Protein AF-F0YG23-F1 (afdb_monomer_lite)

Radius of gyration: 37.04 Å; chains: 1; bounding box: 134×80×111 Å

Sequence (1088 aa):
MPVAKVMASRFGGGGEPEEDMDGVLHLDASDPRVAVYQNLKERDVAGRGDLFILEGENSVHNLVQHGRMPLESVCVSERRVAPMKSLIAAVRARGVPVYALTHEDYSGLVGFNFHRGVLACGRKLPSVAPGELLGALPATGPSTVVLCERTNNLDNVGAVFRNGAAFGAGAVVFDGRSADPYYRKSIRVSGGHALAIPFTRRGSIADVVQAAKASGHVVCALVTPPTSARSTAVDDAVGAPVPINEWRADDRPERVAVLMGAEGPGLTDEAQRLADVRLTIPMANAVDSVNVATACSIALHELASTPRRRDAQARRRAARVASLAAAFGAGALLALAAARRRPSIVAAAVFVVAALSWTALRLNASTPEYLTAPHGCGPAPASGGRTVTVFETAMKSGAGGGRTTSRTLGPRESCDARPRKGRAGGFLSSLLTGDVQPPRGRVSVDTSKTYQSIDGFGGAFTEASARTWARMPADARAEVVEKYWGEDGIGYSLGRVHMNSCDFCVASYDFAPVDGDFSLDHFDHSVTHDRAEMIPLMAAARAATERRGGDFKLFASPWSPPAWLKAPRKKFEPDPDHPSIEFPGNRSMLSSAQPDGLAHDEQAHAAWALYFSKFASAYEAQGLPLWGFTVQNEPEFSAPWEACRYTANSTGAFVRDFLGPRLKSDHPHLKLFVFDHNRDHMVDWARAVYGDAETAKFVDGVAFHWYAGGLDRTLDGAVGHANVARARDALPKGARLLPSEGCNCPGIGDSDLLRSERYAHDILSDLALGACGWVDWNLLLDHRGGPNHLGNVCDAPMHATDEKFSGVKIQSYYDVIGHFSKHLHPGSERVEIAVDGVFFDDRAATRAATRAAVGFELTLHKCQGSPDRPSPRQAWALDDVHDYLEMTDGSFVDKWGDLCAADANTPGVGSLALVNCEYGKEHGDVAVGKFRRDPDSHAIAELKGGLCLGPSRDRPGAEGAQLELQPCDGANRHQRFTHLPSGALVSDADGRCVTAGWPFVQAVAFARPTGDVAVVALNEASHAADFDLDIDGDVVRASLGPHTIQTYVVSPRPAAAAPAPGDDDGAVKLTDDIADDIKQLKAKLGPV

Foldseek 3Di:
DDDDDDDDDDDDDDDQFDQDPLRAGEDFLPDPVLLLLAPPDLPPPPPNPQKFKEFADLQLVLCLVQVQWAWAEKEFEPVCCVVCSVSSNSCVVVVHHYYYYHLVRNCNRNVHNRPRGMMTMTGHDPADFLLVLLVPPPLDFAAEEEEEEQAADLLLLLLLLLLCVVLVHQAYEAELNYDDCSRRSSCVSVSNSSSNHHYHHYDHLLSNLVSLVVSPAQEEEEAFFDDPVDDDPLCVVPHGAAELLPCDPVNDDSHHYYYWYYPPPIDDSVNVVSGPHYYYHDDPPPDRDDDRSVSSNVNSCSVRVDPPPPVVVVVVVVVVVVVVVVVDPPVVLVVVCVVDPDPVSVVVNVVVVVVVVVVVVVVPPDDPDPDDDDDDDDDDDDDWWWKKKKWWDFLAQDADDIDIDIDTFDFDPPPPPDDDPDDPPPVVVVVPPPPPDADAWEKAFDFVFFAFFAQAAAAELAQQQQVLLVLADPVQNVVLLCQPPAPPHLHGAEYEYEQFHDLQHQAGDHQQQDAPPLVSPSGNLQPVVCVPGRLVSLVSNCVRNVVNVAHHAYEYAYAFDRQNQWDAADDDDDDPLFDFPADPRRTTQFFAHPPWTGDPDPSSLQSVLVRVLSVQSSCVVSVRHHQAYEPHAQQRDRHRIGHTHDDLQRSLCSQLPHNQVSCCVRPVRYAYEYDNEALPCLQVSLCSQCVDVSRVVRHQAYEYEQQPAPPDRLQGLQANLVSLLNSVVSHDPRRAYEPAEYFADDWDDRQRLVVQVSLLLNQLSNVLRGHNYHYYYRQEHEPTQHDGNVNRRTDHQWYQPHPSSHHIDGGNNSVSSSLPRVARGGRWIWTDMDIGGADDQDLVVLVQQLDDARRQDQHKDAFPDDPVDGQLQFDWDADPVPGDIARDGPPPQDPRHGIGGDFDDDPQAQAKFWAACVRQLRCLDNPDYQWDQDPPLQFTHHPRHQWTWFFDPVDHQDHRTGIGTDRDDSVDQRRHWDQDPSSWIARRVHRTTIDSGQNQWGWIWIQHPQRKIKIKIFGQGQAKRWYWYHYVSGTDIDIAGHSMIMIMIIGHTPDDPDPDPDDDDDDPPPDPVVVVVVVVVVVPPPDD

pLDDT: mean 72.71, std 24.14, range [23.28, 98.88]

InterPro domains:
  IPR001139 Glycoside hydrolase family 30 [PR00843] (444-464)
  IPR001139 Glycoside hydrolase family 30 [PR00843] (479-505)
  IPR001139 Glycoside hydrolase family 30 [PTHR11069] (441-1050)
  IPR001537 tRNA/rRNA methyltransferase, SpoU type [PF00588] (145-301)
  IPR013780 Glycosyl hydrolase, all-beta [G3DSA:2.60.40.1180] (991-1052)
  IPR017853 Glycoside hydrolase superfamily [SSF51445] (454-828)
  IPR029026 tRNA (guanine-N1-)-methyltransferase, N-terminal [G3DSA:3.40.1280.10] (139-314)
  IPR029028 Alpha/beta knot methyltransferases [SSF75217] (136-305)
  IPR029064 Ribosomal protein eL30-like superfamily [SSF55315] (29-124)
  IPR033452 Glycosyl hydrolase family 30, beta sandwich domain [PF17189] (1001-1048)
  IPR033453 Glycosyl hydrolase family 30, TIM-barrel domain [PF02055] (454-823)
  IPR035992 Ricin B-like lectins [SSF50370] (930-996)

Organism: Aureococcus anophagefferens (NCBI:txid44056)

Structure (mmCIF, N/CA/C/O backbone):
data_AF-F0YG23-F1
#
_entry.id   AF-F0YG23-F1
#
loop_
_atom_site.group_PDB
_atom_site.id
_atom_site.type_symbol
_atom_site.label_atom_id
_atom_site.label_alt_id
_atom_site.label_comp_id
_atom_site.label_asym_id
_atom_site.label_entity_id
_atom_site.label_seq_id
_atom_site.pdbx_PDB_ins_code
_atom_site.Cartn_x
_atom_site.Cartn_y
_atom_site.Cartn_z
_atom_site.occupancy
_atom_site.B_iso_or_equiv
_atom_site.auth_seq_id
_atom_site.auth_comp_id
_atom_site.auth_asym_id
_atom_site.auth_atom_id
_atom_site.pdbx_PDB_model_num
ATOM 1 N N . MET A 1 1 ? 42.293 48.099 9.354 1.00 26.75 1 MET A N 1
ATOM 2 C CA . MET A 1 1 ? 43.433 48.166 8.407 1.00 26.75 1 MET A CA 1
ATOM 3 C C . MET A 1 1 ? 44.718 47.908 9.183 1.00 26.75 1 MET A C 1
ATOM 5 O O . MET A 1 1 ? 44.780 48.436 10.287 1.00 26.75 1 MET A O 1
ATOM 9 N N . PRO A 1 2 ? 45.772 47.290 8.618 1.00 44.50 2 PRO A N 1
ATOM 10 C CA . PRO A 1 2 ? 45.839 46.349 7.480 1.00 44.50 2 PRO A CA 1
ATOM 11 C C . PRO A 1 2 ? 46.819 45.145 7.741 1.00 44.50 2 PRO A C 1
ATOM 13 O O . PRO A 1 2 ? 47.637 45.197 8.645 1.00 44.50 2 PRO A O 1
ATOM 16 N N . VAL A 1 3 ? 46.601 43.960 7.145 1.00 26.66 3 VAL A N 1
ATOM 17 C CA . VAL A 1 3 ? 47.337 43.325 6.006 1.00 26.66 3 VAL A CA 1
ATOM 18 C C . VAL A 1 3 ? 48.784 42.804 6.264 1.00 26.66 3 VAL A C 1
ATOM 20 O O . VAL A 1 3 ? 49.736 43.567 6.223 1.00 26.66 3 VAL A O 1
ATOM 23 N N . ALA A 1 4 ? 48.889 41.465 6.364 1.00 28.44 4 ALA A N 1
ATOM 24 C CA . ALA A 1 4 ? 49.813 40.497 5.715 1.00 28.44 4 ALA A CA 1
ATOM 25 C C . ALA A 1 4 ? 51.359 40.416 5.932 1.00 28.44 4 ALA A C 1
ATOM 27 O O . ALA A 1 4 ? 52.084 41.399 5.838 1.00 28.44 4 ALA A O 1
ATOM 28 N N . LYS A 1 5 ? 51.803 39.131 5.934 1.00 28.28 5 LYS A N 1
ATOM 29 C CA . LYS A 1 5 ? 53.124 38.470 5.676 1.00 28.28 5 LYS A CA 1
ATOM 30 C C . LYS A 1 5 ? 54.050 38.199 6.886 1.00 28.28 5 LYS A C 1
ATOM 32 O O . LYS A 1 5 ? 54.417 39.135 7.572 1.00 28.28 5 LYS A O 1
ATOM 37 N N . VAL A 1 6 ? 54.390 36.955 7.287 1.00 28.77 6 VAL A N 1
ATOM 38 C CA . VAL A 1 6 ? 54.986 35.742 6.635 1.00 28.77 6 VAL A CA 1
ATOM 39 C C . VAL A 1 6 ? 56.528 35.674 6.768 1.00 28.77 6 VAL A C 1
ATOM 41 O O . VAL A 1 6 ? 57.212 36.461 6.125 1.00 28.77 6 VAL A O 1
ATOM 44 N N . MET A 1 7 ? 57.020 34.671 7.536 1.00 23.59 7 MET A N 1
ATOM 45 C CA . MET A 1 7 ? 58.237 33.814 7.373 1.00 23.59 7 MET A CA 1
ATOM 46 C C . MET A 1 7 ? 59.142 33.589 8.618 1.00 23.59 7 MET A C 1
ATOM 48 O O . MET A 1 7 ? 59.982 34.413 8.951 1.00 23.59 7 MET A O 1
ATOM 52 N N . ALA A 1 8 ? 59.026 32.367 9.167 1.00 25.53 8 ALA A N 1
ATOM 53 C CA . ALA A 1 8 ? 60.078 31.367 9.460 1.00 25.53 8 ALA A CA 1
ATOM 54 C C . ALA A 1 8 ? 61.170 31.573 10.547 1.00 25.53 8 ALA A C 1
ATOM 56 O O . ALA A 1 8 ? 62.108 32.343 10.375 1.00 25.53 8 ALA A O 1
ATOM 57 N N . SER A 1 9 ? 61.179 30.691 11.565 1.00 24.34 9 SER A N 1
ATOM 58 C CA . SER A 1 9 ? 62.178 29.599 11.783 1.00 24.34 9 SER A CA 1
ATOM 59 C C . SER A 1 9 ? 62.023 28.994 13.200 1.00 24.34 9 SER A C 1
ATOM 61 O O . SER A 1 9 ? 62.031 29.708 14.190 1.00 24.34 9 SER A O 1
ATOM 63 N N . ARG A 1 10 ? 61.606 27.724 13.340 1.00 28.69 10 ARG A N 1
ATOM 64 C CA . ARG A 1 10 ? 62.431 26.493 13.451 1.00 28.69 10 ARG A CA 1
ATOM 65 C C . ARG A 1 10 ? 63.421 26.472 14.635 1.00 28.69 10 ARG A C 1
ATOM 67 O O . ARG A 1 10 ? 64.584 26.801 14.452 1.00 28.69 10 ARG A O 1
ATOM 74 N N . PHE A 1 11 ? 62.971 26.009 15.807 1.00 28.89 11 PHE A N 1
ATOM 75 C CA . PHE A 1 11 ? 63.273 24.691 16.416 1.00 28.89 11 PHE A CA 1
ATOM 76 C C . PHE A 1 11 ? 62.988 24.716 17.933 1.00 28.89 11 PHE A C 1
ATOM 78 O O . PHE A 1 11 ? 63.637 25.449 18.667 1.00 28.89 11 PHE A O 1
ATOM 85 N N . GLY A 1 12 ? 62.082 23.838 18.384 1.00 29.64 12 GLY A N 1
ATOM 86 C CA . GLY A 1 12 ? 62.000 23.349 19.767 1.00 29.64 12 GLY A CA 1
ATOM 87 C C . GLY A 1 12 ? 61.216 24.208 20.765 1.00 29.64 12 GLY A C 1
ATOM 88 O O . GLY A 1 12 ? 61.740 25.172 21.306 1.00 29.64 12 GLY A O 1
ATOM 89 N N . GLY A 1 13 ? 59.996 23.779 21.089 1.00 25.75 13 GLY A N 1
ATOM 90 C CA . GLY A 1 13 ? 59.234 24.279 22.237 1.00 25.75 13 GLY A CA 1
ATOM 91 C C . GLY A 1 13 ? 57.741 24.229 21.958 1.00 25.75 13 GLY A C 1
ATOM 92 O O . GLY A 1 13 ? 57.291 24.858 21.007 1.00 25.75 13 GLY A O 1
ATOM 93 N N . GLY A 1 14 ? 56.999 23.447 22.745 1.00 35.22 14 GLY A N 1
ATOM 94 C CA . GLY A 1 14 ? 55.549 23.333 22.625 1.00 35.22 14 GLY A CA 1
ATOM 95 C C . GLY A 1 14 ? 54.898 24.712 22.645 1.00 35.22 14 GLY A C 1
ATOM 96 O O . GLY A 1 14 ? 54.991 25.426 23.641 1.00 35.22 14 GLY A O 1
ATOM 97 N N . GLY A 1 15 ? 54.273 25.085 21.530 1.00 37.84 15 GLY A N 1
ATOM 98 C CA . GLY A 1 15 ? 53.268 26.134 21.556 1.00 37.84 15 GLY A CA 1
ATOM 99 C C . GLY A 1 15 ? 52.098 25.602 22.368 1.00 37.84 15 GLY A C 1
ATOM 100 O O . GLY A 1 15 ? 51.683 24.459 22.160 1.00 37.84 15 GLY A O 1
ATOM 101 N N . GLU A 1 16 ? 51.609 26.384 23.328 1.00 50.06 16 GLU A N 1
ATOM 102 C CA . GLU A 1 16 ? 50.317 26.073 23.929 1.00 50.06 16 GLU A CA 1
ATOM 103 C C . GLU A 1 16 ? 49.288 25.940 22.798 1.00 50.06 16 GLU A C 1
ATOM 105 O O . GLU A 1 16 ? 49.325 26.734 21.853 1.00 50.06 16 GLU A O 1
ATOM 110 N N . PRO A 1 17 ? 48.433 24.907 22.829 1.00 58.88 17 PRO A N 1
ATOM 111 C CA . PRO A 1 17 ? 47.422 24.739 21.797 1.00 58.88 17 PRO A CA 1
ATOM 112 C C . PRO A 1 17 ? 46.528 25.973 21.735 1.00 58.88 17 PRO A C 1
ATOM 114 O O . PRO A 1 17 ? 46.185 26.551 22.767 1.00 58.88 17 PRO A O 1
ATOM 117 N N . GLU A 1 18 ? 46.159 26.361 20.521 1.00 63.00 18 GLU A N 1
ATOM 118 C CA . GLU A 1 18 ? 45.286 27.503 20.288 1.00 63.00 18 GLU A CA 1
ATOM 119 C C . GLU A 1 18 ? 43.902 27.189 20.885 1.00 63.00 18 GLU A C 1
ATOM 121 O O . GLU A 1 18 ? 43.237 26.231 20.477 1.00 63.00 18 GLU A O 1
ATOM 126 N N . GLU A 1 19 ? 43.515 27.938 21.925 1.00 72.38 19 GLU A N 1
ATOM 127 C CA . GLU A 1 19 ? 42.170 27.903 22.503 1.00 72.38 19 GLU A CA 1
ATOM 128 C C . GLU A 1 19 ? 41.279 28.844 21.689 1.00 72.38 19 GLU A C 1
ATOM 130 O O . GLU A 1 19 ? 41.578 30.036 21.564 1.00 72.38 19 GLU A O 1
ATOM 135 N N . ASP A 1 20 ? 40.206 28.316 21.103 1.00 76.56 20 ASP A N 1
ATOM 136 C CA . ASP A 1 20 ? 39.276 29.126 20.320 1.00 76.56 20 ASP A CA 1
ATOM 137 C C . ASP A 1 20 ? 38.376 30.013 21.210 1.00 76.56 20 ASP A C 1
ATOM 139 O O . ASP A 1 20 ? 38.372 29.935 22.442 1.00 76.56 20 ASP A O 1
ATOM 143 N N . MET A 1 21 ? 37.570 30.872 20.577 1.00 70.56 21 MET A N 1
ATOM 144 C CA . MET A 1 21 ? 36.627 31.767 21.272 1.00 70.56 21 MET A CA 1
ATOM 145 C C . MET A 1 21 ? 35.565 31.023 22.106 1.00 70.56 21 MET A C 1
ATOM 147 O O . MET A 1 21 ? 34.911 31.648 22.943 1.00 70.56 21 MET A O 1
ATOM 151 N N . ASP A 1 22 ? 35.389 29.719 21.880 1.00 68.31 22 ASP A N 1
ATOM 152 C CA . ASP A 1 22 ? 34.458 28.843 22.590 1.00 68.31 22 ASP A CA 1
ATOM 153 C C . ASP A 1 22 ? 35.163 27.993 23.676 1.00 68.31 22 ASP A C 1
ATOM 155 O O . ASP A 1 22 ? 34.516 27.202 24.373 1.00 68.31 22 ASP A O 1
ATOM 159 N N . GLY A 1 23 ? 36.467 28.201 23.901 1.00 76.88 23 GLY A N 1
ATOM 160 C CA . GLY A 1 23 ? 37.247 27.510 24.927 1.00 76.88 23 GLY A CA 1
ATOM 161 C C . GLY A 1 23 ? 37.663 26.086 24.537 1.00 76.88 23 GLY A C 1
ATOM 162 O O . GLY A 1 23 ? 37.858 25.237 25.415 1.00 76.88 23 GLY A O 1
ATOM 163 N N . VAL A 1 24 ? 37.730 25.777 23.243 1.00 87.00 24 VAL A N 1
ATOM 164 C CA . VAL A 1 24 ? 38.130 24.466 22.718 1.00 87.00 24 VAL A CA 1
ATOM 165 C C . VAL A 1 24 ? 39.610 24.493 22.345 1.00 87.00 24 VAL A C 1
ATOM 167 O O . VAL A 1 24 ? 40.065 25.406 21.666 1.00 87.00 24 VAL A O 1
ATOM 170 N N . LEU A 1 25 ? 40.371 23.487 22.785 1.00 88.19 25 LEU A N 1
ATOM 171 C CA . LEU A 1 25 ? 41.794 23.362 22.458 1.00 88.19 25 LEU A CA 1
ATOM 172 C C . LEU A 1 25 ? 41.963 22.552 21.172 1.00 88.19 25 LEU A C 1
ATOM 174 O O . LEU A 1 25 ? 41.621 21.368 21.147 1.00 88.19 25 LEU A O 1
ATOM 178 N N . HIS A 1 26 ? 42.516 23.158 20.127 1.00 88.12 26 HIS A N 1
ATOM 179 C CA . HIS A 1 26 ? 42.804 22.462 18.872 1.00 88.12 26 HIS A CA 1
ATOM 180 C C . HIS A 1 26 ? 44.131 21.701 18.983 1.00 88.12 26 HIS A C 1
ATOM 182 O O . HIS A 1 26 ? 45.181 22.305 19.206 1.00 88.12 26 HIS A O 1
ATOM 188 N N . LEU A 1 27 ? 44.072 20.370 18.884 1.00 89.69 27 LEU A N 1
ATOM 189 C CA . LEU A 1 27 ? 45.205 19.454 19.065 1.00 89.69 27 LEU A CA 1
ATOM 190 C C . LEU A 1 27 ? 45.448 18.623 17.794 1.00 89.69 27 LEU A C 1
ATOM 192 O O . LEU A 1 27 ? 44.599 18.559 16.907 1.00 89.69 27 LEU A O 1
ATOM 196 N N . ASP A 1 28 ? 46.592 17.943 17.734 1.00 86.06 28 ASP A N 1
ATOM 197 C CA . ASP A 1 28 ? 46.859 16.887 16.753 1.00 86.06 28 ASP A CA 1
ATOM 198 C C . ASP A 1 28 ? 46.737 15.488 17.394 1.00 86.06 28 ASP A C 1
ATOM 200 O O . ASP A 1 28 ? 46.685 15.344 18.621 1.00 86.06 28 ASP A O 1
ATOM 204 N N . ALA A 1 29 ? 46.683 14.431 16.573 1.00 83.25 29 ALA A N 1
ATOM 205 C CA . ALA A 1 29 ? 46.528 13.054 17.061 1.00 83.25 29 ALA A CA 1
ATOM 206 C C . ALA A 1 29 ? 47.721 12.537 17.896 1.00 83.25 29 ALA A C 1
ATOM 208 O O . ALA A 1 29 ? 47.594 11.504 18.566 1.00 83.25 29 ALA A O 1
ATOM 209 N N . SER A 1 30 ? 48.873 13.218 17.851 1.00 83.56 30 SER A N 1
ATOM 210 C CA . SER A 1 30 ? 50.090 12.863 18.588 1.00 83.56 30 SER A CA 1
ATOM 211 C C . SER A 1 30 ? 50.175 13.512 19.975 1.00 83.56 30 SER A C 1
ATOM 213 O O . SER A 1 30 ? 51.019 13.109 20.781 1.00 83.56 30 SER A O 1
ATOM 215 N N . ASP A 1 31 ? 49.286 14.463 20.289 1.00 88.50 31 ASP A N 1
ATOM 216 C CA . ASP A 1 31 ? 49.269 15.148 21.579 1.00 88.50 31 ASP A CA 1
ATOM 217 C C . ASP A 1 31 ? 48.976 14.166 22.737 1.00 88.50 31 ASP A C 1
ATOM 219 O O . ASP A 1 31 ? 47.992 13.411 22.706 1.00 88.50 31 ASP A O 1
ATOM 223 N N . PRO A 1 32 ? 49.786 14.172 23.814 1.00 84.31 32 PRO A N 1
ATOM 224 C CA . PRO A 1 32 ? 49.623 13.239 24.926 1.00 84.31 32 PRO A CA 1
ATOM 225 C C . PRO A 1 32 ? 48.263 13.354 25.637 1.00 84.31 32 PRO A C 1
ATOM 227 O O . PRO A 1 32 ? 47.832 12.393 26.275 1.00 84.31 32 PRO A O 1
ATOM 230 N N . ARG A 1 33 ? 47.552 14.486 25.526 1.00 87.69 33 ARG A N 1
ATOM 231 C CA . ARG A 1 33 ? 46.224 14.689 26.136 1.00 87.69 33 ARG A CA 1
ATOM 232 C C . ARG A 1 33 ? 45.115 13.911 25.432 1.00 87.69 33 ARG A C 1
ATOM 234 O O . ARG A 1 33 ? 44.134 13.550 26.083 1.00 87.69 33 ARG A O 1
ATOM 241 N N . VAL A 1 34 ? 45.273 13.603 24.142 1.00 89.31 34 VAL A N 1
ATOM 242 C CA . VAL A 1 34 ? 44.321 12.770 23.384 1.00 89.31 34 VAL A CA 1
ATOM 243 C C . VAL A 1 34 ? 44.735 11.300 23.315 1.00 89.31 34 VAL A C 1
ATOM 245 O O . VAL A 1 34 ? 43.972 10.477 22.810 1.00 89.31 34 VAL A O 1
ATOM 248 N N . ALA A 1 35 ? 45.876 10.924 23.907 1.00 86.06 35 ALA A N 1
ATOM 249 C CA . ALA A 1 35 ? 46.362 9.541 23.942 1.00 86.06 35 ALA A CA 1
ATOM 250 C C . ALA A 1 35 ? 45.347 8.556 24.554 1.00 86.06 35 ALA A C 1
ATOM 252 O O . ALA A 1 35 ? 45.279 7.391 24.162 1.00 86.06 35 ALA A O 1
ATOM 253 N N . VAL A 1 36 ? 44.488 9.025 25.469 1.00 85.50 36 VAL A N 1
ATOM 254 C CA . VAL A 1 36 ? 43.407 8.215 26.055 1.00 85.50 36 VAL A CA 1
ATOM 255 C C . VAL A 1 36 ? 42.364 7.767 25.020 1.00 85.50 36 VAL A C 1
ATOM 257 O O . VAL A 1 36 ? 41.650 6.800 25.260 1.00 85.50 36 VAL A O 1
ATOM 260 N N . TYR A 1 37 ? 42.285 8.391 23.848 1.00 86.81 37 TYR A N 1
ATOM 261 C CA . TYR A 1 37 ? 41.351 8.030 22.777 1.00 86.81 37 TYR A CA 1
ATOM 262 C C . TYR A 1 37 ? 41.978 7.159 21.680 1.00 86.81 37 TYR A C 1
ATOM 264 O O . TYR A 1 37 ? 41.284 6.790 20.738 1.00 86.81 37 TYR A O 1
ATOM 272 N N . GLN A 1 38 ? 43.256 6.791 21.801 1.00 82.06 38 GLN A N 1
ATOM 273 C CA . GLN A 1 38 ? 43.942 5.947 20.822 1.00 82.06 38 GLN A CA 1
ATOM 274 C C . GLN A 1 38 ? 43.584 4.458 20.982 1.00 82.06 38 GLN A C 1
ATOM 276 O O . GLN A 1 38 ? 43.259 3.988 22.082 1.00 82.06 38 GLN A O 1
ATOM 281 N N . ASN A 1 39 ? 43.698 3.698 19.883 1.00 70.44 39 ASN A N 1
ATOM 282 C CA . ASN A 1 39 ? 43.591 2.230 19.840 1.00 70.44 39 ASN A CA 1
ATOM 283 C C . ASN A 1 39 ? 42.298 1.674 20.472 1.00 70.44 39 ASN A C 1
ATOM 285 O O . ASN A 1 39 ? 42.328 0.726 21.263 1.00 70.44 39 ASN A O 1
ATOM 289 N N . LEU A 1 40 ? 41.143 2.266 20.149 1.00 71.81 40 LEU A N 1
ATOM 290 C CA . LEU A 1 40 ? 39.843 1.889 20.717 1.00 71.81 40 LEU A CA 1
ATOM 291 C C . LEU A 1 40 ? 39.297 0.565 20.140 1.00 71.81 40 LEU A C 1
ATOM 293 O O . LEU A 1 40 ? 38.293 0.543 19.421 1.00 71.81 40 LEU A O 1
ATOM 297 N N . LYS A 1 41 ? 39.930 -0.559 20.494 1.00 63.53 41 LYS A N 1
ATOM 298 C CA . LYS A 1 41 ? 39.411 -1.908 20.222 1.00 63.53 41 LYS A CA 1
ATOM 299 C C . LYS A 1 41 ? 38.137 -2.158 21.022 1.00 63.53 41 LYS A C 1
ATOM 301 O O . LYS A 1 41 ? 38.003 -1.689 22.151 1.00 63.53 41 LYS A O 1
ATOM 306 N N . GLU A 1 42 ? 37.214 -2.949 20.471 1.00 56.50 42 GLU A N 1
ATOM 307 C CA . GLU A 1 42 ? 35.951 -3.258 21.153 1.00 56.50 42 GLU A CA 1
ATOM 308 C C . GLU A 1 42 ? 36.150 -3.889 22.537 1.00 56.50 42 GLU A C 1
ATOM 310 O O . GLU A 1 42 ? 35.299 -3.671 23.384 1.00 56.50 42 GLU A O 1
ATOM 315 N N . ARG A 1 43 ? 37.266 -4.596 22.796 1.00 52.84 43 ARG A N 1
ATOM 316 C CA . ARG A 1 43 ? 37.466 -5.434 23.994 1.00 52.84 43 ARG A CA 1
ATOM 317 C C . ARG A 1 43 ? 38.117 -4.803 25.229 1.00 52.84 43 ARG A C 1
ATOM 319 O O . ARG A 1 43 ? 38.107 -5.431 26.288 1.00 52.84 43 ARG A O 1
ATOM 326 N N . ASP A 1 44 ? 38.610 -3.571 25.156 1.00 53.75 44 ASP A N 1
ATOM 327 C CA . ASP A 1 44 ? 39.571 -3.069 26.151 1.00 53.75 44 ASP A CA 1
ATOM 328 C C . ASP A 1 44 ? 38.985 -2.142 27.227 1.00 53.75 44 ASP A C 1
ATOM 330 O O . ASP A 1 44 ? 39.286 -0.949 27.290 1.00 53.75 44 ASP A O 1
ATOM 334 N N . VAL A 1 45 ? 38.220 -2.722 28.159 1.00 54.53 45 VAL A N 1
ATOM 335 C CA . VAL A 1 45 ? 38.014 -2.115 29.494 1.00 54.53 45 VAL A CA 1
ATOM 336 C C . VAL A 1 45 ? 39.149 -2.498 30.459 1.00 54.53 45 VAL A C 1
ATOM 338 O O . VAL A 1 45 ? 39.495 -1.717 31.344 1.00 54.53 45 VAL A O 1
ATOM 341 N N . ALA A 1 46 ? 39.779 -3.665 30.267 1.00 50.91 46 ALA A N 1
ATOM 342 C CA . ALA A 1 46 ? 40.796 -4.214 31.172 1.00 50.91 46 ALA A CA 1
ATOM 343 C C . ALA A 1 46 ? 42.129 -3.432 31.185 1.00 50.91 46 ALA A C 1
ATOM 345 O O . ALA A 1 46 ? 42.860 -3.499 32.168 1.00 50.91 46 ALA A O 1
ATOM 346 N N . GLY A 1 47 ? 42.433 -2.661 30.133 1.00 58.66 47 GLY A N 1
ATOM 347 C CA . GLY A 1 47 ? 43.680 -1.890 30.014 1.00 58.66 47 GLY A CA 1
ATOM 348 C C . GLY A 1 47 ? 43.613 -0.435 30.496 1.00 58.66 47 GLY A C 1
ATOM 349 O O . GLY A 1 47 ? 44.629 0.250 30.466 1.00 58.66 47 GLY A O 1
ATOM 350 N N . ARG A 1 48 ? 42.438 0.064 30.911 1.00 71.06 48 ARG A N 1
ATOM 351 C CA . ARG A 1 48 ? 42.200 1.501 31.187 1.00 71.06 48 ARG A CA 1
ATOM 352 C C . ARG A 1 48 ? 41.954 1.826 32.667 1.00 71.06 48 ARG A C 1
ATOM 354 O O . ARG A 1 48 ? 41.592 2.953 32.993 1.00 71.06 48 ARG A O 1
ATOM 361 N N . GLY A 1 49 ? 42.155 0.853 33.561 1.00 78.75 49 GLY A N 1
ATOM 362 C CA . GLY A 1 49 ? 41.973 1.010 35.008 1.00 78.75 49 GLY A CA 1
ATOM 363 C C . GLY A 1 49 ? 40.578 1.537 35.368 1.00 78.75 49 GLY A C 1
ATOM 364 O O . GLY A 1 49 ? 39.557 0.940 35.001 1.00 78.75 49 GLY A O 1
ATOM 365 N N . ASP A 1 50 ? 40.552 2.685 36.045 1.00 85.44 50 ASP A N 1
ATOM 366 C CA . ASP A 1 50 ? 39.331 3.358 36.500 1.00 85.44 50 ASP A CA 1
ATOM 367 C C . ASP A 1 50 ? 38.693 4.261 35.431 1.00 85.44 50 ASP A C 1
ATOM 369 O O . ASP A 1 50 ? 37.748 4.981 35.734 1.00 85.44 50 ASP A O 1
ATOM 373 N N . LEU A 1 51 ? 39.177 4.257 34.185 1.00 88.19 51 LEU A N 1
ATOM 374 C CA . LEU A 1 51 ? 38.627 5.072 33.096 1.00 88.19 51 LEU A CA 1
ATOM 375 C C . LEU A 1 51 ? 37.700 4.264 32.178 1.00 88.19 51 LEU A C 1
ATOM 377 O O . LEU A 1 51 ? 37.842 3.047 32.018 1.00 88.19 51 LEU A O 1
ATOM 381 N N . PHE A 1 52 ? 36.756 4.955 31.540 1.00 89.31 52 PHE A N 1
ATOM 382 C CA . PHE A 1 52 ? 35.904 4.425 30.476 1.00 89.31 52 PHE A CA 1
ATOM 383 C C . PHE A 1 52 ? 35.730 5.450 29.348 1.00 89.31 52 PHE A C 1
ATOM 385 O O . PHE A 1 52 ? 35.866 6.654 29.561 1.00 89.31 52 PHE A O 1
ATOM 392 N N . ILE A 1 53 ? 35.426 4.964 28.141 1.00 87.81 53 ILE A N 1
ATOM 393 C CA . ILE A 1 53 ? 35.267 5.796 26.941 1.00 87.81 53 ILE A CA 1
ATOM 394 C C . ILE A 1 53 ? 33.813 5.803 26.480 1.00 87.81 53 ILE A C 1
ATOM 396 O O . ILE A 1 53 ? 33.150 4.765 26.422 1.00 87.81 53 ILE A O 1
ATOM 400 N N . LEU A 1 54 ? 33.359 6.992 26.110 1.00 87.38 54 LEU A N 1
ATOM 401 C CA . LEU A 1 54 ? 32.045 7.307 25.580 1.00 87.38 54 LEU A CA 1
ATOM 402 C C . LEU A 1 54 ? 32.137 7.674 24.112 1.00 87.38 54 LEU A C 1
ATOM 404 O O . LEU A 1 54 ? 33.095 8.310 23.684 1.00 87.38 54 LEU A O 1
ATOM 408 N N . GLU A 1 55 ? 31.093 7.322 23.374 1.00 84.62 55 GLU A N 1
ATOM 409 C CA . GLU A 1 55 ? 30.921 7.659 21.967 1.00 84.62 55 GLU A CA 1
ATOM 410 C C . GLU A 1 55 ? 29.521 8.241 21.747 1.00 84.62 55 GLU A C 1
ATOM 412 O O . GLU A 1 55 ? 28.519 7.697 22.231 1.00 84.62 55 GLU A O 1
ATOM 417 N N . GLY A 1 56 ? 29.465 9.317 20.961 1.00 85.00 56 GLY A N 1
ATOM 418 C CA . GLY A 1 56 ? 28.224 9.937 20.509 1.00 85.00 56 GLY A CA 1
ATOM 419 C C . GLY A 1 56 ? 27.658 10.987 21.465 1.00 85.00 56 GLY A C 1
ATOM 420 O O . GLY A 1 56 ? 27.812 10.921 22.685 1.00 85.00 56 GLY A O 1
ATOM 421 N N . GLU A 1 57 ? 26.969 11.956 20.872 1.00 86.75 57 GLU A N 1
ATOM 422 C CA . GLU A 1 57 ? 26.474 13.163 21.535 1.00 86.75 57 GLU A CA 1
ATOM 423 C C . GLU A 1 57 ? 25.504 12.862 22.682 1.00 86.75 57 GLU A C 1
ATOM 425 O O . GLU A 1 57 ? 25.716 13.339 23.794 1.00 86.75 57 GLU A O 1
ATOM 430 N N . ASN A 1 58 ? 24.523 11.980 22.465 1.00 83.31 58 ASN A N 1
ATOM 431 C CA . ASN A 1 58 ? 23.531 11.609 23.485 1.00 83.31 58 ASN A CA 1
ATOM 432 C C . ASN A 1 58 ? 24.168 11.008 24.749 1.00 83.31 58 ASN A C 1
ATOM 434 O O . ASN A 1 58 ? 23.731 11.294 25.862 1.00 83.31 58 ASN A O 1
ATOM 438 N N . SER A 1 59 ? 25.233 10.211 24.597 1.00 86.44 59 SER A N 1
ATOM 439 C CA . SER A 1 59 ? 25.940 9.597 25.728 1.00 86.44 59 SER A CA 1
ATOM 440 C C . SER A 1 59 ? 26.638 10.650 26.591 1.00 86.44 59 SER A C 1
ATOM 442 O O . SER A 1 59 ? 26.589 10.585 27.820 1.00 86.44 59 SER A O 1
ATOM 444 N N . VAL A 1 60 ? 27.275 11.631 25.941 1.00 87.44 60 VAL A N 1
ATOM 445 C CA . VAL A 1 60 ? 27.946 12.750 26.615 1.00 87.44 60 VAL A CA 1
ATOM 446 C C . VAL A 1 60 ? 26.911 13.674 27.248 1.00 87.44 60 VAL A C 1
ATOM 448 O O . VAL A 1 60 ? 27.056 14.031 28.414 1.00 87.44 60 VAL A O 1
ATOM 451 N N . HIS A 1 61 ? 25.829 13.986 26.531 1.00 87.19 61 HIS A N 1
ATOM 452 C CA . HIS A 1 61 ? 24.725 14.790 27.043 1.00 87.19 61 HIS A CA 1
ATOM 453 C C . HIS A 1 61 ? 24.112 14.170 28.301 1.00 87.19 61 HIS A C 1
ATOM 455 O O . HIS A 1 61 ? 23.998 14.854 29.311 1.00 87.19 61 HIS A O 1
ATOM 461 N N . ASN A 1 62 ? 23.794 12.872 28.294 1.00 83.69 62 ASN A N 1
ATOM 462 C CA . ASN A 1 62 ? 23.226 12.195 29.461 1.00 83.69 62 ASN A CA 1
ATOM 463 C C . ASN A 1 62 ? 24.191 12.166 30.652 1.00 83.69 62 ASN A C 1
ATOM 465 O O . ASN A 1 62 ? 23.777 12.421 31.785 1.00 83.69 62 ASN A O 1
ATOM 469 N N . LEU A 1 63 ? 25.486 11.922 30.422 1.00 86.75 63 LEU A N 1
ATOM 470 C CA . LEU A 1 63 ? 26.471 12.004 31.501 1.00 86.75 63 LEU A CA 1
ATOM 471 C C . LEU A 1 63 ? 26.545 13.420 32.088 1.00 86.75 63 LEU A C 1
ATOM 473 O O . LEU A 1 63 ? 26.578 13.581 33.309 1.00 86.75 63 LEU A O 1
ATOM 477 N N . VAL A 1 64 ? 26.543 14.448 31.236 1.00 87.00 64 VAL A N 1
ATOM 478 C CA . VAL A 1 64 ? 26.518 15.842 31.680 1.00 87.00 64 VAL A CA 1
ATOM 479 C C . VAL A 1 64 ? 25.220 16.094 32.449 1.00 87.00 64 VAL A C 1
ATOM 481 O O . VAL A 1 64 ? 25.269 16.399 33.634 1.00 87.00 64 VAL A O 1
ATOM 484 N N . GLN A 1 65 ? 24.051 15.871 31.868 1.00 85.25 65 GLN A N 1
ATOM 485 C CA . GLN A 1 65 ? 22.759 16.142 32.496 1.00 85.25 65 GLN A CA 1
ATOM 486 C C . GLN A 1 65 ? 22.599 15.498 33.884 1.00 85.25 65 GLN A C 1
ATOM 488 O O . GLN A 1 65 ? 22.159 16.172 34.814 1.00 85.25 65 GLN A O 1
ATOM 493 N N . HIS A 1 66 ? 22.994 14.232 34.050 1.00 82.69 66 HIS A N 1
ATOM 494 C CA . HIS A 1 66 ? 22.851 13.521 35.325 1.00 82.69 66 HIS A CA 1
ATOM 495 C C . HIS A 1 66 ? 24.022 13.734 36.294 1.00 82.69 66 HIS A C 1
ATOM 497 O O . HIS A 1 66 ? 23.832 13.641 37.503 1.00 82.69 66 HIS A O 1
ATOM 503 N N . GLY A 1 67 ? 25.230 14.003 35.787 1.00 81.19 67 GLY A N 1
ATOM 504 C CA . GLY A 1 67 ? 26.405 14.376 36.585 1.00 81.19 67 GLY A CA 1
ATOM 505 C C . GLY A 1 67 ? 26.901 13.320 37.579 1.00 81.19 67 GLY A C 1
ATOM 506 O O . GLY A 1 67 ? 27.641 13.657 38.497 1.00 81.19 67 GLY A O 1
ATOM 507 N N . ARG A 1 68 ? 26.494 12.053 37.433 1.00 84.81 68 ARG A N 1
ATOM 508 C CA . ARG A 1 68 ? 26.784 11.004 38.422 1.00 84.81 68 ARG A CA 1
ATOM 509 C C . ARG A 1 68 ? 28.234 10.513 38.396 1.00 84.81 68 ARG A C 1
ATOM 511 O O . ARG A 1 68 ? 28.751 10.129 39.438 1.00 84.81 68 ARG A O 1
ATOM 518 N N . MET A 1 69 ? 28.872 10.494 37.227 1.00 88.19 69 MET A N 1
ATOM 519 C CA . MET A 1 69 ? 30.266 10.061 37.070 1.00 88.19 69 MET A CA 1
ATOM 520 C C . MET A 1 69 ? 31.142 11.274 36.723 1.00 88.19 69 MET A C 1
ATOM 522 O O . MET A 1 69 ? 30.680 12.147 35.981 1.00 88.19 69 MET A O 1
ATOM 526 N N . PRO A 1 70 ? 32.397 11.339 37.197 1.00 89.69 70 PRO A N 1
ATOM 527 C CA . PRO A 1 70 ? 33.331 12.365 36.754 1.00 89.69 70 PRO A CA 1
ATOM 528 C C . PRO A 1 70 ? 33.618 12.243 35.254 1.00 89.69 70 PRO A C 1
ATOM 530 O O . PRO A 1 70 ? 33.874 11.147 34.745 1.00 89.69 70 PRO A O 1
ATOM 533 N N . LEU A 1 71 ? 33.584 13.379 34.561 1.00 91.81 71 LEU A N 1
ATOM 534 C CA . LEU A 1 71 ? 33.978 13.511 33.163 1.00 91.81 71 LEU A CA 1
ATOM 535 C C . LEU A 1 71 ? 35.370 14.155 33.119 1.00 91.81 71 LEU A C 1
ATOM 537 O O . LEU A 1 71 ? 35.562 15.221 33.691 1.00 91.81 71 LEU A O 1
ATOM 541 N N . GLU A 1 72 ? 36.330 13.493 32.479 1.00 92.56 72 GLU A N 1
ATOM 542 C CA . GLU A 1 72 ? 37.749 13.878 32.480 1.00 92.56 72 GLU A CA 1
ATOM 543 C C . GLU A 1 72 ? 38.107 14.743 31.271 1.00 92.56 72 GLU A C 1
ATOM 545 O O . GLU A 1 72 ? 38.834 15.722 31.398 1.00 92.56 72 GLU A O 1
ATOM 550 N N . SER A 1 73 ? 37.602 14.391 30.088 1.00 93.56 73 SER A N 1
ATOM 551 C CA . SER A 1 73 ? 37.786 15.185 28.871 1.00 93.56 73 SER A CA 1
ATOM 552 C C . SER A 1 73 ? 36.765 14.823 27.796 1.00 93.56 73 SER A C 1
ATOM 554 O O . SER A 1 73 ? 36.134 13.762 27.851 1.00 93.56 73 SER A O 1
ATOM 556 N N . VAL A 1 74 ? 36.611 15.702 26.805 1.00 94.00 74 VAL A N 1
ATOM 557 C CA . VAL A 1 74 ? 35.814 15.467 25.591 1.00 94.00 74 VAL A CA 1
ATOM 558 C C . VAL A 1 74 ? 36.674 15.776 24.369 1.00 94.00 74 VAL A C 1
ATOM 560 O O . VAL A 1 74 ? 37.339 16.802 24.331 1.00 94.00 74 VAL A O 1
ATOM 563 N N . CYS A 1 75 ? 36.664 14.902 23.369 1.00 92.19 75 CYS A N 1
ATOM 564 C CA . CYS A 1 75 ? 37.344 15.083 22.093 1.00 92.19 75 CYS A CA 1
ATOM 565 C C . CYS A 1 75 ? 36.317 15.090 20.952 1.00 92.19 75 CYS A C 1
ATOM 567 O O . CYS A 1 75 ? 35.611 14.103 20.720 1.00 92.19 75 CYS A O 1
ATOM 569 N N . VAL A 1 76 ? 36.229 16.205 20.232 1.00 91.69 76 VAL A N 1
ATOM 570 C CA . VAL A 1 76 ? 35.308 16.431 19.113 1.00 91.69 76 VAL A CA 1
ATOM 571 C C . VAL A 1 76 ? 36.072 16.570 17.801 1.00 91.69 76 VAL A C 1
ATOM 573 O O . VAL A 1 76 ? 37.215 17.018 17.769 1.00 91.69 76 VAL A O 1
ATOM 576 N N . SER A 1 77 ? 35.438 16.195 16.694 1.00 89.06 77 SER A N 1
ATOM 577 C CA . SER A 1 77 ? 35.940 16.587 15.377 1.00 89.06 77 SER A CA 1
ATOM 578 C C . SER A 1 77 ? 35.657 18.073 15.151 1.00 89.06 77 SER A C 1
ATOM 580 O O . SER A 1 77 ? 34.564 18.537 15.472 1.00 89.06 77 SER A O 1
ATOM 582 N N . GLU A 1 78 ? 36.586 18.811 14.542 1.00 86.50 78 GLU A N 1
ATOM 583 C CA . GLU A 1 78 ? 36.427 20.245 14.236 1.00 86.50 78 GLU A CA 1
ATOM 584 C C . GLU A 1 78 ? 35.109 20.575 13.520 1.00 86.50 78 GLU A C 1
ATOM 586 O O . GLU A 1 78 ? 34.432 21.544 13.859 1.00 86.50 78 GLU A O 1
ATOM 591 N N . ARG A 1 79 ? 34.661 19.706 12.601 1.00 84.88 79 ARG A N 1
ATOM 592 C CA . ARG A 1 79 ? 33.385 19.865 11.873 1.00 84.88 79 ARG A CA 1
ATOM 593 C C . ARG A 1 79 ? 32.149 19.865 12.786 1.00 84.88 79 ARG A C 1
ATOM 595 O O . ARG A 1 79 ? 31.077 20.288 12.365 1.00 84.88 79 ARG A O 1
ATOM 602 N N . ARG A 1 80 ? 32.272 19.350 14.012 1.00 86.31 80 ARG A N 1
ATOM 603 C CA . ARG A 1 80 ? 31.189 19.219 14.998 1.00 86.31 80 ARG A CA 1
ATOM 604 C C . ARG A 1 80 ? 31.230 20.279 16.095 1.00 86.31 80 ARG A C 1
ATOM 606 O O . ARG A 1 80 ? 30.265 20.360 16.846 1.00 86.31 80 ARG A O 1
ATOM 613 N N . VAL A 1 81 ? 32.269 21.114 16.166 1.00 86.12 81 VAL A N 1
ATOM 614 C CA . VAL A 1 81 ? 32.388 22.160 17.198 1.00 86.12 81 VAL A CA 1
ATOM 615 C C . VAL A 1 81 ? 31.201 23.128 17.139 1.00 86.12 81 VAL A C 1
ATOM 617 O O . VAL A 1 81 ? 30.506 23.304 18.138 1.00 86.12 81 VAL A O 1
ATOM 620 N N . ALA A 1 82 ? 30.887 23.671 15.956 1.00 83.81 82 ALA A N 1
ATOM 621 C CA . ALA A 1 82 ? 29.768 24.602 15.792 1.00 83.81 82 ALA A CA 1
ATOM 622 C C . ALA A 1 82 ? 28.387 23.966 16.088 1.00 83.81 82 ALA A C 1
ATOM 624 O O . ALA A 1 82 ? 27.644 24.542 16.887 1.00 83.81 82 ALA A O 1
ATOM 625 N N . PRO A 1 83 ? 28.040 22.774 15.550 1.00 81.94 83 PRO A N 1
ATOM 626 C CA . PRO A 1 83 ? 26.803 22.073 15.914 1.00 81.94 83 PRO A CA 1
ATOM 627 C C . PRO A 1 83 ? 26.660 21.751 17.409 1.00 81.94 83 PRO A C 1
ATOM 629 O O . PRO A 1 83 ? 25.545 21.700 17.915 1.00 81.94 83 PRO A O 1
ATOM 632 N N . MET A 1 84 ? 27.769 21.536 18.126 1.00 86.75 84 MET A N 1
ATOM 633 C CA . MET A 1 84 ? 27.763 21.064 19.517 1.00 86.75 84 MET A CA 1
ATOM 634 C C . MET A 1 84 ? 28.024 22.170 20.549 1.00 86.75 84 MET A C 1
ATOM 636 O O . MET A 1 84 ? 28.291 21.877 21.717 1.00 86.75 84 MET A O 1
ATOM 640 N N . LYS A 1 85 ? 27.928 23.443 20.151 1.00 86.62 85 LYS A N 1
ATOM 641 C CA . LYS A 1 85 ? 28.275 24.604 20.985 1.00 86.62 85 LYS A CA 1
ATOM 642 C C . LYS A 1 85 ? 27.598 24.606 22.363 1.00 86.62 85 LYS A C 1
ATOM 644 O O . LYS A 1 85 ? 28.237 24.925 23.363 1.00 86.62 85 LYS A O 1
ATOM 649 N N . SER A 1 86 ? 26.327 24.208 22.445 1.00 86.31 86 SER A N 1
ATOM 650 C CA . SER A 1 86 ? 25.572 24.136 23.708 1.00 86.31 86 SER A CA 1
ATOM 651 C C . SER A 1 86 ? 26.124 23.077 24.668 1.00 86.31 86 SER A C 1
ATOM 653 O O . SER A 1 86 ? 26.316 23.350 25.855 1.00 86.31 86 SER A O 1
ATOM 655 N N . LEU A 1 87 ? 26.428 21.880 24.160 1.00 87.19 87 LEU A N 1
ATOM 656 C CA . LEU A 1 87 ? 27.010 20.798 24.949 1.00 87.19 87 LEU A CA 1
ATOM 657 C C . LEU A 1 87 ? 28.450 21.125 25.360 1.00 87.19 87 LEU A C 1
ATOM 659 O O . LEU A 1 87 ? 28.812 20.907 26.514 1.00 87.19 87 LEU A O 1
ATOM 663 N N . ILE A 1 88 ? 29.249 21.700 24.454 1.00 90.38 88 ILE A N 1
ATOM 664 C CA . ILE A 1 88 ? 30.618 22.157 24.739 1.00 90.38 88 ILE A CA 1
ATOM 665 C C . ILE A 1 88 ? 30.606 23.191 25.869 1.00 90.38 88 ILE A C 1
ATOM 667 O O . ILE A 1 88 ? 31.355 23.044 26.835 1.00 90.38 88 ILE A O 1
ATOM 671 N N . ALA A 1 89 ? 29.695 24.169 25.823 1.00 87.81 89 ALA A N 1
ATOM 672 C CA . ALA A 1 89 ? 29.528 25.145 26.897 1.00 87.81 89 ALA A CA 1
ATOM 673 C C . ALA A 1 89 ? 29.150 24.482 28.237 1.00 87.81 89 ALA A C 1
ATOM 675 O O . ALA A 1 89 ? 29.709 24.832 29.277 1.00 87.81 89 ALA A O 1
ATOM 676 N N . ALA A 1 90 ? 28.252 23.488 28.228 1.00 88.12 90 ALA A N 1
ATOM 677 C CA . ALA A 1 90 ? 27.852 22.757 29.433 1.00 88.12 90 ALA A CA 1
ATOM 678 C C . ALA A 1 90 ? 28.992 21.910 30.036 1.00 88.12 90 ALA A C 1
ATOM 680 O O . ALA A 1 90 ? 29.102 21.800 31.259 1.00 88.12 90 ALA A O 1
ATOM 681 N N . VAL A 1 91 ? 29.851 21.332 29.192 1.00 90.81 91 VAL A N 1
ATOM 682 C CA . VAL A 1 91 ? 31.055 20.588 29.599 1.00 90.81 91 VAL A CA 1
ATOM 683 C C . VAL A 1 91 ? 32.099 21.543 30.186 1.00 90.81 91 VAL A C 1
ATOM 685 O O . VAL A 1 91 ? 32.586 21.325 31.297 1.00 90.81 91 VAL A O 1
ATOM 688 N N . ARG A 1 92 ? 32.375 22.655 29.498 1.00 88.44 92 ARG A N 1
ATOM 689 C CA . ARG A 1 92 ? 33.314 23.698 29.939 1.00 88.44 92 ARG A CA 1
ATOM 690 C C . ARG A 1 92 ? 32.901 24.350 31.253 1.00 88.44 92 ARG A C 1
ATOM 692 O O . ARG A 1 92 ? 33.750 24.575 32.110 1.00 88.44 92 ARG A O 1
ATOM 699 N N . ALA A 1 93 ? 31.605 24.578 31.464 1.00 86.50 93 ALA A N 1
ATOM 700 C CA . ALA A 1 93 ? 31.076 25.108 32.723 1.00 86.50 93 ALA A CA 1
ATOM 701 C C . ALA A 1 93 ? 31.402 24.223 33.946 1.00 86.50 93 ALA A C 1
ATOM 703 O O . ALA A 1 93 ? 31.322 24.689 35.080 1.00 86.50 93 ALA A O 1
ATOM 704 N N . ARG A 1 94 ? 31.792 22.959 33.732 1.00 86.56 94 ARG A N 1
ATOM 705 C CA . ARG A 1 94 ? 32.226 22.017 34.778 1.00 86.56 94 ARG A CA 1
ATOM 706 C C . ARG A 1 94 ? 33.743 21.934 34.941 1.00 86.56 94 ARG A C 1
ATOM 708 O O . ARG A 1 94 ? 34.215 21.083 35.687 1.00 86.56 94 ARG A O 1
ATOM 715 N N . GLY A 1 95 ? 34.499 22.782 34.243 1.00 87.44 95 GLY A N 1
ATOM 716 C CA . GLY A 1 95 ? 35.962 22.757 34.241 1.00 87.44 95 GLY A CA 1
ATOM 717 C C . GLY A 1 95 ? 36.557 21.571 33.479 1.00 87.44 95 GLY A C 1
ATOM 718 O O . GLY A 1 95 ? 37.721 21.242 33.689 1.00 87.44 95 GLY A O 1
ATOM 719 N N . VAL A 1 96 ? 35.773 20.914 32.618 1.00 93.25 96 VAL A N 1
ATOM 720 C CA . VAL A 1 96 ? 36.230 19.765 31.830 1.00 93.25 96 VAL A CA 1
ATOM 721 C C . VAL A 1 96 ? 36.847 20.256 30.513 1.00 93.25 96 VAL A C 1
ATOM 723 O O . VAL A 1 96 ? 36.196 21.021 29.794 1.00 93.25 96 VAL A O 1
ATOM 726 N N . PRO A 1 97 ? 38.070 19.821 30.161 1.00 91.75 97 PRO A N 1
ATOM 727 C CA . PRO A 1 97 ? 38.718 20.207 28.915 1.00 91.75 97 PRO A CA 1
ATOM 728 C C . PRO A 1 97 ? 38.034 19.588 27.687 1.00 91.75 97 PRO A C 1
ATOM 730 O O . PRO A 1 97 ? 37.669 18.407 27.680 1.00 91.75 97 PRO A O 1
ATOM 733 N N . VAL A 1 98 ? 37.908 20.395 26.629 1.00 93.94 98 VAL A N 1
ATOM 734 C CA . VAL A 1 98 ? 37.379 19.992 25.319 1.00 93.94 98 VAL A CA 1
ATOM 735 C C . VAL A 1 98 ? 38.480 20.151 24.275 1.00 93.94 98 VAL A C 1
ATOM 737 O O . VAL A 1 98 ? 39.078 21.220 24.164 1.00 93.94 98 VAL A O 1
ATOM 740 N N . TYR A 1 99 ? 38.744 19.084 23.529 1.00 93.88 99 TYR A N 1
ATOM 741 C CA . TYR A 1 99 ? 39.758 19.021 22.483 1.00 93.88 99 TYR A CA 1
ATOM 742 C C . TYR A 1 99 ? 39.090 18.919 21.112 1.00 93.88 99 TYR A C 1
ATOM 744 O O . TYR A 1 99 ? 38.191 18.094 20.945 1.00 93.88 99 TYR A O 1
ATOM 752 N N . ALA A 1 100 ? 39.546 19.692 20.133 1.00 91.50 100 ALA A N 1
ATOM 753 C CA . ALA A 1 100 ? 39.165 19.540 18.733 1.00 91.50 100 ALA A CA 1
ATOM 754 C C . ALA A 1 100 ? 40.325 18.945 17.929 1.00 91.50 100 ALA A C 1
ATOM 756 O O . ALA A 1 100 ? 41.467 19.363 18.096 1.00 91.50 100 ALA A O 1
ATOM 757 N N . LEU A 1 101 ? 40.026 17.972 17.067 1.00 89.19 101 LEU A N 1
ATOM 758 C CA . LEU A 1 101 ? 40.976 17.425 16.093 1.00 89.19 101 LEU A CA 1
ATOM 759 C C . LEU A 1 101 ? 40.420 17.585 14.677 1.00 89.19 101 LEU A C 1
ATOM 761 O O . LEU A 1 101 ? 39.198 17.500 14.461 1.00 89.19 101 LEU A O 1
ATOM 765 N N . THR A 1 102 ? 41.318 17.721 13.702 1.00 87.56 102 THR A N 1
ATOM 766 C CA . THR A 1 102 ? 40.962 17.655 12.280 1.00 87.56 102 THR A CA 1
ATOM 767 C C . THR A 1 102 ? 40.260 16.326 11.977 1.00 87.56 102 THR A C 1
ATOM 769 O O . THR A 1 102 ? 40.423 15.332 12.686 1.00 87.56 102 THR A O 1
ATOM 772 N N . HIS A 1 103 ? 39.445 16.267 10.922 1.00 81.75 103 HIS A N 1
ATOM 773 C CA . HIS A 1 103 ? 38.740 15.024 10.574 1.00 81.75 103 HIS A CA 1
ATOM 774 C C . HIS A 1 103 ? 39.698 13.848 10.291 1.00 81.75 103 HIS A C 1
ATOM 776 O O . HIS A 1 103 ? 39.369 12.702 10.606 1.00 81.75 103 HIS A O 1
ATOM 782 N N . GLU A 1 104 ? 40.873 14.137 9.729 1.00 81.50 104 GLU A N 1
ATOM 783 C CA . GLU A 1 104 ? 41.914 13.153 9.424 1.00 81.50 104 GLU A CA 1
ATOM 784 C C . GLU A 1 104 ? 42.575 12.629 10.706 1.00 81.50 104 GLU A C 1
ATOM 786 O O . GLU A 1 104 ? 42.571 11.419 10.939 1.00 81.50 104 GLU A O 1
ATOM 791 N N . ASP A 1 105 ? 43.014 13.527 11.595 1.00 84.12 105 ASP A N 1
ATOM 792 C CA . ASP A 1 105 ? 43.592 13.168 12.897 1.00 84.12 105 ASP A CA 1
ATOM 793 C C . ASP A 1 105 ? 42.595 12.413 13.775 1.00 84.12 105 ASP A C 1
ATOM 795 O O . ASP A 1 105 ? 42.933 11.405 14.392 1.00 84.12 105 ASP A O 1
ATOM 799 N N . TYR A 1 106 ? 41.338 12.860 13.796 1.00 83.25 106 TYR A N 1
ATOM 800 C CA . TYR A 1 106 ? 40.269 12.222 14.556 1.00 83.25 106 TYR A CA 1
ATOM 801 C C . TYR A 1 106 ? 40.005 10.790 14.070 1.00 83.25 106 TYR A C 1
ATOM 803 O O . TYR A 1 106 ? 39.847 9.873 14.876 1.00 83.25 106 TYR A O 1
ATOM 811 N N . SER A 1 107 ? 39.981 10.574 12.752 1.00 77.94 107 SER A N 1
ATOM 812 C CA . SER A 1 107 ? 39.773 9.243 12.165 1.00 77.94 107 SER A CA 1
ATOM 813 C C . SER A 1 107 ? 40.987 8.332 12.389 1.00 77.94 107 SER A C 1
ATOM 815 O O . SER A 1 107 ? 40.823 7.156 12.725 1.00 77.94 107 SER A O 1
ATOM 817 N N . GLY A 1 108 ? 42.202 8.883 12.286 1.00 74.44 108 GLY A N 1
ATOM 818 C CA . GLY A 1 108 ? 43.454 8.183 12.584 1.00 74.44 108 GLY A CA 1
ATOM 819 C C . GLY A 1 108 ? 43.593 7.779 14.056 1.00 74.44 108 GLY A C 1
ATOM 820 O O . GLY A 1 108 ? 44.057 6.679 14.348 1.00 74.44 108 GLY A O 1
ATOM 821 N N . LEU A 1 109 ? 43.118 8.618 14.983 1.00 78.38 109 LEU A N 1
ATOM 822 C CA . LEU A 1 109 ? 43.104 8.357 16.427 1.00 78.38 109 LEU A CA 1
ATOM 823 C C . LEU A 1 109 ? 42.236 7.137 16.785 1.00 78.38 109 LEU A C 1
ATOM 825 O O . LEU A 1 109 ? 42.608 6.320 17.632 1.00 78.38 109 LEU A O 1
ATOM 829 N N . VAL A 1 110 ? 41.079 7.009 16.128 1.00 69.50 110 VAL A N 1
ATOM 830 C CA . VAL A 1 110 ? 40.071 5.979 16.423 1.00 69.50 110 VAL A CA 1
ATOM 831 C C . VAL A 1 110 ? 40.326 4.669 15.664 1.00 69.50 110 VAL A C 1
ATOM 833 O O . VAL A 1 110 ? 39.999 3.597 16.182 1.00 69.50 110 VAL A O 1
ATOM 836 N N . GLY A 1 111 ? 40.956 4.731 14.485 1.00 57.62 111 GLY A N 1
ATOM 837 C CA . GLY A 1 111 ? 41.385 3.566 13.699 1.00 57.62 111 GLY A CA 1
ATOM 838 C C . GLY A 1 111 ? 40.356 3.018 12.696 1.00 57.62 111 GLY A C 1
ATOM 839 O O . GLY A 1 111 ? 40.544 1.914 12.190 1.00 57.62 111 GLY A O 1
ATOM 840 N N . PHE A 1 112 ? 39.267 3.748 12.424 1.00 58.00 112 PHE A N 1
ATOM 841 C CA . PHE A 1 112 ? 38.251 3.471 11.390 1.00 58.00 112 PHE A CA 1
ATOM 842 C C . PHE A 1 112 ? 37.439 4.750 11.086 1.00 58.00 112 PHE A C 1
ATOM 844 O O . PHE A 1 112 ? 37.448 5.680 11.892 1.00 58.00 112 PHE A O 1
ATOM 851 N N . ASN A 1 113 ? 36.715 4.809 9.955 1.00 51.62 113 ASN A N 1
ATOM 852 C CA . ASN A 1 113 ? 35.859 5.958 9.608 1.00 51.62 113 ASN A CA 1
ATOM 853 C C . ASN A 1 113 ? 34.751 6.150 10.659 1.00 51.62 113 ASN A C 1
ATOM 855 O O . ASN A 1 113 ? 33.802 5.371 10.744 1.00 51.62 113 ASN A O 1
ATOM 859 N N . PHE A 1 114 ? 34.887 7.186 11.488 1.00 58.91 114 PHE A N 1
ATOM 860 C CA . PHE A 1 114 ? 34.034 7.416 12.651 1.00 58.91 114 PHE A CA 1
ATOM 861 C C . PHE A 1 114 ? 32.981 8.498 12.368 1.00 58.91 114 PHE A C 1
ATOM 863 O O . PHE A 1 114 ? 33.264 9.694 12.392 1.00 58.91 114 PHE A O 1
ATOM 870 N N . HIS A 1 115 ? 31.733 8.087 12.129 1.00 54.78 115 HIS A N 1
ATOM 871 C CA . HIS A 1 115 ? 30.652 8.976 11.673 1.00 54.78 115 HIS A CA 1
ATOM 872 C C . HIS A 1 115 ? 29.963 9.803 12.781 1.00 54.78 115 HIS A C 1
ATOM 874 O O . HIS A 1 115 ? 29.118 10.641 12.478 1.00 54.78 115 HIS A O 1
ATOM 880 N N . ARG A 1 116 ? 30.290 9.585 14.066 1.00 62.38 116 ARG A N 1
ATOM 881 C CA . ARG A 1 116 ? 29.583 10.204 15.213 1.00 62.38 116 ARG A CA 1
ATOM 882 C C . ARG A 1 116 ? 30.260 11.444 15.811 1.00 62.38 116 ARG A C 1
ATOM 884 O O . ARG A 1 116 ? 29.636 12.140 16.604 1.00 62.38 116 ARG A O 1
ATOM 891 N N . GLY A 1 117 ? 31.514 11.721 15.447 1.00 73.50 117 GLY A N 1
ATOM 892 C CA . GLY A 1 117 ? 32.201 13.007 15.650 1.00 73.50 117 GLY A CA 1
ATOM 893 C C . GLY A 1 117 ? 32.450 13.516 17.085 1.00 73.50 117 GLY A C 1
ATOM 894 O O . GLY A 1 117 ? 32.960 14.628 17.218 1.00 73.50 117 GLY A O 1
ATOM 895 N N . VAL A 1 118 ? 32.131 12.746 18.138 1.00 88.56 118 VAL A N 1
ATOM 896 C CA . VAL A 1 118 ? 32.475 13.048 19.544 1.00 88.56 118 VAL A CA 1
ATOM 897 C C . VAL A 1 118 ? 32.831 11.789 20.347 1.00 88.56 118 VAL A C 1
ATOM 899 O O . VAL A 1 118 ? 32.155 10.756 20.270 1.00 88.56 118 VAL A O 1
ATOM 902 N N . LEU A 1 119 ? 33.874 11.919 21.165 1.00 90.19 119 LEU A N 1
ATOM 903 C CA . LEU A 1 119 ? 34.365 10.953 22.137 1.00 90.19 119 LEU A CA 1
ATOM 904 C C . LEU A 1 119 ? 34.533 11.652 23.481 1.00 90.19 119 LEU A C 1
ATOM 906 O O . LEU A 1 119 ? 34.832 12.841 23.537 1.00 90.19 119 LEU A O 1
ATOM 910 N N . ALA A 1 120 ? 34.360 10.921 24.573 1.00 91.31 120 ALA A N 1
ATOM 911 C CA . ALA A 1 120 ? 34.602 11.464 25.901 1.00 91.31 120 ALA A CA 1
ATOM 912 C C . ALA A 1 120 ? 35.198 10.415 26.838 1.00 91.31 120 ALA A C 1
ATOM 914 O O . ALA A 1 120 ? 34.936 9.221 26.696 1.00 91.31 120 ALA A O 1
ATOM 915 N N . CYS A 1 121 ? 36.019 10.860 27.781 1.00 91.38 121 CYS A N 1
ATOM 916 C CA . CYS A 1 121 ? 36.658 10.021 28.783 1.00 91.38 121 CYS A CA 1
ATOM 917 C C . CYS A 1 121 ? 36.028 10.316 30.142 1.00 91.38 121 CYS A C 1
ATOM 919 O O . CYS A 1 121 ? 36.000 11.467 30.576 1.00 91.38 121 CYS A O 1
ATOM 921 N N . GLY A 1 122 ? 35.508 9.288 30.806 1.00 90.94 122 GLY A N 1
ATOM 922 C CA . GLY A 1 122 ? 34.945 9.384 32.151 1.00 90.94 122 GLY A CA 1
ATOM 923 C C . GLY A 1 122 ? 35.666 8.471 33.136 1.00 90.94 122 GLY A C 1
ATOM 924 O O . GLY A 1 122 ? 36.361 7.532 32.739 1.00 90.94 122 GLY A O 1
ATOM 925 N N . ARG A 1 123 ? 35.475 8.724 34.432 1.00 90.31 123 ARG A N 1
ATOM 926 C CA . ARG A 1 123 ? 36.021 7.899 35.517 1.00 90.31 123 ARG A CA 1
ATOM 927 C C . ARG A 1 123 ? 34.930 7.064 36.178 1.00 90.31 123 ARG A C 1
ATOM 929 O O . ARG A 1 123 ? 33.868 7.572 36.535 1.00 90.31 123 ARG A O 1
ATOM 936 N N . LYS A 1 124 ? 35.192 5.770 36.342 1.00 89.19 124 LYS A N 1
ATOM 937 C CA . LYS A 1 124 ? 34.329 4.820 37.047 1.00 89.19 124 LYS A CA 1
ATOM 938 C C . LYS A 1 124 ? 34.217 5.227 38.514 1.00 89.19 124 LYS A C 1
ATOM 940 O O . LYS A 1 124 ? 35.197 5.654 39.124 1.00 89.19 124 LYS A O 1
ATOM 945 N N . LEU A 1 125 ? 33.034 5.052 39.096 1.00 85.50 125 LEU A N 1
ATOM 946 C CA . LEU A 1 125 ? 32.888 5.146 40.545 1.00 85.50 125 LEU A CA 1
ATOM 947 C C . LEU A 1 125 ? 33.344 3.836 41.204 1.00 85.50 125 LEU A C 1
ATOM 949 O O . LEU A 1 125 ? 33.160 2.763 40.617 1.00 85.50 125 LEU A O 1
ATOM 953 N N . PRO A 1 126 ? 33.883 3.891 42.435 1.00 82.62 126 PRO A N 1
ATOM 954 C CA . PRO A 1 126 ? 34.143 2.694 43.223 1.00 82.62 126 PRO A CA 1
ATOM 955 C C . PRO A 1 126 ? 32.882 1.832 43.355 1.00 82.62 126 PRO A C 1
ATOM 957 O O . PRO A 1 126 ? 31.797 2.329 43.660 1.00 82.62 126 PRO A O 1
ATOM 960 N N . SER A 1 127 ? 33.016 0.525 43.127 1.00 82.25 127 SER A N 1
ATOM 961 C CA . SER A 1 127 ? 31.877 -0.390 43.197 1.00 82.25 127 SER A CA 1
ATOM 962 C C . SER A 1 127 ? 31.495 -0.706 44.651 1.00 82.25 127 SER A C 1
ATOM 964 O O . SER A 1 127 ? 32.241 -1.362 45.386 1.00 82.25 127 SER A O 1
ATOM 966 N N . VAL A 1 128 ? 30.303 -0.260 45.046 1.00 90.69 128 VAL A N 1
ATOM 967 C CA . VAL A 1 128 ? 29.703 -0.463 46.378 1.00 90.69 128 VAL A CA 1
ATOM 968 C C . VAL A 1 128 ? 29.024 -1.829 46.516 1.00 90.69 128 VAL A C 1
ATOM 970 O O . VAL A 1 128 ? 28.720 -2.486 45.519 1.00 90.69 128 VAL A O 1
ATOM 973 N N . ALA A 1 129 ? 28.769 -2.287 47.742 1.00 92.12 129 ALA A N 1
ATOM 974 C CA . ALA A 1 129 ? 28.015 -3.527 47.956 1.00 92.12 129 ALA A CA 1
ATOM 975 C C . ALA A 1 129 ? 26.524 -3.358 47.570 1.00 92.12 129 ALA A C 1
ATOM 977 O O . ALA A 1 129 ? 25.986 -2.259 47.721 1.00 92.12 129 ALA A O 1
ATOM 978 N N . PRO A 1 130 ? 25.813 -4.419 47.126 1.00 94.50 130 PRO A N 1
ATOM 979 C CA . PRO A 1 130 ? 24.382 -4.346 46.800 1.00 94.50 130 PRO A CA 1
ATOM 980 C C . PRO A 1 130 ? 23.510 -3.718 47.896 1.00 94.50 130 PRO A C 1
ATOM 982 O O . PRO A 1 130 ? 22.677 -2.867 47.597 1.00 94.50 130 PRO A O 1
ATOM 985 N N . GLY A 1 131 ? 23.741 -4.070 49.165 1.00 91.75 131 GLY A N 1
ATOM 986 C CA . GLY A 1 131 ? 22.981 -3.513 50.291 1.00 91.75 131 GLY A CA 1
ATOM 987 C C . GLY A 1 131 ? 23.219 -2.018 50.521 1.00 91.75 131 GLY A C 1
ATOM 988 O O . GLY A 1 131 ? 22.297 -1.306 50.902 1.00 91.75 131 GLY A O 1
ATOM 989 N N . GLU A 1 132 ? 24.424 -1.523 50.236 1.00 93.00 132 GLU A N 1
ATOM 990 C CA . GLU A 1 132 ? 24.751 -0.096 50.337 1.00 93.00 132 GLU A CA 1
ATOM 991 C C . GLU A 1 132 ? 24.047 0.705 49.233 1.00 93.00 132 GLU A C 1
ATOM 993 O O . GLU A 1 132 ? 23.425 1.729 49.509 1.00 93.00 132 GLU A O 1
ATOM 998 N N . LEU A 1 133 ? 24.065 0.197 47.993 1.00 94.12 133 LEU A N 1
ATOM 999 C CA . LEU A 1 133 ? 23.371 0.821 46.865 1.00 94.12 133 LEU A CA 1
ATOM 1000 C C . LEU A 1 133 ? 21.856 0.884 47.092 1.00 94.12 133 LEU A C 1
ATOM 1002 O O . LEU A 1 133 ? 21.240 1.930 46.899 1.00 94.12 133 LEU A O 1
ATOM 1006 N N . LEU A 1 134 ? 21.255 -0.240 47.485 1.00 93.75 134 LEU A N 1
ATOM 1007 C CA . LEU A 1 134 ? 19.811 -0.334 47.686 1.00 93.75 134 LEU A CA 1
ATOM 1008 C C . LEU A 1 134 ? 19.361 0.412 48.949 1.00 93.75 134 LEU A C 1
ATOM 1010 O O . LEU A 1 134 ? 18.278 0.993 48.951 1.00 93.75 134 LEU A O 1
ATOM 1014 N N . GLY A 1 135 ? 20.207 0.473 49.981 1.00 88.88 135 GLY A N 1
ATOM 1015 C CA . GLY A 1 135 ? 19.982 1.281 51.180 1.00 88.88 135 GLY A CA 1
ATOM 1016 C C . GLY A 1 135 ? 20.038 2.793 50.936 1.00 88.88 135 GLY A C 1
ATOM 1017 O O . GLY A 1 135 ? 19.447 3.549 51.704 1.00 88.88 135 GLY A O 1
ATOM 1018 N N . ALA A 1 136 ? 20.694 3.242 49.859 1.00 88.25 136 ALA A N 1
ATOM 1019 C CA . ALA A 1 136 ? 20.715 4.647 49.447 1.00 88.25 136 ALA A CA 1
ATOM 1020 C C . ALA A 1 136 ? 19.435 5.089 48.707 1.00 88.25 136 ALA A C 1
ATOM 1022 O O . ALA A 1 136 ? 19.217 6.287 48.512 1.00 88.25 136 ALA A O 1
ATOM 1023 N N . LEU A 1 137 ? 18.576 4.148 48.295 1.00 89.31 137 LEU A N 1
ATOM 1024 C CA . LEU A 1 137 ? 17.262 4.472 47.740 1.00 89.31 137 LEU A CA 1
ATOM 1025 C C . LEU A 1 137 ? 16.341 5.026 48.844 1.00 89.31 137 LEU A C 1
ATOM 1027 O O . LEU A 1 137 ? 16.487 4.659 50.010 1.00 89.31 137 LEU A O 1
ATOM 1031 N N . PRO A 1 138 ? 15.348 5.877 48.515 1.00 84.69 138 PRO A N 1
ATOM 1032 C CA . PRO A 1 138 ? 14.433 6.433 49.510 1.00 84.69 138 PRO A CA 1
ATOM 1033 C C . PRO A 1 138 ? 13.815 5.346 50.401 1.00 84.69 138 PRO A C 1
ATOM 1035 O O . PRO A 1 138 ? 13.227 4.391 49.897 1.00 84.69 138 PRO A O 1
ATOM 1038 N N . ALA A 1 139 ? 13.913 5.488 51.727 1.00 75.94 139 ALA A N 1
ATOM 1039 C CA . ALA A 1 139 ? 13.467 4.463 52.682 1.00 75.94 139 ALA A CA 1
ATOM 1040 C C . ALA A 1 139 ? 11.944 4.212 52.666 1.00 75.94 139 ALA A C 1
ATOM 1042 O O . ALA A 1 139 ? 11.482 3.171 53.122 1.00 75.94 139 ALA A O 1
ATOM 1043 N N . THR A 1 140 ? 11.154 5.131 52.098 1.00 75.56 140 THR A N 1
ATOM 1044 C CA . THR A 1 140 ? 9.691 5.017 51.986 1.00 75.56 140 THR A CA 1
ATOM 1045 C C . THR A 1 140 ? 9.212 5.401 50.586 1.00 75.56 140 THR A C 1
ATOM 1047 O O . THR A 1 140 ? 9.808 6.263 49.939 1.00 75.56 140 THR A O 1
ATOM 1050 N N . GLY A 1 141 ? 8.117 4.785 50.133 1.00 74.69 141 GLY A N 1
ATOM 1051 C CA . GLY A 1 141 ? 7.509 5.033 48.824 1.00 74.69 141 GLY A CA 1
ATOM 1052 C C . GLY A 1 141 ? 7.832 3.968 47.767 1.00 74.69 141 GLY A C 1
ATOM 1053 O O . GLY A 1 141 ? 8.643 3.072 48.012 1.00 74.69 141 GLY A O 1
ATOM 1054 N N . PRO A 1 142 ? 7.176 4.050 46.594 1.00 81.88 142 PRO A N 1
ATOM 1055 C CA . PRO A 1 142 ? 7.265 3.016 45.578 1.00 81.88 142 PRO A CA 1
ATOM 1056 C C . PRO A 1 142 ? 8.644 2.973 44.913 1.00 81.88 142 PRO A C 1
ATOM 1058 O O . PRO A 1 142 ? 9.141 4.008 44.463 1.00 81.88 142 PRO A O 1
ATOM 1061 N N . SER A 1 143 ? 9.229 1.779 44.820 1.00 90.19 143 SER A N 1
ATOM 1062 C CA . SER A 1 143 ? 10.598 1.559 44.336 1.00 90.19 143 SER A CA 1
ATOM 1063 C C . SER A 1 143 ? 10.680 0.288 43.494 1.00 90.19 143 SER A C 1
ATOM 1065 O O . SER A 1 143 ? 10.468 -0.804 44.016 1.00 90.19 143 SER A O 1
ATOM 1067 N N . THR A 1 144 ? 11.021 0.425 42.212 1.00 94.31 144 THR A N 1
ATOM 1068 C CA . THR A 1 144 ? 11.274 -0.715 41.317 1.00 94.31 144 THR A CA 1
ATOM 1069 C C . THR A 1 144 ? 12.763 -0.808 41.034 1.00 94.31 144 THR A C 1
ATOM 1071 O O . THR A 1 144 ? 13.367 0.182 40.625 1.00 94.31 144 THR A O 1
ATOM 1074 N N . VAL A 1 145 ? 13.368 -1.974 41.243 1.00 96.69 145 VAL A N 1
ATOM 1075 C CA . VAL A 1 145 ? 14.775 -2.234 40.899 1.00 96.69 145 VAL A CA 1
ATOM 1076 C C . VAL A 1 145 ? 14.893 -3.464 40.007 1.00 96.69 145 VAL A C 1
ATOM 1078 O O . VAL A 1 145 ? 14.029 -4.338 40.028 1.00 96.69 145 VAL A O 1
ATOM 1081 N N . VAL A 1 146 ? 15.962 -3.531 39.220 1.00 97.69 146 VAL A N 1
ATOM 1082 C CA . VAL A 1 146 ? 16.248 -4.668 38.336 1.00 97.69 146 VAL A CA 1
ATOM 1083 C C . VAL A 1 146 ? 17.455 -5.429 38.870 1.00 97.69 146 VAL A C 1
ATOM 1085 O O . VAL A 1 146 ? 18.485 -4.819 39.145 1.00 97.69 146 VAL A O 1
ATOM 1088 N N . LEU A 1 147 ? 17.341 -6.746 39.018 1.00 97.69 147 LEU A N 1
ATOM 1089 C CA . LEU A 1 147 ? 18.416 -7.646 39.429 1.00 97.69 147 LEU A CA 1
ATOM 1090 C C . LEU A 1 147 ? 18.789 -8.551 38.249 1.00 97.69 147 LEU A C 1
ATOM 1092 O O . LEU A 1 147 ? 17.919 -9.169 37.638 1.00 97.69 147 LEU A O 1
ATOM 1096 N N . CYS A 1 148 ? 20.077 -8.653 37.945 1.00 96.00 148 CYS A N 1
ATOM 1097 C CA . CYS A 1 148 ? 20.594 -9.373 36.785 1.00 96.00 148 CYS A CA 1
ATOM 1098 C C . CYS A 1 148 ? 21.571 -10.473 37.223 1.00 96.00 148 CYS A C 1
ATOM 1100 O O . CYS A 1 148 ? 22.633 -10.189 37.787 1.00 96.00 148 CYS A O 1
ATOM 1102 N N . GLU A 1 149 ? 21.228 -11.730 36.940 1.00 94.81 149 GLU A N 1
ATOM 1103 C CA . GLU A 1 149 ? 22.097 -12.889 37.135 1.00 94.81 149 GLU A CA 1
ATOM 1104 C C . GLU A 1 149 ? 22.808 -13.243 35.823 1.00 94.81 149 GLU A C 1
ATOM 1106 O O . GLU A 1 149 ? 22.160 -13.555 34.823 1.00 94.81 149 GLU A O 1
ATOM 1111 N N . ARG A 1 150 ? 24.150 -13.269 35.833 1.00 92.62 150 ARG A N 1
ATOM 1112 C CA . ARG A 1 150 ? 24.980 -13.777 34.723 1.00 92.62 150 ARG A CA 1
ATOM 1113 C C . ARG A 1 150 ? 24.650 -13.166 33.348 1.00 92.62 150 ARG A C 1
ATOM 1115 O O . ARG A 1 150 ? 24.876 -13.804 32.320 1.00 92.62 150 ARG A O 1
ATOM 1122 N N . THR A 1 151 ? 24.176 -11.920 33.298 1.00 91.38 151 THR A N 1
ATOM 1123 C CA . THR A 1 151 ? 23.884 -11.214 32.041 1.00 91.38 151 THR A CA 1
ATOM 1124 C C . THR A 1 151 ? 25.192 -10.876 31.329 1.00 91.38 151 THR A C 1
ATOM 1126 O O . THR A 1 151 ? 25.834 -9.871 31.621 1.00 91.38 151 THR A O 1
ATOM 1129 N N . ASN A 1 152 ? 25.629 -11.752 30.427 1.00 85.94 152 ASN A N 1
ATOM 1130 C CA . ASN A 1 152 ? 26.948 -11.717 29.788 1.00 85.94 152 ASN A CA 1
ATOM 1131 C C . ASN A 1 152 ? 26.972 -10.974 28.437 1.00 85.94 152 ASN A C 1
ATOM 1133 O O . ASN A 1 152 ? 28.047 -10.611 27.961 1.00 85.94 152 ASN A O 1
ATOM 1137 N N . ASN A 1 153 ? 25.808 -10.728 27.834 1.00 89.56 153 ASN A N 1
ATOM 1138 C CA . ASN A 1 153 ? 25.676 -9.987 26.586 1.00 89.56 153 ASN A CA 1
ATOM 1139 C C . ASN A 1 153 ? 25.633 -8.470 26.854 1.00 89.56 153 ASN A C 1
ATOM 1141 O O . ASN A 1 153 ? 24.767 -7.968 27.572 1.00 89.56 153 ASN A O 1
ATOM 1145 N N . LEU A 1 154 ? 26.572 -7.736 26.255 1.00 88.38 154 LEU A N 1
ATOM 1146 C CA . LEU A 1 154 ? 26.739 -6.290 26.424 1.00 88.38 154 LEU A CA 1
ATOM 1147 C C . LEU A 1 154 ? 25.581 -5.468 25.844 1.00 88.38 154 LEU A C 1
ATOM 1149 O O . LEU A 1 154 ? 25.287 -4.395 26.373 1.00 88.38 154 LEU A O 1
ATOM 1153 N N . ASP A 1 155 ? 24.933 -5.962 24.786 1.00 89.00 155 ASP A N 1
ATOM 1154 C CA . ASP A 1 155 ? 23.747 -5.325 24.206 1.00 89.00 155 ASP A CA 1
ATOM 1155 C C . ASP A 1 155 ? 22.587 -5.373 25.206 1.00 89.00 155 ASP A C 1
ATOM 1157 O O . ASP A 1 155 ? 21.949 -4.357 25.484 1.00 89.00 155 ASP A O 1
ATOM 1161 N N . ASN A 1 156 ? 22.409 -6.522 25.859 1.00 92.94 156 ASN A N 1
ATOM 1162 C CA . ASN A 1 156 ? 21.381 -6.715 26.877 1.00 92.94 156 ASN A CA 1
ATOM 1163 C C . ASN A 1 156 ? 21.637 -5.859 28.125 1.00 92.94 156 ASN A C 1
ATOM 1165 O O . ASN A 1 156 ? 20.702 -5.252 28.640 1.00 92.94 156 ASN A O 1
ATOM 1169 N N . VAL A 1 157 ? 22.890 -5.746 28.587 1.00 93.00 157 VAL A N 1
ATOM 1170 C CA . VAL A 1 157 ? 23.239 -4.843 29.702 1.00 93.00 157 VAL A CA 1
ATOM 1171 C C . VAL A 1 157 ? 22.850 -3.401 29.367 1.00 93.00 157 VAL A C 1
ATOM 1173 O O . VAL A 1 157 ? 22.157 -2.757 30.156 1.00 93.00 157 VAL A O 1
ATOM 1176 N N . GLY A 1 158 ? 23.230 -2.906 28.185 1.00 93.69 158 GLY A N 1
ATOM 1177 C CA . GLY A 1 158 ? 22.886 -1.551 27.752 1.00 93.69 158 GLY A CA 1
ATOM 1178 C C . GLY A 1 158 ? 21.377 -1.327 27.622 1.00 93.69 158 GLY A C 1
ATOM 1179 O O . GLY A 1 158 ? 20.850 -0.312 28.083 1.00 93.69 158 GLY A O 1
ATOM 1180 N N . ALA A 1 159 ? 20.663 -2.292 27.047 1.00 95.25 159 ALA A N 1
ATOM 1181 C CA . ALA A 1 159 ? 19.220 -2.214 26.867 1.00 95.25 159 ALA A CA 1
ATOM 1182 C C . ALA A 1 159 ? 18.455 -2.278 28.203 1.00 95.25 159 ALA A C 1
ATOM 1184 O O . ALA A 1 159 ? 17.498 -1.530 28.382 1.00 95.25 159 ALA A O 1
ATOM 1185 N N . VAL A 1 160 ? 18.919 -3.056 29.192 1.00 96.00 160 VAL A N 1
ATOM 1186 C CA . VAL A 1 160 ? 18.349 -3.060 30.554 1.00 96.00 160 VAL A CA 1
ATOM 1187 C C . VAL A 1 160 ? 18.421 -1.674 31.195 1.00 96.00 160 VAL A C 1
ATOM 1189 O O . VAL A 1 160 ? 17.442 -1.235 31.793 1.00 96.00 160 VAL A O 1
ATOM 1192 N N . PHE A 1 161 ? 19.529 -0.944 31.033 1.00 95.88 161 PHE A N 1
ATOM 1193 C CA . PHE A 1 161 ? 19.617 0.439 31.513 1.00 95.88 161 PHE A CA 1
ATOM 1194 C C . PHE A 1 161 ? 18.667 1.384 30.776 1.00 95.88 161 PHE A C 1
ATOM 1196 O O . PHE A 1 161 ? 18.054 2.243 31.407 1.00 95.88 161 PHE A O 1
ATOM 1203 N N . ARG A 1 162 ? 18.507 1.224 29.457 1.00 93.50 162 ARG A N 1
ATOM 1204 C CA . ARG A 1 162 ? 17.554 2.026 28.674 1.00 93.50 162 ARG A CA 1
ATOM 1205 C C . ARG A 1 162 ? 16.111 1.779 29.119 1.00 93.50 162 ARG A C 1
ATOM 1207 O O . ARG A 1 162 ? 15.374 2.733 29.346 1.00 93.50 162 ARG A O 1
ATOM 1214 N N . ASN A 1 163 ? 15.740 0.517 29.310 1.00 95.12 163 ASN A N 1
ATOM 1215 C CA . ASN A 1 163 ? 14.413 0.116 29.780 1.00 95.12 163 ASN A CA 1
ATOM 1216 C C . ASN A 1 163 ? 14.173 0.592 31.215 1.00 95.12 163 ASN A C 1
ATOM 1218 O O . ASN A 1 163 ? 13.128 1.162 31.518 1.00 95.12 163 ASN A O 1
ATOM 1222 N N . GLY A 1 164 ? 15.179 0.445 32.081 1.00 93.12 164 GLY A N 1
ATOM 1223 C CA . GLY A 1 164 ? 15.160 0.986 33.434 1.00 93.12 164 GLY A CA 1
ATOM 1224 C C . GLY A 1 164 ? 14.890 2.490 33.453 1.00 93.12 164 GLY A C 1
ATOM 1225 O O . GLY A 1 164 ? 14.069 2.947 34.242 1.00 93.12 164 GLY A O 1
ATOM 1226 N N . ALA A 1 165 ? 15.509 3.260 32.556 1.00 90.19 165 ALA A N 1
ATOM 1227 C CA . ALA A 1 165 ? 15.282 4.701 32.471 1.00 90.19 165 ALA A CA 1
ATOM 1228 C C . ALA A 1 165 ? 13.869 5.026 31.974 1.00 90.19 165 ALA A C 1
ATOM 1230 O O . ALA A 1 165 ? 13.191 5.860 32.573 1.00 90.19 165 ALA A O 1
ATOM 1231 N N . ALA A 1 166 ? 13.414 4.339 30.922 1.00 87.62 166 ALA A N 1
ATOM 1232 C CA . ALA A 1 166 ? 12.103 4.557 30.312 1.00 87.62 166 ALA A CA 1
ATOM 1233 C C . ALA A 1 166 ? 10.940 4.304 31.288 1.00 87.62 166 ALA A C 1
ATOM 1235 O O . ALA A 1 166 ? 9.954 5.038 31.276 1.00 87.62 166 ALA A O 1
ATOM 1236 N N . PHE A 1 167 ? 11.072 3.301 32.162 1.00 89.81 167 PHE A N 1
ATOM 1237 C CA . PHE A 1 167 ? 10.014 2.884 33.090 1.00 89.81 167 PHE A CA 1
ATOM 1238 C C . PHE A 1 167 ? 10.276 3.263 34.558 1.00 89.81 167 PHE A C 1
ATOM 1240 O O . PHE A 1 167 ? 9.497 2.911 35.443 1.00 89.81 167 PHE A O 1
ATOM 1247 N N . GLY A 1 168 ? 11.347 4.013 34.837 1.00 89.00 168 GLY A N 1
ATOM 1248 C CA . GLY A 1 168 ? 11.615 4.585 36.160 1.00 89.00 168 GLY A CA 1
ATOM 1249 C C . GLY A 1 168 ? 12.172 3.610 37.205 1.00 89.00 168 GLY A C 1
ATOM 1250 O O . GLY A 1 168 ? 11.855 3.744 38.389 1.00 89.00 168 GLY A O 1
ATOM 1251 N N . ALA A 1 169 ? 13.004 2.646 36.801 1.00 93.56 169 ALA A N 1
ATOM 1252 C CA . ALA A 1 169 ? 13.758 1.802 37.725 1.00 93.56 169 ALA A CA 1
ATOM 1253 C C . ALA A 1 169 ? 14.760 2.639 38.545 1.00 93.56 169 ALA A C 1
ATOM 1255 O O . ALA A 1 169 ? 15.539 3.423 38.003 1.00 93.56 169 ALA A O 1
ATOM 1256 N N . GLY A 1 170 ? 14.755 2.458 39.866 1.00 91.31 170 GLY A N 1
ATOM 1257 C CA . GLY A 1 170 ? 15.593 3.211 40.801 1.00 91.31 170 GLY A CA 1
ATOM 1258 C C . GLY A 1 170 ? 17.047 2.740 40.858 1.00 91.31 170 GLY A C 1
ATOM 1259 O O . GLY A 1 170 ? 17.931 3.536 41.167 1.00 91.31 170 GLY A O 1
ATOM 1260 N N . ALA A 1 171 ? 17.304 1.464 40.559 1.00 95.25 171 ALA A N 1
ATOM 1261 C CA . ALA A 1 171 ? 18.645 0.891 40.482 1.00 95.25 171 ALA A CA 1
ATOM 1262 C C . ALA A 1 171 ? 18.670 -0.380 39.617 1.00 95.25 171 ALA A C 1
ATOM 1264 O O . ALA A 1 171 ? 17.655 -1.071 39.488 1.00 95.25 171 ALA A O 1
ATOM 1265 N N . VAL A 1 172 ? 19.850 -0.714 39.086 1.00 96.69 172 VAL A N 1
ATOM 1266 C CA . VAL A 1 172 ? 20.143 -1.996 38.427 1.00 96.69 172 VAL A CA 1
ATOM 1267 C C . VAL A 1 172 ? 21.279 -2.697 39.173 1.00 96.69 172 VAL A C 1
ATOM 1269 O O . VAL A 1 172 ? 22.348 -2.128 39.364 1.00 96.69 172 VAL A O 1
ATOM 1272 N N . VAL A 1 173 ? 21.076 -3.932 39.615 1.00 96.81 173 VAL A N 1
ATOM 1273 C CA . VAL A 1 173 ? 22.050 -4.685 40.415 1.00 96.81 173 VAL A CA 1
ATOM 1274 C C . VAL A 1 173 ? 22.474 -5.932 39.656 1.00 96.81 173 VAL A C 1
ATOM 1276 O O . VAL A 1 173 ? 21.656 -6.801 39.376 1.00 96.81 173 VAL A O 1
ATOM 1279 N N . PHE A 1 174 ? 23.759 -6.034 39.342 1.00 95.06 174 PHE A N 1
ATOM 1280 C CA . PHE A 1 174 ? 24.348 -7.188 38.674 1.00 95.06 174 PHE A CA 1
ATOM 1281 C C . PHE A 1 174 ? 25.108 -8.062 39.674 1.00 95.06 174 PHE A C 1
ATOM 1283 O O . PHE A 1 174 ? 25.784 -7.552 40.574 1.00 95.06 174 PHE A O 1
ATOM 1290 N N . ASP A 1 175 ? 25.066 -9.378 39.480 1.00 93.88 175 ASP A N 1
ATOM 1291 C CA . ASP A 1 175 ? 25.995 -10.281 40.158 1.00 93.88 175 ASP A CA 1
ATOM 1292 C C . ASP A 1 175 ? 27.441 -10.099 39.646 1.00 93.88 175 ASP A C 1
ATOM 1294 O O . ASP A 1 175 ? 27.710 -9.490 38.605 1.00 93.88 175 ASP A O 1
ATOM 1298 N N . GLY A 1 176 ? 28.416 -10.657 40.368 1.00 89.62 176 GLY A N 1
ATOM 1299 C CA . GLY A 1 176 ? 29.833 -10.565 39.995 1.00 89.62 176 GLY A CA 1
ATOM 1300 C C . GLY A 1 176 ? 30.206 -11.256 38.672 1.00 89.62 176 GLY A C 1
ATOM 1301 O O . GLY A 1 176 ? 31.334 -11.084 38.198 1.00 89.62 176 GLY A O 1
ATOM 1302 N N . ARG A 1 177 ? 29.293 -12.035 38.072 1.00 89.12 177 ARG A N 1
ATOM 1303 C CA . ARG A 1 177 ? 29.512 -12.811 36.839 1.00 89.12 177 ARG A CA 1
ATOM 1304 C C . ARG A 1 177 ? 28.925 -12.157 35.584 1.00 89.12 177 ARG A C 1
ATOM 1306 O O . ARG A 1 177 ? 29.295 -12.559 34.486 1.00 89.12 177 ARG A O 1
ATOM 1313 N N . SER A 1 178 ? 28.059 -11.158 35.723 1.00 91.62 178 SER A N 1
ATOM 1314 C CA . SER A 1 178 ? 27.495 -10.391 34.603 1.00 91.62 178 SER A CA 1
ATOM 1315 C C . SER A 1 178 ? 28.557 -9.562 33.867 1.00 91.62 178 SER A C 1
ATOM 1317 O O . SER A 1 178 ? 29.661 -9.369 34.372 1.00 91.62 178 SER A O 1
ATOM 1319 N N . ALA A 1 179 ? 28.268 -9.055 32.672 1.00 89.19 179 ALA A N 1
ATOM 1320 C CA . ALA A 1 179 ? 29.180 -8.181 31.935 1.00 89.19 179 ALA A CA 1
ATOM 1321 C C . ALA A 1 179 ? 29.286 -6.787 32.588 1.00 89.19 179 ALA A C 1
ATOM 1323 O O . ALA A 1 179 ? 28.414 -6.378 33.351 1.00 89.19 179 ALA A O 1
ATOM 1324 N N . ASP A 1 180 ? 30.387 -6.073 32.335 1.00 88.25 180 ASP A N 1
ATOM 1325 C CA . ASP A 1 180 ? 30.645 -4.749 32.919 1.00 88.25 180 ASP A CA 1
ATOM 1326 C C . ASP A 1 180 ? 29.814 -3.655 32.209 1.00 88.25 180 ASP A C 1
ATOM 1328 O O . ASP A 1 180 ? 29.998 -3.447 31.005 1.00 88.25 180 ASP A O 1
ATOM 1332 N N . PRO A 1 181 ? 28.933 -2.916 32.916 1.00 91.06 181 PRO A N 1
ATOM 1333 C CA . PRO A 1 181 ? 28.164 -1.817 32.331 1.00 91.06 181 PRO A CA 1
ATOM 1334 C C . PRO A 1 181 ? 28.997 -0.684 31.728 1.00 91.06 181 PRO A C 1
ATOM 1336 O O . PRO A 1 181 ? 28.506 -0.006 30.824 1.00 91.06 181 PRO A O 1
ATOM 1339 N N . TYR A 1 182 ? 30.243 -0.491 32.185 1.00 89.44 182 TYR A N 1
ATOM 1340 C CA . TYR A 1 182 ? 31.147 0.556 31.690 1.00 89.44 182 TYR A CA 1
ATOM 1341 C C . TYR A 1 182 ? 31.750 0.261 30.315 1.00 89.44 182 TYR A C 1
ATOM 1343 O O . TYR A 1 182 ? 32.531 1.053 29.781 1.00 89.44 182 TYR A O 1
ATOM 1351 N N . TYR A 1 183 ? 31.411 -0.875 29.718 1.00 86.69 183 TYR A N 1
ATOM 1352 C CA . TYR A 1 183 ? 31.843 -1.192 28.373 1.00 86.69 183 TYR A CA 1
ATOM 1353 C C . TYR A 1 183 ? 31.234 -0.226 27.352 1.00 86.69 183 TYR A C 1
ATOM 1355 O O . TYR A 1 183 ? 30.024 0.015 27.358 1.00 86.69 183 TYR A O 1
ATOM 1363 N N . ARG A 1 184 ? 32.050 0.266 26.409 1.00 84.75 184 ARG A N 1
ATOM 1364 C CA . ARG A 1 184 ? 31.634 1.259 25.397 1.00 84.75 184 ARG A CA 1
ATOM 1365 C C . ARG A 1 184 ? 30.340 0.859 24.679 1.00 84.75 184 ARG A C 1
ATOM 1367 O O . ARG A 1 184 ? 29.447 1.682 24.499 1.00 84.75 184 ARG A O 1
ATOM 1374 N N . LYS A 1 185 ? 30.226 -0.421 24.304 1.00 84.62 185 LYS A N 1
ATOM 1375 C CA . LYS A 1 185 ? 29.049 -0.979 23.622 1.00 84.62 185 LYS A CA 1
ATOM 1376 C C . LYS A 1 185 ? 27.781 -0.929 24.493 1.00 84.62 185 LYS A C 1
ATOM 1378 O O . LYS A 1 185 ? 26.760 -0.458 24.009 1.00 84.62 185 LYS A O 1
ATOM 1383 N N . SER A 1 186 ? 27.867 -1.298 25.775 1.00 89.00 186 SER A N 1
ATOM 1384 C CA . SER A 1 186 ? 26.753 -1.201 26.739 1.00 89.00 186 SER A CA 1
ATOM 1385 C C . SER A 1 186 ? 26.269 0.246 26.895 1.00 89.00 186 SER A C 1
ATOM 1387 O O . SER A 1 186 ? 25.077 0.536 26.767 1.00 89.00 186 SER A O 1
ATOM 1389 N N . ILE A 1 187 ? 27.198 1.192 27.072 1.00 89.69 187 ILE A N 1
ATOM 1390 C CA . ILE A 1 187 ? 26.846 2.607 27.230 1.00 89.69 187 ILE A CA 1
ATOM 1391 C C . ILE A 1 187 ? 26.161 3.144 25.966 1.00 89.69 187 ILE A C 1
ATOM 1393 O O . ILE A 1 187 ? 25.119 3.795 26.066 1.00 89.69 187 ILE A O 1
ATOM 1397 N N . ARG A 1 188 ? 26.687 2.804 24.783 1.00 85.88 188 ARG A N 1
ATOM 1398 C CA . ARG A 1 188 ? 26.117 3.193 23.487 1.00 85.88 188 ARG A CA 1
ATOM 1399 C C . ARG A 1 188 ? 24.697 2.662 23.293 1.00 85.88 188 ARG A C 1
ATOM 1401 O O . ARG A 1 188 ? 23.823 3.433 22.911 1.00 85.88 188 ARG A O 1
ATOM 1408 N N . VAL A 1 189 ? 24.458 1.381 23.578 1.00 88.88 189 VAL A N 1
ATOM 1409 C CA . VAL A 1 189 ? 23.124 0.763 23.458 1.00 88.88 189 VAL A CA 1
ATOM 1410 C C . VAL A 1 189 ? 22.135 1.385 24.446 1.00 88.88 189 VAL A C 1
ATOM 1412 O O . VAL A 1 189 ? 20.978 1.618 24.101 1.00 88.88 189 VAL A O 1
ATOM 1415 N N . SER A 1 190 ? 22.600 1.756 25.644 1.00 90.94 190 SER A N 1
ATOM 1416 C CA . SER A 1 190 ? 21.767 2.464 26.623 1.00 90.94 190 SER A CA 1
ATOM 1417 C C . SER A 1 190 ? 21.449 3.921 26.250 1.00 90.94 190 SER A C 1
ATOM 1419 O O . SER A 1 190 ? 20.671 4.576 26.944 1.00 90.94 190 SER A O 1
ATOM 1421 N N . GLY A 1 191 ? 22.088 4.474 25.210 1.00 87.12 191 GLY A N 1
ATOM 1422 C CA . GLY A 1 191 ? 22.062 5.907 24.907 1.00 87.12 191 GLY A CA 1
ATOM 1423 C C . GLY A 1 191 ? 22.687 6.777 26.005 1.00 87.12 191 GLY A C 1
ATOM 1424 O O . GLY A 1 191 ? 22.343 7.946 26.112 1.00 87.12 191 GLY A O 1
ATOM 1425 N N . GLY A 1 192 ? 23.549 6.220 26.861 1.00 87.44 192 GLY A N 1
ATOM 1426 C CA . GLY A 1 192 ? 24.133 6.905 28.022 1.00 87.44 192 GLY A CA 1
ATOM 1427 C C . GLY A 1 192 ? 23.432 6.658 29.365 1.00 87.44 192 GLY A C 1
ATOM 1428 O O . GLY A 1 192 ? 23.993 7.011 30.401 1.00 87.44 192 GLY A O 1
ATOM 1429 N N . HIS A 1 193 ? 22.263 6.006 29.404 1.00 90.81 193 HIS A N 1
ATOM 1430 C CA . HIS A 1 193 ? 21.517 5.772 30.653 1.00 90.81 193 HIS A CA 1
ATOM 1431 C C . HIS A 1 193 ? 22.219 4.829 31.644 1.00 90.81 193 HIS A C 1
ATOM 1433 O O . HIS A 1 193 ? 21.961 4.914 32.846 1.00 90.81 193 HIS A O 1
ATOM 1439 N N . ALA A 1 194 ? 23.173 4.009 31.185 1.00 89.81 194 ALA A N 1
ATOM 1440 C CA . ALA A 1 194 ? 24.067 3.245 32.064 1.00 89.81 194 ALA A CA 1
ATOM 1441 C C . ALA A 1 194 ? 24.868 4.137 33.036 1.00 89.81 194 ALA A C 1
ATOM 1443 O O . ALA A 1 194 ? 25.309 3.686 34.091 1.00 89.81 194 ALA A O 1
ATOM 1444 N N . LEU A 1 195 ? 25.029 5.421 32.708 1.00 89.38 195 LEU A N 1
ATOM 1445 C CA . LEU A 1 195 ? 25.709 6.410 33.544 1.00 89.38 195 LEU A CA 1
ATOM 1446 C C . LEU A 1 195 ? 24.749 7.193 34.445 1.00 89.38 195 LEU A C 1
ATOM 1448 O O . LEU A 1 195 ? 25.192 7.838 35.394 1.00 89.38 195 LEU A O 1
ATOM 1452 N N . ALA A 1 196 ? 23.446 7.119 34.172 1.00 86.56 196 ALA A N 1
ATOM 1453 C CA . ALA A 1 196 ? 22.405 7.813 34.915 1.00 86.56 196 ALA A CA 1
ATOM 1454 C C . ALA A 1 196 ? 21.883 6.965 36.085 1.00 86.56 196 ALA A C 1
ATOM 1456 O O . ALA A 1 196 ? 21.834 7.438 37.220 1.00 86.56 196 ALA A O 1
ATOM 1457 N N . ILE A 1 197 ? 21.545 5.695 35.834 1.00 92.00 197 ILE A N 1
ATOM 1458 C CA . ILE A 1 197 ? 20.852 4.845 36.818 1.00 92.00 197 ILE A CA 1
ATOM 1459 C C . ILE A 1 197 ? 21.837 4.212 37.811 1.00 92.00 197 ILE A C 1
ATOM 1461 O O . ILE A 1 197 ? 22.787 3.553 37.373 1.00 92.00 197 ILE A O 1
ATOM 1465 N N . PRO A 1 198 ? 21.618 4.351 39.137 1.00 92.88 198 PRO A N 1
ATOM 1466 C CA . PRO A 1 198 ? 22.367 3.661 40.188 1.00 92.88 198 PRO A CA 1
ATOM 1467 C C . PRO A 1 198 ? 22.607 2.175 39.901 1.00 92.88 198 PRO A C 1
ATOM 1469 O O . PRO A 1 198 ? 21.662 1.442 39.633 1.00 92.88 198 PRO A O 1
ATOM 1472 N N . PHE A 1 199 ? 23.864 1.718 39.955 1.00 94.62 199 PHE A N 1
ATOM 1473 C CA . PHE A 1 199 ? 24.183 0.306 39.732 1.00 94.62 199 PHE A CA 1
ATOM 1474 C C . PHE A 1 199 ? 25.384 -0.191 40.528 1.00 94.62 199 PHE A C 1
ATOM 1476 O O . PHE A 1 199 ? 26.254 0.590 40.916 1.00 94.62 199 PHE A O 1
ATOM 1483 N N . THR A 1 200 ? 25.426 -1.508 40.736 1.00 94.25 200 THR A N 1
ATOM 1484 C CA . THR A 1 200 ? 26.606 -2.236 41.215 1.00 94.25 200 THR A CA 1
ATOM 1485 C C . THR A 1 200 ? 26.731 -3.590 40.514 1.00 94.25 200 THR A C 1
ATOM 1487 O O . THR A 1 200 ? 25.767 -4.080 39.931 1.00 94.25 200 THR A O 1
ATOM 1490 N N . ARG A 1 201 ? 27.932 -4.173 40.560 1.00 92.44 201 ARG A N 1
ATOM 1491 C CA . ARG A 1 201 ? 28.301 -5.462 39.961 1.00 92.44 201 ARG A CA 1
ATOM 1492 C C . ARG A 1 201 ? 29.178 -6.252 40.937 1.00 92.44 201 ARG A C 1
ATOM 1494 O O . ARG A 1 201 ? 30.380 -6.425 40.716 1.00 92.44 201 ARG A O 1
ATOM 1501 N N . ARG A 1 202 ? 28.608 -6.649 42.078 1.00 89.38 202 ARG A N 1
ATOM 1502 C CA . ARG A 1 202 ? 29.322 -7.319 43.181 1.00 89.38 202 ARG A CA 1
ATOM 1503 C C . ARG A 1 202 ? 28.439 -8.334 43.890 1.00 89.38 202 ARG A C 1
ATOM 1505 O O . ARG A 1 202 ? 27.232 -8.155 43.978 1.00 89.38 202 ARG A O 1
ATOM 1512 N N . GLY A 1 203 ? 29.093 -9.331 44.479 1.00 90.75 203 GLY A N 1
ATOM 1513 C CA . GLY A 1 203 ? 28.435 -10.396 45.229 1.00 90.75 203 GLY A CA 1
ATOM 1514 C C . GLY A 1 203 ? 27.968 -11.545 44.340 1.00 90.75 203 GLY A C 1
ATOM 1515 O O . GLY A 1 203 ? 27.986 -11.468 43.108 1.00 90.75 203 GLY A O 1
ATOM 1516 N N . SER A 1 204 ? 27.601 -12.639 44.991 1.00 93.69 204 SER A N 1
ATOM 1517 C CA . SER A 1 204 ? 26.839 -13.732 44.392 1.00 93.69 204 SER A CA 1
ATOM 1518 C C . SER A 1 204 ? 25.387 -13.307 44.150 1.00 93.69 204 SER A C 1
ATOM 1520 O O . SER A 1 204 ? 24.926 -12.296 44.685 1.00 93.69 204 SER A O 1
ATOM 1522 N N . ILE A 1 205 ? 24.636 -14.091 43.373 1.00 94.25 205 ILE A N 1
ATOM 1523 C CA . ILE A 1 205 ? 23.203 -13.830 43.200 1.00 94.25 205 ILE A CA 1
ATOM 1524 C C . ILE A 1 205 ? 22.441 -13.919 44.530 1.00 94.25 205 ILE A C 1
ATOM 1526 O O . ILE A 1 205 ? 21.522 -13.136 44.762 1.00 94.25 205 ILE A O 1
ATOM 1530 N N . ALA A 1 206 ? 22.885 -14.787 45.446 1.00 94.25 206 ALA A N 1
ATOM 1531 C CA . ALA A 1 206 ? 22.357 -14.858 46.800 1.00 94.25 206 ALA A CA 1
ATOM 1532 C C . ALA A 1 206 ? 22.565 -13.541 47.560 1.00 94.25 206 ALA A C 1
ATOM 1534 O O . ALA A 1 206 ? 21.610 -13.021 48.132 1.00 94.25 206 ALA A O 1
ATOM 1535 N N . ASP A 1 207 ? 23.759 -12.946 47.494 1.00 94.25 207 ASP A N 1
ATOM 1536 C CA . ASP A 1 207 ? 24.034 -11.652 48.137 1.00 94.25 207 ASP A CA 1
ATOM 1537 C C . ASP A 1 207 ? 23.146 -10.534 47.570 1.00 94.25 207 ASP A C 1
ATOM 1539 O O . ASP A 1 207 ? 22.625 -9.706 48.317 1.00 94.25 207 ASP A O 1
ATOM 1543 N N . VAL A 1 208 ? 22.947 -10.522 46.247 1.00 96.19 208 VAL A N 1
ATOM 1544 C CA . VAL A 1 208 ? 22.106 -9.538 45.548 1.00 96.19 208 VAL A CA 1
ATOM 1545 C C . VAL A 1 208 ? 20.637 -9.666 45.962 1.00 96.19 208 VAL A C 1
ATOM 1547 O O . VAL A 1 208 ? 20.008 -8.665 46.310 1.00 96.19 208 VAL A O 1
ATOM 1550 N N . VAL A 1 209 ? 20.094 -10.887 45.970 1.00 96.62 209 VAL A N 1
ATOM 1551 C CA . VAL A 1 209 ? 18.700 -11.145 46.357 1.00 96.62 209 VAL A CA 1
ATOM 1552 C C . VAL A 1 209 ? 18.478 -10.845 47.841 1.00 96.62 209 VAL A C 1
ATOM 1554 O O . VAL A 1 209 ? 17.511 -10.167 48.187 1.00 96.62 209 VAL A O 1
ATOM 1557 N N . GLN A 1 210 ? 19.389 -11.270 48.721 1.00 94.94 210 GLN A N 1
ATOM 1558 C CA . GLN A 1 210 ? 19.292 -10.983 50.156 1.00 94.94 210 GLN A CA 1
ATOM 1559 C C . GLN A 1 210 ? 19.378 -9.483 50.448 1.00 94.94 210 GLN A C 1
ATOM 1561 O O . GLN A 1 210 ? 18.613 -8.975 51.267 1.00 94.94 210 GLN A O 1
ATOM 1566 N N . ALA A 1 211 ? 20.238 -8.745 49.741 1.00 95.44 211 ALA A N 1
ATOM 1567 C CA . ALA A 1 211 ? 20.299 -7.293 49.856 1.00 95.44 211 ALA A CA 1
ATOM 1568 C C . ALA A 1 211 ? 18.985 -6.620 49.429 1.00 95.44 211 ALA A C 1
ATOM 1570 O O . ALA A 1 211 ? 18.499 -5.733 50.130 1.00 95.44 211 ALA A O 1
ATOM 1571 N N . ALA A 1 212 ? 18.372 -7.062 48.325 1.00 96.31 212 ALA A N 1
ATOM 1572 C CA . ALA A 1 212 ? 17.088 -6.527 47.873 1.00 96.31 212 ALA A CA 1
ATOM 1573 C C . ALA A 1 212 ? 15.967 -6.747 48.898 1.00 96.31 212 ALA A C 1
ATOM 1575 O O . ALA A 1 212 ? 15.237 -5.798 49.211 1.00 96.31 212 ALA A O 1
ATOM 1576 N N . LYS A 1 213 ? 15.900 -7.950 49.483 1.00 95.38 213 LYS A N 1
ATOM 1577 C CA . LYS A 1 213 ? 14.950 -8.282 50.555 1.00 95.38 213 LYS A CA 1
ATOM 1578 C C . LYS A 1 213 ? 15.204 -7.474 51.826 1.00 95.38 213 LYS A C 1
ATOM 1580 O O . LYS A 1 213 ? 14.266 -6.923 52.395 1.00 95.38 213 LYS A O 1
ATOM 1585 N N . ALA A 1 214 ? 16.464 -7.329 52.241 1.00 93.12 214 ALA A N 1
ATOM 1586 C CA . ALA A 1 214 ? 16.837 -6.515 53.399 1.00 93.12 214 ALA A CA 1
ATOM 1587 C C . ALA A 1 214 ? 16.476 -5.028 53.216 1.00 93.12 214 ALA A C 1
ATOM 1589 O O . ALA A 1 214 ? 16.146 -4.348 54.184 1.00 93.12 214 ALA A O 1
ATOM 1590 N N . SER A 1 215 ? 16.478 -4.527 51.975 1.00 92.25 215 SER A N 1
ATOM 1591 C CA . SER A 1 215 ? 15.991 -3.185 51.620 1.00 92.25 215 SER A CA 1
ATOM 1592 C C . SER A 1 215 ? 14.469 -3.107 51.405 1.00 92.25 215 SER A C 1
ATOM 1594 O O . SER A 1 215 ? 13.968 -2.094 50.913 1.00 92.25 215 SER A O 1
ATOM 1596 N N . GLY A 1 216 ? 13.725 -4.161 51.753 1.00 91.88 216 GLY A N 1
ATOM 1597 C CA . GLY A 1 216 ? 12.264 -4.199 51.729 1.00 91.88 216 GLY A CA 1
ATOM 1598 C C . GLY A 1 216 ? 11.636 -4.398 50.349 1.00 91.88 216 GLY A C 1
ATOM 1599 O O . GLY A 1 216 ? 10.449 -4.118 50.203 1.00 91.88 216 GLY A O 1
ATOM 1600 N N . HIS A 1 217 ? 12.396 -4.836 49.338 1.00 95.31 217 HIS A N 1
ATOM 1601 C CA . HIS A 1 217 ? 11.839 -5.184 48.028 1.00 95.31 217 HIS A CA 1
ATOM 1602 C C . HIS A 1 217 ? 11.361 -6.637 48.018 1.00 95.31 217 HIS A C 1
ATOM 1604 O O . HIS A 1 217 ? 12.063 -7.524 48.499 1.00 95.31 217 HIS A O 1
ATOM 1610 N N . VAL A 1 218 ? 10.204 -6.876 47.406 1.00 94.62 218 VAL A N 1
ATOM 1611 C CA . VAL A 1 218 ? 9.743 -8.225 47.059 1.00 94.62 218 VAL A CA 1
ATOM 1612 C C . VAL A 1 218 ? 10.389 -8.633 45.742 1.00 94.62 218 VAL A C 1
ATOM 1614 O O . VAL A 1 218 ? 10.266 -7.929 44.734 1.00 94.62 218 VAL A O 1
ATOM 1617 N N . VAL A 1 219 ? 11.102 -9.755 45.754 1.00 96.44 219 VAL A N 1
ATOM 1618 C CA . VAL A 1 219 ? 11.914 -10.218 44.628 1.00 96.44 219 VAL A CA 1
ATOM 1619 C C . VAL A 1 219 ? 11.087 -11.128 43.726 1.00 96.44 219 VAL A C 1
ATOM 1621 O O . VAL A 1 219 ? 10.637 -12.192 44.141 1.00 96.44 219 VAL A O 1
ATOM 1624 N N . CYS A 1 220 ? 10.909 -10.713 42.476 1.00 94.56 220 CYS A N 1
ATOM 1625 C CA . CYS A 1 220 ? 10.108 -11.395 41.467 1.00 94.56 220 CYS A CA 1
ATOM 1626 C C . CYS A 1 220 ? 11.024 -12.020 40.407 1.00 94.56 220 CYS A C 1
ATOM 1628 O O . CYS A 1 220 ? 11.611 -11.293 39.607 1.00 94.56 220 CYS A O 1
ATOM 1630 N N . ALA A 1 221 ? 11.155 -13.346 40.391 1.00 94.25 221 ALA A N 1
ATOM 1631 C CA . ALA A 1 221 ? 11.892 -14.073 39.358 1.00 94.25 221 ALA A CA 1
ATOM 1632 C C . ALA A 1 221 ? 11.076 -14.146 38.067 1.00 94.25 221 ALA A C 1
ATOM 1634 O O . ALA A 1 221 ? 9.968 -14.679 38.069 1.00 94.25 221 ALA A O 1
ATOM 1635 N N . LEU A 1 222 ? 11.639 -13.648 36.968 1.00 92.25 222 LEU A N 1
ATOM 1636 C CA . LEU A 1 222 ? 11.033 -13.739 35.646 1.00 92.25 222 LEU A CA 1
ATOM 1637 C C . LEU A 1 222 ? 11.475 -15.038 34.961 1.00 92.25 222 LEU A C 1
ATOM 1639 O O . LEU A 1 222 ? 12.654 -15.212 34.650 1.00 92.25 222 LEU A O 1
ATOM 1643 N N . VAL A 1 223 ? 10.532 -15.957 34.762 1.00 89.25 223 VAL A N 1
ATOM 1644 C CA . VAL A 1 223 ? 10.777 -17.320 34.270 1.00 89.25 223 VAL A CA 1
ATOM 1645 C C . VAL A 1 223 ? 9.836 -17.663 33.115 1.00 89.25 223 VAL A C 1
ATOM 1647 O O . VAL A 1 223 ? 8.753 -17.089 32.974 1.00 89.25 223 VAL A O 1
ATOM 1650 N N . THR A 1 224 ? 10.242 -18.598 32.263 1.00 81.38 224 THR A N 1
ATOM 1651 C CA . THR A 1 224 ? 9.409 -19.097 31.163 1.00 81.38 224 THR A CA 1
ATOM 1652 C C . THR A 1 224 ? 8.416 -20.149 31.679 1.00 81.38 224 THR A C 1
ATOM 1654 O O . THR A 1 224 ? 8.717 -20.829 32.665 1.00 81.38 224 THR A O 1
ATOM 1657 N N . PRO A 1 225 ? 7.219 -20.287 31.075 1.00 67.12 225 PRO A N 1
ATOM 1658 C CA . PRO A 1 225 ? 6.284 -21.342 31.456 1.00 67.12 225 PRO A CA 1
ATOM 1659 C C . PRO A 1 225 ? 6.869 -22.716 31.081 1.00 67.12 225 PRO A C 1
ATOM 1661 O O . PRO A 1 225 ? 7.514 -22.826 30.034 1.00 67.12 225 PRO A O 1
ATOM 1664 N N . PRO A 1 226 ? 6.643 -23.779 31.871 1.00 56.78 226 PRO A N 1
ATOM 1665 C CA . PRO A 1 226 ? 7.071 -25.118 31.484 1.00 56.78 226 PRO A CA 1
ATOM 1666 C C . PRO A 1 226 ? 6.323 -25.569 30.219 1.00 56.78 226 PRO A C 1
ATOM 1668 O O . PRO A 1 226 ? 5.094 -25.647 30.202 1.00 56.78 226 PRO A O 1
ATOM 1671 N N . THR A 1 227 ? 7.056 -25.882 29.147 1.00 52.53 227 THR A N 1
ATOM 1672 C CA . THR A 1 227 ? 6.497 -26.596 27.990 1.00 52.53 227 THR A CA 1
ATOM 1673 C C . THR A 1 227 ? 6.187 -28.040 28.397 1.00 52.53 227 THR A C 1
ATOM 1675 O O . THR A 1 227 ? 6.848 -28.608 29.269 1.00 52.53 227 THR A O 1
ATOM 1678 N N . SER A 1 228 ? 5.189 -28.669 27.768 1.00 43.75 228 SER A N 1
ATOM 1679 C CA . SER A 1 228 ? 4.649 -30.000 28.124 1.00 43.75 228 SER A CA 1
ATOM 1680 C C . SER A 1 228 ? 5.663 -31.161 28.143 1.00 43.75 228 SER A C 1
ATOM 1682 O O . SER A 1 228 ? 5.310 -32.270 28.535 1.00 43.75 228 SER A O 1
ATOM 1684 N N . ALA A 1 229 ? 6.924 -30.923 27.767 1.00 40.06 229 ALA A N 1
ATOM 1685 C CA . ALA A 1 229 ? 8.010 -31.900 27.782 1.00 40.06 229 ALA A CA 1
ATOM 1686 C C . ALA A 1 229 ? 9.090 -31.664 28.864 1.00 40.06 229 ALA A C 1
ATOM 1688 O O . ALA A 1 229 ? 9.984 -32.500 29.000 1.00 40.06 229 ALA A O 1
ATOM 1689 N N . ARG A 1 230 ? 9.055 -30.563 29.634 1.00 45.19 230 ARG A N 1
ATOM 1690 C CA . ARG A 1 230 ? 10.027 -30.295 30.716 1.00 45.19 230 ARG A CA 1
ATOM 1691 C C . ARG A 1 230 ? 9.363 -29.613 31.912 1.00 45.19 230 ARG A C 1
ATOM 1693 O O . ARG A 1 230 ? 9.548 -28.421 32.127 1.00 45.19 230 ARG A O 1
ATOM 1700 N N . SER A 1 231 ? 8.646 -30.390 32.725 1.00 46.72 231 SER A N 1
ATOM 1701 C CA . SER A 1 231 ? 8.498 -30.028 34.141 1.00 46.72 231 SER A CA 1
ATOM 1702 C C . SER A 1 231 ? 9.880 -30.126 34.787 1.00 46.72 231 SER A C 1
ATOM 1704 O O . SER A 1 231 ? 10.530 -31.174 34.693 1.00 46.72 231 SER A O 1
ATOM 1706 N N . THR A 1 232 ? 10.375 -29.038 35.371 1.00 53.81 232 THR A N 1
ATOM 1707 C CA . THR A 1 232 ? 11.635 -29.069 36.120 1.00 53.81 232 THR A CA 1
ATOM 1708 C C . THR A 1 232 ? 11.342 -29.373 37.586 1.00 53.81 232 THR A C 1
ATOM 1710 O O . THR A 1 232 ? 10.322 -28.947 38.116 1.00 53.81 232 THR A O 1
ATOM 1713 N N . ALA A 1 233 ? 12.254 -30.049 38.294 1.00 54.81 233 ALA A N 1
ATOM 1714 C CA . ALA A 1 233 ? 12.103 -30.347 39.729 1.00 54.81 233 ALA A CA 1
ATOM 1715 C C . ALA A 1 233 ? 11.894 -29.094 40.621 1.00 54.81 233 ALA A C 1
ATOM 1717 O O . ALA A 1 233 ? 11.559 -29.213 41.798 1.00 54.81 233 ALA A O 1
ATOM 1718 N N . VAL A 1 234 ? 12.115 -27.889 40.080 1.00 59.31 234 VAL A N 1
ATOM 1719 C CA . VAL A 1 234 ? 11.872 -26.599 40.740 1.00 59.31 234 VAL A CA 1
ATOM 1720 C C . VAL A 1 234 ? 10.389 -26.209 40.701 1.00 59.31 234 VAL A C 1
ATOM 1722 O O . VAL A 1 234 ? 9.902 -25.623 41.668 1.00 59.31 234 VAL A O 1
ATOM 1725 N N . ASP A 1 235 ? 9.659 -26.561 39.639 1.00 63.03 235 ASP A N 1
ATOM 1726 C CA . ASP A 1 235 ? 8.231 -26.245 39.492 1.00 63.03 235 ASP A CA 1
ATOM 1727 C C . ASP A 1 235 ? 7.381 -26.989 40.532 1.00 63.03 235 ASP A C 1
ATOM 1729 O O . ASP A 1 235 ? 6.486 -26.394 41.135 1.00 63.03 235 ASP A O 1
ATOM 1733 N N . ASP A 1 236 ? 7.751 -28.237 40.835 1.00 58.22 236 ASP A N 1
ATOM 1734 C CA . ASP A 1 236 ? 7.120 -29.059 41.875 1.00 58.22 236 ASP A CA 1
ATOM 1735 C C . ASP A 1 236 ? 7.387 -28.536 43.302 1.00 58.22 236 ASP A C 1
ATOM 1737 O O . ASP A 1 236 ? 6.597 -28.777 44.215 1.00 58.22 236 ASP A O 1
ATOM 1741 N N . ALA A 1 237 ? 8.496 -27.817 43.515 1.00 58.19 237 ALA A N 1
ATOM 1742 C CA . ALA A 1 237 ? 8.928 -27.354 44.838 1.00 58.19 237 ALA A CA 1
ATOM 1743 C C . ALA A 1 237 ? 8.491 -25.917 45.176 1.00 58.19 237 ALA A C 1
ATOM 1745 O O . ALA A 1 237 ? 8.328 -25.596 46.353 1.00 58.19 237 ALA A O 1
ATOM 1746 N N . VAL A 1 238 ? 8.343 -25.043 44.172 1.00 65.12 238 VAL A N 1
ATOM 1747 C CA . VAL A 1 238 ? 8.120 -23.591 44.363 1.00 65.12 238 VAL A CA 1
ATOM 1748 C C . VAL A 1 238 ? 6.802 -23.103 43.731 1.00 65.12 238 VAL A C 1
ATOM 1750 O O . VAL A 1 238 ? 6.406 -21.960 43.942 1.00 65.12 238 VAL A O 1
ATOM 1753 N N . GLY A 1 239 ? 6.078 -23.967 43.008 1.00 66.94 239 GLY A N 1
ATOM 1754 C CA . GLY A 1 239 ? 4.792 -23.649 42.379 1.00 66.94 239 GLY A CA 1
ATOM 1755 C C . GLY A 1 239 ? 4.922 -22.989 41.000 1.00 66.94 239 GLY A C 1
ATOM 1756 O O . GLY A 1 239 ? 5.968 -22.435 40.650 1.00 66.94 239 GLY A O 1
ATOM 1757 N N . ALA A 1 240 ? 3.855 -23.070 40.197 1.00 72.12 240 ALA A N 1
ATOM 1758 C CA . ALA A 1 240 ? 3.816 -22.559 38.824 1.00 72.12 240 ALA A CA 1
ATOM 1759 C C . ALA A 1 240 ? 3.938 -21.019 38.764 1.00 72.12 240 ALA A C 1
ATOM 1761 O O . ALA A 1 240 ? 3.414 -20.333 39.647 1.00 72.12 240 ALA A O 1
ATOM 1762 N N . PRO A 1 241 ? 4.607 -20.454 37.739 1.00 84.50 241 PRO A N 1
ATOM 1763 C CA . PRO A 1 241 ? 4.744 -19.008 37.608 1.00 84.50 241 PRO A CA 1
ATOM 1764 C C . PRO A 1 241 ? 3.415 -18.335 37.243 1.00 84.50 241 PRO A C 1
ATOM 1766 O O . PRO A 1 241 ? 2.627 -18.869 36.464 1.00 84.50 241 PRO A O 1
ATOM 1769 N N . VAL A 1 242 ? 3.189 -17.135 37.779 1.00 85.50 242 VAL A N 1
ATOM 1770 C CA . VAL A 1 242 ? 1.972 -16.344 37.539 1.00 85.50 242 VAL A CA 1
ATOM 1771 C C . VAL A 1 242 ? 2.164 -15.442 36.311 1.00 85.50 242 VAL A C 1
ATOM 1773 O O . VAL A 1 242 ? 3.190 -14.757 36.232 1.00 85.50 242 VAL A O 1
ATOM 1776 N N . PRO A 1 243 ? 1.209 -15.384 35.364 1.00 85.94 243 PRO A N 1
ATOM 1777 C CA . PRO A 1 243 ? 1.223 -14.396 34.288 1.00 85.94 243 PRO A CA 1
ATOM 1778 C C . PRO A 1 243 ? 1.325 -12.963 34.829 1.00 85.94 243 PRO A C 1
ATOM 1780 O O . PRO A 1 243 ? 0.535 -12.540 35.672 1.00 85.94 243 PRO A O 1
ATOM 1783 N N . ILE A 1 244 ? 2.308 -12.190 34.365 1.00 85.62 244 ILE A N 1
ATOM 1784 C CA . ILE A 1 244 ? 2.602 -10.857 34.917 1.00 85.62 244 ILE A CA 1
ATOM 1785 C C . ILE A 1 244 ? 1.444 -9.854 34.747 1.00 85.62 244 ILE A C 1
ATOM 1787 O O . ILE A 1 244 ? 1.239 -8.996 35.607 1.00 85.62 244 ILE A O 1
ATOM 1791 N N . ASN A 1 245 ? 0.649 -10.008 33.687 1.00 81.31 245 ASN A N 1
ATOM 1792 C CA . ASN A 1 245 ? -0.570 -9.237 33.418 1.00 81.31 245 ASN A CA 1
ATOM 1793 C C . ASN A 1 245 ? -1.742 -9.615 34.347 1.00 81.31 245 ASN A C 1
ATOM 1795 O O . ASN A 1 245 ? -2.651 -8.814 34.553 1.00 81.31 245 ASN A O 1
ATOM 1799 N N . GLU A 1 246 ? -1.722 -10.810 34.940 1.00 81.00 246 GLU A N 1
ATOM 1800 C CA . GLU A 1 246 ? -2.725 -11.276 35.906 1.00 81.00 246 GLU A CA 1
ATOM 1801 C C . GLU A 1 246 ? -2.343 -10.948 37.357 1.00 81.00 246 GLU A C 1
ATOM 1803 O O . GLU A 1 246 ? -3.180 -11.041 38.260 1.00 81.00 246 GLU A O 1
ATOM 1808 N N . TRP A 1 247 ? -1.103 -10.506 37.603 1.00 78.75 247 TRP A N 1
ATOM 1809 C CA . TRP A 1 247 ? -0.684 -10.039 38.921 1.00 78.75 247 TRP A CA 1
ATOM 1810 C C . TRP A 1 247 ? -1.345 -8.688 39.231 1.00 78.75 247 TRP A C 1
ATOM 1812 O O . TRP A 1 247 ? -0.842 -7.633 38.836 1.00 78.75 247 TRP A O 1
ATOM 1822 N N . ARG A 1 248 ? -2.507 -8.717 39.896 1.00 63.12 248 ARG A N 1
ATOM 1823 C CA . ARG A 1 248 ? -3.384 -7.553 40.122 1.00 63.12 248 ARG A CA 1
ATOM 1824 C C . ARG A 1 248 ? -2.659 -6.382 40.787 1.00 63.12 248 ARG A C 1
ATOM 1826 O O . ARG A 1 248 ? -1.888 -6.559 41.725 1.00 63.12 248 ARG A O 1
ATOM 1833 N N . ALA A 1 249 ? -2.982 -5.160 40.357 1.00 62.34 249 ALA A N 1
ATOM 1834 C CA . ALA A 1 249 ? -2.390 -3.921 40.874 1.00 62.34 249 ALA A CA 1
ATOM 1835 C C . ALA A 1 249 ? -2.514 -3.767 42.399 1.00 62.34 249 ALA A C 1
ATOM 1837 O O . ALA A 1 249 ? -1.613 -3.223 43.035 1.00 62.34 249 ALA A O 1
ATOM 1838 N N . ASP A 1 250 ? -3.619 -4.241 42.978 1.00 62.34 250 ASP A N 1
ATOM 1839 C CA . ASP A 1 250 ? -3.900 -4.158 44.413 1.00 62.34 250 ASP A CA 1
ATOM 1840 C C . ASP A 1 250 ? -3.065 -5.143 45.243 1.00 62.34 250 ASP A C 1
ATOM 1842 O O . ASP A 1 250 ? -2.736 -4.829 46.385 1.00 62.34 250 ASP A O 1
ATOM 1846 N N . ASP A 1 251 ? -2.605 -6.239 44.636 1.00 66.44 251 ASP A N 1
ATOM 1847 C CA . ASP A 1 251 ? -1.812 -7.290 45.288 1.00 66.44 251 ASP A CA 1
ATOM 1848 C C . ASP A 1 251 ? -0.294 -7.061 45.154 1.00 66.44 251 ASP A C 1
ATOM 1850 O O . ASP A 1 251 ? 0.516 -7.762 45.766 1.00 66.44 251 ASP A O 1
ATOM 1854 N N . ARG A 1 252 ? 0.126 -6.058 44.368 1.00 77.25 252 ARG A N 1
ATOM 1855 C CA . ARG A 1 252 ? 1.546 -5.728 44.177 1.00 77.25 252 ARG A CA 1
ATOM 1856 C C . ARG A 1 252 ? 2.125 -5.043 45.422 1.00 77.25 252 ARG A C 1
ATOM 1858 O O . ARG A 1 252 ? 1.469 -4.187 46.018 1.00 77.25 252 ARG A O 1
ATOM 1865 N N . PRO A 1 253 ? 3.366 -5.327 45.827 1.00 81.69 253 PRO A N 1
ATOM 1866 C CA . PRO A 1 253 ? 4.042 -4.586 46.886 1.00 81.69 253 PRO A CA 1
ATOM 1867 C C . PRO A 1 253 ? 4.490 -3.206 46.382 1.00 81.69 253 PRO A C 1
ATOM 1869 O O . PRO A 1 253 ? 4.690 -2.998 45.188 1.00 81.69 253 PRO A O 1
ATOM 1872 N N . GLU A 1 254 ? 4.650 -2.228 47.282 1.00 83.44 254 GLU A N 1
ATOM 1873 C CA . GLU A 1 254 ? 5.155 -0.897 46.893 1.00 83.44 254 GLU A CA 1
ATOM 1874 C C . GLU A 1 254 ? 6.609 -0.953 46.394 1.00 83.44 254 GLU A C 1
ATOM 1876 O O . GLU A 1 254 ? 7.028 -0.108 45.604 1.00 83.44 254 GLU A O 1
ATOM 1881 N N . ARG A 1 255 ? 7.384 -1.949 46.836 1.00 91.81 255 ARG A N 1
ATOM 1882 C CA . ARG A 1 255 ? 8.791 -2.117 46.471 1.00 91.81 255 ARG A CA 1
ATOM 1883 C C . ARG A 1 255 ? 8.999 -3.466 45.794 1.00 91.81 255 ARG A C 1
ATOM 1885 O O . ARG A 1 255 ? 8.829 -4.504 46.429 1.00 91.81 255 ARG A O 1
ATOM 1892 N N . VAL A 1 256 ? 9.375 -3.441 44.521 1.00 94.00 256 VAL A N 1
ATOM 1893 C CA . VAL A 1 256 ? 9.528 -4.630 43.672 1.00 94.00 256 VAL A CA 1
ATOM 1894 C C . VAL A 1 256 ? 10.955 -4.698 43.143 1.00 94.00 256 VAL A C 1
ATOM 1896 O O . VAL A 1 256 ? 11.514 -3.694 42.706 1.00 94.00 256 VAL A O 1
ATOM 1899 N N . ALA A 1 257 ? 11.543 -5.888 43.162 1.00 96.62 257 ALA A N 1
ATOM 1900 C CA . ALA A 1 257 ? 12.804 -6.179 42.499 1.00 96.62 257 ALA A CA 1
ATOM 1901 C C . ALA A 1 257 ? 12.575 -7.249 41.425 1.00 96.62 257 ALA A C 1
ATOM 1903 O O . ALA A 1 257 ? 12.220 -8.375 41.758 1.00 96.62 257 ALA A O 1
ATOM 1904 N N . VAL A 1 258 ? 12.763 -6.915 40.148 1.00 96.50 258 VAL A N 1
ATOM 1905 C CA . VAL A 1 258 ? 12.603 -7.872 39.040 1.00 96.50 258 VAL A CA 1
ATOM 1906 C C . VAL A 1 258 ? 13.927 -8.581 38.802 1.00 96.50 258 VAL A C 1
ATOM 1908 O O . VAL A 1 258 ? 14.908 -7.939 38.439 1.00 96.50 258 VAL A O 1
ATOM 1911 N N . LEU A 1 259 ? 13.956 -9.893 39.013 1.00 97.06 259 LEU A N 1
ATOM 1912 C CA . LEU A 1 259 ? 15.126 -10.747 38.860 1.00 97.06 259 LEU A CA 1
ATOM 1913 C C . LEU A 1 259 ? 15.108 -11.443 37.495 1.00 97.06 259 LEU A C 1
ATOM 1915 O O . LEU A 1 259 ? 14.155 -12.147 37.168 1.00 97.06 259 LEU A O 1
ATOM 1919 N N . MET A 1 260 ? 16.175 -11.257 36.717 1.00 94.12 260 MET A N 1
ATOM 1920 C CA . MET A 1 260 ? 16.321 -11.777 35.356 1.00 94.12 260 MET A CA 1
ATOM 1921 C C . MET A 1 260 ? 17.642 -12.526 35.170 1.00 94.12 260 MET A C 1
ATOM 1923 O O . MET A 1 260 ? 18.640 -12.218 35.823 1.00 94.12 260 MET A O 1
ATOM 1927 N N . GLY A 1 261 ? 17.631 -13.523 34.284 1.00 88.81 261 GLY A N 1
ATOM 1928 C CA . GLY A 1 261 ? 18.745 -14.449 34.074 1.00 88.81 261 GLY A CA 1
ATOM 1929 C C . GLY A 1 261 ? 19.543 -14.220 32.793 1.00 88.81 261 GLY A C 1
ATOM 1930 O O . GLY A 1 261 ? 19.324 -13.264 32.049 1.00 88.81 261 GLY A O 1
ATOM 1931 N N . ALA A 1 262 ? 20.482 -15.128 32.532 1.00 84.38 262 ALA A N 1
ATOM 1932 C CA . ALA A 1 262 ? 21.322 -15.091 31.341 1.00 84.38 262 ALA A CA 1
ATOM 1933 C C . ALA A 1 262 ? 20.548 -15.512 30.082 1.00 84.38 262 ALA A C 1
ATOM 1935 O O . ALA A 1 262 ? 19.633 -16.333 30.137 1.00 84.38 262 ALA A O 1
ATOM 1936 N N . GLU A 1 263 ? 20.966 -14.995 28.929 1.00 79.31 263 GLU A N 1
ATOM 1937 C CA . GLU A 1 263 ? 20.423 -15.389 27.627 1.00 79.31 263 GLU A CA 1
ATOM 1938 C C . GLU A 1 263 ? 20.749 -16.862 27.333 1.00 79.31 263 GLU A C 1
ATOM 1940 O O . GLU A 1 263 ? 21.911 -17.265 27.405 1.00 79.31 263 GLU A O 1
ATOM 1945 N N . GLY A 1 264 ? 19.724 -17.668 27.039 1.00 78.19 264 GLY A N 1
ATOM 1946 C CA . GLY A 1 264 ? 19.834 -19.121 26.887 1.00 78.19 264 GLY A CA 1
ATOM 1947 C C . GLY A 1 264 ? 19.373 -19.887 28.135 1.00 78.19 264 GLY A C 1
ATOM 1948 O O . GLY A 1 264 ? 18.223 -20.314 28.171 1.00 78.19 264 GLY A O 1
ATOM 1949 N N . PRO A 1 265 ? 20.224 -20.090 29.163 1.00 74.56 265 PRO A N 1
ATOM 1950 C CA . PRO A 1 265 ? 19.888 -20.931 30.312 1.00 74.56 265 PRO A CA 1
ATOM 1951 C C . PRO A 1 265 ? 18.951 -20.255 31.326 1.00 74.56 265 PRO A C 1
ATOM 1953 O O . PRO A 1 265 ? 18.514 -20.920 32.261 1.00 74.56 265 PRO A O 1
ATOM 1956 N N . GLY A 1 266 ? 18.661 -18.956 31.185 1.00 86.12 266 GLY A N 1
ATOM 1957 C CA . GLY A 1 266 ? 17.778 -18.227 32.093 1.00 86.12 266 GLY A CA 1
ATOM 1958 C C . GLY A 1 266 ? 18.343 -18.091 33.511 1.00 86.12 266 GLY A C 1
ATOM 1959 O O . GLY A 1 266 ? 19.558 -17.984 33.716 1.00 86.12 266 GLY A O 1
ATOM 1960 N N . LEU A 1 267 ? 17.444 -18.041 34.497 1.00 90.75 267 LEU A N 1
ATOM 1961 C CA . LEU A 1 267 ? 17.780 -17.984 35.924 1.00 90.75 267 LEU A CA 1
ATOM 1962 C C . LEU A 1 267 ? 18.199 -19.362 36.447 1.00 90.75 267 LEU A C 1
ATOM 1964 O O . LEU A 1 267 ? 17.533 -20.355 36.156 1.00 90.75 267 LEU A O 1
ATOM 1968 N N . THR A 1 268 ? 19.243 -19.426 37.284 1.00 89.69 268 THR A N 1
ATOM 1969 C CA . THR A 1 268 ? 19.549 -20.666 38.023 1.00 89.69 268 THR A CA 1
ATOM 1970 C C . THR A 1 268 ? 18.377 -21.099 38.901 1.00 89.69 268 THR A C 1
ATOM 1972 O O . THR A 1 268 ? 17.638 -20.275 39.441 1.00 89.69 268 THR A O 1
ATOM 1975 N N . ASP A 1 269 ? 18.288 -22.402 39.165 1.00 85.81 269 ASP A N 1
ATOM 1976 C CA . ASP A 1 269 ? 17.394 -22.949 40.187 1.00 85.81 269 ASP A CA 1
ATOM 1977 C C . ASP A 1 269 ? 17.618 -22.312 41.570 1.00 85.81 269 ASP A C 1
ATOM 1979 O O . ASP A 1 269 ? 16.684 -22.172 42.355 1.00 85.81 269 ASP A O 1
ATOM 1983 N N . GLU A 1 270 ? 18.859 -21.927 41.889 1.00 87.62 270 GLU A N 1
ATOM 1984 C CA . GLU A 1 270 ? 19.192 -21.193 43.114 1.00 87.62 270 GLU A CA 1
ATOM 1985 C C . GLU A 1 270 ? 18.520 -19.814 43.131 1.00 87.62 270 GLU A C 1
ATOM 1987 O O . GLU A 1 270 ? 17.805 -19.500 44.080 1.00 87.62 270 GLU A O 1
ATOM 1992 N N . ALA A 1 271 ? 18.674 -19.026 42.066 1.00 90.00 271 ALA A N 1
ATOM 1993 C CA . ALA A 1 271 ? 18.055 -17.711 41.935 1.00 90.00 271 ALA A CA 1
ATOM 1994 C C . ALA A 1 271 ? 16.518 -17.784 41.961 1.00 90.00 271 ALA A C 1
ATOM 1996 O O . ALA A 1 271 ? 15.873 -16.960 42.609 1.00 90.00 271 ALA A O 1
ATOM 1997 N N . GLN A 1 272 ? 15.932 -18.802 41.320 1.00 90.75 272 GLN A N 1
ATOM 1998 C CA . GLN A 1 272 ? 14.485 -19.038 41.340 1.00 90.75 272 GLN A CA 1
ATOM 1999 C C . GLN A 1 272 ? 13.974 -19.408 42.741 1.00 90.75 272 GLN A C 1
ATOM 2001 O O . GLN A 1 272 ? 12.946 -18.883 43.159 1.00 90.75 272 GLN A O 1
ATOM 2006 N N . ARG A 1 273 ? 14.697 -20.253 43.496 1.00 87.06 273 ARG A N 1
ATOM 2007 C CA . ARG A 1 273 ? 14.341 -20.611 44.887 1.00 87.06 273 ARG A CA 1
ATOM 2008 C C . ARG A 1 273 ? 14.492 -19.455 45.873 1.00 87.06 273 ARG A C 1
ATOM 2010 O O . ARG A 1 273 ? 13.846 -19.455 46.916 1.00 87.06 273 ARG A O 1
ATOM 2017 N N . LEU A 1 274 ? 15.376 -18.505 45.583 1.00 91.69 274 LEU A N 1
ATOM 2018 C CA . LEU A 1 274 ? 15.599 -17.338 46.432 1.00 91.69 274 LEU A CA 1
ATOM 2019 C C . LEU A 1 274 ? 14.550 -16.236 46.221 1.00 91.69 274 LEU A C 1
ATOM 2021 O O . LEU A 1 274 ? 14.419 -15.374 47.091 1.00 91.69 274 LEU A O 1
ATOM 2025 N N . ALA A 1 275 ? 13.821 -16.232 45.103 1.00 92.62 275 ALA A N 1
ATOM 2026 C CA . ALA A 1 275 ? 12.780 -15.246 44.821 1.00 92.62 275 ALA A CA 1
ATOM 2027 C C . ALA A 1 275 ? 11.524 -15.456 45.685 1.00 92.62 275 ALA A C 1
ATOM 2029 O O . ALA A 1 275 ? 11.249 -16.557 46.149 1.00 92.62 275 ALA A O 1
ATOM 2030 N N . ASP A 1 276 ? 10.770 -14.381 45.916 1.00 91.50 276 ASP A N 1
ATOM 2031 C CA . ASP A 1 276 ? 9.506 -14.415 46.663 1.00 91.50 276 ASP A CA 1
ATOM 2032 C C . ASP A 1 276 ? 8.321 -14.783 45.759 1.00 91.50 276 ASP A C 1
ATOM 2034 O O . ASP A 1 276 ? 7.368 -15.416 46.204 1.00 91.50 276 ASP A O 1
ATOM 2038 N N . VAL A 1 277 ? 8.383 -14.377 44.485 1.00 88.31 277 VAL A N 1
ATOM 2039 C CA . VAL A 1 277 ? 7.336 -14.605 43.479 1.00 88.31 277 VAL A CA 1
ATOM 2040 C C . VAL A 1 277 ? 7.979 -15.041 42.164 1.00 88.31 277 VAL A C 1
ATOM 2042 O O . VAL A 1 277 ? 9.010 -14.496 41.768 1.00 88.31 277 VAL A O 1
ATOM 2045 N N . ARG A 1 278 ? 7.360 -15.995 41.461 1.00 89.88 278 ARG A N 1
ATOM 2046 C CA . ARG A 1 278 ? 7.723 -16.370 40.086 1.00 89.88 278 ARG A CA 1
ATOM 2047 C C . ARG A 1 278 ? 6.698 -15.778 39.121 1.00 89.88 278 ARG A C 1
ATOM 2049 O O . ARG A 1 278 ? 5.509 -16.064 39.237 1.00 89.88 278 ARG A O 1
ATOM 2056 N N . LEU A 1 279 ? 7.162 -14.953 38.190 1.00 90.06 279 LEU A N 1
ATOM 2057 C CA . LEU A 1 279 ? 6.346 -14.307 37.164 1.00 90.06 279 LEU A CA 1
ATOM 2058 C C . LEU A 1 279 ? 6.708 -14.852 35.785 1.00 90.06 279 LEU A C 1
ATOM 2060 O O . LEU A 1 279 ? 7.868 -15.171 35.528 1.00 90.06 279 LEU A O 1
ATOM 2064 N N . THR A 1 280 ? 5.732 -14.901 34.885 1.00 89.56 280 THR A N 1
ATOM 2065 C CA . THR A 1 280 ? 5.953 -15.239 33.478 1.00 89.56 280 THR A CA 1
ATOM 2066 C C . THR A 1 280 ? 5.282 -14.237 32.547 1.00 89.56 280 THR A C 1
ATOM 2068 O O . THR A 1 280 ? 4.261 -13.640 32.888 1.00 89.56 280 THR A O 1
ATOM 2071 N N . ILE A 1 281 ? 5.873 -14.025 31.374 1.00 87.75 281 ILE A N 1
ATOM 2072 C CA . ILE A 1 281 ? 5.276 -13.216 30.310 1.00 87.75 281 ILE A CA 1
ATOM 2073 C C . ILE A 1 281 ? 4.440 -14.166 29.449 1.00 87.75 281 ILE A C 1
ATOM 2075 O O . ILE A 1 281 ? 4.999 -15.141 28.946 1.00 87.75 281 ILE A O 1
ATOM 2079 N N . PRO A 1 282 ? 3.132 -13.920 29.259 1.00 81.25 282 PRO A N 1
ATOM 2080 C CA . PRO A 1 282 ? 2.335 -14.689 28.309 1.00 81.25 282 PRO A CA 1
ATOM 2081 C C . PRO A 1 282 ? 2.920 -14.572 26.897 1.00 81.25 282 PRO A C 1
ATOM 2083 O O . PRO A 1 282 ? 3.060 -13.470 26.371 1.00 81.25 282 PRO A O 1
ATOM 2086 N N . MET A 1 283 ? 3.268 -15.704 26.287 1.00 78.06 283 MET A N 1
ATOM 2087 C CA . MET A 1 283 ? 3.830 -15.786 24.934 1.00 78.06 283 MET A CA 1
ATOM 2088 C C . MET A 1 283 ? 2.945 -16.696 24.072 1.00 78.06 283 MET A C 1
ATOM 2090 O O . MET A 1 283 ? 2.335 -17.633 24.585 1.00 78.06 283 MET A O 1
ATOM 2094 N N . ALA A 1 284 ? 2.859 -16.426 22.767 1.00 63.47 284 ALA A N 1
ATOM 2095 C CA . ALA A 1 284 ? 2.153 -17.298 21.826 1.00 63.47 284 ALA A CA 1
ATOM 2096 C C . ALA A 1 284 ? 2.856 -18.668 21.702 1.00 63.47 284 ALA A C 1
ATOM 2098 O O . ALA A 1 284 ? 4.079 -18.764 21.829 1.00 63.47 284 ALA A O 1
ATOM 2099 N N . ASN A 1 285 ? 2.087 -19.732 21.447 1.00 54.62 285 ASN A N 1
ATOM 2100 C CA . ASN A 1 285 ? 2.591 -21.107 21.356 1.00 54.62 285 ASN A CA 1
ATOM 2101 C C . ASN A 1 285 ? 3.588 -21.264 20.188 1.00 54.62 285 ASN A C 1
ATOM 2103 O O . ASN A 1 285 ? 3.142 -21.383 19.054 1.00 54.62 285 ASN A O 1
ATOM 2107 N N . ALA A 1 286 ? 4.900 -21.242 20.476 1.00 53.47 286 ALA A N 1
ATOM 2108 C CA . ALA A 1 286 ? 6.039 -21.704 19.647 1.00 53.47 286 ALA A CA 1
ATOM 2109 C C . ALA A 1 286 ? 7.395 -21.112 20.109 1.00 53.47 286 ALA A C 1
ATOM 2111 O O . ALA A 1 286 ? 8.439 -21.569 19.650 1.00 53.47 286 ALA A O 1
ATOM 2112 N N . VAL A 1 287 ? 7.402 -20.091 20.981 1.00 58.16 287 VAL A N 1
ATOM 2113 C CA . VAL A 1 287 ? 8.625 -19.385 21.414 1.00 58.16 287 VAL A CA 1
ATOM 2114 C C . VAL A 1 287 ? 8.975 -19.731 22.865 1.00 58.16 287 VAL A C 1
ATOM 2116 O O . VAL A 1 287 ? 8.218 -19.415 23.779 1.00 58.16 287 VAL A O 1
ATOM 2119 N N . ASP A 1 288 ? 10.144 -20.346 23.080 1.00 64.75 288 ASP A N 1
ATOM 2120 C CA . ASP A 1 288 ? 10.582 -20.826 24.403 1.00 64.75 288 ASP A CA 1
ATOM 2121 C C . ASP A 1 288 ? 10.994 -19.696 25.367 1.00 64.75 288 ASP A C 1
ATOM 2123 O O . ASP A 1 288 ? 10.838 -19.829 26.579 1.00 64.75 288 ASP A O 1
ATOM 2127 N N . SER A 1 289 ? 11.539 -18.584 24.857 1.00 76.94 289 SER A N 1
ATOM 2128 C CA . SER A 1 289 ? 11.910 -17.401 25.649 1.00 76.94 289 SER A CA 1
ATOM 2129 C C . SER A 1 289 ? 12.070 -16.165 24.758 1.00 76.94 289 SER A C 1
ATOM 2131 O O . SER A 1 289 ? 12.431 -16.285 23.588 1.00 76.94 289 SER A O 1
ATOM 2133 N N . VAL A 1 290 ? 11.842 -14.972 25.311 1.00 82.44 290 VAL A N 1
ATOM 2134 C CA . VAL A 1 290 ? 12.204 -13.693 24.675 1.00 82.44 290 VAL A CA 1
ATOM 2135 C C . VAL A 1 290 ? 13.581 -13.224 25.153 1.00 82.44 290 VAL A C 1
ATOM 2137 O O . VAL A 1 290 ? 14.044 -13.614 26.226 1.00 82.44 290 VAL A O 1
ATOM 2140 N N . ASN A 1 291 ? 14.233 -12.348 24.383 1.00 90.00 291 ASN A N 1
ATOM 2141 C CA . ASN A 1 291 ? 15.492 -11.723 24.793 1.00 90.00 291 ASN A CA 1
ATOM 2142 C C . ASN A 1 291 ? 15.344 -11.026 26.167 1.00 90.00 291 ASN A C 1
ATOM 2144 O O . ASN A 1 291 ? 14.332 -10.382 26.441 1.00 90.00 291 ASN A O 1
ATOM 2148 N N . VAL A 1 292 ? 16.361 -11.130 27.031 1.00 88.75 292 VAL A N 1
ATOM 2149 C CA . VAL A 1 292 ? 16.308 -10.628 28.421 1.00 88.75 292 VAL A CA 1
ATOM 2150 C C . VAL A 1 292 ? 16.036 -9.121 28.519 1.00 88.75 292 VAL A C 1
ATOM 2152 O O . VAL A 1 292 ? 15.386 -8.674 29.463 1.00 88.75 292 VAL A O 1
ATOM 2155 N N . ALA A 1 293 ? 16.474 -8.319 27.544 1.00 89.81 293 ALA A N 1
ATOM 2156 C CA . ALA A 1 293 ? 16.151 -6.899 27.516 1.00 89.81 293 ALA A CA 1
ATOM 2157 C C . ALA A 1 293 ? 14.671 -6.664 27.183 1.00 89.81 293 ALA A C 1
ATOM 2159 O O . ALA A 1 293 ? 14.032 -5.838 27.830 1.00 89.81 293 ALA A O 1
ATOM 2160 N N . THR A 1 294 ? 14.104 -7.422 26.244 1.00 91.31 294 THR A N 1
ATOM 2161 C CA . THR A 1 294 ? 12.661 -7.404 25.946 1.00 91.31 294 THR A CA 1
ATOM 2162 C C . THR A 1 294 ? 11.839 -7.892 27.141 1.00 91.31 294 THR A C 1
ATOM 2164 O O . THR A 1 294 ? 10.816 -7.309 27.485 1.00 91.31 294 THR A O 1
ATOM 2167 N N . ALA A 1 295 ? 12.318 -8.917 27.847 1.00 91.06 295 ALA A N 1
ATOM 2168 C CA . ALA A 1 295 ? 11.690 -9.388 29.077 1.00 91.06 295 ALA A CA 1
ATOM 2169 C C . ALA A 1 295 ? 11.682 -8.288 30.161 1.00 91.06 295 ALA A C 1
ATOM 2171 O O . ALA A 1 295 ? 10.666 -8.058 30.817 1.00 91.06 295 ALA A O 1
ATOM 2172 N N . CYS A 1 296 ? 12.796 -7.556 30.291 1.00 93.31 296 CYS A N 1
ATOM 2173 C CA . CYS A 1 296 ? 12.927 -6.397 31.174 1.00 93.31 296 CYS A CA 1
ATOM 2174 C C . CYS A 1 296 ? 11.932 -5.282 30.826 1.00 93.31 296 CYS A C 1
ATOM 2176 O O . CYS A 1 296 ? 11.278 -4.756 31.725 1.00 93.31 296 CYS A O 1
ATOM 2178 N N . SER A 1 297 ? 11.798 -4.914 29.543 1.00 93.44 297 SER A N 1
ATOM 2179 C CA . SER A 1 297 ? 10.887 -3.837 29.134 1.00 93.44 297 SER A CA 1
ATOM 2180 C C . SER A 1 297 ? 9.431 -4.190 29.407 1.00 93.44 297 SER A C 1
ATOM 2182 O O . SER A 1 297 ? 8.722 -3.361 29.968 1.00 93.44 297 SER A O 1
ATOM 2184 N N . ILE A 1 298 ? 9.004 -5.416 29.093 1.00 91.31 298 ILE A N 1
ATOM 2185 C CA . ILE A 1 298 ? 7.638 -5.884 29.364 1.00 91.31 298 ILE A CA 1
ATOM 2186 C C . ILE A 1 298 ? 7.375 -5.888 30.871 1.00 91.31 298 ILE A C 1
ATOM 2188 O O . ILE A 1 298 ? 6.389 -5.312 31.324 1.00 91.31 298 ILE A O 1
ATOM 2192 N N . ALA A 1 299 ? 8.282 -6.462 31.669 1.00 91.31 299 ALA A N 1
ATOM 2193 C CA . ALA A 1 299 ? 8.098 -6.527 33.114 1.00 91.31 299 ALA A CA 1
ATOM 2194 C C . ALA A 1 299 ? 8.035 -5.138 33.761 1.00 91.31 299 ALA A C 1
ATOM 2196 O O . ALA A 1 299 ? 7.167 -4.878 34.593 1.00 91.31 299 ALA A O 1
ATOM 2197 N N . LEU A 1 300 ? 8.921 -4.221 33.370 1.00 91.81 300 LEU A N 1
ATOM 2198 C CA . LEU A 1 300 ? 8.906 -2.858 33.890 1.00 91.81 300 LEU A CA 1
ATOM 2199 C C . LEU A 1 300 ? 7.699 -2.054 33.396 1.00 91.81 3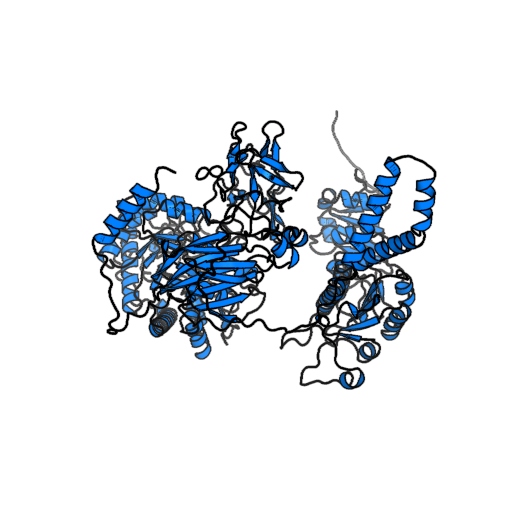00 LEU A C 1
ATOM 2201 O O . LEU A 1 300 ? 7.142 -1.290 34.182 1.00 91.81 300 LEU A O 1
ATOM 2205 N N . HIS A 1 301 ? 7.275 -2.235 32.142 1.00 89.50 301 HIS A N 1
ATOM 2206 C CA . HIS A 1 301 ? 6.074 -1.602 31.604 1.00 89.50 301 HIS A CA 1
ATOM 2207 C C . HIS A 1 301 ? 4.842 -2.016 32.404 1.00 89.50 301 HIS A C 1
ATOM 2209 O O . HIS A 1 301 ? 4.147 -1.145 32.917 1.00 89.50 301 HIS A O 1
ATOM 2215 N N . GLU A 1 302 ? 4.630 -3.319 32.595 1.00 86.25 302 GLU A N 1
ATOM 2216 C CA . GLU A 1 302 ? 3.512 -3.860 33.372 1.00 86.25 302 GLU A CA 1
ATOM 2217 C C . GLU A 1 302 ? 3.510 -3.340 34.811 1.00 86.25 302 GLU A C 1
ATOM 2219 O O . GLU A 1 302 ? 2.464 -2.969 35.347 1.00 86.25 302 GLU A O 1
ATOM 2224 N N . LEU A 1 303 ? 4.685 -3.259 35.444 1.00 80.75 303 LEU A N 1
ATOM 2225 C CA . LEU A 1 303 ? 4.834 -2.708 36.794 1.00 80.75 303 LEU A CA 1
ATOM 2226 C C . LEU A 1 303 ? 4.609 -1.189 36.859 1.00 80.75 303 LEU A C 1
ATOM 2228 O O . LEU A 1 303 ? 4.215 -0.686 37.914 1.00 80.75 303 LEU A O 1
ATOM 2232 N N . ALA A 1 304 ? 4.841 -0.460 35.765 1.00 76.06 304 ALA A N 1
ATOM 2233 C CA . ALA A 1 304 ? 4.679 0.991 35.678 1.00 76.06 304 ALA A CA 1
ATOM 2234 C C . ALA A 1 304 ? 3.271 1.435 35.227 1.00 76.06 304 ALA A C 1
ATOM 2236 O O . ALA A 1 304 ? 2.831 2.523 35.605 1.00 76.06 304 ALA A O 1
ATOM 2237 N N . SER A 1 305 ? 2.563 0.616 34.442 1.00 57.03 305 SER A N 1
ATOM 2238 C CA . SER A 1 305 ? 1.305 0.943 33.750 1.00 57.03 305 SER A CA 1
ATOM 2239 C C . SER A 1 305 ? 0.041 0.837 34.617 1.00 57.03 305 SER A C 1
ATOM 2241 O O . SER A 1 305 ? -1.046 1.195 34.168 1.00 57.03 305 SER A O 1
ATOM 2243 N N . THR A 1 306 ? 0.151 0.427 35.886 1.00 49.44 306 THR A N 1
ATOM 2244 C CA . THR A 1 306 ? -1.006 0.262 36.787 1.00 49.44 306 THR A CA 1
ATOM 2245 C C . THR A 1 306 ? -1.169 1.427 37.786 1.00 49.44 306 THR A C 1
ATOM 2247 O O . THR A 1 306 ? -0.205 1.878 38.415 1.00 49.44 306 THR A O 1
ATOM 2250 N N . PRO A 1 307 ? -2.393 1.961 37.969 1.00 45.28 307 PRO A N 1
ATOM 2251 C CA . PRO A 1 307 ? -2.634 3.274 38.567 1.00 45.28 307 PRO A CA 1
ATOM 2252 C C . PRO A 1 307 ? -2.537 3.265 40.102 1.00 45.28 307 PRO A C 1
ATOM 2254 O O . PRO A 1 307 ? -3.539 3.306 40.803 1.00 45.28 307 PRO A O 1
ATOM 2257 N N . ARG A 1 308 ? -1.322 3.298 40.664 1.00 43.34 308 ARG A N 1
ATOM 2258 C CA . ARG A 1 308 ? -1.120 3.582 42.106 1.00 43.34 308 ARG A CA 1
ATOM 2259 C C . ARG A 1 308 ? -0.649 5.002 42.417 1.00 43.34 308 ARG A C 1
ATOM 2261 O O . ARG A 1 308 ? -0.820 5.479 43.539 1.00 43.34 308 ARG A O 1
ATOM 2268 N N . ARG A 1 309 ? -0.087 5.727 41.443 1.00 37.53 309 ARG A N 1
ATOM 2269 C CA . ARG A 1 309 ? 0.552 7.033 41.707 1.00 37.53 309 ARG A CA 1
ATOM 2270 C C . ARG A 1 309 ? -0.390 8.245 41.703 1.00 37.53 309 ARG A C 1
ATOM 2272 O O . ARG A 1 309 ? -0.066 9.227 42.362 1.00 37.53 309 ARG A O 1
ATOM 2279 N N . ARG A 1 310 ? -1.558 8.194 41.047 1.00 39.44 310 ARG A N 1
ATOM 2280 C CA . ARG A 1 310 ? -2.516 9.326 41.044 1.00 39.44 310 ARG A CA 1
ATOM 2281 C C . ARG A 1 310 ? -3.493 9.301 42.231 1.00 39.44 310 ARG A C 1
ATOM 2283 O O . ARG A 1 310 ? -3.731 10.346 42.836 1.00 39.44 310 ARG A O 1
ATOM 2290 N N . ASP A 1 311 ? -3.930 8.119 42.665 1.00 38.03 311 ASP A N 1
ATOM 2291 C CA . ASP A 1 311 ? -4.927 7.977 43.738 1.00 38.03 311 ASP A CA 1
ATOM 2292 C C . ASP A 1 311 ? -4.355 8.092 45.158 1.00 38.03 311 ASP A C 1
ATOM 2294 O O . ASP A 1 311 ? -4.997 8.661 46.044 1.00 38.03 311 ASP A O 1
ATOM 2298 N N . ALA A 1 312 ? -3.120 7.644 45.405 1.00 36.28 312 ALA A N 1
ATOM 2299 C CA . ALA A 1 312 ? -2.508 7.730 46.736 1.00 36.28 312 ALA A CA 1
ATOM 2300 C C . ALA A 1 312 ? -2.219 9.185 47.167 1.00 36.28 312 ALA A C 1
ATOM 2302 O O . ALA A 1 312 ? -2.318 9.529 48.349 1.00 36.28 312 ALA A O 1
ATOM 2303 N N . GLN A 1 313 ? -1.907 10.067 46.211 1.00 37.09 313 GLN A N 1
ATOM 2304 C CA . GLN A 1 313 ? -1.647 11.487 46.468 1.00 37.09 313 GLN A CA 1
ATOM 2305 C C . GLN A 1 313 ? -2.950 12.279 46.679 1.00 37.09 313 GLN A C 1
ATOM 2307 O O . GLN A 1 313 ? -2.986 13.185 47.518 1.00 37.09 313 GLN A O 1
ATOM 2312 N N . ALA A 1 314 ? -4.037 11.883 46.006 1.00 41.00 314 ALA A N 1
ATOM 2313 C CA . ALA A 1 314 ? -5.386 12.389 46.253 1.00 41.00 314 ALA A CA 1
ATOM 2314 C C . ALA A 1 314 ? -5.924 11.932 47.623 1.00 41.00 314 ALA A C 1
ATOM 2316 O O . ALA A 1 314 ? -6.403 12.759 48.401 1.00 41.00 314 ALA A O 1
ATOM 2317 N N . ARG A 1 315 ? -5.739 10.653 47.987 1.00 39.38 315 ARG A N 1
ATOM 2318 C CA . ARG A 1 315 ? -6.160 10.089 49.285 1.00 39.38 315 ARG A CA 1
ATOM 2319 C C . ARG A 1 315 ? -5.383 10.668 50.474 1.00 39.38 315 ARG A C 1
ATOM 2321 O O . ARG A 1 315 ? -5.989 10.973 51.497 1.00 39.38 315 ARG A O 1
ATOM 2328 N N . ARG A 1 316 ? -4.071 10.927 50.351 1.00 38.75 316 ARG A N 1
ATOM 2329 C CA . ARG A 1 316 ? -3.275 11.600 51.407 1.00 38.75 316 ARG A CA 1
ATOM 2330 C C . ARG A 1 316 ? -3.618 13.089 51.567 1.00 38.75 316 ARG A C 1
ATOM 2332 O O . ARG A 1 316 ? -3.547 13.608 52.682 1.00 38.75 316 ARG A O 1
ATOM 2339 N N . ARG A 1 317 ? -4.025 13.774 50.487 1.00 41.34 317 ARG A N 1
ATOM 2340 C CA . ARG A 1 317 ? -4.579 15.142 50.554 1.00 41.34 317 ARG A CA 1
ATOM 2341 C C . ARG A 1 317 ? -5.967 15.149 51.200 1.00 41.34 317 ARG A C 1
ATOM 2343 O O . ARG A 1 317 ? -6.199 15.971 52.079 1.00 41.34 317 ARG A O 1
ATOM 2350 N N . ALA A 1 318 ? -6.831 14.193 50.858 1.00 40.00 318 ALA A N 1
ATOM 2351 C CA . ALA A 1 318 ? -8.152 14.037 51.467 1.00 40.00 318 ALA A CA 1
ATOM 2352 C C . ALA A 1 318 ? -8.078 13.676 52.963 1.00 40.00 318 ALA A C 1
ATOM 2354 O O . ALA A 1 318 ? -8.793 14.271 53.762 1.00 40.00 318 ALA A O 1
ATOM 2355 N N . ALA A 1 319 ? -7.157 12.795 53.375 1.00 38.34 319 ALA A N 1
ATOM 2356 C CA . ALA A 1 319 ? -6.958 12.430 54.781 1.00 38.34 319 ALA A CA 1
ATOM 2357 C C . ALA A 1 319 ? -6.406 13.592 55.629 1.00 38.34 319 ALA A C 1
ATOM 2359 O O . ALA A 1 319 ? -6.833 13.783 56.764 1.00 38.34 319 ALA A O 1
ATOM 2360 N N . ARG A 1 320 ? -5.513 14.432 55.077 1.00 37.72 320 ARG A N 1
ATOM 2361 C CA . ARG A 1 320 ? -5.064 15.664 55.757 1.00 37.72 320 ARG A CA 1
ATOM 2362 C C . ARG A 1 320 ? -6.181 16.701 55.887 1.00 37.72 320 ARG A C 1
ATOM 2364 O O . ARG A 1 320 ? -6.255 17.360 56.919 1.00 37.72 320 ARG A O 1
ATOM 2371 N N . VAL A 1 321 ? -7.056 16.823 54.887 1.00 43.78 321 VAL A N 1
ATOM 2372 C CA . VAL A 1 321 ? -8.227 17.719 54.932 1.00 43.78 321 VAL A CA 1
ATOM 2373 C C . VAL A 1 321 ? -9.286 17.201 55.917 1.00 43.78 321 VAL A C 1
ATOM 2375 O O . VAL A 1 321 ? -9.843 17.990 56.675 1.00 43.78 321 VAL A O 1
ATOM 2378 N N . ALA A 1 322 ? -9.500 15.884 55.991 1.00 38.50 322 ALA A N 1
ATOM 2379 C CA . ALA A 1 322 ? -10.435 15.255 56.926 1.00 38.50 322 ALA A CA 1
ATOM 2380 C C . ALA A 1 322 ? -9.972 15.349 58.393 1.00 38.50 322 ALA A C 1
ATOM 2382 O O . ALA A 1 322 ? -10.779 15.664 59.267 1.00 38.50 322 ALA A O 1
ATOM 2383 N N . SER A 1 323 ? -8.673 15.177 58.675 1.00 37.78 323 SER A N 1
ATOM 2384 C CA . SER A 1 323 ? -8.127 15.355 60.032 1.00 37.78 323 SER A CA 1
ATOM 2385 C C . SER A 1 323 ? -8.129 16.819 60.496 1.00 37.78 323 SER A C 1
ATOM 2387 O O . SER A 1 323 ? -8.274 17.083 61.687 1.00 37.78 323 SER A O 1
ATOM 2389 N N . LEU A 1 324 ? -8.026 17.780 59.568 1.00 38.22 324 LEU A N 1
ATOM 2390 C CA . LEU A 1 324 ? -8.207 19.213 59.848 1.00 38.22 324 LEU A CA 1
ATOM 2391 C C . LEU A 1 324 ? -9.684 19.579 60.088 1.00 38.22 324 LEU A C 1
ATOM 2393 O O . LEU A 1 324 ? -9.966 20.426 60.933 1.00 38.22 324 LEU A O 1
ATOM 2397 N N . ALA A 1 325 ? -10.622 18.915 59.404 1.00 38.91 325 ALA A N 1
ATOM 2398 C CA . ALA A 1 325 ? -12.061 19.108 59.596 1.00 38.91 325 ALA A CA 1
ATOM 2399 C C . ALA A 1 325 ? -12.581 18.493 60.913 1.00 38.91 325 ALA A C 1
ATOM 2401 O O . ALA A 1 325 ? -13.457 19.071 61.550 1.00 38.91 325 ALA A O 1
ATOM 2402 N N . ALA A 1 326 ? -12.009 17.372 61.367 1.00 39.19 326 ALA A N 1
ATOM 2403 C CA . ALA A 1 326 ? -12.372 16.741 62.641 1.00 39.19 326 ALA A CA 1
ATOM 2404 C C . ALA A 1 326 ? -11.868 17.518 63.878 1.00 39.19 326 ALA A C 1
ATOM 2406 O O . ALA A 1 326 ? -12.480 17.442 64.942 1.00 39.19 326 ALA A O 1
ATOM 2407 N N . ALA A 1 327 ? -10.788 18.299 63.744 1.00 39.84 327 ALA A N 1
ATOM 2408 C CA . ALA A 1 327 ? -10.239 19.118 64.830 1.00 39.84 327 ALA A CA 1
ATOM 2409 C C . ALA A 1 327 ? -11.050 20.404 65.110 1.00 39.84 327 ALA A C 1
ATOM 2411 O O . ALA A 1 327 ? -10.952 20.966 66.199 1.00 39.84 327 ALA A O 1
ATOM 2412 N N . PHE A 1 328 ? -11.886 20.852 64.166 1.00 42.66 328 PHE A N 1
ATOM 2413 C CA . PHE A 1 328 ? -12.765 22.018 64.313 1.00 42.66 328 PHE A CA 1
ATOM 2414 C C . PHE A 1 328 ? -14.235 21.585 64.338 1.00 42.66 328 PHE A C 1
ATOM 2416 O O . PHE A 1 328 ? -15.004 21.847 63.416 1.00 42.66 328 PHE A O 1
ATOM 2423 N N . GLY A 1 329 ? -14.636 20.906 65.415 1.00 38.34 329 GLY A N 1
ATOM 2424 C CA . GLY A 1 329 ? -16.031 20.528 65.641 1.00 38.34 329 GLY A CA 1
ATOM 2425 C C . GLY A 1 329 ? -16.987 21.724 65.508 1.00 38.34 329 GLY A C 1
ATOM 2426 O O . GLY A 1 329 ? -16.778 22.785 66.103 1.00 38.34 329 GLY A O 1
ATOM 2427 N N . ALA A 1 330 ? -18.067 21.526 64.746 1.00 41.72 330 ALA A N 1
ATOM 2428 C CA . ALA A 1 330 ? -19.070 22.525 64.359 1.00 41.72 330 ALA A CA 1
ATOM 2429 C C . ALA A 1 330 ? -19.750 23.283 65.526 1.00 41.72 330 ALA A C 1
ATOM 2431 O O . ALA A 1 330 ? -20.419 24.290 65.298 1.00 41.72 330 ALA A O 1
ATOM 2432 N N . GLY A 1 331 ? -19.549 22.864 66.780 1.00 40.59 331 GLY A N 1
ATOM 2433 C CA . GLY A 1 331 ? -20.070 23.550 67.967 1.00 40.59 331 GLY A CA 1
ATOM 2434 C C . GLY A 1 331 ? -19.373 24.879 68.300 1.00 40.59 331 GLY A C 1
ATOM 2435 O O . GLY A 1 331 ? -20.022 25.796 68.797 1.00 40.59 331 GLY A O 1
ATOM 2436 N N . ALA A 1 332 ? -18.079 25.037 67.991 1.00 43.81 332 ALA A N 1
ATOM 2437 C CA . ALA A 1 332 ? -17.329 26.244 68.373 1.00 43.81 332 ALA A CA 1
ATOM 2438 C C . ALA A 1 332 ? -17.596 27.447 67.443 1.00 43.81 332 ALA A C 1
ATOM 2440 O O . ALA A 1 332 ? -17.625 28.595 67.889 1.00 43.81 332 ALA A O 1
ATOM 2441 N N . LEU A 1 333 ? -17.847 27.192 66.154 1.00 40.44 333 LEU A N 1
ATOM 2442 C CA . LEU A 1 333 ? -18.089 28.229 65.140 1.00 40.44 333 LEU A CA 1
ATOM 2443 C C . LEU A 1 333 ? -19.491 28.856 65.243 1.00 40.44 333 LEU A C 1
ATOM 2445 O O . LEU A 1 333 ? -19.642 30.056 65.011 1.00 40.44 333 LEU A O 1
ATOM 2449 N N . LEU A 1 334 ? -20.499 28.088 65.668 1.00 43.00 334 LEU A N 1
ATOM 2450 C CA . LEU A 1 334 ? -21.862 28.591 65.891 1.00 43.00 334 LEU A CA 1
ATOM 2451 C C . LEU A 1 334 ? -21.971 29.469 67.151 1.00 43.00 334 LEU A C 1
ATOM 2453 O O . LEU A 1 334 ? -22.682 30.475 67.134 1.00 43.00 334 LEU A O 1
ATOM 2457 N N . ALA A 1 335 ? -21.206 29.168 68.206 1.00 44.44 335 ALA A N 1
ATOM 2458 C CA . ALA A 1 335 ? -21.168 29.987 69.422 1.00 44.44 335 ALA A CA 1
ATOM 2459 C C . ALA A 1 335 ? -20.493 31.358 69.198 1.00 44.44 335 ALA A C 1
ATOM 2461 O O . ALA A 1 335 ? -20.916 32.365 69.766 1.00 44.44 335 ALA A O 1
ATOM 2462 N N . LEU A 1 336 ? -19.485 31.426 68.319 1.00 42.75 336 LEU A N 1
ATOM 2463 C CA . LEU A 1 336 ? -18.797 32.675 67.962 1.00 42.75 336 LEU A CA 1
ATOM 2464 C C . LEU A 1 336 ? -19.622 33.576 67.023 1.00 42.75 336 LEU A C 1
ATOM 2466 O O . LEU A 1 336 ? -19.515 34.802 67.105 1.00 42.75 336 LEU A O 1
ATOM 2470 N N . ALA A 1 337 ? -20.474 32.997 66.170 1.00 42.97 337 ALA A N 1
ATOM 2471 C CA . ALA A 1 337 ? -21.314 33.745 65.231 1.00 42.97 337 ALA A CA 1
ATOM 2472 C C . ALA A 1 337 ? -22.531 34.421 65.898 1.00 42.97 337 ALA A C 1
ATOM 2474 O O . ALA A 1 337 ? -22.950 35.495 65.464 1.00 42.97 337 ALA A O 1
ATOM 2475 N N . ALA A 1 338 ? -23.062 33.856 66.990 1.00 42.78 338 ALA A N 1
ATOM 2476 C CA . ALA A 1 338 ? -24.191 34.442 67.722 1.00 42.78 338 ALA A CA 1
ATOM 2477 C C . ALA A 1 338 ? -23.822 35.721 68.508 1.00 42.78 338 ALA A C 1
ATOM 2479 O O . ALA A 1 338 ? -24.685 36.559 68.772 1.00 42.78 338 ALA A O 1
ATOM 2480 N N . ALA A 1 339 ? -22.541 35.918 68.846 1.00 45.66 339 ALA A N 1
ATOM 2481 C CA . ALA A 1 339 ? -22.090 37.032 69.686 1.00 45.66 339 ALA A CA 1
ATOM 2482 C C . ALA A 1 339 ? -21.725 38.318 68.914 1.00 45.66 339 ALA A C 1
ATOM 2484 O O . ALA A 1 339 ? -21.579 39.381 69.518 1.00 45.66 339 ALA A O 1
ATOM 2485 N N . ARG A 1 340 ? -21.567 38.271 67.584 1.00 47.47 340 ARG A N 1
ATOM 2486 C CA . ARG A 1 340 ? -21.147 39.434 66.780 1.00 47.47 340 ARG A CA 1
ATOM 2487 C C . ARG A 1 340 ? -22.028 39.572 65.544 1.00 47.47 340 ARG A C 1
ATOM 2489 O O . ARG A 1 340 ? -21.707 39.051 64.485 1.00 47.47 340 ARG A O 1
ATOM 2496 N N . ARG A 1 341 ? -23.142 40.296 65.691 1.00 43.78 341 ARG A N 1
ATOM 2497 C CA . ARG A 1 341 ? -24.135 40.619 64.647 1.00 43.78 341 ARG A CA 1
ATOM 2498 C C . ARG A 1 341 ? -23.500 41.231 63.378 1.00 43.78 341 ARG A C 1
ATOM 2500 O O . ARG A 1 341 ? -23.507 42.449 63.213 1.00 43.78 341 ARG A O 1
ATOM 2507 N N . ARG A 1 342 ? -22.961 40.413 62.467 1.00 46.66 342 ARG A N 1
ATOM 2508 C CA . ARG A 1 342 ? -22.549 40.829 61.115 1.00 46.66 342 ARG A CA 1
ATOM 2509 C C . ARG A 1 342 ? -22.993 39.787 60.069 1.00 46.66 342 ARG A C 1
ATOM 2511 O O . ARG A 1 342 ? -22.528 38.650 60.122 1.00 46.66 342 ARG A O 1
ATOM 2518 N N . PRO A 1 343 ? -23.863 40.157 59.110 1.00 46.47 343 PRO A N 1
ATOM 2519 C CA . PRO A 1 343 ? -24.532 39.212 58.205 1.00 46.47 343 PRO A CA 1
ATOM 2520 C C . PRO A 1 343 ? -23.613 38.544 57.166 1.00 46.47 343 PRO A C 1
ATOM 2522 O O . PRO A 1 343 ? -23.930 37.463 56.680 1.00 46.47 343 PRO A O 1
ATOM 2525 N N . SER A 1 344 ? -22.442 39.113 56.869 1.00 46.94 344 SER A N 1
ATOM 2526 C CA . SER A 1 344 ? -21.489 38.550 55.900 1.00 46.94 344 SER A CA 1
ATOM 2527 C C . SER A 1 344 ? -20.781 37.271 56.374 1.00 46.94 344 SER A C 1
ATOM 2529 O O . SER A 1 344 ? -20.322 36.491 55.546 1.00 46.94 344 SER A O 1
ATOM 2531 N N . ILE A 1 345 ? -20.724 37.012 57.686 1.00 47.59 345 ILE A N 1
ATOM 2532 C CA . ILE A 1 345 ? -20.061 35.820 58.251 1.00 47.59 345 ILE A CA 1
ATOM 2533 C C . ILE A 1 345 ? -21.024 34.619 58.312 1.00 47.59 345 ILE A C 1
ATOM 2535 O O . ILE A 1 345 ? -20.604 33.475 58.153 1.00 47.59 345 ILE A O 1
ATOM 2539 N N . VAL A 1 346 ? -22.332 34.870 58.452 1.00 46.91 346 VAL A N 1
ATOM 2540 C CA . VAL A 1 346 ? -23.370 33.823 58.478 1.00 46.91 346 VAL A CA 1
ATOM 2541 C C . VAL A 1 346 ? -23.535 33.170 57.099 1.00 46.91 346 VAL A C 1
ATOM 2543 O O . VAL A 1 346 ? -23.648 31.951 57.012 1.00 46.91 346 VAL A O 1
ATOM 2546 N N . ALA A 1 347 ? -23.455 33.949 56.014 1.00 46.62 347 ALA A N 1
ATOM 2547 C CA . ALA A 1 347 ? -23.537 33.424 54.647 1.00 46.62 347 ALA A CA 1
ATOM 2548 C C . ALA A 1 347 ? -22.360 32.491 54.292 1.00 46.62 347 ALA A C 1
ATOM 2550 O O . ALA A 1 347 ? -22.559 31.459 53.652 1.00 46.62 347 ALA A O 1
ATOM 2551 N N . ALA A 1 348 ? -21.149 32.808 54.764 1.00 45.34 348 ALA A N 1
ATOM 2552 C CA . ALA A 1 348 ? -19.969 31.972 54.547 1.00 45.34 348 ALA A CA 1
ATOM 2553 C C . ALA A 1 348 ? -20.037 30.649 55.334 1.00 45.34 348 ALA A C 1
ATOM 2555 O O . ALA A 1 348 ? -19.666 29.601 54.812 1.00 45.34 348 ALA A O 1
ATOM 2556 N N . ALA A 1 349 ? -20.570 30.669 56.561 1.00 43.16 349 ALA A N 1
ATOM 2557 C CA . ALA A 1 349 ? -20.729 29.464 57.377 1.00 43.16 349 ALA A CA 1
ATOM 2558 C C . ALA A 1 349 ? -21.783 28.493 56.804 1.00 43.16 349 ALA A C 1
ATOM 2560 O O . ALA A 1 349 ? -21.571 27.281 56.815 1.00 43.16 349 ALA A O 1
ATOM 2561 N N . VAL A 1 350 ? -22.883 29.009 56.241 1.00 48.19 350 VAL A N 1
ATOM 2562 C CA . VAL A 1 350 ? -23.929 28.194 55.590 1.00 48.19 350 VAL A CA 1
ATOM 2563 C C . VAL A 1 350 ? -23.411 27.527 54.308 1.00 48.19 350 VAL A C 1
ATOM 2565 O O . VAL A 1 350 ? -23.708 26.358 54.067 1.00 48.19 350 VAL A O 1
ATOM 2568 N N . PHE A 1 351 ? -22.571 28.216 53.529 1.00 46.94 351 PHE A N 1
ATOM 2569 C CA . PHE A 1 351 ? -21.959 27.649 52.320 1.00 46.94 351 PHE A CA 1
ATOM 2570 C C . PHE A 1 351 ? -20.995 26.492 52.625 1.00 46.94 351 PHE A C 1
ATOM 2572 O O . PHE A 1 351 ? -20.966 25.498 51.901 1.00 46.94 351 PHE A O 1
ATOM 2579 N N . VAL A 1 352 ? -20.245 26.582 53.727 1.00 44.44 352 VAL A N 1
ATOM 2580 C CA . VAL A 1 352 ? -19.305 25.529 54.144 1.00 44.44 352 VAL A CA 1
ATOM 2581 C C . VAL A 1 352 ? -20.046 24.287 54.657 1.00 44.44 352 VAL A C 1
ATOM 2583 O O . VAL A 1 352 ? -19.658 23.168 54.327 1.00 44.44 352 VAL A O 1
ATOM 2586 N N . VAL A 1 353 ? -21.156 24.451 55.384 1.00 44.19 353 VAL A N 1
ATOM 2587 C CA . VAL A 1 353 ? -21.981 23.321 55.861 1.00 44.19 353 VAL A CA 1
ATOM 2588 C C . VAL A 1 353 ? -22.733 22.633 54.708 1.00 44.19 353 VAL A C 1
ATOM 2590 O O . VAL A 1 353 ? -22.828 21.403 54.684 1.00 44.19 353 VAL A O 1
ATOM 2593 N N . ALA A 1 354 ? -23.203 23.393 53.712 1.00 43.12 354 ALA A N 1
ATOM 2594 C CA . ALA A 1 354 ? -23.837 22.844 52.510 1.00 43.12 354 ALA A CA 1
ATOM 2595 C C . ALA A 1 354 ? -22.842 22.064 51.630 1.00 43.12 354 ALA A C 1
ATOM 2597 O O . ALA A 1 354 ? -23.155 20.964 51.172 1.00 43.12 354 ALA A O 1
ATOM 2598 N N . ALA A 1 355 ? -21.617 22.575 51.465 1.00 43.09 355 ALA A N 1
ATOM 2599 C CA . ALA A 1 355 ? -20.560 21.884 50.729 1.00 43.09 355 ALA A CA 1
ATOM 2600 C C . ALA A 1 355 ? -20.124 20.581 51.423 1.00 43.09 355 ALA A C 1
ATOM 2602 O O . ALA A 1 355 ? -19.933 19.565 50.761 1.00 43.09 355 ALA A O 1
ATOM 2603 N N . LEU A 1 356 ? -20.028 20.568 52.758 1.00 37.75 356 LEU A N 1
ATOM 2604 C CA . LEU A 1 356 ? -19.672 19.364 53.522 1.00 37.75 356 LEU A CA 1
ATOM 2605 C C . LEU A 1 356 ? -20.775 18.290 53.495 1.00 37.75 356 LEU A C 1
ATOM 2607 O O . LEU A 1 356 ? -20.464 17.100 53.442 1.00 37.75 356 LEU A O 1
ATOM 2611 N N . SER A 1 357 ? -22.046 18.697 53.449 1.00 38.91 357 SER A N 1
ATOM 2612 C CA . SER A 1 357 ? -23.192 17.779 53.337 1.00 38.91 357 SER A CA 1
ATOM 2613 C C . SER A 1 357 ? -23.297 17.139 51.943 1.00 38.91 357 SER A C 1
ATOM 2615 O O . SER A 1 357 ? -23.689 15.980 51.819 1.00 38.91 357 SER A O 1
ATOM 2617 N N . TRP A 1 358 ? -22.880 17.856 50.894 1.00 39.31 358 TRP A N 1
ATOM 2618 C CA . TRP A 1 358 ? -22.828 17.342 49.519 1.00 39.31 358 TRP A CA 1
ATOM 2619 C C . TRP A 1 358 ? -21.707 16.305 49.325 1.00 39.31 358 TRP A C 1
ATOM 2621 O O . TRP A 1 358 ? -21.880 15.316 48.612 1.00 39.31 358 TRP A O 1
ATOM 2631 N N . THR A 1 359 ? -20.582 16.469 50.030 1.00 36.50 359 THR A N 1
ATOM 2632 C CA . THR A 1 359 ? -19.465 15.507 50.011 1.00 36.50 359 THR A CA 1
ATOM 2633 C C . THR A 1 359 ? -19.789 14.219 50.779 1.00 36.50 359 THR A C 1
ATOM 2635 O O . THR A 1 359 ? -19.367 13.142 50.362 1.00 36.50 359 THR A O 1
ATOM 2638 N N . ALA A 1 360 ? -20.581 14.297 51.856 1.00 33.03 360 ALA A N 1
ATOM 2639 C CA . ALA A 1 360 ? -21.020 13.124 52.618 1.00 33.03 360 ALA A CA 1
ATOM 2640 C C . ALA A 1 360 ? -21.999 12.228 51.831 1.00 33.03 360 ALA A C 1
ATOM 2642 O O . ALA A 1 360 ? -21.933 11.007 51.952 1.00 33.03 360 ALA A O 1
ATOM 2643 N N . LEU A 1 361 ? -22.851 12.805 50.969 1.00 36.59 361 LEU A N 1
ATOM 2644 C CA . LEU A 1 361 ? -23.774 12.030 50.125 1.00 36.59 361 LEU A CA 1
ATOM 2645 C C . LEU A 1 361 ? -23.070 11.251 48.999 1.00 36.59 361 LEU A C 1
ATOM 2647 O O . LEU A 1 361 ? -23.549 10.192 48.605 1.00 36.59 361 LEU A O 1
ATOM 2651 N N . ARG A 1 362 ? -21.924 11.732 48.494 1.00 36.25 362 ARG A N 1
ATOM 2652 C CA . ARG A 1 362 ? -21.143 11.024 47.457 1.00 36.25 362 ARG A CA 1
ATOM 2653 C C . ARG A 1 362 ? -20.327 9.842 47.986 1.00 36.25 362 ARG A C 1
ATOM 2655 O O . ARG A 1 362 ? -19.915 9.006 47.193 1.00 36.25 362 ARG A O 1
ATOM 2662 N N . LEU A 1 363 ? -20.088 9.762 49.294 1.00 33.66 363 LEU A N 1
ATOM 2663 C CA . LEU A 1 363 ? -19.264 8.708 49.900 1.00 33.66 363 LEU A CA 1
ATOM 2664 C C . LEU A 1 363 ? -20.033 7.411 50.207 1.00 33.66 363 LEU A C 1
ATOM 2666 O O . LEU A 1 363 ? -19.407 6.448 50.632 1.00 33.66 363 LEU A O 1
ATOM 2670 N N . ASN A 1 364 ? -21.352 7.363 49.973 1.00 29.52 364 ASN A N 1
ATOM 2671 C CA . ASN A 1 364 ? -22.189 6.199 50.297 1.00 29.52 364 ASN A CA 1
ATOM 2672 C C . ASN A 1 364 ? -22.759 5.453 49.072 1.00 29.52 364 ASN A C 1
ATOM 2674 O O . ASN A 1 364 ? -23.650 4.625 49.226 1.00 29.52 364 ASN A O 1
ATOM 2678 N N . ALA A 1 365 ? -22.268 5.737 47.862 1.00 32.72 365 ALA A N 1
ATOM 2679 C CA . ALA A 1 365 ? -22.692 5.073 46.629 1.00 32.72 365 ALA A CA 1
ATOM 2680 C C . ALA A 1 365 ? -21.497 4.367 45.966 1.00 32.72 365 ALA A C 1
ATOM 2682 O O . ALA A 1 365 ? -20.950 4.838 44.972 1.00 32.72 365 ALA A O 1
ATOM 2683 N N . SER A 1 366 ? -21.056 3.247 46.544 1.00 27.72 366 SER A N 1
ATOM 2684 C CA . SER A 1 366 ? -20.082 2.356 45.902 1.00 27.72 366 SER A CA 1
ATOM 2685 C C . SER A 1 366 ? -20.225 0.915 46.396 1.00 27.72 366 SER A C 1
ATOM 2687 O O . SER A 1 366 ? -19.427 0.444 47.202 1.00 27.72 366 SER A O 1
ATOM 2689 N N . THR A 1 367 ? -21.238 0.224 45.872 1.00 25.55 367 THR A N 1
ATOM 2690 C CA . THR A 1 367 ? -21.321 -1.242 45.766 1.00 25.55 367 THR A CA 1
ATOM 2691 C C . THR A 1 367 ? -22.152 -1.595 44.524 1.00 25.55 367 THR A C 1
ATOM 2693 O O . THR A 1 367 ? -23.343 -1.293 44.502 1.00 25.55 367 THR A O 1
ATOM 2696 N N . PRO A 1 368 ? -21.597 -2.240 43.482 1.00 28.70 368 PRO A N 1
ATOM 2697 C CA . PRO A 1 368 ? -22.402 -3.010 42.550 1.00 28.70 368 PRO A CA 1
ATOM 2698 C C . PRO A 1 368 ? -22.523 -4.430 43.112 1.00 28.70 368 PRO A C 1
ATOM 2700 O O . PRO A 1 368 ? -21.676 -5.289 42.874 1.00 28.70 368 PRO A O 1
ATOM 2703 N N . GLU A 1 369 ? -23.568 -4.664 43.905 1.00 25.33 369 GLU A N 1
ATOM 2704 C CA . GLU A 1 369 ? -24.096 -6.016 44.068 1.00 25.33 369 GLU A CA 1
ATOM 2705 C C . GLU A 1 369 ? -24.793 -6.407 42.764 1.00 25.33 369 GLU A C 1
ATOM 2707 O O . GLU A 1 369 ? -25.627 -5.669 42.235 1.00 25.33 369 GLU A O 1
ATOM 2712 N N . TYR A 1 370 ? -24.436 -7.583 42.250 1.00 26.39 370 TYR A N 1
ATOM 2713 C CA . TYR A 1 370 ? -25.205 -8.304 41.247 1.00 26.39 370 TYR A CA 1
ATOM 2714 C C . TYR A 1 370 ? -26.625 -8.529 41.783 1.00 26.39 370 TYR A C 1
ATOM 2716 O O . TYR A 1 370 ? -26.880 -9.478 42.522 1.00 26.39 370 TYR A O 1
ATOM 2724 N N . LEU A 1 371 ? -27.557 -7.661 41.399 1.00 23.28 371 LEU A N 1
ATOM 2725 C CA . LEU A 1 371 ? -28.987 -7.890 41.545 1.00 23.28 371 LEU A CA 1
ATOM 2726 C C . LEU A 1 371 ? -29.566 -8.187 40.167 1.00 23.28 371 LEU A C 1
ATOM 2728 O O . LEU A 1 371 ? -29.923 -7.304 39.393 1.00 23.28 371 LEU A O 1
ATOM 2732 N N . THR A 1 372 ? -29.676 -9.480 39.881 1.00 27.97 372 THR A N 1
ATOM 2733 C CA . THR A 1 372 ? -30.694 -10.000 38.976 1.00 27.97 372 THR A CA 1
ATOM 2734 C C . THR A 1 372 ? -32.067 -9.579 39.501 1.00 27.97 372 THR A C 1
ATOM 2736 O O . THR A 1 372 ? -32.477 -10.033 40.571 1.00 27.97 372 THR A O 1
ATOM 2739 N N . ALA A 1 373 ? -32.799 -8.754 38.755 1.00 23.38 373 ALA A N 1
ATOM 2740 C CA . ALA A 1 373 ? -34.239 -8.608 38.933 1.00 23.38 373 ALA A CA 1
ATOM 2741 C C . ALA A 1 373 ? -34.939 -8.484 37.566 1.00 23.38 373 ALA A C 1
ATOM 2743 O O . ALA A 1 373 ? -34.357 -7.949 36.621 1.00 23.38 373 ALA A O 1
ATOM 2744 N N . PRO A 1 374 ? -36.160 -9.031 37.432 1.00 28.91 374 PRO A N 1
ATOM 2745 C CA . PRO A 1 374 ? -36.754 -9.370 36.152 1.00 28.91 374 PRO A CA 1
ATOM 2746 C C . PRO A 1 374 ? -37.597 -8.210 35.620 1.00 28.91 374 PRO A C 1
ATOM 2748 O O . PRO A 1 374 ? -38.535 -7.763 36.277 1.00 28.91 374 PRO A O 1
ATOM 2751 N N . HIS A 1 375 ? -37.341 -7.788 34.386 1.00 29.19 375 HIS A N 1
ATOM 2752 C CA . HIS A 1 375 ? -38.329 -7.047 33.613 1.00 29.19 375 HIS A CA 1
ATOM 2753 C C . HIS A 1 375 ? -38.769 -7.901 32.434 1.00 29.19 375 HIS A C 1
ATOM 2755 O O . HIS A 1 375 ? -38.106 -8.000 31.406 1.00 29.19 375 HIS A O 1
ATOM 2761 N N . GLY A 1 376 ? -39.910 -8.560 32.640 1.00 27.25 376 GLY A N 1
ATOM 2762 C CA . GLY A 1 376 ? -40.703 -9.107 31.560 1.00 27.25 376 GLY A CA 1
ATOM 2763 C C . GLY A 1 376 ? -41.243 -7.968 30.704 1.00 27.25 376 GLY A C 1
ATOM 2764 O O . GLY A 1 376 ? -42.186 -7.289 31.096 1.00 27.25 376 GLY A O 1
ATOM 2765 N N . CYS A 1 377 ? -40.669 -7.815 29.520 1.00 23.80 377 CYS A N 1
ATOM 2766 C CA . CYS A 1 377 ? -41.439 -7.502 28.329 1.00 23.80 377 CYS A CA 1
ATOM 2767 C C . CYS A 1 377 ? -41.535 -8.816 27.554 1.00 23.80 377 CYS A C 1
ATOM 2769 O O . CYS A 1 377 ? -40.515 -9.413 27.211 1.00 23.80 377 CYS A O 1
ATOM 2771 N N . GLY A 1 378 ? -42.754 -9.323 27.367 1.00 23.97 378 GLY A N 1
ATOM 2772 C CA . GLY A 1 378 ? -42.976 -10.514 26.552 1.00 23.97 378 GLY A CA 1
ATOM 2773 C C . GLY A 1 378 ? -42.476 -10.295 25.118 1.00 23.97 378 GLY A C 1
ATOM 2774 O O . GLY A 1 378 ? -42.416 -9.149 24.666 1.00 23.97 378 GLY A O 1
ATOM 2775 N N . PRO A 1 379 ? -42.115 -11.366 24.392 1.00 24.44 379 PRO A N 1
ATOM 2776 C CA . PRO A 1 379 ? -41.671 -11.245 23.013 1.00 24.44 379 PRO A CA 1
ATOM 2777 C C . PRO A 1 379 ? -42.816 -10.683 22.163 1.00 24.44 379 PRO A C 1
ATOM 2779 O O . PRO A 1 379 ? -43.863 -11.316 22.023 1.00 24.44 379 PRO A O 1
ATOM 2782 N N . ALA A 1 380 ? -42.621 -9.496 21.586 1.00 27.22 380 ALA A N 1
ATOM 2783 C CA . ALA A 1 380 ? -43.377 -9.108 20.404 1.00 27.22 380 ALA A CA 1
ATOM 2784 C C . ALA A 1 380 ? -42.981 -10.068 19.263 1.00 27.22 380 ALA A C 1
ATOM 2786 O O . ALA A 1 380 ? -41.807 -10.442 19.171 1.00 27.22 380 ALA A O 1
ATOM 2787 N N . PRO A 1 381 ? -43.925 -10.525 18.424 1.00 26.66 381 PRO A N 1
ATOM 2788 C CA . PRO A 1 381 ? -43.630 -11.511 17.396 1.00 26.66 381 PRO A CA 1
ATOM 2789 C C . PRO A 1 381 ? -42.575 -10.971 16.424 1.00 26.66 381 PRO A C 1
ATOM 2791 O O . PRO A 1 381 ? -42.669 -9.839 15.944 1.00 26.66 381 PRO A O 1
ATOM 2794 N N . ALA A 1 382 ? -41.571 -11.806 16.147 1.00 35.56 382 ALA A N 1
ATOM 2795 C CA . ALA A 1 382 ? -40.525 -11.553 15.170 1.00 35.56 382 ALA A CA 1
ATOM 2796 C C . ALA A 1 382 ? -41.152 -11.153 13.826 1.00 35.56 382 ALA A C 1
ATOM 2798 O O . ALA A 1 382 ? -41.780 -11.971 13.157 1.00 35.56 382 ALA A O 1
ATOM 2799 N N . SER A 1 383 ? -40.995 -9.891 13.436 1.00 37.50 383 SER A N 1
ATOM 2800 C CA . SER A 1 383 ? -41.412 -9.412 12.121 1.00 37.50 383 SER A CA 1
ATOM 2801 C C . SER A 1 383 ? -40.320 -8.529 11.509 1.00 37.50 383 SER A C 1
ATOM 2803 O O . SER A 1 383 ? -40.065 -7.417 11.955 1.00 37.50 383 SER A O 1
ATOM 2805 N N . GLY A 1 384 ? -39.655 -9.062 10.476 1.00 48.62 384 GLY A N 1
ATOM 2806 C CA . GLY A 1 384 ? -39.081 -8.276 9.374 1.00 48.62 384 GLY A CA 1
ATOM 2807 C C . GLY A 1 384 ? -37.648 -7.733 9.474 1.00 48.62 384 GLY A C 1
ATOM 2808 O O . GLY A 1 384 ? -37.263 -6.969 8.594 1.00 48.62 384 GLY A O 1
ATOM 2809 N N . GLY A 1 385 ? -36.855 -8.091 10.485 1.00 55.78 385 GLY A N 1
ATOM 2810 C CA . GLY A 1 385 ? -35.486 -7.579 10.651 1.00 55.78 385 GLY A CA 1
ATOM 2811 C C . GLY A 1 385 ? -34.479 -8.032 9.578 1.00 55.78 385 GLY A C 1
ATOM 2812 O O . GLY A 1 385 ? -34.494 -9.195 9.180 1.00 55.78 385 GLY A O 1
ATOM 2813 N N . ARG A 1 386 ? -33.584 -7.139 9.126 1.00 72.19 386 ARG A N 1
ATOM 2814 C CA . ARG A 1 386 ? -32.415 -7.478 8.277 1.00 72.19 386 ARG A CA 1
ATOM 2815 C C . ARG A 1 386 ? -31.353 -8.228 9.116 1.00 72.19 386 ARG A C 1
ATOM 2817 O O . ARG A 1 386 ? -31.238 -7.989 10.310 1.00 72.19 386 ARG A O 1
ATOM 2824 N N . THR A 1 387 ? -30.545 -9.118 8.549 1.00 79.38 387 THR A N 1
ATOM 2825 C CA . THR A 1 387 ? -29.408 -9.757 9.251 1.00 79.38 387 THR A CA 1
ATOM 2826 C C . THR A 1 387 ? -28.106 -9.043 8.895 1.00 79.38 387 THR A C 1
ATOM 2828 O O . THR A 1 387 ? -27.885 -8.732 7.730 1.00 79.38 387 THR A O 1
ATOM 2831 N N . VAL A 1 388 ? -27.238 -8.798 9.880 1.00 81.69 388 VAL A N 1
ATOM 2832 C CA . VAL A 1 388 ? -25.907 -8.193 9.711 1.00 81.69 388 VAL A CA 1
ATOM 2833 C C . VAL A 1 388 ? -24.843 -9.220 10.067 1.00 81.69 388 VAL A C 1
ATOM 2835 O O . VAL A 1 388 ? -24.753 -9.672 11.210 1.00 81.69 388 VAL A O 1
ATOM 2838 N N . THR A 1 389 ? -24.001 -9.547 9.094 1.00 84.81 389 THR A N 1
ATOM 2839 C CA . THR A 1 389 ? -22.786 -10.339 9.304 1.00 84.81 389 THR A CA 1
ATOM 2840 C C . THR A 1 389 ? -21.591 -9.398 9.360 1.00 84.81 389 THR A C 1
ATOM 2842 O O . THR A 1 389 ? -21.440 -8.552 8.484 1.00 84.81 389 THR A O 1
ATOM 2845 N N . VAL A 1 390 ? -20.754 -9.537 10.386 1.00 83.38 390 VAL A N 1
ATOM 2846 C CA . VAL A 1 390 ? -19.570 -8.701 10.607 1.00 83.38 390 VAL A CA 1
ATOM 2847 C C . VAL A 1 390 ? -18.318 -9.550 10.433 1.00 83.38 390 VAL A C 1
ATOM 2849 O O . VAL A 1 390 ? -18.151 -10.565 11.119 1.00 83.38 390 VAL A O 1
ATOM 2852 N N . PHE A 1 391 ? -17.451 -9.111 9.529 1.00 86.31 391 PHE A N 1
ATOM 2853 C CA . PHE A 1 391 ? -16.113 -9.642 9.295 1.00 86.31 391 PHE A CA 1
ATOM 2854 C C . PHE A 1 391 ? -15.101 -8.649 9.851 1.00 86.31 391 PHE A C 1
ATOM 2856 O O . PHE A 1 391 ? -15.214 -7.459 9.574 1.00 86.31 391 PHE A O 1
ATOM 2863 N N . GLU A 1 392 ? -14.133 -9.117 10.631 1.00 80.56 392 GLU A N 1
ATOM 2864 C CA . GLU A 1 392 ? -13.160 -8.259 11.309 1.00 80.56 392 GLU A CA 1
ATOM 2865 C C . GLU A 1 392 ? -11.739 -8.798 11.154 1.00 80.56 392 GLU A C 1
ATOM 2867 O O . GLU A 1 392 ? -11.488 -9.970 11.454 1.00 80.56 392 GLU A O 1
ATOM 2872 N N . THR A 1 393 ? -10.821 -7.904 10.776 1.00 78.69 393 THR A N 1
ATOM 2873 C CA . THR A 1 393 ? -9.375 -8.145 10.755 1.00 78.69 393 THR A CA 1
ATOM 2874 C C . THR A 1 393 ? -8.661 -7.031 11.515 1.00 78.69 393 THR A C 1
ATOM 2876 O O . THR A 1 393 ? -8.868 -5.842 11.263 1.00 78.69 393 THR A O 1
ATOM 2879 N N . ALA A 1 394 ? -7.805 -7.418 12.463 1.00 66.94 394 ALA A N 1
ATOM 2880 C CA . ALA A 1 394 ? -6.919 -6.488 13.150 1.00 66.94 394 ALA A CA 1
ATOM 2881 C C . ALA A 1 394 ? -5.590 -6.394 12.399 1.00 66.94 394 ALA A C 1
ATOM 2883 O O . ALA A 1 394 ? -4.939 -7.415 12.178 1.00 66.94 394 ALA A O 1
ATOM 2884 N N . MET A 1 395 ? -5.166 -5.180 12.056 1.00 63.12 395 MET A N 1
ATOM 2885 C CA . MET A 1 395 ? -3.933 -4.926 11.312 1.00 63.12 395 MET A CA 1
ATOM 2886 C C . MET A 1 395 ? -2.747 -4.941 12.290 1.00 63.12 395 MET A C 1
ATOM 2888 O O . MET A 1 395 ? -2.156 -3.922 12.598 1.00 63.12 395 MET A O 1
ATOM 2892 N N . LYS A 1 396 ? -2.443 -6.091 12.902 1.00 51.97 396 LYS A N 1
ATOM 2893 C CA . LYS A 1 396 ? -1.329 -6.236 13.863 1.00 51.97 396 LYS A CA 1
ATOM 2894 C C . LYS A 1 396 ? -0.103 -6.855 13.193 1.00 51.97 396 LYS A C 1
ATOM 2896 O O . LYS A 1 396 ? -0.229 -7.525 12.173 1.00 51.97 396 LYS A O 1
ATOM 2901 N N . SER A 1 397 ? 1.074 -6.682 13.799 1.00 38.69 397 SER A N 1
ATOM 2902 C CA . SER A 1 397 ? 2.303 -7.350 13.363 1.00 38.69 397 SER A CA 1
ATOM 2903 C C . SER A 1 397 ? 2.216 -8.867 13.593 1.00 38.69 397 SER A C 1
ATOM 2905 O O . SER A 1 397 ? 2.481 -9.384 14.679 1.00 38.69 397 SER A O 1
ATOM 2907 N N . GLY A 1 398 ? 1.767 -9.587 12.563 1.00 36.28 398 GLY A N 1
ATOM 2908 C CA . GLY A 1 398 ? 1.621 -11.045 12.536 1.00 36.28 398 GLY A CA 1
ATOM 2909 C C . GLY A 1 398 ? 0.297 -11.501 11.918 1.00 36.28 398 GLY A C 1
ATOM 2910 O O . GLY A 1 398 ? -0.738 -10.877 12.131 1.00 36.28 398 GLY A O 1
ATOM 2911 N N . ALA A 1 399 ? 0.338 -12.602 11.159 1.00 30.34 399 ALA A N 1
ATOM 2912 C CA . ALA A 1 399 ? -0.809 -13.182 10.455 1.00 30.34 399 ALA A CA 1
ATOM 2913 C C . ALA A 1 399 ? -1.999 -13.421 11.408 1.00 30.34 399 ALA A C 1
ATOM 2915 O O . ALA A 1 399 ? -1.975 -14.323 12.249 1.00 30.34 399 ALA A O 1
ATOM 2916 N N . GLY A 1 400 ? -3.024 -12.576 11.301 1.00 32.53 400 GLY A N 1
ATOM 2917 C CA . GLY A 1 400 ? -4.240 -12.643 12.100 1.00 32.53 400 GLY A CA 1
ATOM 2918 C C . GLY A 1 400 ? -5.350 -13.340 11.326 1.00 32.53 400 GLY A C 1
ATOM 2919 O O . GLY A 1 400 ? -5.759 -12.864 10.280 1.00 32.53 400 GLY A O 1
ATOM 2920 N N . GLY A 1 401 ? -5.875 -14.445 11.855 1.00 40.22 401 GLY A N 1
ATOM 2921 C CA . GLY A 1 401 ? -7.109 -15.033 11.333 1.00 40.22 401 GLY A CA 1
ATOM 2922 C C . GLY A 1 401 ? -8.303 -14.116 11.611 1.00 40.22 401 GLY A C 1
ATOM 2923 O O . GLY A 1 401 ? -8.512 -13.707 12.757 1.00 40.22 401 GLY A O 1
ATOM 2924 N N . GLY A 1 402 ? -9.084 -13.806 10.574 1.00 42.03 402 GLY A N 1
ATOM 2925 C CA . GLY A 1 402 ? -10.297 -12.997 10.691 1.00 42.03 402 GLY A CA 1
ATOM 2926 C C . GLY A 1 402 ? -11.332 -13.614 11.639 1.00 42.03 402 GLY A C 1
ATOM 2927 O O . GLY A 1 402 ? -11.475 -14.837 11.731 1.00 42.03 402 GLY A O 1
ATOM 2928 N N . ARG A 1 403 ? -12.079 -12.767 12.356 1.00 51.50 403 ARG A N 1
ATOM 2929 C CA . ARG A 1 403 ? -13.194 -13.196 13.217 1.00 51.50 403 ARG A CA 1
ATOM 2930 C C . ARG A 1 403 ? -14.522 -12.851 12.550 1.00 51.50 403 ARG A C 1
ATOM 2932 O O . ARG A 1 403 ? -14.740 -11.709 12.158 1.00 51.50 403 ARG A O 1
ATOM 2939 N N . THR A 1 404 ? -15.437 -13.817 12.473 1.00 51.84 404 THR A N 1
ATOM 2940 C CA . THR A 1 404 ? -16.800 -13.600 11.961 1.00 51.84 404 THR A CA 1
ATOM 2941 C C . THR A 1 404 ? -17.811 -13.640 13.100 1.00 51.84 404 THR A C 1
ATOM 2943 O O . THR A 1 404 ? -17.801 -14.559 13.921 1.00 51.84 404 THR A O 1
ATOM 2946 N N . THR A 1 405 ? -18.711 -12.657 13.153 1.00 57.28 405 THR A N 1
ATOM 2947 C CA . THR A 1 405 ? -19.853 -12.646 14.084 1.00 57.28 405 THR A CA 1
ATOM 2948 C C . THR A 1 405 ? -21.138 -12.245 13.355 1.00 57.28 405 THR A C 1
ATOM 2950 O O . THR A 1 405 ? -21.089 -11.478 12.401 1.00 57.28 405 THR A O 1
ATOM 2953 N N . SER A 1 406 ? -22.296 -12.763 13.777 1.00 51.66 406 SER A N 1
ATOM 2954 C CA . SER A 1 406 ? -23.604 -12.456 13.169 1.00 51.66 406 SER A CA 1
ATOM 2955 C C . SER A 1 406 ? -24.557 -11.829 14.191 1.00 51.66 406 SER A C 1
ATOM 2957 O O . SER A 1 406 ? -24.574 -12.243 15.354 1.00 51.66 406 SER A O 1
ATOM 2959 N N . ARG A 1 407 ? -25.342 -10.828 13.769 1.00 62.16 407 ARG A N 1
ATOM 2960 C CA . ARG A 1 407 ? -26.348 -10.102 14.570 1.00 62.16 407 ARG A CA 1
ATOM 2961 C C . ARG A 1 407 ? -27.602 -9.804 13.724 1.00 62.16 407 ARG A C 1
ATOM 2963 O O . ARG A 1 407 ? -27.508 -9.680 12.510 1.00 62.16 407 ARG A O 1
ATOM 2970 N N . THR A 1 408 ? -28.777 -9.641 14.340 1.00 51.06 408 THR A N 1
ATOM 2971 C CA . THR A 1 408 ? -30.041 -9.307 13.636 1.00 51.06 408 THR A CA 1
ATOM 2972 C C . THR A 1 408 ? -30.446 -7.849 13.892 1.00 51.06 408 THR A C 1
ATOM 2974 O O . THR A 1 408 ? -30.453 -7.416 15.043 1.00 51.06 408 THR A O 1
ATOM 2977 N N . LEU A 1 409 ? -30.791 -7.102 12.837 1.00 50.94 409 LEU A N 1
ATOM 2978 C CA . LEU A 1 409 ? -31.344 -5.740 12.870 1.00 50.94 409 LEU A CA 1
ATOM 2979 C C . LEU A 1 409 ? -32.829 -5.760 13.217 1.00 50.94 409 LEU A C 1
ATOM 2981 O O . LEU A 1 409 ? -33.581 -6.556 12.663 1.00 50.94 409 LEU A O 1
ATOM 2985 N N . GLY A 1 410 ? -33.261 -4.853 14.090 1.00 45.22 410 GLY A N 1
ATOM 2986 C CA . GLY A 1 410 ? -34.675 -4.583 14.357 1.00 45.22 410 GLY A CA 1
ATOM 2987 C C . GLY A 1 410 ? -35.120 -3.254 13.734 1.00 45.22 410 GLY A C 1
ATOM 2988 O O . GLY A 1 410 ? -34.277 -2.385 13.508 1.00 45.22 410 GLY A O 1
ATOM 2989 N N . PRO A 1 411 ? -36.425 -3.068 13.461 1.00 39.12 411 PRO A N 1
ATOM 2990 C CA . PRO A 1 411 ? -36.948 -1.784 13.006 1.00 39.12 411 PRO A CA 1
ATOM 2991 C C . PRO A 1 411 ? -36.754 -0.696 14.071 1.00 39.12 411 PRO A C 1
ATOM 2993 O O . PRO A 1 411 ? -36.759 -0.968 15.272 1.00 39.12 411 PRO A O 1
ATOM 2996 N N . ARG A 1 412 ? -36.617 0.550 13.606 1.00 37.59 412 ARG A N 1
ATOM 2997 C CA . ARG A 1 412 ? -36.470 1.776 14.405 1.00 37.59 412 ARG A CA 1
ATOM 2998 C C . ARG A 1 412 ? -37.457 1.805 15.584 1.00 37.59 412 ARG A C 1
ATOM 3000 O O . ARG A 1 412 ? -38.649 2.032 15.380 1.00 37.59 412 ARG A O 1
ATOM 3007 N N . GLU A 1 413 ? -36.979 1.646 16.820 1.00 32.53 413 GLU A N 1
ATOM 3008 C CA . GLU A 1 413 ? -37.774 2.044 17.985 1.00 32.53 413 GLU A CA 1
ATOM 3009 C C . GLU A 1 413 ? -37.948 3.565 17.921 1.00 32.53 413 GLU A C 1
ATOM 3011 O O . GLU A 1 413 ? -36.980 4.332 17.916 1.00 32.53 413 GLU A O 1
ATOM 3016 N N . SER A 1 414 ? -39.194 4.020 17.792 1.00 27.06 414 SER A N 1
ATOM 3017 C CA . SER A 1 414 ? -39.507 5.441 17.724 1.00 27.06 414 SER A CA 1
ATOM 3018 C C . SER A 1 414 ? -39.260 6.103 19.083 1.00 27.06 414 SER A C 1
ATOM 3020 O O . SER A 1 414 ? -40.185 6.303 19.869 1.00 27.06 414 SER A O 1
ATOM 3022 N N . CYS A 1 415 ? -38.033 6.535 19.349 1.00 27.39 415 CYS A N 1
ATOM 3023 C CA . CYS A 1 415 ? -37.782 7.624 20.290 1.00 27.39 415 CYS A CA 1
ATOM 3024 C C . CYS A 1 415 ? -38.080 8.961 19.590 1.00 27.39 415 CYS A C 1
ATOM 3026 O O . CYS A 1 415 ? -37.203 9.800 19.408 1.00 27.39 415 CYS A O 1
ATOM 3028 N N . ASP A 1 416 ? -39.329 9.149 19.148 1.00 25.06 416 ASP A N 1
ATOM 3029 C CA . ASP A 1 416 ? -39.808 10.417 18.591 1.00 25.06 416 ASP A CA 1
ATOM 3030 C C . ASP A 1 416 ? -40.119 11.364 19.763 1.00 25.06 416 ASP A C 1
ATOM 3032 O O . ASP A 1 416 ? -41.267 11.561 20.163 1.00 25.06 416 ASP A O 1
ATOM 3036 N N . ALA A 1 417 ? -39.082 11.941 20.372 1.00 26.62 417 ALA A N 1
ATOM 3037 C CA . ALA A 1 417 ? -39.243 13.032 21.326 1.00 26.62 417 ALA A CA 1
ATOM 3038 C C . ALA A 1 417 ? -39.466 14.352 20.570 1.00 26.62 417 ALA A C 1
ATOM 3040 O O . ALA A 1 417 ? -38.655 15.275 20.631 1.00 26.62 417 ALA A O 1
ATOM 3041 N N . ARG A 1 418 ? -40.596 14.480 19.862 1.00 24.34 418 ARG A N 1
ATOM 3042 C CA . ARG A 1 418 ? -41.080 15.817 19.491 1.00 24.34 418 ARG A CA 1
ATOM 3043 C C . ARG A 1 418 ? -41.483 16.551 20.770 1.00 24.34 418 ARG A C 1
ATOM 3045 O O . ARG A 1 418 ? -42.249 15.997 21.565 1.00 24.34 418 ARG A O 1
ATOM 3052 N N . PRO A 1 419 ? -41.058 17.807 20.978 1.00 25.77 419 PRO A N 1
ATOM 3053 C CA . PRO A 1 419 ? -41.446 18.556 22.159 1.00 25.77 419 PRO A CA 1
ATOM 3054 C C . PRO A 1 419 ? -42.922 18.952 22.035 1.00 25.77 419 PRO A C 1
ATOM 3056 O O . PRO A 1 419 ? -43.273 19.982 21.457 1.00 25.77 419 PRO A O 1
ATOM 3059 N N . ARG A 1 420 ? -43.824 18.141 22.598 1.00 25.95 420 ARG A N 1
ATOM 3060 C CA . ARG A 1 420 ? -45.178 18.607 22.907 1.00 25.95 420 ARG A CA 1
ATOM 3061 C C . ARG A 1 420 ? -45.077 19.600 24.061 1.00 25.95 420 ARG A C 1
ATOM 3063 O O . ARG A 1 420 ? -44.719 19.248 25.182 1.00 25.95 420 ARG A O 1
ATOM 3070 N N . LYS A 1 421 ? -45.388 20.863 23.761 1.00 34.72 421 LYS A N 1
ATOM 3071 C CA . LYS A 1 421 ? -45.559 21.937 24.743 1.00 34.72 421 LYS A CA 1
ATOM 3072 C C . LYS A 1 421 ? -46.505 21.474 25.857 1.00 34.72 421 LYS A C 1
ATOM 3074 O O . LYS A 1 421 ? -47.663 21.169 25.595 1.00 34.72 421 LYS A O 1
ATOM 3079 N N . GLY A 1 422 ? -46.011 21.504 27.094 1.00 34.50 422 GLY A N 1
ATOM 3080 C CA . GLY A 1 422 ? -46.839 21.496 28.299 1.00 34.50 422 GLY A CA 1
ATOM 3081 C C . GLY A 1 422 ? -46.784 20.219 29.137 1.00 34.50 422 GLY A C 1
ATOM 3082 O O . GLY A 1 422 ? -47.711 19.422 29.094 1.00 34.50 422 GLY A O 1
ATOM 3083 N N . ARG A 1 423 ? -45.747 20.084 29.976 1.00 30.31 423 ARG A N 1
ATOM 3084 C CA . ARG A 1 423 ? -45.832 19.736 31.416 1.00 30.31 423 ARG A CA 1
ATOM 3085 C C . ARG A 1 423 ? -44.427 19.501 31.978 1.00 30.31 423 ARG A C 1
ATOM 3087 O O . ARG A 1 423 ? -43.742 18.561 31.598 1.00 30.31 423 ARG A O 1
ATOM 3094 N N . ALA A 1 424 ? -44.034 20.334 32.938 1.00 30.28 424 ALA A N 1
ATOM 3095 C CA . ALA A 1 424 ? -42.727 20.355 33.603 1.00 30.28 424 ALA A CA 1
ATOM 3096 C C . ALA A 1 424 ? -42.450 19.161 34.556 1.00 30.28 424 ALA A C 1
ATOM 3098 O O . ALA A 1 424 ? -41.670 19.293 35.491 1.00 30.28 424 ALA A O 1
ATOM 3099 N N . GLY A 1 425 ? -43.091 18.004 34.352 1.00 29.06 425 GLY A N 1
ATOM 3100 C CA . GLY A 1 425 ? -42.983 16.844 35.250 1.00 29.06 425 GLY A CA 1
ATOM 3101 C C . GLY A 1 425 ? -42.078 15.710 34.752 1.00 29.06 425 GLY A C 1
ATOM 3102 O O . GLY A 1 425 ? -41.544 14.970 35.568 1.00 29.06 425 GLY A O 1
ATOM 3103 N N . GLY A 1 426 ? -41.875 15.572 33.435 1.00 27.78 426 GLY A N 1
ATOM 3104 C CA . GLY A 1 426 ? -41.126 14.443 32.852 1.00 27.78 426 GLY A CA 1
ATOM 3105 C C . GLY A 1 426 ? -39.602 14.602 32.858 1.00 27.78 426 GLY A C 1
ATOM 3106 O O . GLY A 1 426 ? -38.882 13.611 32.844 1.00 27.78 426 GLY A O 1
ATOM 3107 N N . PHE A 1 427 ? -39.101 15.839 32.939 1.00 30.33 427 PHE A N 1
ATOM 3108 C CA . PHE A 1 427 ? -37.663 16.134 32.870 1.00 30.33 427 PHE A CA 1
ATOM 3109 C C . PHE A 1 427 ? -36.910 15.735 34.151 1.00 30.33 427 PHE A C 1
ATOM 3111 O O . PHE A 1 427 ? -35.725 15.433 34.115 1.00 30.33 427 PHE A O 1
ATOM 3118 N N . LEU A 1 428 ? -37.603 15.682 35.293 1.00 29.70 428 LEU A N 1
ATOM 3119 C CA . LEU A 1 428 ? -37.002 15.310 36.578 1.00 29.70 428 LEU A CA 1
ATOM 3120 C C . LEU A 1 428 ? -36.822 13.795 36.743 1.00 29.70 428 LEU A C 1
ATOM 3122 O O . LEU A 1 428 ? -35.947 13.383 37.494 1.00 29.70 428 LEU A O 1
ATOM 3126 N N . SER A 1 429 ? -37.591 12.964 36.029 1.00 29.62 429 SER A N 1
ATOM 3127 C CA . SER A 1 429 ? -37.469 11.504 36.140 1.00 29.62 429 SER A CA 1
ATOM 3128 C C . SER A 1 429 ? -36.264 10.950 35.374 1.00 29.62 429 SER A C 1
ATOM 3130 O O . SER A 1 429 ? -35.631 10.025 35.870 1.00 29.62 429 SER A O 1
ATOM 3132 N N . SER A 1 430 ? -35.907 11.511 34.209 1.00 29.38 430 SER A N 1
ATOM 3133 C CA . SER A 1 430 ? -34.727 11.051 33.449 1.00 29.38 430 SER A CA 1
ATOM 3134 C C . SER A 1 430 ? -33.404 11.546 34.044 1.00 29.38 430 SER A C 1
ATOM 3136 O O . SER A 1 430 ? -32.355 10.970 33.787 1.00 29.38 430 SER A O 1
ATOM 3138 N N . LEU A 1 431 ? -33.448 12.591 34.878 1.00 32.94 431 LEU A N 1
ATOM 3139 C CA . LEU A 1 431 ? -32.299 13.107 35.629 1.00 32.94 431 LEU A CA 1
ATOM 3140 C C . LEU A 1 431 ? -31.957 12.264 36.870 1.00 32.94 431 LEU A C 1
ATOM 3142 O O . LEU A 1 431 ? -30.867 12.412 37.417 1.00 32.94 431 LEU A O 1
ATOM 3146 N N . LEU A 1 432 ? -32.868 11.392 37.319 1.00 31.80 432 LEU A N 1
ATOM 3147 C CA . LEU A 1 432 ? -32.724 10.624 38.562 1.00 31.80 432 LEU A CA 1
ATOM 3148 C C . LEU A 1 432 ? -32.306 9.159 38.352 1.00 31.80 432 LEU A C 1
ATOM 3150 O O . LEU A 1 432 ? -31.859 8.537 39.311 1.00 31.80 432 LEU A O 1
ATOM 3154 N N . THR A 1 433 ? -32.402 8.614 37.133 1.00 34.53 433 THR A N 1
ATOM 3155 C CA . THR A 1 433 ? -32.003 7.224 36.827 1.00 34.53 433 THR A CA 1
ATOM 3156 C C . THR A 1 433 ? -30.643 7.088 36.145 1.00 34.53 433 THR A C 1
ATOM 3158 O O . THR A 1 433 ? -30.164 5.973 36.000 1.00 34.53 433 THR A O 1
ATOM 3161 N N . GLY A 1 434 ? -29.985 8.184 35.753 1.00 30.33 434 GLY A N 1
ATOM 3162 C CA . GLY A 1 434 ? -28.599 8.146 35.265 1.00 30.33 434 GLY A CA 1
ATOM 3163 C C . GLY A 1 434 ? -28.358 7.414 33.935 1.00 30.33 434 GLY A C 1
ATOM 3164 O O . GLY A 1 434 ? -27.213 7.354 33.504 1.00 30.33 434 GLY A O 1
ATOM 3165 N N . ASP A 1 435 ? -29.390 6.923 33.248 1.00 28.84 435 ASP A N 1
ATOM 3166 C CA . ASP A 1 435 ? -29.269 6.245 31.947 1.00 28.84 435 ASP A CA 1
ATOM 3167 C C . ASP A 1 435 ? -29.303 7.237 30.770 1.00 28.84 435 ASP A C 1
ATOM 3169 O O . ASP A 1 435 ? -30.123 7.149 29.856 1.00 28.84 435 ASP A O 1
ATOM 3173 N N . VAL A 1 436 ? -28.392 8.211 30.774 1.00 29.81 436 VAL A N 1
ATOM 3174 C CA . VAL A 1 436 ? -28.049 8.938 29.544 1.00 29.81 436 VAL A CA 1
ATOM 3175 C C . VAL A 1 436 ? -26.824 8.246 28.960 1.00 29.81 436 VAL A C 1
ATOM 3177 O O . VAL A 1 436 ? -25.700 8.482 29.397 1.00 29.81 436 VAL A O 1
ATOM 3180 N N . GLN A 1 437 ? -27.052 7.342 28.002 1.00 36.41 437 GLN A N 1
ATOM 3181 C CA . GLN A 1 437 ? -25.969 6.767 27.205 1.00 36.41 437 GLN A CA 1
ATOM 3182 C C . GLN A 1 437 ? -25.217 7.908 26.494 1.00 36.41 437 GLN A C 1
ATOM 3184 O O . GLN A 1 437 ? -25.870 8.808 25.957 1.00 36.41 437 GLN A O 1
ATOM 3189 N N . PRO A 1 438 ? -23.876 7.885 26.474 1.00 38.16 438 PRO A N 1
ATOM 3190 C CA . PRO A 1 438 ? -23.101 8.860 25.722 1.00 38.16 438 PRO A CA 1
ATOM 3191 C C . PRO A 1 438 ? -23.545 8.883 24.238 1.00 38.16 438 PRO A C 1
ATOM 3193 O O . PRO A 1 438 ? -23.746 7.804 23.670 1.00 38.16 438 PRO A O 1
ATOM 3196 N N . PRO A 1 439 ? -23.736 10.059 23.603 1.00 44.19 439 PRO A N 1
ATOM 3197 C CA . PRO A 1 439 ? -24.082 10.139 22.177 1.00 44.19 439 PRO A CA 1
ATOM 3198 C C . PRO A 1 439 ? -22.964 9.528 21.308 1.00 44.19 439 PRO A C 1
ATOM 3200 O O . PRO A 1 439 ? -21.806 9.803 21.554 1.00 44.19 439 PRO A O 1
ATOM 3203 N N . ARG A 1 440 ? -23.270 8.671 20.325 1.00 57.53 440 ARG A N 1
ATOM 3204 C CA . ARG A 1 440 ? -22.274 7.899 19.542 1.00 57.53 440 ARG A CA 1
ATOM 3205 C C . ARG A 1 440 ? -22.156 8.425 18.116 1.00 57.53 440 ARG A C 1
ATOM 3207 O O . ARG A 1 440 ? -23.130 8.988 17.620 1.00 57.53 440 ARG A O 1
ATOM 3214 N N . GLY A 1 441 ? -21.009 8.199 17.463 1.00 63.69 441 GLY A N 1
ATOM 3215 C CA . GLY A 1 441 ? -20.865 8.461 16.026 1.00 63.69 441 GLY A CA 1
ATOM 3216 C C . GLY A 1 441 ? -21.923 7.710 15.209 1.00 63.69 441 GLY A C 1
ATOM 3217 O O . GLY A 1 441 ? -22.604 6.828 15.731 1.00 63.69 441 GLY A O 1
ATOM 3218 N N . ARG A 1 442 ? -22.083 8.034 13.932 1.00 69.12 442 ARG A N 1
ATOM 3219 C CA . ARG A 1 442 ? -23.037 7.403 13.026 1.00 69.12 442 ARG A CA 1
ATOM 3220 C C . ARG A 1 442 ? -22.422 7.199 11.647 1.00 69.12 442 ARG A C 1
ATOM 3222 O O . ARG A 1 442 ? -21.779 8.090 11.120 1.00 69.12 442 ARG A O 1
ATOM 3229 N N . VAL A 1 443 ? -22.656 6.044 11.043 1.00 78.69 443 VAL A N 1
ATOM 3230 C CA . VAL A 1 443 ? -22.372 5.774 9.630 1.00 78.69 443 VAL A CA 1
ATOM 3231 C C . VAL A 1 443 ? -23.714 5.581 8.941 1.00 78.69 443 VAL A C 1
ATOM 3233 O O . VAL A 1 443 ? -24.399 4.604 9.223 1.00 78.69 443 VAL A O 1
ATOM 3236 N N . SER A 1 444 ? -24.112 6.519 8.088 1.00 80.31 444 SER A N 1
ATOM 3237 C CA . SER A 1 444 ? -25.417 6.539 7.420 1.00 80.31 444 SER A CA 1
ATOM 3238 C C . SER A 1 444 ? -25.279 6.144 5.954 1.00 80.31 444 SER A C 1
ATOM 3240 O O . SER A 1 444 ? -24.512 6.769 5.231 1.00 80.31 444 SER A O 1
ATOM 3242 N N . VAL A 1 445 ? -26.043 5.155 5.498 1.00 87.31 445 VAL A N 1
ATOM 3243 C CA . VAL A 1 445 ? -26.055 4.655 4.118 1.00 87.31 445 VAL A CA 1
ATOM 3244 C C . VAL A 1 445 ? -27.423 4.910 3.482 1.00 87.31 445 VAL A C 1
ATOM 3246 O O . VAL A 1 445 ? -28.456 4.539 4.044 1.00 87.31 445 VAL A O 1
ATOM 3249 N N . ASP A 1 446 ? -27.417 5.520 2.295 1.00 88.12 446 ASP A N 1
ATOM 3250 C CA . ASP A 1 446 ? -28.598 5.796 1.468 1.00 88.12 446 ASP A CA 1
ATOM 3251 C C . ASP A 1 446 ? -28.486 5.018 0.150 1.00 88.12 446 ASP A C 1
ATOM 3253 O O . ASP A 1 446 ? -27.821 5.438 -0.801 1.00 88.12 446 ASP A O 1
ATOM 3257 N N . THR A 1 447 ? -29.155 3.863 0.092 1.00 92.88 447 THR A N 1
ATOM 3258 C CA . THR A 1 447 ? -29.095 2.960 -1.070 1.00 92.88 447 THR A CA 1
ATOM 3259 C C . THR A 1 447 ? -29.848 3.483 -2.295 1.00 92.88 447 THR A C 1
ATOM 3261 O O . THR A 1 447 ? -29.715 2.920 -3.381 1.00 92.88 447 THR A O 1
ATOM 3264 N N . SER A 1 448 ? -30.620 4.570 -2.162 1.00 91.12 448 SER A N 1
ATOM 3265 C CA . SER A 1 448 ? -31.359 5.168 -3.282 1.00 91.12 448 SER A CA 1
ATOM 3266 C C . SER A 1 448 ? -30.476 5.988 -4.227 1.00 91.12 448 SER A C 1
ATOM 3268 O O . SER A 1 448 ? -30.888 6.301 -5.347 1.00 91.12 448 SER A O 1
ATOM 3270 N N . LYS A 1 449 ? -29.259 6.329 -3.791 1.00 90.19 449 LYS A N 1
ATOM 3271 C CA . LYS A 1 449 ? -28.270 7.077 -4.569 1.00 90.19 449 LYS A CA 1
ATOM 3272 C C . LYS A 1 449 ? -27.093 6.176 -4.894 1.00 90.19 449 LYS A C 1
ATOM 3274 O O . LYS A 1 449 ? -26.370 5.752 -3.999 1.00 90.19 449 LYS A O 1
ATOM 3279 N N . THR A 1 450 ? -26.897 5.922 -6.181 1.00 93.88 450 THR A N 1
ATOM 3280 C CA . THR A 1 450 ? -25.844 5.045 -6.697 1.00 93.88 450 THR A CA 1
ATOM 3281 C C . THR A 1 450 ? -24.792 5.834 -7.471 1.00 93.88 450 THR A C 1
ATOM 3283 O O . THR A 1 450 ? -25.094 6.863 -8.081 1.00 93.88 450 THR A O 1
ATOM 3286 N N . TYR A 1 451 ? -23.567 5.319 -7.478 1.00 93.06 451 TYR A N 1
ATOM 3287 C CA . TYR A 1 451 ? -22.403 5.915 -8.126 1.00 93.06 451 TYR A CA 1
ATOM 3288 C C . TYR A 1 451 ? -21.815 4.957 -9.171 1.00 93.06 451 TYR A C 1
ATOM 3290 O O . TYR A 1 451 ? -22.517 4.596 -10.112 1.00 93.06 451 TYR A O 1
ATOM 3298 N N . GLN A 1 452 ? -20.529 4.612 -9.071 1.00 94.56 452 GLN A N 1
ATOM 3299 C CA . GLN A 1 452 ? -19.864 3.705 -9.998 1.00 94.56 452 GLN A CA 1
ATOM 3300 C C . GLN A 1 452 ? -20.092 2.231 -9.642 1.00 94.56 452 GLN A C 1
ATOM 3302 O O . GLN A 1 452 ? -20.236 1.872 -8.469 1.00 94.56 452 GLN A O 1
ATOM 3307 N N . SER A 1 453 ? -20.015 1.393 -10.674 1.00 96.50 453 SER A N 1
ATOM 3308 C CA . SER A 1 453 ? -20.042 -0.066 -10.580 1.00 96.50 453 SER A CA 1
ATOM 3309 C C . SER A 1 453 ? -18.633 -0.638 -10.450 1.00 96.50 453 SER A C 1
ATOM 3311 O O . SER A 1 453 ? -17.692 -0.114 -11.055 1.00 96.50 453 SER A O 1
ATOM 3313 N N . ILE A 1 454 ? -18.495 -1.738 -9.713 1.00 97.69 454 ILE A N 1
ATOM 3314 C CA . ILE A 1 454 ? -17.249 -2.497 -9.599 1.00 97.69 454 ILE A CA 1
ATOM 3315 C C . ILE A 1 454 ? -17.068 -3.419 -10.810 1.00 97.69 454 ILE A C 1
ATOM 3317 O O . ILE A 1 454 ? -17.905 -4.271 -11.099 1.00 97.69 454 ILE A O 1
ATOM 3321 N N . ASP A 1 455 ? -15.935 -3.298 -11.490 1.00 96.31 455 ASP A N 1
ATOM 3322 C CA . ASP A 1 455 ? -15.461 -4.186 -12.544 1.00 96.31 455 ASP A CA 1
ATOM 3323 C C . ASP A 1 455 ? -14.695 -5.396 -11.982 1.00 96.31 455 ASP A C 1
ATOM 3325 O O . ASP A 1 455 ? -14.836 -6.486 -12.545 1.00 96.31 455 ASP A O 1
ATOM 3329 N N . GLY A 1 456 ? -13.952 -5.237 -10.878 1.00 96.81 456 GLY A N 1
ATOM 3330 C CA . GLY A 1 456 ? -13.305 -6.337 -10.154 1.00 96.81 456 GLY A CA 1
ATOM 3331 C C . GLY A 1 456 ? -12.098 -5.922 -9.306 1.00 96.81 456 GLY A C 1
ATOM 3332 O O . GLY A 1 456 ? -11.666 -4.773 -9.324 1.00 96.81 456 GLY A O 1
ATOM 3333 N N . PHE A 1 457 ? -11.546 -6.892 -8.579 1.00 98.50 457 PHE A N 1
ATOM 3334 C CA . PHE A 1 457 ? -10.311 -6.765 -7.794 1.00 98.50 457 PHE A CA 1
ATOM 3335 C C . PHE A 1 457 ? -9.328 -7.853 -8.210 1.00 98.50 457 PHE A C 1
ATOM 3337 O O . PHE A 1 457 ? -9.760 -8.955 -8.577 1.00 98.50 457 PHE A O 1
ATOM 3344 N N . GLY A 1 458 ? -8.032 -7.557 -8.177 1.00 97.94 458 GLY A N 1
ATOM 3345 C CA . GLY A 1 458 ? -7.048 -8.420 -8.814 1.00 97.94 458 GLY A CA 1
ATOM 3346 C C . GLY A 1 458 ? -5.604 -8.197 -8.415 1.00 97.94 458 GLY A C 1
ATOM 3347 O O . GLY A 1 458 ? -5.307 -7.409 -7.526 1.00 97.94 458 GLY A O 1
ATOM 3348 N N . GLY A 1 459 ? -4.722 -8.884 -9.137 1.00 98.31 459 GLY A N 1
ATOM 3349 C CA . GLY A 1 459 ? -3.281 -8.656 -9.132 1.00 98.31 459 GLY A CA 1
ATOM 3350 C C . GLY A 1 459 ? -2.665 -8.960 -10.498 1.00 98.31 459 GLY A C 1
ATOM 3351 O O . GLY A 1 459 ? -3.348 -9.445 -11.410 1.00 98.31 459 GLY A O 1
ATOM 3352 N N . ALA A 1 460 ? -1.379 -8.675 -10.657 1.00 98.69 460 ALA A N 1
ATOM 3353 C CA . ALA A 1 460 ? -0.634 -8.890 -11.886 1.00 98.69 460 ALA A CA 1
ATOM 3354 C C . ALA A 1 460 ? -0.070 -10.318 -12.002 1.00 98.69 460 ALA A C 1
ATOM 3356 O O . ALA A 1 460 ? 0.672 -10.814 -11.149 1.00 98.69 460 ALA A O 1
ATOM 3357 N N . PHE A 1 461 ? -0.377 -10.963 -13.126 1.00 98.62 461 PHE A N 1
ATOM 3358 C CA . PHE A 1 461 ? 0.233 -12.207 -13.581 1.00 98.62 461 PHE A CA 1
ATOM 3359 C C . PHE A 1 461 ? 1.582 -11.894 -14.228 1.00 98.62 461 PHE A C 1
ATOM 3361 O O . PHE A 1 461 ? 1.689 -11.829 -15.449 1.00 98.62 461 PHE A O 1
ATOM 3368 N N . THR A 1 462 ? 2.604 -11.666 -13.407 1.00 98.62 462 THR A N 1
ATOM 3369 C CA . THR A 1 462 ? 3.982 -11.486 -13.883 1.00 98.62 462 THR A CA 1
ATOM 3370 C C . THR A 1 462 ? 4.681 -12.818 -14.140 1.00 98.62 462 THR A C 1
ATOM 3372 O O . THR A 1 462 ? 4.333 -13.831 -13.524 1.00 98.62 462 THR A O 1
ATOM 3375 N N . GLU A 1 463 ? 5.706 -12.834 -15.000 1.00 98.31 463 GLU A N 1
ATOM 3376 C CA . GLU A 1 463 ? 6.571 -14.009 -15.177 1.00 98.31 463 GLU A CA 1
ATOM 3377 C C . GLU A 1 463 ? 7.166 -14.442 -13.827 1.00 98.31 463 GLU A C 1
ATOM 3379 O O . GLU A 1 463 ? 7.173 -15.631 -13.515 1.00 98.31 463 GLU A O 1
ATOM 3384 N N . ALA A 1 464 ? 7.574 -13.500 -12.969 1.00 98.25 464 ALA A N 1
ATOM 3385 C CA . ALA A 1 464 ? 8.017 -13.789 -11.605 1.00 98.25 464 ALA A CA 1
ATOM 3386 C C . ALA A 1 464 ? 6.973 -14.561 -10.782 1.00 98.25 464 ALA A C 1
ATOM 3388 O O . ALA A 1 464 ? 7.310 -15.579 -10.164 1.00 98.25 464 ALA A O 1
ATOM 3389 N N . SER A 1 465 ? 5.710 -14.124 -10.814 1.00 98.50 465 SER A N 1
ATOM 3390 C CA . SER A 1 465 ? 4.607 -14.792 -10.110 1.00 98.50 465 SER A CA 1
ATOM 3391 C C . SER A 1 465 ? 4.344 -16.186 -10.663 1.00 98.50 465 SER A C 1
ATOM 3393 O O . SER A 1 465 ? 4.281 -17.165 -9.915 1.00 98.50 465 SER A O 1
ATOM 3395 N N . ALA A 1 466 ? 4.257 -16.294 -11.986 1.00 98.50 466 ALA A N 1
ATOM 3396 C CA . ALA A 1 466 ? 4.012 -17.544 -12.687 1.00 98.50 466 ALA A CA 1
ATOM 3397 C C . ALA A 1 466 ? 5.124 -18.573 -12.456 1.00 98.50 466 ALA A C 1
ATOM 3399 O O . ALA A 1 466 ? 4.854 -19.737 -12.155 1.00 98.50 466 ALA A O 1
ATOM 3400 N N . ARG A 1 467 ? 6.381 -18.135 -12.526 1.00 97.69 467 ARG A N 1
ATOM 3401 C CA . ARG A 1 467 ? 7.559 -18.972 -12.317 1.00 97.69 467 ARG A CA 1
ATOM 3402 C C . ARG A 1 467 ? 7.687 -19.444 -10.880 1.00 97.69 467 ARG A C 1
ATOM 3404 O O . ARG A 1 467 ? 8.028 -20.603 -10.638 1.00 97.69 467 ARG A O 1
ATOM 3411 N N . THR A 1 468 ? 7.423 -18.554 -9.927 1.00 98.25 468 THR A N 1
ATOM 3412 C CA . THR A 1 468 ? 7.418 -18.900 -8.503 1.00 98.25 468 THR A CA 1
ATOM 3413 C C . THR A 1 468 ? 6.344 -19.946 -8.227 1.00 98.25 468 THR A C 1
ATOM 3415 O O . THR A 1 468 ? 6.645 -20.982 -7.636 1.00 98.25 468 THR A O 1
ATOM 3418 N N . TRP A 1 469 ? 5.129 -19.740 -8.744 1.00 98.50 469 TRP A N 1
ATOM 3419 C CA . TRP A 1 469 ? 4.037 -20.704 -8.635 1.00 98.50 469 TRP A CA 1
ATOM 3420 C C . TRP A 1 469 ? 4.391 -22.044 -9.293 1.00 98.50 469 TRP A C 1
ATOM 3422 O O . TRP A 1 469 ? 4.265 -23.087 -8.663 1.00 98.50 469 TRP A O 1
ATOM 3432 N N . ALA A 1 470 ? 4.910 -22.050 -10.524 1.00 97.88 470 ALA A N 1
ATOM 3433 C CA . ALA A 1 470 ? 5.225 -23.274 -11.266 1.00 97.88 470 ALA A CA 1
ATOM 3434 C C . ALA A 1 470 ? 6.271 -24.172 -10.575 1.00 97.88 470 ALA A C 1
ATOM 3436 O O . ALA A 1 470 ? 6.263 -25.388 -10.778 1.00 97.88 470 ALA A O 1
ATOM 3437 N N . ARG A 1 471 ? 7.154 -23.591 -9.750 1.00 97.56 471 ARG A N 1
ATOM 3438 C CA . ARG A 1 471 ? 8.192 -24.309 -8.987 1.00 97.56 471 ARG A CA 1
ATOM 3439 C C . ARG A 1 471 ? 7.698 -24.896 -7.668 1.00 97.56 471 ARG A C 1
ATOM 3441 O O . ARG A 1 471 ? 8.391 -25.737 -7.098 1.00 97.56 471 ARG A O 1
ATOM 3448 N N . MET A 1 472 ? 6.533 -24.473 -7.190 1.00 98.00 472 MET A N 1
ATOM 3449 C CA . MET A 1 472 ? 5.960 -24.976 -5.949 1.00 98.00 472 MET A CA 1
ATOM 3450 C C . MET A 1 472 ? 5.419 -26.413 -6.101 1.00 98.00 472 MET A C 1
ATOM 3452 O O . MET A 1 472 ? 4.948 -26.809 -7.178 1.00 98.00 472 MET A O 1
ATOM 3456 N N . PRO A 1 473 ? 5.408 -27.196 -5.007 1.00 97.81 473 PRO A N 1
ATOM 3457 C CA . PRO A 1 473 ? 4.639 -28.431 -4.895 1.00 97.81 473 PRO A CA 1
ATOM 3458 C C . PRO A 1 473 ? 3.162 -28.262 -5.293 1.00 97.81 473 PRO A C 1
ATOM 3460 O O . PRO A 1 473 ? 2.602 -27.167 -5.269 1.00 97.81 473 PRO A O 1
ATOM 3463 N N . ALA A 1 474 ? 2.512 -29.351 -5.712 1.00 98.00 474 ALA A N 1
ATOM 3464 C CA . ALA A 1 474 ? 1.148 -29.300 -6.252 1.00 98.00 474 ALA A CA 1
ATOM 3465 C C . ALA A 1 474 ? 0.099 -28.805 -5.239 1.00 98.00 474 ALA A C 1
ATOM 3467 O O . ALA A 1 474 ? -0.828 -28.100 -5.625 1.00 98.00 474 ALA A O 1
ATOM 3468 N N . ASP A 1 475 ? 0.261 -29.154 -3.967 1.00 97.44 475 ASP A N 1
ATOM 3469 C CA . ASP A 1 475 ? -0.551 -28.682 -2.846 1.00 97.44 475 ASP A CA 1
ATOM 3470 C C . ASP A 1 475 ? -0.368 -27.180 -2.603 1.00 97.44 475 ASP A C 1
ATOM 3472 O O . ASP A 1 475 ? -1.360 -26.461 -2.552 1.00 97.44 475 ASP A O 1
ATOM 3476 N N . ALA A 1 476 ? 0.871 -26.683 -2.573 1.00 97.50 476 ALA A N 1
ATOM 3477 C CA . ALA A 1 476 ? 1.144 -25.250 -2.443 1.00 97.50 476 ALA A CA 1
ATOM 3478 C C . ALA A 1 476 ? 0.611 -24.440 -3.643 1.00 97.50 476 ALA A C 1
ATOM 3480 O O . ALA A 1 476 ? 0.029 -23.369 -3.473 1.00 97.50 476 ALA A O 1
ATOM 3481 N N . ARG A 1 477 ? 0.727 -24.973 -4.869 1.00 98.06 477 ARG A N 1
ATOM 3482 C CA . ARG A 1 477 ? 0.119 -24.363 -6.065 1.00 98.06 477 ARG A CA 1
ATOM 3483 C C . ARG A 1 477 ? -1.399 -24.274 -5.967 1.00 98.06 477 ARG A C 1
ATOM 3485 O O . ARG A 1 477 ? -1.967 -23.251 -6.350 1.00 98.06 477 ARG A O 1
ATOM 3492 N N . ALA A 1 478 ? -2.042 -25.340 -5.491 1.00 97.81 478 ALA A N 1
ATOM 3493 C CA . ALA A 1 478 ? -3.482 -25.364 -5.275 1.00 97.81 478 ALA A CA 1
ATOM 3494 C C . ALA A 1 478 ? -3.889 -24.378 -4.173 1.00 97.81 478 ALA A C 1
ATOM 3496 O O . ALA A 1 478 ? -4.857 -23.650 -4.353 1.00 97.81 478 ALA A O 1
ATOM 3497 N N . GLU A 1 479 ? -3.120 -24.290 -3.085 1.00 97.69 479 GLU A N 1
ATOM 3498 C CA . GLU A 1 479 ? -3.363 -23.337 -2.002 1.00 97.69 479 GLU A CA 1
ATOM 3499 C C . GLU A 1 479 ? -3.364 -21.890 -2.506 1.00 97.69 479 GLU A C 1
ATOM 3501 O O . GLU A 1 479 ? -4.322 -21.169 -2.242 1.00 97.69 479 GLU A O 1
ATOM 3506 N N . VAL A 1 480 ? -2.365 -21.477 -3.296 1.00 98.31 480 VAL A N 1
ATOM 3507 C CA . VAL A 1 480 ? -2.325 -20.127 -3.897 1.00 98.31 480 VAL A CA 1
ATOM 3508 C C . VAL A 1 480 ? -3.583 -19.850 -4.727 1.00 98.31 480 VAL A C 1
ATOM 3510 O O . VAL A 1 480 ? -4.197 -18.790 -4.595 1.00 98.31 480 VAL A O 1
ATOM 3513 N N . VAL A 1 481 ? -3.992 -20.811 -5.563 1.00 98.44 481 VAL A N 1
ATOM 3514 C CA . VAL A 1 481 ? -5.164 -20.654 -6.436 1.00 98.44 481 VAL A CA 1
ATOM 3515 C C . VAL A 1 481 ? -6.458 -20.551 -5.625 1.00 98.44 481 VAL A C 1
ATOM 3517 O O . VAL A 1 481 ? -7.278 -19.670 -5.885 1.00 98.44 481 VAL A O 1
ATOM 3520 N N . GLU A 1 482 ? -6.642 -21.417 -4.629 1.00 97.44 482 GLU A N 1
ATOM 3521 C CA . GLU A 1 482 ? -7.833 -21.403 -3.775 1.00 97.44 482 GLU A CA 1
ATOM 3522 C C . GLU A 1 482 ? -7.895 -20.147 -2.899 1.00 97.44 482 GLU A C 1
ATOM 3524 O O . GLU A 1 482 ? -8.972 -19.590 -2.696 1.00 97.44 482 GLU A O 1
ATOM 3529 N N . LYS A 1 483 ? -6.750 -19.644 -2.426 1.00 97.44 483 LYS A N 1
ATOM 3530 C CA . LYS A 1 483 ? -6.683 -18.409 -1.641 1.00 97.44 483 LYS A CA 1
ATOM 3531 C C . LYS A 1 483 ? -7.066 -17.184 -2.475 1.00 97.44 483 LYS A C 1
ATOM 3533 O O . LYS A 1 483 ? -7.924 -16.414 -2.057 1.00 97.44 483 LYS A O 1
ATOM 3538 N N . TYR A 1 484 ? -6.531 -17.006 -3.679 1.00 98.19 484 TYR A N 1
ATOM 3539 C CA . TYR A 1 484 ? -6.906 -15.835 -4.482 1.00 98.19 484 TYR A CA 1
ATOM 3540 C C . TYR A 1 484 ? -8.297 -15.945 -5.119 1.00 98.19 484 TYR A C 1
ATOM 3542 O O . TYR A 1 484 ? -9.082 -15.000 -5.032 1.00 98.19 484 TYR A O 1
ATOM 3550 N N . TRP A 1 485 ? -8.629 -17.082 -5.737 1.00 97.75 485 TRP A N 1
ATOM 3551 C CA . TRP A 1 485 ? -9.800 -17.197 -6.621 1.00 97.75 485 TRP A CA 1
ATOM 3552 C C . TRP A 1 485 ? -10.848 -18.221 -6.170 1.00 97.75 485 TRP A C 1
ATOM 3554 O O . TRP A 1 485 ? -11.944 -18.227 -6.734 1.00 97.75 485 TRP A O 1
ATOM 3564 N N . GLY A 1 486 ? -10.531 -19.074 -5.193 1.00 94.56 486 GLY A N 1
ATOM 3565 C CA . GLY A 1 486 ? -11.425 -20.115 -4.678 1.00 94.56 486 GLY A CA 1
ATOM 3566 C C . GLY A 1 486 ? -12.586 -19.585 -3.833 1.00 94.56 486 GLY A C 1
ATOM 3567 O O . GLY A 1 486 ? -12.656 -18.401 -3.502 1.00 94.56 486 GLY A O 1
ATOM 3568 N N . GLU A 1 487 ? -13.510 -20.479 -3.467 1.00 88.75 487 GLU A N 1
ATOM 3569 C CA . GLU A 1 487 ? -14.715 -20.149 -2.681 1.00 88.75 487 GLU A CA 1
ATOM 3570 C C . GLU A 1 487 ? -14.374 -19.598 -1.287 1.00 88.75 487 GLU A C 1
ATOM 3572 O O . GLU A 1 487 ? -14.954 -18.608 -0.834 1.00 88.75 487 GLU A O 1
ATOM 3577 N N . ASP A 1 488 ? -13.378 -20.197 -0.632 1.00 87.00 488 ASP A N 1
ATOM 3578 C CA . ASP A 1 488 ? -12.914 -19.787 0.697 1.00 87.00 488 ASP A CA 1
ATOM 3579 C C . ASP A 1 488 ? -11.876 -18.653 0.652 1.00 87.00 488 ASP A C 1
ATOM 3581 O O . ASP A 1 488 ? -11.511 -18.096 1.693 1.00 87.00 488 ASP A O 1
ATOM 3585 N N . GLY A 1 489 ? -11.431 -18.280 -0.548 1.00 93.50 489 GLY A N 1
ATOM 3586 C CA . GLY A 1 489 ? -10.433 -17.252 -0.803 1.00 93.50 489 GLY A CA 1
ATOM 3587 C C . GLY A 1 489 ? -10.929 -15.813 -0.642 1.00 93.50 489 GLY A C 1
ATOM 3588 O O . GLY A 1 489 ? -11.997 -15.553 -0.073 1.00 93.50 489 GLY A O 1
ATOM 3589 N N . ILE A 1 490 ? -10.141 -14.868 -1.161 1.00 95.88 490 ILE A N 1
ATOM 3590 C CA . ILE A 1 490 ? -10.494 -13.440 -1.230 1.00 95.88 490 ILE A CA 1
ATOM 3591 C C . ILE A 1 490 ? -11.261 -13.064 -2.504 1.00 95.88 490 ILE A C 1
ATOM 3593 O O . ILE A 1 490 ? -11.771 -11.959 -2.610 1.00 95.88 490 ILE A O 1
ATOM 3597 N N . GLY A 1 491 ? -11.437 -13.986 -3.450 1.00 95.56 491 GLY A N 1
ATOM 3598 C CA . GLY A 1 491 ? -12.385 -13.812 -4.550 1.00 95.56 491 GLY A CA 1
ATOM 3599 C C . GLY A 1 491 ? -11.948 -12.815 -5.628 1.00 95.56 491 GLY A C 1
ATOM 3600 O O . GLY A 1 491 ? -12.803 -12.125 -6.196 1.00 95.56 491 GLY A O 1
ATOM 3601 N N . TYR A 1 492 ? -10.656 -12.783 -5.966 1.00 98.06 492 TYR A N 1
ATOM 3602 C CA . TYR A 1 492 ? -10.145 -12.046 -7.127 1.00 98.06 492 TYR A CA 1
ATOM 3603 C C . TYR A 1 492 ? -10.924 -12.390 -8.403 1.00 98.06 492 TYR A C 1
ATOM 3605 O O . TYR A 1 492 ? -11.389 -13.514 -8.598 1.00 98.06 492 TYR A O 1
ATOM 3613 N N . SER A 1 493 ? -11.109 -11.387 -9.255 1.00 96.50 493 SER A N 1
ATOM 3614 C CA . SER A 1 493 ? -11.910 -11.449 -10.491 1.00 96.50 493 SER A CA 1
ATOM 3615 C C . SER A 1 493 ? -11.315 -10.631 -11.639 1.00 96.50 493 SER A C 1
ATOM 3617 O O . SER A 1 493 ? -11.780 -10.738 -12.771 1.00 96.50 493 SER A O 1
ATOM 3619 N N . LEU A 1 494 ? -10.276 -9.841 -11.366 1.00 97.81 494 LEU A N 1
ATOM 3620 C CA . LEU A 1 494 ? -9.529 -9.065 -12.346 1.00 97.81 494 LEU A CA 1
ATOM 3621 C C . LEU A 1 494 ? -8.059 -9.507 -12.333 1.00 97.81 494 LEU A C 1
ATOM 3623 O O . LEU A 1 494 ? -7.549 -9.965 -11.310 1.00 97.81 494 LEU A O 1
ATOM 3627 N N . GLY A 1 495 ? -7.372 -9.384 -13.462 1.00 98.31 495 GLY A N 1
ATOM 3628 C CA . GLY A 1 495 ? -5.953 -9.693 -13.575 1.00 98.31 495 GLY A CA 1
ATOM 3629 C C . GLY A 1 495 ? -5.250 -8.788 -14.569 1.00 98.31 495 GLY A C 1
ATOM 3630 O O . GLY A 1 495 ? -5.784 -8.538 -15.649 1.00 98.31 495 GLY A O 1
ATOM 3631 N N . ARG A 1 496 ? -4.051 -8.325 -14.215 1.00 98.81 496 ARG A N 1
ATOM 3632 C CA . ARG A 1 496 ? -3.175 -7.572 -15.123 1.00 98.81 496 ARG A CA 1
ATOM 3633 C C . ARG A 1 496 ? -2.137 -8.499 -15.735 1.00 98.81 496 ARG A C 1
ATOM 3635 O O . ARG A 1 496 ? -1.564 -9.324 -15.031 1.00 98.81 496 ARG A O 1
ATOM 3642 N N . VAL A 1 497 ? -1.880 -8.367 -17.027 1.00 98.44 497 VAL A N 1
ATOM 3643 C CA . VAL A 1 497 ? -0.889 -9.166 -17.758 1.00 98.44 497 VAL A CA 1
ATOM 3644 C C . VAL A 1 497 ? 0.094 -8.220 -18.433 1.00 98.44 497 VAL A C 1
ATOM 3646 O O . VAL A 1 497 ? -0.316 -7.260 -19.084 1.00 98.44 497 VAL A O 1
ATOM 3649 N N . HIS A 1 498 ? 1.395 -8.459 -18.295 1.00 98.19 498 HIS A N 1
ATOM 3650 C CA . HIS A 1 498 ? 2.361 -7.700 -19.085 1.00 98.19 498 HIS A CA 1
ATOM 3651 C C . HIS A 1 498 ? 2.360 -8.184 -20.537 1.00 98.19 498 HIS A C 1
ATOM 3653 O O . HIS A 1 498 ? 2.376 -9.382 -20.807 1.00 98.19 498 HIS A O 1
ATOM 3659 N N . MET A 1 499 ? 2.329 -7.246 -21.482 1.00 98.31 499 MET A N 1
ATOM 3660 C CA . MET A 1 499 ? 2.556 -7.542 -22.895 1.00 98.31 499 MET A CA 1
ATOM 3661 C C . MET A 1 499 ? 4.042 -7.337 -23.194 1.00 98.31 499 MET A C 1
ATOM 3663 O O . MET A 1 499 ? 4.532 -6.213 -23.069 1.00 98.31 499 MET A O 1
ATOM 3667 N N . ASN A 1 500 ? 4.721 -8.411 -23.615 1.00 97.38 500 ASN A N 1
ATOM 3668 C CA . ASN A 1 500 ? 6.192 -8.539 -23.642 1.00 97.38 500 ASN A CA 1
ATOM 3669 C C . ASN A 1 500 ? 6.775 -8.608 -22.229 1.00 97.38 500 ASN A C 1
ATOM 3671 O O . ASN A 1 500 ? 6.029 -8.797 -21.276 1.00 97.38 500 ASN A O 1
ATOM 3675 N N . SER A 1 501 ? 8.090 -8.471 -22.072 1.00 97.25 501 SER A N 1
ATOM 3676 C CA . SER A 1 501 ? 8.709 -8.442 -20.747 1.00 97.25 501 SER A CA 1
ATOM 3677 C C . SER A 1 501 ? 8.429 -7.158 -19.953 1.00 97.25 501 SER A C 1
ATOM 3679 O O . SER A 1 501 ? 8.208 -6.076 -20.504 1.00 97.25 501 SER A O 1
ATOM 3681 N N . CYS A 1 502 ? 8.500 -7.297 -18.630 1.00 97.19 502 CYS A N 1
ATOM 3682 C CA . CYS A 1 502 ? 8.592 -6.224 -17.643 1.00 97.19 502 CYS A CA 1
ATOM 3683 C C . CYS A 1 502 ? 9.814 -6.436 -16.728 1.00 97.19 502 CYS A C 1
ATOM 3685 O O . CYS A 1 502 ? 10.572 -7.393 -16.893 1.00 97.19 502 CYS A O 1
ATOM 3687 N N . ASP A 1 503 ? 9.994 -5.590 -15.715 1.00 93.06 503 ASP A N 1
ATOM 3688 C CA . ASP A 1 503 ? 11.073 -5.732 -14.731 1.00 93.06 503 ASP A CA 1
ATOM 3689 C C . ASP A 1 503 ? 10.975 -7.027 -13.901 1.00 93.06 503 ASP A C 1
ATOM 3691 O O . ASP A 1 503 ? 11.991 -7.651 -13.591 1.00 93.06 503 ASP A O 1
ATOM 3695 N N . PHE A 1 504 ? 9.755 -7.491 -13.614 1.00 97.50 504 PHE A N 1
ATOM 3696 C CA . PHE A 1 504 ? 9.462 -8.791 -12.991 1.00 97.50 504 PHE A CA 1
ATOM 3697 C C . PHE A 1 504 ? 9.484 -9.972 -13.979 1.00 97.50 504 PHE A C 1
ATOM 3699 O O . PHE A 1 504 ? 8.793 -10.977 -13.797 1.00 97.50 504 PHE A O 1
ATOM 3706 N N . CYS A 1 505 ? 10.304 -9.864 -15.021 1.00 96.19 505 CYS A N 1
ATOM 3707 C CA . CYS A 1 505 ? 10.729 -10.974 -15.867 1.00 96.19 505 CYS A CA 1
ATOM 3708 C C . CYS A 1 505 ? 12.164 -11.390 -15.529 1.00 96.19 505 CYS A C 1
ATOM 3710 O O . CYS A 1 505 ? 12.887 -10.691 -14.817 1.00 96.19 505 CYS A O 1
ATOM 3712 N N . VAL A 1 506 ? 12.595 -12.554 -16.017 1.00 93.31 506 VAL A N 1
ATOM 3713 C CA . VAL A 1 506 ? 13.982 -13.025 -15.826 1.00 93.31 506 VAL A CA 1
ATOM 3714 C C . VAL A 1 506 ? 14.947 -12.520 -16.896 1.00 93.31 506 VAL A C 1
ATOM 3716 O O . VAL A 1 506 ? 16.159 -12.600 -16.701 1.00 93.31 506 VAL A O 1
ATOM 3719 N N . ALA A 1 507 ? 14.413 -12.021 -18.009 1.00 92.38 507 ALA A N 1
ATOM 3720 C CA . ALA A 1 507 ? 15.129 -11.348 -19.084 1.00 92.38 507 ALA A CA 1
ATOM 3721 C C . ALA A 1 507 ? 14.132 -10.578 -19.963 1.00 92.38 507 ALA A C 1
ATOM 3723 O O . ALA A 1 507 ? 12.932 -10.865 -19.940 1.00 92.38 507 ALA A O 1
ATOM 3724 N N . SER A 1 508 ? 14.637 -9.658 -20.787 1.00 93.50 508 SER A N 1
ATOM 3725 C CA . SER A 1 508 ? 13.812 -8.999 -21.799 1.00 93.50 508 SER A CA 1
ATOM 3726 C C . SER A 1 508 ? 13.418 -9.943 -22.936 1.00 93.50 508 SER A C 1
ATOM 3728 O O . SER A 1 508 ? 14.257 -10.701 -23.427 1.00 93.50 508 SER A O 1
ATOM 3730 N N . TYR A 1 509 ? 12.169 -9.858 -23.395 1.00 96.06 509 TYR A N 1
ATOM 3731 C CA . TYR A 1 509 ? 11.669 -10.585 -24.563 1.00 96.06 509 TYR A CA 1
ATOM 3732 C C . TYR A 1 509 ? 10.476 -9.866 -25.203 1.00 96.06 509 TYR A C 1
ATOM 3734 O O . TYR A 1 509 ? 9.775 -9.096 -24.548 1.00 96.06 509 TYR A O 1
ATOM 3742 N N . ASP A 1 510 ? 10.216 -10.168 -26.474 1.00 96.75 510 ASP A N 1
ATOM 3743 C CA . ASP A 1 510 ? 9.029 -9.746 -27.216 1.00 96.75 510 ASP A CA 1
ATOM 3744 C C . ASP A 1 510 ? 8.556 -10.863 -28.169 1.00 96.75 510 ASP A C 1
ATOM 3746 O O . ASP A 1 510 ? 9.266 -11.846 -28.394 1.00 96.75 510 ASP A O 1
ATOM 3750 N N . PHE A 1 511 ? 7.345 -10.734 -28.715 1.00 97.88 511 PHE A N 1
ATOM 3751 C CA . PHE A 1 511 ? 6.728 -11.717 -29.615 1.00 97.88 511 PHE A CA 1
ATOM 3752 C C . PHE A 1 511 ? 6.931 -11.405 -31.104 1.00 97.88 511 PHE A C 1
ATOM 3754 O O . PHE A 1 511 ? 6.393 -12.126 -31.940 1.00 97.88 511 PHE A O 1
ATOM 3761 N N . ALA A 1 512 ? 7.683 -10.365 -31.476 1.00 96.69 512 ALA A N 1
ATOM 3762 C CA . ALA A 1 512 ? 8.008 -10.057 -32.870 1.00 96.69 512 ALA A CA 1
ATOM 3763 C C . ALA A 1 512 ? 9.466 -9.584 -33.017 1.00 96.69 512 ALA A C 1
ATOM 3765 O O . ALA A 1 512 ? 9.712 -8.423 -33.350 1.00 96.69 512 ALA A O 1
ATOM 3766 N N . PRO A 1 513 ? 10.456 -10.472 -32.818 1.00 91.00 513 PRO A N 1
ATOM 3767 C CA . PRO A 1 513 ? 11.860 -10.071 -32.696 1.00 91.00 513 PRO A CA 1
ATOM 3768 C C . PRO A 1 513 ? 12.537 -9.717 -34.035 1.00 91.00 513 PRO A C 1
ATOM 3770 O O . PRO A 1 513 ? 13.700 -9.310 -34.052 1.00 91.00 513 PRO A O 1
ATOM 3773 N N . VAL A 1 514 ? 11.855 -9.904 -35.171 1.00 94.56 514 VAL A N 1
ATOM 3774 C CA . VAL A 1 514 ? 12.417 -9.681 -36.513 1.00 94.56 514 VAL A CA 1
ATOM 3775 C C . VAL A 1 514 ? 12.413 -8.183 -36.850 1.00 94.56 514 VAL A C 1
ATOM 3777 O O . VAL A 1 514 ? 11.357 -7.588 -37.044 1.00 94.56 514 VAL A O 1
ATOM 3780 N N . ASP A 1 515 ? 13.604 -7.577 -36.948 1.00 90.88 515 ASP A N 1
ATOM 3781 C CA . ASP A 1 515 ? 13.776 -6.154 -37.298 1.00 90.88 515 ASP A CA 1
ATOM 3782 C C . ASP A 1 515 ? 13.128 -5.826 -38.655 1.00 90.88 515 ASP A C 1
ATOM 3784 O O . ASP A 1 515 ? 13.395 -6.487 -39.662 1.00 90.88 515 ASP A O 1
ATOM 3788 N N . GLY A 1 516 ? 12.295 -4.784 -38.681 1.00 90.81 516 GLY A N 1
ATOM 3789 C CA . GLY A 1 516 ? 11.619 -4.299 -39.887 1.00 90.81 516 GLY A CA 1
ATOM 3790 C C . GLY A 1 516 ? 10.402 -5.116 -40.334 1.00 90.81 516 GLY A C 1
ATOM 3791 O O . GLY A 1 516 ? 9.876 -4.857 -41.418 1.00 90.81 516 GLY A O 1
ATOM 3792 N N . ASP A 1 517 ? 9.926 -6.072 -39.531 1.00 95.56 517 ASP A N 1
ATOM 3793 C CA . ASP A 1 517 ? 8.713 -6.850 -39.812 1.00 95.56 517 ASP A CA 1
ATOM 3794 C C . ASP A 1 517 ? 7.431 -6.050 -39.510 1.00 95.56 517 ASP A C 1
ATOM 3796 O O . ASP A 1 517 ? 6.659 -6.364 -38.607 1.00 95.56 517 ASP A O 1
ATOM 3800 N N . PHE A 1 518 ? 7.193 -4.969 -40.258 1.00 97.00 518 PHE A N 1
ATOM 3801 C CA . PHE A 1 518 ? 6.040 -4.086 -40.035 1.00 97.00 518 PHE A CA 1
ATOM 3802 C C . PHE A 1 518 ? 4.679 -4.755 -40.319 1.00 97.00 518 PHE A C 1
ATOM 3804 O O . PHE A 1 518 ? 3.658 -4.301 -39.803 1.00 97.00 518 PHE A O 1
ATOM 3811 N N . SER A 1 519 ? 4.642 -5.829 -41.120 1.00 96.94 519 SER A N 1
ATOM 3812 C CA . SER A 1 519 ? 3.453 -6.678 -41.311 1.00 96.94 519 SER A CA 1
ATOM 3813 C C . SER A 1 519 ? 3.244 -7.676 -40.166 1.00 96.94 519 SER A C 1
ATOM 3815 O O . SER A 1 519 ? 2.164 -8.266 -40.060 1.00 96.94 519 SER A O 1
ATOM 3817 N N . LEU A 1 520 ? 4.238 -7.827 -39.284 1.00 97.81 520 LEU A N 1
ATOM 3818 C CA . LEU A 1 520 ? 4.264 -8.778 -38.178 1.00 97.81 520 LEU A CA 1
ATOM 3819 C C . LEU A 1 520 ? 4.032 -10.220 -38.651 1.00 97.81 520 LEU A C 1
ATOM 3821 O O . LEU A 1 520 ? 3.337 -10.991 -37.985 1.00 97.81 520 LEU A O 1
ATOM 3825 N N . ASP A 1 521 ? 4.584 -10.593 -39.806 1.00 97.50 521 ASP A N 1
ATOM 3826 C CA . ASP A 1 521 ? 4.435 -11.934 -40.387 1.00 97.50 521 ASP A CA 1
ATOM 3827 C C . ASP A 1 521 ? 5.089 -13.021 -39.518 1.00 97.50 521 ASP A C 1
ATOM 3829 O O . ASP A 1 521 ? 4.651 -14.172 -39.526 1.00 97.50 521 ASP A O 1
ATOM 3833 N N . HIS A 1 522 ? 6.090 -12.644 -38.719 1.00 97.38 522 HIS A N 1
ATOM 3834 C CA . HIS A 1 522 ? 6.818 -13.516 -37.798 1.00 97.38 522 HIS A CA 1
ATOM 3835 C C . HIS A 1 522 ? 6.378 -13.344 -36.338 1.00 97.38 522 HIS A C 1
ATOM 3837 O O . HIS A 1 522 ? 7.086 -13.791 -35.436 1.00 97.38 522 HIS A O 1
ATOM 3843 N N . PHE A 1 523 ? 5.230 -12.703 -36.091 1.00 98.50 523 PHE A N 1
ATOM 3844 C CA . PHE A 1 523 ? 4.663 -12.614 -34.747 1.00 98.50 523 PHE A CA 1
ATOM 3845 C C . PHE A 1 523 ? 4.404 -14.013 -34.173 1.00 98.50 523 PHE A C 1
ATOM 3847 O O . PHE A 1 523 ? 3.783 -14.862 -34.821 1.00 98.50 523 PHE A O 1
ATOM 3854 N N . ASP A 1 524 ? 4.825 -14.245 -32.934 1.00 98.00 524 ASP A N 1
ATOM 3855 C CA . ASP A 1 524 ? 4.580 -15.493 -32.226 1.00 98.00 524 ASP A CA 1
ATOM 3856 C C . ASP A 1 524 ? 3.120 -15.593 -31.762 1.00 98.00 524 ASP A C 1
ATOM 3858 O O . ASP A 1 524 ? 2.750 -15.290 -30.628 1.00 98.00 524 ASP A O 1
ATOM 3862 N N . HIS A 1 525 ? 2.273 -16.090 -32.660 1.00 97.00 525 HIS A N 1
ATOM 3863 C CA . HIS A 1 525 ? 0.857 -16.347 -32.403 1.00 97.00 525 HIS A CA 1
ATOM 3864 C C . HIS A 1 525 ? 0.597 -17.397 -31.311 1.00 97.00 525 HIS A C 1
ATOM 3866 O O . HIS A 1 525 ? -0.537 -17.526 -30.852 1.00 97.00 525 HIS A O 1
ATOM 3872 N N . SER A 1 526 ? 1.614 -18.166 -30.911 1.00 95.94 526 SER A N 1
ATOM 3873 C CA . SER A 1 526 ? 1.494 -19.169 -29.851 1.00 95.94 526 SER A CA 1
ATOM 3874 C C . SER A 1 526 ? 1.900 -18.640 -28.480 1.00 95.94 526 SER A C 1
ATOM 3876 O O . SER A 1 526 ? 1.780 -19.405 -27.521 1.00 95.94 526 SER A O 1
ATOM 3878 N N . VAL A 1 527 ? 2.374 -17.384 -28.392 1.00 96.81 527 VAL A N 1
ATOM 3879 C CA . VAL A 1 527 ? 2.897 -16.753 -27.166 1.00 96.81 527 VAL A CA 1
ATOM 3880 C C . VAL A 1 527 ? 3.784 -17.726 -26.386 1.00 96.81 527 VAL A C 1
ATOM 3882 O O . VAL A 1 527 ? 3.550 -18.065 -25.227 1.00 96.81 527 VAL A O 1
ATOM 3885 N N . THR A 1 528 ? 4.781 -18.264 -27.088 1.00 96.81 528 THR A N 1
ATOM 3886 C CA . THR A 1 528 ? 5.548 -19.447 -26.686 1.00 96.81 528 THR A CA 1
ATOM 3887 C C . THR A 1 528 ? 6.244 -19.251 -25.343 1.00 96.81 528 THR A C 1
ATOM 3889 O O . THR A 1 528 ? 6.320 -20.206 -24.568 1.00 96.81 528 THR A O 1
ATOM 3892 N N . HIS A 1 529 ? 6.707 -18.029 -25.053 1.00 95.88 529 HIS A N 1
ATOM 3893 C CA . HIS A 1 529 ? 7.334 -17.674 -23.775 1.00 95.88 529 HIS A CA 1
ATOM 3894 C C . HIS A 1 529 ? 6.365 -17.852 -22.594 1.00 95.88 529 HIS A C 1
ATOM 3896 O O . HIS A 1 529 ? 6.682 -18.529 -21.617 1.00 95.88 529 HIS A O 1
ATOM 3902 N N . ASP A 1 530 ? 5.135 -17.363 -22.735 1.00 97.62 530 ASP A N 1
ATOM 3903 C CA . ASP A 1 530 ? 4.123 -17.347 -21.669 1.00 97.62 530 ASP A CA 1
ATOM 3904 C C . ASP A 1 530 ? 3.492 -18.729 -21.437 1.00 97.62 530 ASP A C 1
ATOM 3906 O O . ASP A 1 530 ? 2.960 -19.026 -20.361 1.00 97.62 530 ASP A O 1
ATOM 3910 N N . ARG A 1 531 ? 3.552 -19.606 -22.446 1.00 94.88 531 ARG A N 1
ATOM 3911 C CA . ARG A 1 531 ? 2.840 -20.893 -22.485 1.00 94.88 531 ARG A CA 1
ATOM 3912 C C . ARG A 1 531 ? 3.254 -21.880 -21.400 1.00 94.88 531 ARG A C 1
ATOM 3914 O O . ARG A 1 531 ? 2.445 -22.723 -21.012 1.00 94.88 531 ARG A O 1
ATOM 3921 N N . ALA A 1 532 ? 4.496 -21.810 -20.931 1.00 89.88 532 ALA A N 1
ATOM 3922 C CA . ALA A 1 532 ? 5.019 -22.770 -19.964 1.00 89.88 532 ALA A CA 1
ATOM 3923 C C . ALA A 1 532 ? 4.566 -22.485 -18.525 1.00 89.88 532 ALA A C 1
ATOM 3925 O O . ALA A 1 532 ? 4.295 -23.425 -17.779 1.00 89.88 532 ALA A O 1
ATOM 3926 N N . GLU A 1 533 ? 4.494 -21.211 -18.133 1.00 95.62 533 GLU A N 1
ATOM 3927 C CA . GLU A 1 533 ? 4.337 -20.817 -16.726 1.00 95.62 533 GLU A CA 1
ATOM 3928 C C . GLU A 1 533 ? 3.158 -19.847 -16.528 1.00 95.62 533 GLU A C 1
ATOM 3930 O O . GLU A 1 533 ? 2.311 -20.092 -15.665 1.00 95.62 533 GLU A O 1
ATOM 3935 N N . MET A 1 534 ? 3.035 -18.793 -17.344 1.00 98.25 534 MET A N 1
ATOM 3936 C CA . MET A 1 534 ? 2.005 -17.755 -17.170 1.00 98.25 534 MET A CA 1
ATOM 3937 C C . MET A 1 534 ? 0.605 -18.237 -17.558 1.00 98.25 534 MET A C 1
ATOM 3939 O O . MET A 1 534 ? -0.336 -18.103 -16.771 1.00 98.25 534 MET A O 1
ATOM 3943 N N . ILE A 1 535 ? 0.458 -18.842 -18.743 1.00 98.44 535 ILE A N 1
ATOM 3944 C CA . ILE A 1 535 ? -0.835 -19.354 -19.228 1.00 98.44 535 ILE A CA 1
ATOM 3945 C C . ILE A 1 535 ? -1.440 -20.386 -18.259 1.00 98.44 535 ILE A C 1
ATOM 3947 O O . ILE A 1 535 ? -2.619 -20.250 -17.928 1.00 98.44 535 ILE A O 1
ATOM 3951 N N . PRO A 1 536 ? -0.686 -21.377 -17.738 1.00 98.50 536 PRO A N 1
ATOM 3952 C CA . PRO A 1 536 ? -1.213 -22.309 -16.743 1.00 98.50 536 PRO A CA 1
ATOM 3953 C C . PRO A 1 536 ? -1.728 -21.648 -15.458 1.00 98.50 536 PRO A C 1
ATOM 3955 O O . PRO A 1 536 ? -2.777 -22.058 -14.958 1.00 98.50 536 PRO A O 1
ATOM 3958 N N . LEU A 1 537 ? -1.035 -20.631 -14.932 1.00 98.69 537 LEU A N 1
ATOM 3959 C CA . LEU A 1 537 ? -1.486 -19.908 -13.739 1.00 98.69 537 LEU A CA 1
ATOM 3960 C C . LEU A 1 537 ? -2.788 -19.135 -14.017 1.00 98.69 537 LEU A C 1
ATOM 3962 O O . LEU A 1 537 ? -3.741 -19.246 -13.246 1.00 98.69 537 LEU A O 1
ATOM 3966 N N . MET A 1 538 ? -2.870 -18.417 -15.142 1.00 98.69 538 MET A N 1
ATOM 3967 C CA . MET A 1 538 ? -4.092 -17.705 -15.549 1.00 98.69 538 MET A CA 1
ATOM 3968 C C . MET A 1 538 ? -5.266 -18.659 -15.805 1.00 98.69 538 MET A C 1
ATOM 3970 O O . MET A 1 538 ? -6.391 -18.380 -15.394 1.00 98.69 538 MET A O 1
ATOM 3974 N N . ALA A 1 539 ? -5.019 -19.810 -16.432 1.00 98.50 539 ALA A N 1
ATOM 3975 C CA . ALA A 1 539 ? -6.042 -20.828 -16.650 1.00 98.50 539 ALA A CA 1
ATOM 3976 C C . ALA A 1 539 ? -6.562 -21.411 -15.324 1.00 98.50 539 ALA A C 1
ATOM 3978 O O . ALA A 1 539 ? -7.768 -21.614 -15.174 1.00 98.50 539 ALA A O 1
ATOM 3979 N N . ALA A 1 540 ? -5.680 -21.634 -14.342 1.00 98.38 540 ALA A N 1
ATOM 3980 C CA . ALA A 1 540 ? -6.074 -22.079 -13.006 1.00 98.38 540 ALA A CA 1
ATOM 3981 C C . ALA A 1 540 ? -6.905 -21.015 -12.264 1.00 98.38 540 ALA A C 1
ATOM 3983 O O . ALA A 1 540 ? -7.939 -21.345 -11.679 1.00 98.38 540 ALA A O 1
ATOM 3984 N N . ALA A 1 541 ? -6.503 -19.743 -12.344 1.00 98.31 541 ALA A N 1
ATOM 3985 C CA . ALA A 1 541 ? -7.241 -18.609 -11.785 1.00 98.31 541 ALA A CA 1
ATOM 3986 C C . ALA A 1 541 ? -8.642 -18.460 -12.399 1.00 98.31 541 ALA A C 1
ATOM 3988 O O . ALA A 1 541 ? -9.637 -18.328 -11.676 1.00 98.31 541 ALA A O 1
ATOM 3989 N N . ARG A 1 542 ? -8.733 -18.557 -13.732 1.00 97.88 542 ARG A N 1
ATOM 3990 C CA . ARG A 1 542 ? -9.997 -18.542 -14.473 1.00 97.88 542 ARG A CA 1
ATOM 3991 C C . ARG A 1 542 ? -10.904 -19.688 -14.034 1.00 97.88 542 ARG A C 1
ATOM 3993 O O . ARG A 1 542 ? -12.037 -19.444 -13.636 1.00 97.88 542 ARG A O 1
ATOM 4000 N N . ALA A 1 543 ? -10.394 -20.920 -14.032 1.00 97.69 543 ALA A N 1
ATOM 4001 C CA . ALA A 1 543 ? -11.170 -22.093 -13.639 1.00 97.69 543 ALA A CA 1
ATOM 4002 C C . ALA A 1 543 ? -11.667 -22.005 -12.184 1.00 97.69 543 ALA A C 1
ATOM 4004 O O . ALA A 1 543 ? -12.793 -22.399 -11.886 1.00 97.69 543 ALA A O 1
ATOM 4005 N N . ALA A 1 544 ? -10.858 -21.477 -11.260 1.00 97.69 544 ALA A N 1
ATOM 4006 C CA . ALA A 1 544 ? -11.278 -21.254 -9.878 1.00 97.69 544 ALA A CA 1
ATOM 4007 C C . ALA A 1 544 ? -12.374 -20.183 -9.762 1.00 97.69 544 ALA A C 1
ATOM 4009 O O . ALA A 1 544 ? -13.376 -20.415 -9.088 1.00 97.69 544 ALA A O 1
ATOM 4010 N N . THR A 1 545 ? -12.233 -19.070 -10.484 1.00 96.44 545 THR A N 1
ATOM 4011 C CA . THR A 1 545 ? -13.247 -18.006 -10.536 1.00 96.44 545 THR A CA 1
ATOM 4012 C C . THR A 1 545 ? -14.572 -18.498 -11.129 1.00 96.44 545 THR A C 1
ATOM 4014 O O . THR A 1 545 ? -15.635 -18.238 -10.566 1.00 96.44 545 THR A O 1
ATOM 4017 N N . GLU A 1 546 ? -14.522 -19.265 -12.219 1.00 94.62 546 GLU A N 1
ATOM 4018 C CA . GLU A 1 546 ? -15.709 -19.830 -12.869 1.00 94.62 546 GLU A CA 1
ATOM 4019 C C . GLU A 1 546 ? -16.403 -20.883 -11.990 1.00 94.62 546 GLU A C 1
ATOM 4021 O O . GLU A 1 546 ? -17.633 -20.919 -11.939 1.00 94.62 546 GLU A O 1
ATOM 4026 N N . ARG A 1 547 ? -15.647 -21.706 -11.241 1.00 94.88 547 ARG A N 1
ATOM 4027 C CA . ARG A 1 547 ? -16.219 -22.700 -10.307 1.00 94.88 547 ARG A CA 1
ATOM 4028 C C . ARG A 1 547 ? -17.137 -22.066 -9.263 1.00 94.88 547 ARG A C 1
ATOM 4030 O O . ARG A 1 547 ? -18.186 -22.632 -8.976 1.00 94.88 547 ARG A O 1
ATOM 4037 N N . ARG A 1 548 ? -16.781 -20.885 -8.749 1.00 92.38 548 ARG A N 1
ATOM 4038 C CA . ARG A 1 548 ? -17.611 -20.123 -7.797 1.00 92.38 548 ARG A CA 1
ATOM 4039 C C . ARG A 1 548 ? -18.667 -19.231 -8.469 1.00 92.38 548 ARG A C 1
ATOM 4041 O O . ARG A 1 548 ? -19.271 -18.394 -7.802 1.00 92.38 548 ARG A O 1
ATOM 4048 N N . GLY A 1 549 ? -18.871 -19.371 -9.782 1.00 90.06 549 GLY A N 1
ATOM 4049 C CA . GLY A 1 549 ? -19.859 -18.615 -10.557 1.00 90.06 549 GLY A CA 1
ATOM 4050 C C . GLY A 1 549 ? -19.488 -17.153 -10.828 1.00 90.06 549 GLY A C 1
ATOM 4051 O O . GLY A 1 549 ? -20.378 -16.350 -11.102 1.00 90.06 549 GLY A O 1
ATOM 4052 N N . GLY A 1 550 ? -18.207 -16.790 -10.714 1.00 88.44 550 GLY A N 1
ATOM 4053 C CA . GLY A 1 550 ? -17.709 -15.444 -10.998 1.00 88.44 550 GLY A CA 1
ATOM 4054 C C . GLY A 1 550 ? -17.277 -15.252 -12.453 1.00 88.44 550 GLY A C 1
ATOM 4055 O O . GLY A 1 550 ? -16.986 -16.214 -13.161 1.00 88.44 550 GLY A O 1
ATOM 4056 N N . ASP A 1 551 ? -17.191 -13.989 -12.871 1.00 90.19 551 ASP A N 1
ATOM 4057 C CA . ASP A 1 551 ? -16.572 -13.578 -14.135 1.00 90.19 551 ASP A CA 1
ATOM 4058 C C . ASP A 1 551 ? -15.090 -13.240 -13.908 1.00 90.19 551 ASP A C 1
ATOM 4060 O O . ASP A 1 551 ? -14.752 -12.572 -12.926 1.00 90.19 551 ASP A O 1
ATOM 4064 N N . PHE A 1 552 ? -14.214 -13.715 -14.795 1.00 95.50 552 PHE A N 1
ATOM 4065 C CA . PHE A 1 552 ? -12.768 -13.507 -14.715 1.00 95.50 552 PHE A CA 1
ATOM 4066 C C . PHE A 1 552 ? -12.297 -12.644 -15.882 1.00 95.50 552 PHE A C 1
ATOM 4068 O O . PHE A 1 552 ? -12.352 -13.058 -17.039 1.00 95.50 552 PHE A O 1
ATOM 4075 N N . LYS A 1 553 ? -11.807 -11.446 -15.566 1.00 97.81 553 LYS A N 1
ATOM 4076 C CA . LYS A 1 553 ? -11.367 -10.449 -16.542 1.00 97.81 553 LYS A CA 1
ATOM 4077 C C . LYS A 1 553 ? -9.850 -10.322 -16.524 1.00 97.81 553 LYS A C 1
ATOM 4079 O O . LYS A 1 553 ? -9.245 -10.216 -15.461 1.00 97.81 553 LYS A O 1
ATOM 4084 N N . LEU A 1 554 ? -9.244 -10.250 -17.705 1.00 98.62 554 LEU A N 1
ATOM 4085 C CA . LEU A 1 554 ? -7.822 -9.954 -17.875 1.00 98.62 554 LEU A CA 1
ATOM 4086 C C . LEU A 1 554 ? -7.649 -8.657 -18.653 1.00 98.62 554 LEU A C 1
ATOM 4088 O O . LEU A 1 554 ? -8.272 -8.494 -19.692 1.00 98.62 554 LEU A O 1
ATOM 4092 N N . PHE A 1 555 ? -6.786 -7.751 -18.219 1.00 98.81 555 PHE A N 1
ATOM 4093 C CA . PHE A 1 555 ? -6.316 -6.668 -19.080 1.00 98.81 555 PHE A CA 1
ATOM 4094 C C . PHE A 1 555 ? -4.809 -6.726 -19.226 1.00 98.81 555 PHE A C 1
ATOM 4096 O O . PHE A 1 555 ? -4.115 -7.215 -18.336 1.00 98.81 555 PHE A O 1
ATOM 4103 N N . ALA A 1 556 ? -4.313 -6.244 -20.359 1.00 98.75 556 ALA A N 1
ATOM 4104 C CA . ALA A 1 556 ? -2.891 -6.257 -20.645 1.00 98.75 556 ALA A CA 1
ATOM 4105 C C . ALA A 1 556 ? -2.300 -4.849 -20.747 1.00 98.75 556 ALA A C 1
ATOM 4107 O O . ALA A 1 556 ? -2.958 -3.904 -21.180 1.00 98.75 556 ALA A O 1
ATOM 4108 N N . SER A 1 557 ? -1.035 -4.727 -20.372 1.00 98.81 557 SER A N 1
ATOM 4109 C CA . SER A 1 557 ? -0.298 -3.466 -20.373 1.00 98.81 557 SER A CA 1
ATOM 4110 C C . SER A 1 557 ? 1.110 -3.719 -20.906 1.00 98.81 557 SER A C 1
ATOM 4112 O O . SER A 1 557 ? 1.804 -4.584 -20.369 1.00 98.81 557 SER A O 1
ATOM 4114 N N . PRO A 1 558 ? 1.569 -3.031 -21.965 1.00 98.56 558 PRO A N 1
ATOM 4115 C CA . PRO A 1 558 ? 2.951 -3.153 -22.407 1.00 98.56 558 PRO A CA 1
ATOM 4116 C C . PRO A 1 558 ? 3.877 -2.254 -21.595 1.00 98.56 558 PRO A C 1
ATOM 4118 O O . PRO A 1 558 ? 3.568 -1.088 -21.363 1.00 98.56 558 PRO A O 1
ATOM 4121 N N . TRP A 1 559 ? 5.058 -2.762 -21.246 1.00 98.25 559 TRP A N 1
ATOM 4122 C CA . TRP A 1 559 ? 6.147 -1.925 -20.733 1.00 98.25 559 TRP A CA 1
ATOM 4123 C C . TRP A 1 559 ? 7.020 -1.394 -21.859 1.00 98.25 559 TRP A C 1
ATOM 4125 O O . TRP A 1 559 ? 7.490 -0.259 -21.796 1.00 98.25 559 TRP A O 1
ATOM 4135 N N . SER A 1 560 ? 7.229 -2.184 -22.912 1.00 97.81 560 SER A N 1
ATOM 4136 C CA . SER A 1 560 ? 7.969 -1.731 -24.082 1.00 97.81 560 SER A CA 1
ATOM 4137 C C . SER A 1 560 ? 7.498 -2.414 -25.368 1.00 97.81 560 SER A C 1
ATOM 4139 O O . SER A 1 560 ? 7.257 -3.626 -25.368 1.00 97.81 560 SER A O 1
ATOM 4141 N N . PRO A 1 561 ? 7.433 -1.675 -26.490 1.00 97.31 561 PRO A N 1
ATOM 4142 C CA . PRO A 1 561 ? 7.446 -2.274 -27.816 1.00 97.31 561 PRO A CA 1
ATOM 4143 C C . PRO A 1 561 ? 8.744 -3.064 -28.061 1.00 97.31 561 PRO A C 1
ATOM 4145 O O . PRO A 1 561 ? 9.765 -2.768 -27.427 1.00 97.31 561 PRO A O 1
ATOM 4148 N N . PRO A 1 562 ? 8.753 -3.999 -29.032 1.00 96.44 562 PRO A N 1
ATOM 4149 C CA . PRO A 1 562 ? 9.987 -4.538 -29.593 1.00 96.44 562 PRO A CA 1
ATOM 4150 C C . PRO A 1 562 ? 10.989 -3.423 -29.898 1.00 96.44 562 PRO A C 1
ATOM 4152 O O . PRO A 1 562 ? 10.631 -2.370 -30.433 1.00 96.44 562 PRO A O 1
ATOM 4155 N N . ALA A 1 563 ? 12.262 -3.633 -29.570 1.00 93.12 563 ALA A N 1
ATOM 4156 C CA . ALA A 1 563 ? 13.255 -2.561 -29.635 1.00 93.12 563 ALA A CA 1
ATOM 4157 C C . ALA A 1 563 ? 13.430 -1.956 -31.040 1.00 93.12 563 ALA A C 1
ATOM 4159 O O . ALA A 1 563 ? 13.752 -0.773 -31.151 1.00 93.12 563 ALA A O 1
ATOM 4160 N N . TRP A 1 564 ? 13.169 -2.705 -32.114 1.00 92.81 564 TRP A N 1
ATOM 4161 C CA . TRP A 1 564 ? 13.227 -2.177 -33.479 1.00 92.81 564 TRP A CA 1
ATOM 4162 C C . TRP A 1 564 ? 12.123 -1.156 -33.808 1.00 92.81 564 TRP A C 1
ATOM 4164 O O . TRP A 1 564 ? 12.352 -0.303 -34.666 1.00 92.81 564 TRP A O 1
ATOM 4174 N N . LEU A 1 565 ? 10.995 -1.172 -33.083 1.00 95.56 565 LEU A N 1
ATOM 4175 C CA . LEU A 1 565 ? 9.919 -0.171 -33.165 1.00 95.56 565 LEU A CA 1
ATOM 4176 C C . LEU A 1 565 ? 10.202 1.090 -32.333 1.00 95.56 565 LEU A C 1
ATOM 4178 O O . LEU A 1 565 ? 9.423 2.043 -32.364 1.00 95.56 565 LEU A O 1
ATOM 4182 N N . LYS A 1 566 ? 11.298 1.116 -31.568 1.00 94.00 566 LYS A N 1
ATOM 4183 C CA . LYS A 1 566 ? 11.627 2.228 -30.673 1.00 94.00 566 LYS A CA 1
ATOM 4184 C C . LYS A 1 566 ? 12.572 3.230 -31.319 1.00 94.00 566 LYS A C 1
ATOM 4186 O O . LYS A 1 566 ? 13.468 2.882 -32.091 1.00 94.00 566 LYS A O 1
ATOM 4191 N N . ALA A 1 567 ? 12.413 4.490 -30.935 1.00 90.50 567 ALA A N 1
ATOM 4192 C CA . ALA A 1 567 ? 13.345 5.548 -31.275 1.00 90.50 567 ALA A CA 1
ATOM 4193 C C . ALA A 1 567 ? 14.720 5.300 -30.609 1.00 90.50 567 ALA A C 1
ATOM 4195 O O . ALA A 1 567 ? 14.796 4.825 -29.470 1.00 90.50 567 ALA A O 1
ATOM 4196 N N . PRO A 1 568 ? 15.831 5.623 -31.295 1.00 83.75 568 PRO A N 1
ATOM 4197 C CA . PRO A 1 568 ? 17.171 5.443 -30.748 1.00 83.75 568 PRO A CA 1
ATOM 4198 C C . PRO A 1 568 ? 17.422 6.376 -29.555 1.00 83.75 568 PRO A C 1
ATOM 4200 O O . PRO A 1 568 ? 17.073 7.559 -29.575 1.00 83.75 568 PRO A O 1
ATOM 4203 N N . ARG A 1 569 ? 18.080 5.862 -28.512 1.00 74.31 569 ARG A N 1
ATOM 4204 C CA . ARG A 1 569 ? 18.432 6.635 -27.309 1.00 74.31 569 ARG A CA 1
ATOM 4205 C C . ARG A 1 569 ? 19.658 7.527 -27.574 1.00 74.31 569 ARG A C 1
ATOM 4207 O O . ARG A 1 569 ? 20.479 7.244 -28.450 1.00 74.31 569 ARG A O 1
ATOM 4214 N N . LYS A 1 570 ? 19.860 8.585 -26.779 1.00 63.84 570 LYS A N 1
ATOM 4215 C CA . LYS A 1 570 ? 21.197 9.213 -26.640 1.00 63.84 570 LYS A CA 1
ATOM 4216 C C . LYS A 1 570 ? 22.069 8.289 -25.769 1.00 63.84 570 LYS A C 1
ATOM 4218 O O . LYS A 1 570 ? 21.503 7.577 -24.950 1.00 63.84 570 LYS A O 1
ATOM 4223 N N . LYS A 1 571 ? 23.395 8.227 -26.003 1.00 52.84 571 LYS A N 1
ATOM 4224 C CA . LYS A 1 571 ? 24.340 7.241 -25.411 1.00 52.84 571 LYS A CA 1
ATOM 4225 C C . LYS A 1 571 ? 23.937 6.786 -23.995 1.00 52.84 571 LYS A C 1
ATOM 4227 O O . LYS A 1 571 ? 23.964 7.590 -23.071 1.00 52.84 571 LYS A O 1
ATOM 4232 N N . PHE A 1 572 ? 23.603 5.505 -23.869 1.00 49.53 572 PHE A N 1
ATOM 4233 C CA . PHE A 1 572 ? 23.447 4.785 -22.609 1.00 49.53 572 PHE A CA 1
ATOM 4234 C C . PHE A 1 572 ? 24.715 3.939 -22.441 1.00 49.53 572 PHE A C 1
ATOM 4236 O O . PHE A 1 572 ? 25.116 3.279 -23.400 1.00 49.53 572 PHE A O 1
ATOM 4243 N N . GLU A 1 573 ? 25.394 4.019 -21.297 1.00 45.56 573 GLU A N 1
ATOM 4244 C CA . GLU A 1 573 ? 26.494 3.097 -20.989 1.00 45.56 573 GLU A CA 1
ATOM 4245 C C . GLU A 1 573 ? 25.870 1.791 -20.476 1.00 45.56 573 GLU A C 1
ATOM 4247 O O . GLU A 1 573 ? 25.131 1.842 -19.492 1.00 45.56 573 GLU A O 1
ATOM 4252 N N . PRO A 1 574 ? 26.074 0.649 -21.159 1.00 45.94 574 PRO A N 1
ATOM 4253 C CA . PRO A 1 574 ? 25.489 -0.615 -20.737 1.00 45.94 574 PRO A CA 1
ATOM 4254 C C . PRO A 1 574 ? 26.093 -1.071 -19.407 1.00 45.94 574 PRO A C 1
ATOM 4256 O O . PRO A 1 574 ? 27.308 -1.002 -19.209 1.00 45.94 574 PRO A O 1
ATOM 4259 N N . ASP A 1 575 ? 25.230 -1.557 -18.518 1.00 42.44 575 ASP A N 1
ATOM 4260 C CA . ASP A 1 575 ? 25.635 -2.256 -17.304 1.00 42.44 575 ASP A CA 1
ATOM 4261 C C . ASP A 1 575 ? 26.197 -3.640 -17.696 1.00 42.44 575 ASP A C 1
ATOM 4263 O O . ASP A 1 575 ? 25.479 -4.433 -18.316 1.00 42.44 575 ASP A O 1
ATOM 4267 N N . PRO A 1 576 ? 27.474 -3.944 -17.401 1.00 43.12 576 PRO A N 1
ATOM 4268 C CA . PRO A 1 576 ? 28.092 -5.213 -17.774 1.00 43.12 576 PRO A CA 1
ATOM 4269 C C . PRO A 1 576 ? 27.461 -6.443 -17.099 1.00 43.12 576 PRO A C 1
ATOM 4271 O O . PRO A 1 576 ? 27.686 -7.552 -17.588 1.00 43.12 576 PRO A O 1
ATOM 4274 N N . ASP A 1 577 ? 26.665 -6.271 -16.039 1.00 36.56 577 ASP A N 1
ATOM 4275 C CA . ASP A 1 577 ? 26.023 -7.370 -15.310 1.00 36.56 577 ASP A CA 1
ATOM 4276 C C . ASP A 1 577 ? 24.595 -7.695 -15.816 1.00 36.56 577 ASP A C 1
ATOM 4278 O O . ASP A 1 577 ? 24.029 -8.726 -15.441 1.00 36.56 577 ASP A O 1
ATOM 4282 N N . HIS A 1 578 ? 24.035 -6.885 -16.732 1.00 42.16 578 HIS A N 1
ATOM 4283 C CA . HIS A 1 578 ? 22.672 -7.037 -17.270 1.00 42.16 578 HIS A CA 1
ATOM 4284 C C . HIS A 1 578 ? 22.618 -6.879 -18.809 1.00 42.16 578 HIS A C 1
ATOM 4286 O O . HIS A 1 578 ? 22.397 -5.778 -19.323 1.00 42.16 578 HIS A O 1
ATOM 4292 N N . PRO A 1 579 ? 22.797 -7.963 -19.593 1.00 46.19 579 PRO A N 1
ATOM 4293 C CA . PRO A 1 579 ? 22.784 -7.886 -21.053 1.00 46.19 579 PRO A CA 1
ATOM 4294 C C . PRO A 1 579 ? 21.371 -7.601 -21.590 1.00 46.19 579 PRO A C 1
ATOM 4296 O O . PRO A 1 579 ? 20.471 -8.429 -21.476 1.00 46.19 579 PRO A O 1
ATOM 4299 N N . SER A 1 580 ? 21.183 -6.436 -22.217 1.00 48.78 580 SER A N 1
ATOM 4300 C CA . SER A 1 580 ? 19.943 -6.089 -22.927 1.00 48.78 580 SER A CA 1
ATOM 4301 C C . SER A 1 580 ? 19.959 -6.588 -24.378 1.00 48.78 580 SER A C 1
ATOM 4303 O O . SER A 1 580 ? 21.029 -6.715 -24.978 1.00 48.78 580 SER A O 1
ATOM 4305 N N . ILE A 1 581 ? 18.786 -6.835 -24.977 1.00 48.56 581 ILE A N 1
ATOM 4306 C CA . ILE A 1 581 ? 18.676 -7.028 -26.432 1.00 48.56 581 ILE A CA 1
ATOM 4307 C C . ILE A 1 581 ? 18.973 -5.674 -27.103 1.00 48.56 581 ILE A C 1
ATOM 4309 O O . ILE A 1 581 ? 18.110 -4.797 -27.185 1.00 48.56 581 ILE A O 1
ATOM 4313 N N . GLU A 1 582 ? 20.220 -5.473 -27.532 1.00 50.22 582 GLU A N 1
ATOM 4314 C CA . GLU A 1 582 ? 20.654 -4.266 -28.240 1.00 50.22 582 GLU A CA 1
ATOM 4315 C C . GLU A 1 582 ? 20.455 -4.419 -29.752 1.00 50.22 582 GLU A C 1
ATOM 4317 O O . GLU A 1 582 ? 21.032 -5.302 -30.387 1.00 50.22 582 GLU A O 1
ATOM 4322 N N . PHE A 1 583 ? 19.669 -3.520 -30.349 1.00 44.66 583 PHE A N 1
ATOM 4323 C CA . PHE A 1 583 ? 19.548 -3.412 -31.802 1.00 44.66 583 PHE A CA 1
ATOM 4324 C C . PHE A 1 583 ? 20.552 -2.386 -32.356 1.00 44.66 583 PHE A C 1
ATOM 4326 O O . PHE A 1 583 ? 20.882 -1.401 -31.678 1.00 44.66 583 PHE A O 1
ATOM 4333 N N . PRO A 1 584 ? 21.006 -2.540 -33.616 1.00 46.34 584 PRO A N 1
ATOM 4334 C CA . PRO A 1 584 ? 21.852 -1.551 -34.274 1.00 46.34 584 PRO A CA 1
ATOM 4335 C C . PRO A 1 584 ? 21.235 -0.145 -34.188 1.00 46.34 584 PRO A C 1
ATOM 4337 O O . PRO A 1 584 ? 20.062 0.060 -34.524 1.00 46.34 584 PRO A O 1
ATOM 4340 N N . GLY A 1 585 ? 22.033 0.830 -33.739 1.00 56.00 585 GLY A N 1
ATOM 4341 C CA . GLY A 1 585 ? 21.620 2.235 -33.639 1.00 56.00 585 GLY A CA 1
ATOM 4342 C C . GLY A 1 585 ? 21.187 2.720 -32.249 1.00 56.00 585 GLY A C 1
ATOM 4343 O O . GLY A 1 585 ? 20.545 3.761 -32.175 1.00 56.00 585 GLY A O 1
ATOM 4344 N N . ASN A 1 586 ? 21.552 2.031 -31.157 1.00 71.38 586 ASN A N 1
ATOM 4345 C CA . ASN A 1 586 ? 21.206 2.404 -29.769 1.00 71.38 586 ASN A CA 1
ATOM 4346 C C . ASN A 1 586 ? 19.693 2.319 -29.458 1.00 71.38 586 ASN A C 1
ATOM 4348 O O . ASN A 1 586 ? 19.144 3.133 -28.707 1.00 71.38 586 ASN A O 1
ATOM 4352 N N . ARG A 1 587 ? 19.022 1.324 -30.053 1.00 84.12 587 ARG A N 1
ATOM 4353 C CA . ARG A 1 587 ? 17.625 0.945 -29.791 1.00 84.12 587 ARG A CA 1
ATOM 4354 C C . ARG A 1 587 ? 17.594 -0.238 -28.812 1.00 84.12 587 ARG A C 1
ATOM 4356 O O . ARG A 1 587 ? 18.369 -1.177 -28.970 1.00 84.12 587 ARG A O 1
ATOM 4363 N N . SER A 1 588 ? 16.743 -0.177 -27.790 1.00 86.75 588 SER A N 1
ATOM 4364 C CA . SER A 1 588 ? 16.634 -1.197 -26.731 1.00 86.75 588 SER A CA 1
ATOM 4365 C C . SER A 1 588 ? 15.243 -1.154 -26.109 1.00 86.75 588 SER A C 1
ATOM 4367 O O . SER A 1 588 ? 14.643 -0.079 -26.057 1.00 86.75 588 SER A O 1
ATOM 4369 N N . MET A 1 589 ? 14.747 -2.290 -25.611 1.00 92.44 589 MET A N 1
ATOM 4370 C CA . MET A 1 589 ? 13.514 -2.346 -24.815 1.00 92.44 589 MET A CA 1
ATOM 4371 C C . MET A 1 589 ? 13.696 -1.651 -23.461 1.00 92.44 589 MET A C 1
ATOM 4373 O O . MET A 1 589 ? 12.753 -1.040 -22.963 1.00 92.44 589 MET A O 1
ATOM 4377 N N . LEU A 1 590 ? 14.919 -1.650 -22.922 1.00 90.00 590 LEU A N 1
ATOM 4378 C CA . LEU A 1 590 ? 15.245 -0.982 -21.667 1.00 90.00 590 LEU A CA 1
ATOM 4379 C C . LEU A 1 590 ? 15.317 0.532 -21.853 1.00 90.00 590 LEU A C 1
ATOM 4381 O O . LEU A 1 590 ? 15.892 1.028 -22.831 1.00 90.00 590 LEU A O 1
ATOM 4385 N N . SER A 1 591 ? 14.798 1.286 -20.888 1.00 86.12 591 SER A N 1
ATOM 4386 C CA . SER A 1 591 ? 14.708 2.744 -20.957 1.00 86.12 591 SER A CA 1
ATOM 4387 C C . SER A 1 591 ? 13.997 3.254 -22.208 1.00 86.12 591 SER A C 1
ATOM 4389 O O . SER A 1 591 ? 13.389 2.505 -22.968 1.00 86.12 591 SER A O 1
ATOM 4391 N N . SER A 1 592 ? 14.012 4.562 -22.430 1.00 88.69 592 SER A N 1
ATOM 4392 C CA . SER A 1 592 ? 13.265 5.170 -23.523 1.00 88.69 592 SER A CA 1
ATOM 4393 C C . SER A 1 592 ? 13.935 6.434 -24.042 1.00 88.69 592 SER A C 1
ATOM 4395 O O . SER A 1 592 ? 14.578 7.178 -23.302 1.00 88.69 592 SER A O 1
ATOM 4397 N N . ALA A 1 593 ? 13.741 6.709 -25.332 1.00 86.88 593 ALA A N 1
ATOM 4398 C CA . ALA A 1 593 ? 13.983 8.038 -25.873 1.00 86.88 593 ALA A CA 1
ATOM 4399 C C . ALA A 1 593 ? 12.980 9.055 -25.291 1.00 86.88 593 ALA A C 1
ATOM 4401 O O . ALA A 1 593 ? 11.945 8.683 -24.729 1.00 86.88 593 ALA A O 1
ATOM 4402 N N . GLN A 1 594 ? 13.335 10.339 -25.392 1.00 80.31 594 GLN A N 1
ATOM 4403 C CA . GLN A 1 594 ? 12.530 11.478 -24.949 1.00 80.31 594 GLN A CA 1
ATOM 4404 C C . GLN A 1 594 ? 12.343 12.472 -26.110 1.00 80.31 594 GLN A C 1
ATOM 4406 O O . GLN A 1 594 ? 13.307 12.694 -26.852 1.00 80.31 594 GLN A O 1
ATOM 4411 N N . PRO A 1 595 ? 11.175 13.135 -26.231 1.00 82.44 595 PRO A N 1
ATOM 4412 C CA . PRO A 1 595 ? 10.017 13.030 -25.335 1.00 82.44 595 PRO A CA 1
ATOM 4413 C C . PRO A 1 595 ? 9.219 11.727 -25.496 1.00 82.44 595 PRO A C 1
ATOM 4415 O O . PRO A 1 595 ? 8.645 11.277 -24.508 1.00 82.44 595 PRO A O 1
ATOM 4418 N N . ASP A 1 596 ? 9.272 11.093 -26.670 1.00 89.25 596 ASP A N 1
ATOM 4419 C CA . ASP A 1 596 ? 8.597 9.826 -26.962 1.00 89.25 596 ASP A CA 1
ATOM 4420 C C . ASP A 1 596 ? 9.600 8.710 -27.282 1.00 89.25 596 ASP A C 1
ATOM 4422 O O . ASP A 1 596 ? 10.660 8.940 -27.871 1.00 89.25 596 ASP A O 1
ATOM 4426 N N . GLY A 1 597 ? 9.261 7.493 -26.862 1.00 91.50 597 GLY A N 1
ATOM 4427 C CA . GLY A 1 597 ? 10.060 6.284 -27.038 1.00 91.50 597 GLY A CA 1
ATOM 4428 C C . GLY A 1 597 ? 9.740 5.493 -28.300 1.00 91.50 597 GLY A C 1
ATOM 4429 O O . GLY A 1 597 ? 10.613 4.774 -28.786 1.00 91.50 597 GLY A O 1
ATOM 4430 N N . LEU A 1 598 ? 8.520 5.611 -28.826 1.00 94.88 598 LEU A N 1
ATOM 4431 C CA . LEU A 1 598 ? 8.104 4.956 -30.066 1.00 94.88 598 LEU A CA 1
ATOM 4432 C C . LEU A 1 598 ? 8.724 5.681 -31.270 1.00 94.88 598 LEU A C 1
ATOM 4434 O O . LEU A 1 598 ? 8.859 6.905 -31.257 1.00 94.88 598 LEU A O 1
ATOM 4438 N N . ALA A 1 599 ? 9.139 4.940 -32.299 1.00 91.69 599 ALA A N 1
ATOM 4439 C CA . ALA A 1 599 ? 9.681 5.547 -33.510 1.00 91.69 599 ALA A CA 1
ATOM 4440 C C . ALA A 1 599 ? 8.632 6.446 -34.192 1.00 91.69 599 ALA A C 1
ATOM 4442 O O . ALA A 1 599 ? 7.479 6.058 -34.358 1.00 91.69 599 ALA A O 1
ATOM 4443 N N . HIS A 1 600 ? 9.045 7.654 -34.587 1.00 83.88 600 HIS A N 1
ATOM 4444 C CA . HIS A 1 600 ? 8.166 8.706 -35.114 1.00 83.88 600 HIS A CA 1
ATOM 4445 C C . HIS A 1 600 ? 7.805 8.526 -36.600 1.00 83.88 600 HIS A C 1
ATOM 4447 O O . HIS A 1 600 ? 7.812 9.494 -37.366 1.00 83.88 600 HIS A O 1
ATOM 4453 N N . ASP A 1 601 ? 7.524 7.300 -37.027 1.00 89.62 601 ASP A N 1
ATOM 4454 C CA . ASP A 1 601 ? 7.100 6.994 -38.388 1.00 89.62 601 ASP A CA 1
ATOM 4455 C C . ASP A 1 601 ? 5.806 6.171 -38.410 1.00 89.62 601 ASP A C 1
ATOM 4457 O O . ASP A 1 601 ? 5.475 5.419 -37.493 1.00 89.62 601 ASP A O 1
ATOM 4461 N N . GLU A 1 602 ? 5.037 6.361 -39.480 1.00 94.56 602 GLU A N 1
ATOM 4462 C CA . GLU A 1 602 ? 3.700 5.788 -39.640 1.00 94.56 602 GLU A CA 1
ATOM 4463 C C . GLU A 1 602 ? 3.719 4.252 -39.684 1.00 94.56 602 GLU A C 1
ATOM 4465 O O . GLU A 1 602 ? 2.787 3.611 -39.199 1.00 94.56 602 GLU A O 1
ATOM 4470 N N . GLN A 1 603 ? 4.788 3.650 -40.220 1.00 95.31 603 GLN A N 1
ATOM 4471 C CA . GLN A 1 603 ? 4.917 2.195 -40.314 1.00 95.31 603 GLN A CA 1
ATOM 4472 C C . GLN A 1 603 ? 5.123 1.576 -38.932 1.00 95.31 603 GLN A C 1
ATOM 4474 O O . GLN A 1 603 ? 4.472 0.581 -38.615 1.00 95.31 603 GLN A O 1
ATOM 4479 N N . ALA A 1 604 ? 5.958 2.189 -38.089 1.00 95.19 604 ALA A N 1
ATOM 4480 C CA . ALA A 1 604 ? 6.154 1.756 -36.713 1.00 95.19 604 ALA A CA 1
ATOM 4481 C C . ALA A 1 604 ? 4.865 1.871 -35.883 1.00 95.19 604 ALA A C 1
ATOM 4483 O O . ALA A 1 604 ? 4.501 0.927 -35.182 1.00 95.19 604 ALA A O 1
ATOM 4484 N N . HIS A 1 605 ? 4.128 2.981 -36.002 1.00 97.81 605 HIS A N 1
ATOM 4485 C CA . HIS A 1 605 ? 2.838 3.145 -35.323 1.00 97.81 605 HIS A CA 1
ATOM 4486 C C . HIS A 1 605 ? 1.801 2.111 -35.792 1.00 97.81 605 HIS A C 1
ATOM 4488 O O . HIS A 1 605 ? 1.145 1.469 -34.970 1.00 97.81 605 HIS A O 1
ATOM 4494 N N . ALA A 1 606 ? 1.665 1.902 -37.104 1.00 98.31 606 ALA A N 1
ATOM 4495 C CA . ALA A 1 606 ? 0.733 0.918 -37.649 1.00 98.31 606 ALA A CA 1
ATOM 4496 C C . ALA A 1 606 ? 1.089 -0.517 -37.223 1.00 98.31 606 ALA A C 1
ATOM 4498 O O . ALA A 1 606 ? 0.199 -1.279 -36.836 1.00 98.31 606 ALA A O 1
ATOM 4499 N N . ALA A 1 607 ? 2.378 -0.870 -37.240 1.00 98.50 607 ALA A N 1
ATOM 4500 C CA . ALA A 1 607 ? 2.866 -2.161 -36.768 1.00 98.50 607 ALA A CA 1
ATOM 4501 C C . ALA A 1 607 ? 2.607 -2.343 -35.267 1.00 98.50 607 ALA A C 1
ATOM 4503 O O . ALA A 1 607 ? 2.134 -3.397 -34.852 1.00 98.50 607 ALA A O 1
ATOM 4504 N N . TRP A 1 608 ? 2.829 -1.306 -34.453 1.00 98.62 608 TRP A N 1
ATOM 4505 C CA . TRP A 1 608 ? 2.553 -1.371 -33.021 1.00 98.62 608 TRP A CA 1
ATOM 4506 C C . TRP A 1 608 ? 1.057 -1.536 -32.724 1.00 98.62 608 TRP A C 1
ATOM 4508 O O . TRP A 1 608 ? 0.683 -2.385 -31.925 1.00 98.62 608 TRP A O 1
ATOM 4518 N N . ALA A 1 609 ? 0.169 -0.835 -33.434 1.00 98.75 609 ALA A N 1
ATOM 4519 C CA . ALA A 1 609 ? -1.275 -1.056 -33.316 1.00 98.75 609 ALA A CA 1
ATOM 4520 C C . ALA A 1 609 ? -1.704 -2.473 -33.757 1.00 98.75 609 ALA A C 1
ATOM 4522 O O . ALA A 1 609 ? -2.550 -3.097 -33.112 1.00 98.75 609 ALA A O 1
ATOM 4523 N N . LEU A 1 610 ? -1.111 -3.011 -34.833 1.00 98.75 610 LEU A N 1
ATOM 4524 C CA . LEU A 1 610 ? -1.318 -4.401 -35.262 1.00 98.75 610 LEU A CA 1
ATOM 4525 C C . LEU A 1 610 ? -0.825 -5.398 -34.200 1.00 98.75 610 LEU A C 1
ATOM 4527 O O . LEU A 1 610 ? -1.465 -6.430 -34.003 1.00 98.75 610 LEU A O 1
ATOM 4531 N N . TYR A 1 611 ? 0.258 -5.078 -33.489 1.00 98.88 611 TYR A N 1
ATOM 4532 C CA . TYR A 1 611 ? 0.801 -5.901 -32.409 1.00 98.88 611 TYR A CA 1
ATOM 4533 C C . TYR A 1 611 ? -0.228 -6.138 -31.300 1.00 98.88 611 TYR A C 1
ATOM 4535 O O . TYR A 1 611 ? -0.460 -7.286 -30.931 1.00 98.88 611 TYR A O 1
ATOM 4543 N N . PHE A 1 612 ? -0.907 -5.084 -30.826 1.00 98.88 612 PHE A N 1
ATOM 4544 C CA . PHE A 1 612 ? -1.978 -5.204 -29.823 1.00 98.88 612 PHE A CA 1
ATOM 4545 C C . PHE A 1 612 ? -3.091 -6.159 -30.276 1.00 98.88 612 PHE A C 1
ATOM 4547 O O . PHE A 1 612 ? -3.531 -7.015 -29.509 1.00 98.88 612 PHE A O 1
ATOM 4554 N N . SER A 1 613 ? -3.535 -6.046 -31.533 1.00 98.75 613 SER A N 1
ATOM 4555 C CA . SER A 1 613 ? -4.568 -6.932 -32.087 1.00 98.75 613 SER A CA 1
ATOM 4556 C C . SER A 1 613 ? -4.089 -8.386 -32.195 1.00 98.75 613 SER A C 1
ATOM 4558 O O . SER A 1 613 ? -4.810 -9.311 -31.809 1.00 98.75 613 SER A O 1
ATOM 4560 N N . LYS A 1 614 ? -2.852 -8.613 -32.658 1.00 98.75 614 LYS A N 1
ATOM 4561 C CA . LYS A 1 614 ? -2.275 -9.964 -32.721 1.00 98.75 614 LYS A CA 1
ATOM 4562 C C . LYS A 1 614 ? -2.098 -10.576 -31.332 1.00 98.75 614 LYS A C 1
ATOM 4564 O O . LYS A 1 614 ? -2.399 -11.756 -31.171 1.00 98.75 614 LYS A O 1
ATOM 4569 N N . PHE A 1 615 ? -1.688 -9.788 -30.340 1.00 98.81 615 PHE A N 1
ATOM 4570 C CA . PHE A 1 615 ? -1.570 -10.230 -28.951 1.00 98.81 615 PHE A CA 1
ATOM 4571 C C . PHE A 1 615 ? -2.929 -10.628 -28.361 1.00 98.81 615 PHE A C 1
ATOM 4573 O O . PHE A 1 615 ? -3.055 -11.727 -27.824 1.00 98.81 615 PHE A O 1
ATOM 4580 N N . ALA A 1 616 ? -3.967 -9.800 -28.541 1.00 98.75 616 ALA A N 1
ATOM 4581 C CA . ALA A 1 616 ? -5.327 -10.126 -28.104 1.00 98.75 616 ALA A CA 1
ATOM 4582 C C . ALA A 1 616 ? -5.834 -11.435 -28.732 1.00 98.75 616 ALA A C 1
ATOM 4584 O O . ALA A 1 616 ? -6.312 -12.319 -28.022 1.00 98.75 616 ALA A O 1
ATOM 4585 N N . SER A 1 617 ? -5.653 -11.590 -30.048 1.00 98.69 617 SER A N 1
ATOM 4586 C CA . SER A 1 617 ? -6.016 -12.814 -30.775 1.00 98.69 617 SER A CA 1
ATOM 4587 C C . SER A 1 617 ? -5.240 -14.042 -30.282 1.00 98.69 617 SER A C 1
ATOM 4589 O O . SER A 1 617 ? -5.799 -15.133 -30.182 1.00 98.69 617 SER A O 1
ATOM 4591 N N . ALA A 1 618 ? -3.947 -13.883 -29.984 1.00 98.56 618 ALA A N 1
ATOM 4592 C CA . ALA A 1 618 ? -3.100 -14.972 -29.510 1.00 98.56 618 ALA A CA 1
ATOM 4593 C C . ALA A 1 618 ? -3.533 -15.458 -28.120 1.00 98.56 618 ALA A C 1
ATOM 4595 O O . ALA A 1 618 ? -3.676 -16.661 -27.919 1.00 98.56 618 ALA A O 1
ATOM 4596 N N . TYR A 1 619 ? -3.818 -14.543 -27.192 1.00 98.50 619 TYR A N 1
ATOM 4597 C CA . TYR A 1 619 ? -4.324 -14.875 -25.856 1.00 98.50 619 TYR A CA 1
ATOM 4598 C C . TYR A 1 619 ? -5.734 -15.485 -25.893 1.00 98.50 619 TYR A C 1
ATOM 4600 O O . TYR A 1 619 ? -6.001 -16.485 -25.219 1.00 98.50 619 TYR A O 1
ATOM 4608 N N . GLU A 1 620 ? -6.620 -14.971 -26.751 1.00 98.00 620 GLU A N 1
ATOM 4609 C CA . GLU A 1 620 ? -7.939 -15.567 -26.990 1.00 98.00 620 GLU A CA 1
ATOM 4610 C C . GLU A 1 620 ? -7.825 -17.013 -27.507 1.00 98.00 620 GLU A C 1
ATOM 4612 O O . GLU A 1 620 ? -8.533 -17.898 -27.021 1.00 98.00 620 GLU A O 1
ATOM 4617 N N . ALA A 1 621 ? -6.872 -17.296 -28.403 1.00 98.06 621 ALA A N 1
ATOM 4618 C CA . ALA A 1 621 ? -6.609 -18.648 -28.903 1.00 98.06 621 ALA A CA 1
ATOM 4619 C C . ALA A 1 621 ? -6.099 -19.624 -27.821 1.00 98.06 621 ALA A C 1
ATOM 4621 O O . ALA A 1 621 ? -6.254 -20.837 -27.972 1.00 98.06 621 ALA A O 1
ATOM 4622 N N . GLN A 1 622 ? -5.540 -19.118 -26.716 1.00 97.50 622 GLN A N 1
ATOM 4623 C CA . GLN A 1 622 ? -5.179 -19.916 -25.534 1.00 97.50 622 GLN A CA 1
ATOM 4624 C C . GLN A 1 622 ? -6.355 -20.097 -24.558 1.00 97.50 622 GLN A C 1
ATOM 4626 O O . GLN A 1 622 ? -6.191 -20.689 -23.492 1.00 97.50 622 GLN A O 1
ATOM 4631 N N . GLY A 1 623 ? -7.548 -19.599 -24.900 1.00 96.69 623 GLY A N 1
ATOM 4632 C CA . GLY A 1 623 ? -8.713 -19.621 -24.022 1.00 96.69 623 GLY A CA 1
ATOM 4633 C C . GLY A 1 623 ? -8.636 -18.583 -22.902 1.00 96.69 623 GLY A C 1
ATOM 4634 O O . GLY A 1 623 ? -9.231 -18.789 -21.848 1.00 96.69 623 GLY A O 1
ATOM 4635 N N . LEU A 1 624 ? -7.914 -17.480 -23.101 1.00 97.56 624 LEU A N 1
ATOM 4636 C CA . LEU A 1 624 ? -7.774 -16.385 -22.137 1.00 97.56 624 LEU A CA 1
ATOM 4637 C C . LEU A 1 624 ? -8.077 -15.044 -22.829 1.00 97.56 624 LEU A C 1
ATOM 4639 O O . LEU A 1 624 ? -7.167 -14.245 -23.038 1.00 97.56 624 LEU A O 1
ATOM 4643 N N . PRO A 1 625 ? -9.336 -14.795 -23.242 1.00 97.62 625 PRO A N 1
ATOM 4644 C CA . PRO A 1 625 ? -9.693 -13.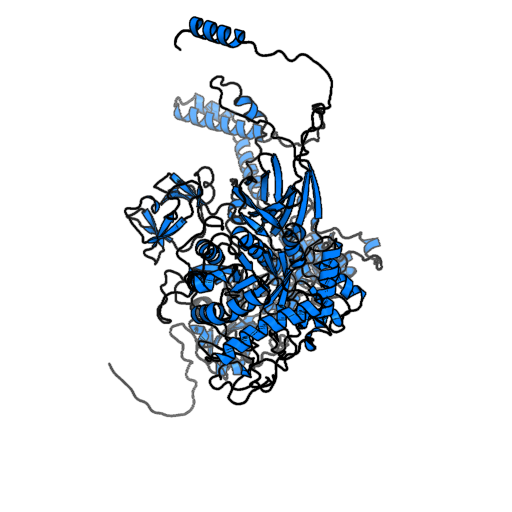541 -23.893 1.00 97.62 625 PRO A CA 1
ATOM 4645 C C . PRO A 1 625 ? -9.446 -12.357 -22.953 1.00 97.62 625 PRO A C 1
ATOM 4647 O O . PRO A 1 625 ? -9.722 -12.424 -21.753 1.00 97.62 625 PRO A O 1
ATOM 4650 N N . LEU A 1 626 ? -8.942 -11.262 -23.516 1.00 98.62 626 LEU A N 1
ATOM 4651 C CA . LEU A 1 626 ? -8.728 -10.028 -22.772 1.00 98.62 626 LEU A CA 1
ATOM 4652 C C . LEU A 1 626 ? -10.047 -9.248 -22.649 1.00 98.62 626 LEU A C 1
ATOM 4654 O O . LEU A 1 626 ? -10.882 -9.234 -23.547 1.00 98.62 626 LEU A O 1
ATOM 4658 N N . TRP A 1 627 ? -10.220 -8.577 -21.520 1.00 98.44 627 TRP A N 1
ATOM 4659 C CA . TRP A 1 627 ? -11.233 -7.561 -21.253 1.00 98.44 627 TRP A CA 1
ATOM 4660 C C . TRP A 1 627 ? -10.788 -6.178 -21.746 1.00 98.44 627 TRP A C 1
ATOM 4662 O O . TRP A 1 627 ? -11.620 -5.389 -22.197 1.00 98.44 627 TRP A O 1
ATOM 4672 N N . GLY A 1 628 ? -9.487 -5.876 -21.713 1.00 98.38 628 GLY A N 1
ATOM 4673 C CA . GLY A 1 628 ? -8.983 -4.593 -22.195 1.00 98.38 628 GLY A CA 1
ATOM 4674 C C . GLY A 1 628 ? -7.468 -4.441 -22.198 1.00 98.38 628 GLY A C 1
ATOM 4675 O O . GLY A 1 628 ? -6.727 -5.383 -21.922 1.00 98.38 628 GLY A O 1
ATOM 4676 N N . PHE A 1 629 ? -7.027 -3.224 -22.501 1.00 98.81 629 PHE A N 1
ATOM 4677 C CA . PHE A 1 629 ? -5.631 -2.808 -22.505 1.00 98.81 629 PHE A CA 1
ATOM 4678 C C . PHE A 1 629 ? -5.433 -1.474 -21.789 1.00 98.81 629 PHE A C 1
ATOM 4680 O O . PHE A 1 629 ? -6.312 -0.612 -21.839 1.00 98.81 629 PHE A O 1
ATOM 4687 N N . THR A 1 630 ? -4.241 -1.261 -21.233 1.00 98.81 630 THR A N 1
ATOM 4688 C CA . THR A 1 630 ? -3.680 0.091 -21.104 1.00 98.81 630 THR A CA 1
ATOM 4689 C C . THR A 1 630 ? -2.759 0.365 -22.297 1.00 98.81 630 THR A C 1
ATOM 4691 O O . THR A 1 630 ? -2.141 -0.557 -22.835 1.00 98.81 630 THR A O 1
ATOM 4694 N N . VAL A 1 631 ? -2.689 1.615 -22.773 1.00 98.44 631 VAL A N 1
ATOM 4695 C CA . VAL A 1 631 ? -1.864 1.951 -23.957 1.00 98.44 631 VAL A CA 1
ATOM 4696 C C . VAL A 1 631 ? -0.372 1.718 -23.698 1.00 98.44 631 VAL A C 1
ATOM 4698 O O . VAL A 1 631 ? 0.356 1.297 -24.594 1.00 98.44 631 VAL A O 1
ATOM 4701 N N . GLN A 1 632 ? 0.089 2.015 -22.489 1.00 98.44 632 GLN A N 1
ATOM 4702 C CA . GLN A 1 632 ? 1.484 1.915 -22.091 1.00 98.44 632 GLN A CA 1
ATOM 4703 C C . GLN A 1 632 ? 1.552 1.955 -20.570 1.00 98.44 632 GLN A C 1
ATOM 4705 O O . GLN A 1 632 ? 0.980 2.864 -19.985 1.00 98.44 632 GLN A O 1
ATOM 4710 N N . ASN A 1 633 ? 2.299 1.037 -19.960 1.00 98.56 633 ASN A N 1
ATOM 4711 C CA . ASN A 1 633 ? 2.685 1.127 -18.558 1.00 98.56 633 ASN A CA 1
ATOM 4712 C C . ASN A 1 633 ? 3.621 2.320 -18.354 1.00 98.56 633 ASN A C 1
ATOM 4714 O O . ASN A 1 633 ? 4.673 2.396 -18.995 1.00 98.56 633 ASN A O 1
ATOM 4718 N N . GLU A 1 634 ? 3.274 3.209 -17.437 1.00 95.62 634 GLU A N 1
ATOM 4719 C CA . GLU A 1 634 ? 4.105 4.327 -17.012 1.00 95.62 634 GLU A CA 1
ATOM 4720 C C . GLU A 1 634 ? 4.713 5.179 -18.150 1.00 95.62 634 GLU A C 1
ATOM 4722 O O . GLU A 1 634 ? 5.934 5.359 -18.226 1.00 95.62 634 GLU A O 1
ATOM 4727 N N . PRO A 1 635 ? 3.887 5.756 -19.045 1.00 95.75 635 PRO A N 1
ATOM 4728 C CA . PRO A 1 635 ? 4.339 6.474 -20.238 1.00 95.75 635 PRO A CA 1
ATOM 4729 C C . PRO A 1 635 ? 5.196 7.707 -19.922 1.00 95.75 635 PRO A C 1
ATOM 4731 O O . PRO A 1 635 ? 5.892 8.221 -20.797 1.00 95.75 635 PRO A O 1
ATOM 4734 N N . GLU A 1 636 ? 5.193 8.196 -18.684 1.00 90.69 636 GLU A N 1
ATOM 4735 C CA . GLU A 1 636 ? 6.009 9.335 -18.273 1.00 90.69 636 GLU A CA 1
ATOM 4736 C C . GLU A 1 636 ? 7.323 8.947 -17.596 1.00 90.69 636 GLU A C 1
ATOM 4738 O O . GLU A 1 636 ? 8.108 9.841 -17.256 1.00 90.69 636 GLU A O 1
ATOM 4743 N N . PHE A 1 637 ? 7.634 7.654 -17.463 1.00 86.50 637 PHE A N 1
ATOM 4744 C CA . PHE A 1 637 ? 8.852 7.183 -16.813 1.00 86.50 637 PHE A CA 1
ATOM 4745 C C . PHE A 1 637 ? 9.795 6.468 -17.790 1.00 86.50 637 PHE A C 1
ATOM 4747 O O . PHE A 1 637 ? 9.430 5.564 -18.530 1.00 86.50 637 PHE A O 1
ATOM 4754 N N . SER A 1 638 ? 11.058 6.908 -17.819 1.00 85.12 638 SER A N 1
ATOM 4755 C CA . SER A 1 638 ? 12.120 6.272 -18.615 1.00 85.12 638 SER A CA 1
ATOM 4756 C C . SER A 1 638 ? 12.872 5.259 -17.761 1.00 85.12 638 SER A C 1
ATOM 4758 O O . SER A 1 638 ? 14.071 5.431 -17.526 1.00 85.12 638 SER A O 1
ATOM 4760 N N . ALA A 1 639 ? 12.150 4.267 -17.247 1.00 85.81 639 ALA A N 1
ATOM 4761 C CA . ALA A 1 639 ? 12.682 3.311 -16.287 1.00 85.81 639 ALA A CA 1
ATOM 4762 C C . ALA A 1 639 ? 13.984 2.645 -16.775 1.00 85.81 639 ALA A C 1
ATOM 4764 O O . ALA A 1 639 ? 14.206 2.544 -17.981 1.00 85.81 639 ALA A O 1
ATOM 4765 N N . PRO A 1 640 ? 14.878 2.189 -15.883 1.00 82.81 640 PRO A N 1
ATOM 4766 C CA . PRO A 1 640 ? 16.067 1.455 -16.313 1.00 82.81 640 PRO A CA 1
ATOM 4767 C C . PRO A 1 640 ? 15.727 0.069 -16.896 1.00 82.81 640 PRO A C 1
ATOM 4769 O O . PRO A 1 640 ? 16.526 -0.474 -17.653 1.00 82.81 640 PRO A O 1
ATOM 4772 N N . TRP A 1 641 ? 14.542 -0.468 -16.591 1.00 89.62 641 TRP A N 1
ATOM 4773 C CA . TRP A 1 641 ? 13.953 -1.663 -17.207 1.00 89.62 641 TRP A CA 1
ATOM 4774 C C . TRP A 1 641 ? 13.138 -1.323 -18.463 1.00 89.62 641 TRP A C 1
ATOM 4776 O O . TRP A 1 641 ? 13.252 -0.226 -19.015 1.00 89.62 641 TRP A O 1
ATOM 4786 N N . GLU A 1 642 ? 12.338 -2.274 -18.946 1.00 94.62 642 GLU A N 1
ATOM 4787 C CA . GLU A 1 642 ? 11.411 -2.090 -20.055 1.00 94.62 642 GLU A CA 1
ATOM 4788 C C . GLU A 1 642 ? 10.565 -0.827 -19.874 1.00 94.62 642 GLU A C 1
ATOM 4790 O O . GLU A 1 642 ? 9.830 -0.680 -18.901 1.00 94.62 642 GLU A O 1
ATOM 4795 N N . ALA A 1 643 ? 10.688 0.103 -20.817 1.00 94.62 643 ALA A N 1
ATOM 4796 C CA . ALA A 1 643 ? 9.955 1.361 -20.786 1.00 94.62 643 ALA A CA 1
ATOM 4797 C C . ALA A 1 643 ? 9.695 1.866 -22.203 1.00 94.62 643 ALA A C 1
ATOM 4799 O O . ALA A 1 643 ? 10.468 1.598 -23.129 1.00 94.62 643 ALA A O 1
ATOM 4800 N N . CYS A 1 644 ? 8.641 2.648 -22.391 1.00 96.38 644 CYS A N 1
ATOM 4801 C CA . CYS A 1 644 ? 8.445 3.428 -23.604 1.00 96.38 644 CYS A CA 1
ATOM 4802 C C . CYS A 1 644 ? 7.684 4.696 -23.254 1.00 96.38 644 CYS A C 1
ATOM 4804 O O . CYS A 1 644 ? 6.533 4.649 -22.836 1.00 96.38 644 CYS A O 1
ATOM 4806 N N . ARG A 1 645 ? 8.341 5.842 -23.411 1.00 93.69 645 ARG A N 1
ATOM 4807 C CA . ARG A 1 645 ? 7.734 7.119 -23.070 1.00 93.69 645 ARG A CA 1
ATOM 4808 C C . ARG A 1 645 ? 6.726 7.555 -24.111 1.00 93.69 645 ARG A C 1
ATOM 4810 O O . ARG A 1 645 ? 6.971 7.400 -25.306 1.00 93.69 645 ARG A O 1
ATOM 4817 N N . TYR A 1 646 ? 5.670 8.196 -23.644 1.00 94.81 646 TYR A N 1
ATOM 4818 C CA . TYR A 1 646 ? 4.743 8.951 -24.466 1.00 94.81 646 TYR A CA 1
ATOM 4819 C C . TYR A 1 646 ? 4.381 10.247 -23.750 1.00 94.81 646 TYR A C 1
ATOM 4821 O O . TYR A 1 646 ? 4.281 10.304 -22.526 1.00 94.81 646 TYR A O 1
ATOM 4829 N N . THR A 1 647 ? 4.136 11.293 -24.523 1.00 93.56 647 THR A N 1
ATOM 4830 C CA . THR A 1 647 ? 3.366 12.445 -24.048 1.00 93.56 647 THR A CA 1
ATOM 4831 C C . THR A 1 647 ? 1.865 12.153 -24.135 1.00 93.56 647 THR A C 1
ATOM 4833 O O . THR A 1 647 ? 1.426 11.288 -24.900 1.00 93.56 647 THR A O 1
ATOM 4836 N N . ALA A 1 648 ? 1.041 12.915 -23.412 1.00 92.88 648 ALA A N 1
ATOM 4837 C CA . ALA A 1 648 ? -0.415 12.802 -23.536 1.00 92.88 648 ALA A CA 1
ATOM 4838 C C . ALA A 1 648 ? -0.895 13.054 -24.982 1.00 92.88 648 ALA A C 1
ATOM 4840 O O . ALA A 1 648 ? -1.772 12.355 -25.486 1.00 92.88 648 ALA A O 1
ATOM 4841 N N . ASN A 1 649 ? -0.262 14.000 -25.688 1.00 92.56 649 ASN A N 1
ATOM 4842 C CA . ASN A 1 649 ? -0.597 14.331 -27.075 1.00 92.56 649 ASN A CA 1
ATOM 4843 C C . ASN A 1 649 ? -0.216 13.218 -28.059 1.00 92.56 649 ASN A C 1
ATOM 4845 O O . ASN A 1 649 ? -0.999 12.904 -28.955 1.00 92.56 649 ASN A O 1
ATOM 4849 N N . SER A 1 650 ? 0.973 12.623 -27.916 1.00 94.62 650 SER A N 1
ATOM 4850 C CA . SER A 1 650 ? 1.398 11.519 -28.785 1.00 94.62 650 SER A CA 1
ATOM 4851 C C . SER A 1 650 ? 0.604 10.246 -28.501 1.00 94.62 650 SER A C 1
ATOM 4853 O O . SER A 1 650 ? 0.241 9.553 -29.447 1.00 94.62 650 SER A O 1
ATOM 4855 N N . THR A 1 651 ? 0.239 9.992 -27.239 1.00 96.56 651 THR A N 1
ATOM 4856 C CA . THR A 1 651 ? -0.717 8.934 -26.873 1.00 96.56 651 THR A CA 1
ATOM 4857 C C . THR A 1 651 ? -2.057 9.161 -27.560 1.00 96.56 651 THR A C 1
ATOM 4859 O O . THR A 1 651 ? -2.565 8.255 -28.216 1.00 96.56 651 THR A O 1
ATOM 4862 N N . GLY A 1 652 ? -2.612 10.375 -27.469 1.00 96.38 652 GLY A N 1
ATOM 4863 C CA . GLY A 1 652 ? -3.871 10.714 -28.129 1.00 96.38 652 GLY A CA 1
ATOM 4864 C C . GLY A 1 652 ? -3.808 10.515 -29.644 1.00 96.38 652 GLY A C 1
ATOM 4865 O O . GLY A 1 652 ? -4.670 9.853 -30.212 1.00 96.38 652 GLY A O 1
ATOM 4866 N N . ALA A 1 653 ? -2.741 10.986 -30.296 1.00 96.06 653 ALA A N 1
ATOM 4867 C CA . ALA A 1 653 ? -2.537 10.779 -31.730 1.00 96.06 653 ALA A CA 1
ATOM 4868 C C . ALA A 1 653 ? -2.401 9.291 -32.100 1.00 96.06 653 ALA A C 1
ATOM 4870 O O . ALA A 1 653 ? -3.053 8.831 -33.033 1.00 96.06 653 ALA A O 1
ATOM 4871 N N . PHE A 1 654 ? -1.616 8.517 -31.346 1.00 98.19 654 PHE A N 1
ATOM 4872 C CA . PHE A 1 654 ? -1.470 7.079 -31.571 1.00 98.19 654 PHE A CA 1
ATOM 4873 C C . PHE A 1 654 ? -2.808 6.338 -31.426 1.00 98.19 654 PHE A C 1
ATOM 4875 O O . PHE A 1 654 ? -3.153 5.508 -32.269 1.00 98.19 654 PHE A O 1
ATOM 4882 N N . VAL A 1 655 ? -3.594 6.675 -30.399 1.00 98.50 655 VAL A N 1
ATOM 4883 C CA . VAL A 1 655 ? -4.928 6.106 -30.178 1.00 98.50 655 VAL A CA 1
ATOM 4884 C C . VAL A 1 655 ? -5.893 6.497 -31.293 1.00 98.50 655 VAL A C 1
ATOM 4886 O O . VAL A 1 655 ? -6.546 5.620 -31.852 1.00 98.50 655 VAL A O 1
ATOM 4889 N N . ARG A 1 656 ? -5.979 7.779 -31.648 1.00 98.19 656 ARG A N 1
ATOM 4890 C CA . ARG A 1 656 ? -6.901 8.277 -32.676 1.00 98.19 656 ARG A CA 1
ATOM 4891 C C . ARG A 1 656 ? -6.608 7.701 -34.056 1.00 98.19 656 ARG A C 1
ATOM 4893 O O . ARG A 1 656 ? -7.539 7.289 -34.747 1.00 98.19 656 ARG A O 1
ATOM 4900 N N . ASP A 1 657 ? -5.337 7.699 -34.445 1.00 98.12 657 ASP A N 1
ATOM 4901 C CA . ASP A 1 657 ? -4.938 7.479 -35.834 1.00 98.12 657 ASP A CA 1
ATOM 4902 C C . ASP A 1 657 ? -4.587 6.003 -36.115 1.00 98.12 657 ASP A C 1
ATOM 4904 O O . ASP A 1 657 ? -4.704 5.563 -37.257 1.00 98.12 657 ASP A O 1
ATOM 4908 N N . PHE A 1 658 ? -4.220 5.212 -35.091 1.00 98.62 658 PHE A N 1
ATOM 4909 C CA . PHE A 1 658 ? -3.749 3.828 -35.269 1.00 98.62 658 PHE A CA 1
ATOM 4910 C C . PHE A 1 658 ? -4.438 2.815 -34.344 1.00 98.62 658 PHE A C 1
ATOM 4912 O O . PHE A 1 658 ? -5.170 1.946 -34.823 1.00 98.62 658 PHE A O 1
ATOM 4919 N N . LEU A 1 659 ? -4.217 2.900 -33.026 1.00 98.69 659 LEU A N 1
ATOM 4920 C CA . LEU A 1 659 ? -4.615 1.844 -32.086 1.00 98.69 659 LEU A CA 1
ATOM 4921 C C . LEU A 1 659 ? -6.137 1.722 -31.943 1.00 98.69 659 LEU A C 1
ATOM 4923 O O . LEU A 1 659 ? -6.679 0.624 -32.044 1.00 98.69 659 LEU A O 1
ATOM 4927 N N . GLY A 1 660 ? -6.832 2.842 -31.744 1.00 98.50 660 GLY A N 1
ATOM 4928 C CA . GLY A 1 660 ? -8.282 2.893 -31.573 1.00 98.50 660 GLY A CA 1
ATOM 4929 C C . GLY A 1 660 ? -9.042 2.328 -32.777 1.00 98.50 660 GLY A C 1
ATOM 4930 O O . GLY A 1 660 ? -9.823 1.389 -32.599 1.00 98.50 660 GLY A O 1
ATOM 4931 N N . PRO A 1 661 ? -8.795 2.812 -34.013 1.00 98.62 661 PRO A N 1
ATOM 4932 C CA . PRO A 1 661 ? -9.394 2.240 -35.217 1.00 98.62 661 PRO A CA 1
ATOM 4933 C C . PRO A 1 661 ? -9.094 0.748 -35.383 1.00 98.62 661 PRO A C 1
ATOM 4935 O O . PRO A 1 661 ? -9.995 -0.021 -35.728 1.00 98.62 661 PRO A O 1
ATOM 4938 N N . ARG A 1 662 ? -7.853 0.327 -35.098 1.00 98.56 662 ARG A N 1
ATOM 4939 C CA . ARG A 1 662 ? -7.436 -1.070 -35.235 1.00 98.56 662 ARG A CA 1
ATOM 4940 C C . ARG A 1 662 ? -8.175 -1.990 -34.267 1.00 98.56 662 ARG A C 1
ATOM 4942 O O . ARG A 1 662 ? -8.778 -2.968 -34.701 1.00 98.56 662 ARG A O 1
ATOM 4949 N N . LEU A 1 663 ? -8.175 -1.661 -32.976 1.00 98.44 663 LEU A N 1
ATOM 4950 C CA . LEU A 1 663 ? -8.880 -2.447 -31.964 1.00 98.44 663 LEU A CA 1
ATOM 4951 C C . LEU A 1 663 ? -10.392 -2.416 -32.180 1.00 98.44 663 LEU A C 1
ATOM 4953 O O . LEU A 1 663 ? -11.047 -3.440 -32.021 1.00 98.44 663 LEU A O 1
ATOM 4957 N N . LYS A 1 664 ? -10.962 -1.283 -32.606 1.00 97.94 664 LYS A N 1
ATOM 4958 C CA . LYS A 1 664 ? -12.402 -1.200 -32.868 1.00 97.94 664 LYS A CA 1
ATOM 4959 C C . LYS A 1 664 ? -12.844 -2.077 -34.040 1.00 97.94 664 LYS A C 1
ATOM 4961 O O . LYS A 1 664 ? -13.960 -2.591 -34.005 1.00 97.94 664 LYS A O 1
ATOM 4966 N N . SER A 1 665 ? -11.993 -2.221 -35.054 1.00 98.25 665 SER A N 1
ATOM 4967 C CA . SER A 1 665 ? -12.211 -3.123 -36.188 1.00 98.25 665 SER A CA 1
ATOM 4968 C C . SER A 1 665 ? -12.133 -4.586 -35.756 1.00 98.25 665 SER A C 1
ATOM 4970 O O . SER A 1 665 ? -13.066 -5.351 -35.994 1.00 98.25 665 SER A O 1
ATOM 4972 N N . ASP A 1 666 ? -11.038 -4.959 -35.096 1.00 98.31 666 ASP A N 1
ATOM 4973 C CA . ASP A 1 666 ? -10.679 -6.370 -34.937 1.00 98.31 666 ASP A CA 1
ATOM 4974 C C . ASP A 1 666 ? -11.244 -6.975 -33.641 1.00 98.31 666 ASP A C 1
ATOM 4976 O O . ASP A 1 666 ? -11.632 -8.141 -33.612 1.00 98.31 666 ASP A O 1
ATOM 4980 N N . HIS A 1 667 ? -11.347 -6.172 -32.578 1.00 98.19 667 HIS A N 1
ATOM 4981 C CA . HIS A 1 667 ? -11.755 -6.594 -31.236 1.00 98.19 667 HIS A CA 1
ATOM 4982 C C . HIS A 1 667 ? -12.665 -5.542 -30.560 1.00 98.19 667 HIS A C 1
ATOM 4984 O O . HIS A 1 667 ? -12.308 -4.966 -29.529 1.00 98.19 667 HIS A O 1
ATOM 4990 N N . PRO A 1 668 ? -13.878 -5.281 -31.090 1.00 97.12 668 PRO A N 1
ATOM 4991 C CA . PRO A 1 668 ? -14.734 -4.160 -30.671 1.00 97.12 668 PRO A CA 1
ATOM 4992 C C . PRO A 1 668 ? -15.230 -4.207 -29.217 1.00 97.12 668 PRO A C 1
ATOM 4994 O O . PRO A 1 668 ? -15.854 -3.238 -28.770 1.00 97.12 668 PRO A O 1
ATOM 4997 N N . HIS A 1 669 ? -15.024 -5.331 -28.527 1.00 96.38 669 HIS A N 1
ATOM 4998 C CA . HIS A 1 669 ? -15.399 -5.566 -27.134 1.00 96.38 669 HIS A CA 1
ATOM 4999 C C . HIS A 1 669 ? -14.326 -5.111 -26.135 1.00 96.38 669 HIS A C 1
ATOM 5001 O O . HIS A 1 669 ? -14.659 -4.902 -24.969 1.00 96.38 669 HIS A O 1
ATOM 5007 N N . LEU A 1 670 ? -13.071 -4.964 -26.576 1.00 98.38 670 LEU A N 1
ATOM 5008 C CA . LEU A 1 670 ? -11.963 -4.603 -25.700 1.00 98.38 670 LEU A CA 1
ATOM 5009 C C . LEU A 1 670 ? -12.102 -3.177 -25.188 1.00 98.38 670 LEU A C 1
ATOM 5011 O O . LEU A 1 670 ? -12.431 -2.257 -25.939 1.00 98.38 670 LEU A O 1
ATOM 5015 N N . LYS A 1 671 ? -11.803 -3.019 -23.902 1.00 98.38 671 LYS A N 1
ATOM 5016 C CA . LYS A 1 671 ? -11.684 -1.726 -23.239 1.00 98.38 671 LYS A CA 1
ATOM 5017 C C . LYS A 1 671 ? -10.299 -1.136 -23.439 1.00 98.38 671 LYS A C 1
ATOM 5019 O O . LYS A 1 671 ? -9.316 -1.872 -23.404 1.00 98.38 671 LYS A O 1
ATOM 5024 N N . LEU A 1 672 ? -10.211 0.179 -23.614 1.00 98.69 672 LEU A N 1
ATOM 5025 C CA . LEU A 1 672 ? -8.926 0.869 -23.720 1.00 98.69 672 LEU A CA 1
ATOM 5026 C C . LEU A 1 672 ? -8.784 1.947 -22.647 1.00 98.69 672 LEU A C 1
ATOM 5028 O O . LEU A 1 672 ? -9.585 2.879 -22.566 1.00 98.69 672 LEU A O 1
ATOM 5032 N N . PHE A 1 673 ? -7.727 1.830 -21.854 1.00 98.62 673 PHE A N 1
ATOM 5033 C CA . PHE A 1 673 ? -7.357 2.765 -20.803 1.00 98.62 673 PHE A CA 1
ATOM 5034 C C . PHE A 1 673 ? -6.093 3.528 -21.192 1.00 98.62 673 PHE A C 1
ATOM 5036 O O . PHE A 1 673 ? -5.151 2.971 -21.758 1.00 98.62 673 PHE A O 1
ATOM 5043 N N . VAL A 1 674 ? -6.062 4.816 -20.869 1.00 97.88 674 VAL A N 1
ATOM 5044 C CA . VAL A 1 674 ? -4.873 5.668 -21.026 1.00 97.88 674 VAL A CA 1
ATOM 5045 C C . VAL A 1 674 ? -4.244 5.972 -19.668 1.00 97.88 674 VAL A C 1
ATOM 5047 O O . VAL A 1 674 ? -4.829 5.663 -18.630 1.00 97.88 674 VAL A O 1
ATOM 5050 N N . PHE A 1 675 ? -3.096 6.647 -19.706 1.00 96.75 675 PHE A N 1
ATOM 5051 C CA . PHE A 1 675 ? -2.293 7.077 -18.565 1.00 96.75 675 PHE A CA 1
ATOM 5052 C C . PHE A 1 675 ? -1.508 5.953 -17.890 1.00 96.75 675 PHE A C 1
ATOM 5054 O O . PHE A 1 675 ? -0.320 5.882 -18.153 1.00 96.75 675 PHE A O 1
ATOM 5061 N N . AS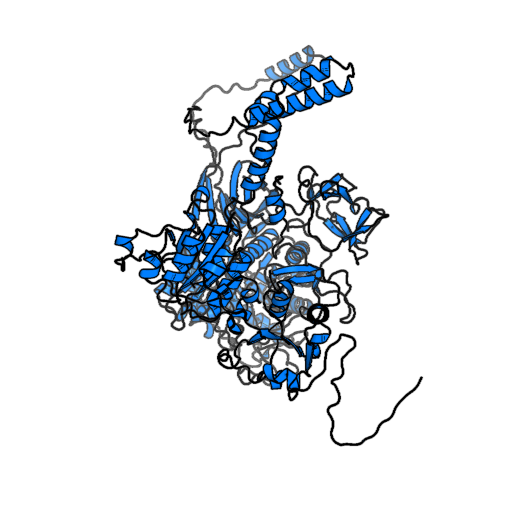P A 1 676 ? -2.128 5.079 -17.092 1.00 97.75 676 ASP A N 1
ATOM 5062 C CA . ASP A 1 676 ? -1.452 3.950 -16.414 1.00 97.75 676 ASP A CA 1
ATOM 5063 C C . ASP A 1 676 ? -0.167 4.396 -15.681 1.00 97.75 676 ASP A C 1
ATOM 5065 O O . ASP A 1 676 ? 0.927 3.862 -15.877 1.00 97.75 676 ASP A O 1
ATOM 5069 N N . HIS A 1 677 ? -0.293 5.495 -14.928 1.00 95.06 677 HIS A N 1
ATOM 5070 C CA . HIS A 1 677 ? 0.796 6.138 -14.194 1.00 95.06 677 HIS A CA 1
ATOM 5071 C C . HIS A 1 677 ? 0.298 6.767 -12.887 1.00 95.06 677 HIS A C 1
ATOM 5073 O O . HIS A 1 677 ? -0.881 6.686 -12.548 1.00 95.06 677 HIS A O 1
ATOM 5079 N N . ASN A 1 678 ? 1.194 7.399 -12.134 1.00 89.56 678 ASN A N 1
ATOM 5080 C CA . ASN A 1 678 ? 0.903 7.938 -10.806 1.00 89.56 678 ASN A CA 1
ATOM 5081 C C . ASN A 1 678 ? -0.155 9.051 -10.808 1.00 89.56 678 ASN A C 1
ATOM 5083 O O . ASN A 1 678 ? -0.336 9.779 -11.775 1.00 89.56 678 ASN A O 1
ATOM 5087 N N . ARG A 1 679 ? -0.860 9.227 -9.687 1.00 83.81 679 ARG A N 1
ATOM 5088 C CA . ARG A 1 679 ? -1.984 10.180 -9.556 1.00 83.81 679 ARG A CA 1
ATOM 5089 C C . ARG A 1 679 ? -1.621 11.659 -9.799 1.00 83.81 679 ARG A C 1
ATOM 5091 O O . ARG A 1 679 ? -2.516 12.495 -9.892 1.00 83.81 679 ARG A O 1
ATOM 5098 N N . ASP A 1 680 ? -0.348 12.031 -9.881 1.00 75.31 680 ASP A N 1
ATOM 5099 C CA . ASP A 1 680 ? 0.132 13.416 -9.968 1.00 75.31 680 ASP A CA 1
ATOM 5100 C C . ASP A 1 680 ? -0.281 14.141 -11.260 1.00 75.31 680 ASP A C 1
ATOM 5102 O O . ASP A 1 680 ? -0.756 15.275 -11.182 1.00 75.31 680 ASP A O 1
ATOM 5106 N N . HIS A 1 681 ? -0.180 13.491 -12.422 1.00 85.31 681 HIS A N 1
ATOM 5107 C CA . HIS A 1 681 ? -0.511 14.098 -13.727 1.00 85.31 681 HIS A CA 1
ATOM 5108 C C . HIS A 1 681 ? -1.827 13.606 -14.345 1.00 85.31 681 HIS A C 1
ATOM 5110 O O . HIS A 1 681 ? -2.176 13.943 -15.480 1.00 85.31 681 HIS A O 1
ATOM 5116 N N . MET A 1 682 ? -2.609 12.850 -13.579 1.00 86.69 682 MET A N 1
ATOM 5117 C CA . MET A 1 682 ? -3.831 12.197 -14.044 1.00 86.69 682 MET A CA 1
ATOM 5118 C C . MET A 1 682 ? -4.863 13.178 -14.627 1.00 86.69 682 MET A C 1
ATOM 5120 O O . MET A 1 682 ? -5.512 12.886 -15.631 1.00 86.69 682 MET A O 1
ATOM 5124 N N . VAL A 1 683 ? -4.993 14.371 -14.034 1.00 85.94 683 VAL A N 1
ATOM 5125 C CA . VAL A 1 683 ? -5.928 15.416 -14.494 1.00 85.94 683 VAL A CA 1
ATOM 5126 C C . VAL A 1 683 ? -5.511 15.982 -15.852 1.00 85.94 683 VAL A C 1
ATOM 5128 O O . VAL A 1 683 ? -6.361 16.206 -16.716 1.00 85.94 683 VAL A O 1
ATOM 5131 N N . ASP A 1 684 ? -4.214 16.210 -16.050 1.00 87.56 684 ASP A N 1
ATOM 5132 C CA . ASP A 1 684 ? -3.685 16.776 -17.291 1.00 87.56 684 ASP A CA 1
ATOM 5133 C C . ASP A 1 684 ? -3.818 15.775 -18.440 1.00 87.56 684 ASP A C 1
ATOM 5135 O O . ASP A 1 684 ? -4.267 16.138 -19.529 1.00 87.56 684 ASP A O 1
ATOM 5139 N N . TRP A 1 685 ? -3.544 14.497 -18.172 1.00 93.25 685 TRP A N 1
ATOM 5140 C CA . TRP A 1 685 ? -3.760 13.412 -19.127 1.00 93.25 685 TRP A CA 1
ATOM 5141 C C . TRP A 1 685 ? -5.234 13.209 -19.466 1.00 93.25 685 TRP A C 1
ATOM 5143 O O . TRP A 1 685 ? -5.576 13.107 -20.646 1.00 93.25 685 TRP A O 1
ATOM 5153 N N . ALA A 1 686 ? -6.117 13.218 -18.462 1.00 91.62 686 ALA A N 1
ATOM 5154 C CA . ALA A 1 686 ? -7.557 13.141 -18.687 1.00 91.62 686 ALA A CA 1
ATOM 5155 C C . ALA A 1 686 ? -8.031 14.286 -19.597 1.00 91.62 686 ALA A C 1
ATOM 5157 O O . ALA A 1 686 ? -8.703 14.044 -20.597 1.00 91.62 686 ALA A O 1
ATOM 5158 N N . ARG A 1 687 ? -7.623 15.529 -19.316 1.00 90.62 687 ARG A N 1
ATOM 5159 C CA . ARG A 1 687 ? -7.989 16.696 -20.137 1.00 90.62 687 ARG A CA 1
ATOM 5160 C C . ARG A 1 687 ? -7.415 16.637 -21.548 1.00 90.62 687 ARG A C 1
ATOM 5162 O O . ARG A 1 687 ? -8.120 16.991 -22.488 1.00 90.62 687 ARG A O 1
ATOM 5169 N N . ALA A 1 688 ? -6.164 16.212 -21.708 1.00 91.00 688 ALA A N 1
ATOM 5170 C CA . ALA A 1 688 ? -5.520 16.132 -23.014 1.00 91.00 688 ALA A CA 1
ATOM 5171 C C . ALA A 1 688 ? -6.175 15.073 -23.914 1.00 91.00 688 ALA A C 1
ATOM 5173 O O . ALA A 1 688 ? -6.476 15.354 -25.071 1.00 91.00 688 ALA A O 1
ATOM 5174 N N . VAL A 1 689 ? -6.444 13.878 -23.377 1.00 93.38 689 VAL A N 1
ATOM 5175 C CA . VAL A 1 689 ? -7.019 12.766 -24.148 1.00 93.38 689 VAL A CA 1
ATOM 5176 C C . VAL A 1 689 ? -8.512 12.973 -24.408 1.00 93.38 689 VAL A C 1
ATOM 5178 O O . VAL A 1 689 ? -8.956 12.848 -25.547 1.00 93.38 689 VAL A O 1
ATOM 5181 N N . TYR A 1 690 ? -9.295 13.326 -23.384 1.00 94.19 690 TYR A N 1
ATOM 5182 C CA . TYR A 1 690 ? -10.745 13.505 -23.536 1.00 94.19 690 TYR A CA 1
ATOM 5183 C C . TYR A 1 690 ? -11.138 14.869 -24.116 1.00 94.19 690 TYR A C 1
ATOM 5185 O O . TYR A 1 690 ? -12.280 15.047 -24.541 1.00 94.19 690 TYR A O 1
ATOM 5193 N N . GLY A 1 691 ? -10.203 15.823 -24.176 1.00 93.00 691 GLY A N 1
ATOM 5194 C CA . GLY A 1 691 ? -10.379 17.089 -24.886 1.00 93.00 691 GLY A CA 1
ATOM 5195 C C . GLY A 1 691 ? -10.415 16.937 -26.412 1.00 93.00 691 GLY A C 1
ATOM 5196 O O . GLY A 1 691 ? -10.974 17.799 -27.089 1.00 93.00 691 GLY A O 1
ATOM 5197 N N . ASP A 1 692 ? -9.871 15.843 -26.956 1.00 94.88 692 ASP A N 1
ATOM 5198 C CA . ASP A 1 692 ? -9.982 15.483 -28.372 1.00 94.88 692 ASP A CA 1
ATOM 5199 C C . ASP A 1 692 ? -11.093 14.443 -28.579 1.00 94.88 692 ASP A C 1
ATOM 5201 O O . ASP A 1 692 ? -10.924 13.259 -28.291 1.00 94.88 692 ASP A O 1
ATOM 5205 N N . ALA A 1 693 ? -12.231 14.874 -29.130 1.00 94.94 693 ALA A N 1
ATOM 5206 C CA . ALA A 1 693 ? -13.390 14.011 -29.363 1.00 94.94 693 ALA A CA 1
ATOM 5207 C C . ALA A 1 693 ? -13.093 12.813 -30.289 1.00 94.94 693 ALA A C 1
ATOM 5209 O O . ALA A 1 693 ? -13.708 11.753 -30.136 1.00 94.94 693 ALA A O 1
ATOM 5210 N N . GLU A 1 694 ? -12.146 12.951 -31.224 1.00 96.56 694 GLU A N 1
ATOM 5211 C CA . GLU A 1 694 ? -11.771 11.868 -32.138 1.00 96.56 694 GLU A CA 1
ATOM 5212 C C . GLU A 1 694 ? -10.920 10.799 -31.446 1.00 96.56 694 GLU A C 1
ATOM 5214 O O . GLU A 1 694 ? -10.988 9.628 -31.821 1.00 96.56 694 GLU A O 1
ATOM 5219 N N . THR A 1 695 ? -10.175 11.181 -30.409 1.00 96.44 695 THR A N 1
ATOM 5220 C CA . THR A 1 695 ? -9.469 10.249 -29.524 1.00 96.44 695 THR A CA 1
ATOM 5221 C C . THR A 1 695 ? -10.436 9.634 -28.507 1.00 96.44 695 THR A C 1
ATOM 5223 O O . THR A 1 695 ? -10.505 8.413 -28.367 1.00 96.44 695 THR A O 1
ATOM 5226 N N . ALA A 1 696 ? -11.230 10.471 -27.830 1.00 95.81 696 ALA A N 1
ATOM 5227 C CA . ALA A 1 696 ? -12.082 10.098 -26.700 1.00 95.81 696 ALA A CA 1
ATOM 5228 C C . ALA A 1 696 ? -13.065 8.956 -27.008 1.00 95.81 696 ALA A C 1
ATOM 5230 O O . ALA A 1 696 ? -13.361 8.146 -26.137 1.00 95.81 696 ALA A O 1
ATOM 5231 N N . LYS A 1 697 ? -13.548 8.845 -28.252 1.00 95.88 697 LYS A N 1
ATOM 5232 C CA . LYS A 1 697 ? -14.476 7.777 -28.675 1.00 95.88 697 LYS A CA 1
ATOM 5233 C C . LYS A 1 697 ? -13.891 6.358 -28.601 1.00 95.88 697 LYS A C 1
ATOM 5235 O O . LYS A 1 697 ? -14.652 5.394 -28.686 1.00 95.88 697 LYS A O 1
ATOM 5240 N N . PHE A 1 698 ? -12.567 6.233 -28.506 1.00 98.00 698 PHE A N 1
ATOM 5241 C CA . PHE A 1 698 ? -11.860 4.956 -28.396 1.00 98.00 698 PHE A CA 1
ATOM 5242 C C . PHE A 1 698 ? -11.401 4.634 -26.974 1.00 98.00 698 PHE A C 1
ATOM 5244 O O . PHE A 1 698 ? -10.908 3.534 -26.759 1.00 98.00 698 PHE A O 1
ATOM 5251 N N . VAL A 1 699 ? -11.526 5.569 -26.029 1.00 97.94 699 VAL A N 1
ATOM 5252 C CA . VAL A 1 699 ? -10.985 5.433 -24.673 1.00 97.94 699 VAL A CA 1
ATOM 5253 C C . VAL A 1 699 ? -12.133 5.243 -23.685 1.00 97.94 699 VAL A C 1
ATOM 5255 O O . VAL A 1 699 ? -13.062 6.046 -23.634 1.00 97.94 699 VAL A O 1
ATOM 5258 N N . ASP A 1 700 ? -12.071 4.175 -22.892 1.00 97.94 700 ASP A N 1
ATOM 5259 C CA . ASP A 1 700 ? -13.097 3.819 -21.906 1.00 97.94 700 ASP A CA 1
ATOM 5260 C C . ASP A 1 700 ? -12.798 4.363 -20.505 1.00 97.94 700 ASP A C 1
ATOM 5262 O O . ASP A 1 700 ? -13.704 4.464 -19.672 1.00 97.94 700 ASP A O 1
ATOM 5266 N N . GLY A 1 701 ? -11.541 4.696 -20.214 1.00 97.19 701 GLY A N 1
ATOM 5267 C CA . GLY A 1 701 ? -11.150 5.159 -18.892 1.00 97.19 701 GLY A CA 1
ATOM 5268 C C . GLY A 1 701 ? -9.708 5.628 -18.772 1.00 97.19 701 GLY A C 1
ATOM 5269 O O . GLY A 1 701 ? -8.958 5.692 -19.746 1.00 97.19 701 GLY A O 1
ATOM 5270 N N . VAL A 1 702 ? -9.340 5.964 -17.543 1.00 97.81 702 VAL A N 1
ATOM 5271 C CA . VAL A 1 702 ? -7.980 6.312 -17.128 1.00 97.81 702 VAL A CA 1
ATOM 5272 C C . VAL A 1 702 ? -7.532 5.276 -16.106 1.00 97.81 702 VAL A C 1
ATOM 5274 O O . VAL A 1 702 ? -8.226 5.049 -15.112 1.00 97.81 702 VAL A O 1
ATOM 5277 N N . ALA A 1 703 ? -6.399 4.637 -16.378 1.00 98.31 703 ALA A N 1
ATOM 5278 C CA . ALA A 1 703 ? -5.722 3.764 -15.428 1.00 98.31 703 ALA A CA 1
ATOM 5279 C C . ALA A 1 703 ? -4.689 4.570 -14.629 1.00 98.31 703 A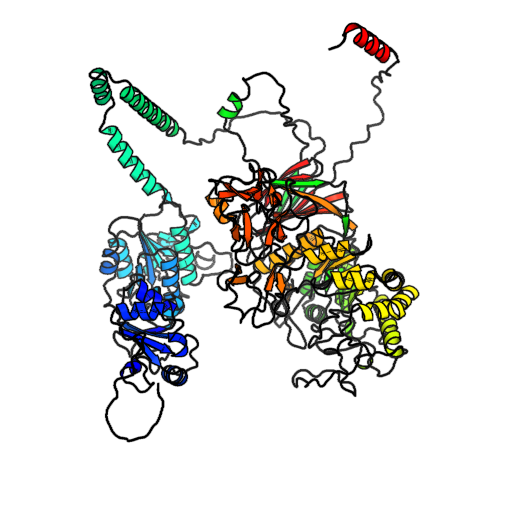LA A C 1
ATOM 5281 O O . ALA A 1 703 ? -4.148 5.543 -15.160 1.00 98.31 703 ALA A O 1
ATOM 5282 N N . PHE A 1 704 ? -4.431 4.218 -13.371 1.00 97.06 704 PHE A N 1
ATOM 5283 C CA . PHE A 1 704 ? -3.468 4.937 -12.534 1.00 97.06 704 PHE A CA 1
ATOM 5284 C C . PHE A 1 704 ? -2.840 4.068 -11.441 1.00 97.06 704 PHE A C 1
ATOM 5286 O O . PHE A 1 704 ? -3.398 3.048 -11.041 1.00 97.06 704 PHE A O 1
ATOM 5293 N N . HIS A 1 705 ? -1.667 4.495 -10.974 1.00 95.38 705 HIS A N 1
ATOM 5294 C CA . HIS A 1 705 ? -0.831 3.827 -9.976 1.00 95.38 705 HIS A CA 1
ATOM 5295 C C . HIS A 1 705 ? -0.737 4.663 -8.693 1.00 95.38 705 HIS A C 1
ATOM 5297 O O . HIS A 1 705 ? -1.045 5.861 -8.684 1.00 95.38 705 HIS A O 1
ATOM 5303 N N . TRP A 1 706 ? -0.252 4.048 -7.613 1.00 86.19 706 TRP A N 1
ATOM 5304 C CA . TRP A 1 706 ? -0.228 4.664 -6.284 1.00 86.19 706 TRP A CA 1
ATOM 5305 C C . TRP A 1 706 ? 1.105 5.326 -5.855 1.00 86.19 706 TRP A C 1
ATOM 5307 O O . TRP A 1 706 ? 1.175 5.875 -4.753 1.00 86.19 706 TRP A O 1
ATOM 5317 N N . TYR A 1 707 ? 2.161 5.291 -6.688 1.00 81.44 707 TYR A N 1
ATOM 5318 C CA . TYR A 1 707 ? 3.552 5.636 -6.312 1.00 81.44 707 TYR A CA 1
ATOM 5319 C C . TYR A 1 707 ? 3.848 7.146 -6.361 1.00 81.44 707 TYR A C 1
ATOM 5321 O O . TYR A 1 707 ? 4.787 7.624 -7.009 1.00 81.44 707 TYR A O 1
ATOM 5329 N N . ALA A 1 708 ? 2.995 7.945 -5.730 1.00 56.78 708 ALA A N 1
ATOM 5330 C CA . ALA A 1 708 ? 3.115 9.395 -5.752 1.00 56.78 708 ALA A CA 1
ATOM 5331 C C . ALA A 1 708 ? 4.202 9.881 -4.764 1.00 56.78 708 ALA A C 1
ATOM 5333 O O . ALA A 1 708 ? 4.057 9.756 -3.554 1.00 56.78 708 ALA A O 1
ATOM 5334 N N . GLY A 1 709 ? 5.284 10.481 -5.284 1.00 48.44 709 GLY A N 1
ATOM 5335 C CA . GLY A 1 709 ? 6.402 11.003 -4.471 1.00 48.44 709 GLY A CA 1
ATOM 5336 C C . GLY A 1 709 ? 7.792 10.901 -5.117 1.00 48.44 709 GLY A C 1
ATOM 5337 O O . GLY A 1 709 ? 8.736 11.560 -4.678 1.00 48.44 709 GLY A O 1
ATOM 5338 N N . GLY A 1 710 ? 7.933 10.140 -6.209 1.00 49.38 710 GLY A N 1
ATOM 5339 C CA . GLY A 1 710 ? 9.223 9.897 -6.863 1.00 49.38 710 GLY A CA 1
ATOM 5340 C C . GLY A 1 710 ? 9.937 8.676 -6.276 1.00 49.38 710 GLY A C 1
ATOM 5341 O O . GLY A 1 710 ? 9.313 7.653 -6.040 1.00 49.38 710 GLY A O 1
ATOM 5342 N N . LEU A 1 711 ? 11.259 8.746 -6.066 1.00 43.59 711 LEU A N 1
ATOM 5343 C CA . LEU A 1 711 ? 12.034 7.619 -5.508 1.00 43.59 711 LEU A CA 1
ATOM 5344 C C . LEU A 1 711 ? 11.799 7.393 -4.001 1.00 43.59 711 LEU A C 1
ATOM 5346 O O . LEU A 1 711 ? 12.277 6.397 -3.457 1.00 43.59 711 LEU A O 1
ATOM 5350 N N . ASP A 1 712 ? 11.100 8.312 -3.333 1.00 48.72 712 ASP A N 1
ATOM 5351 C CA . ASP A 1 712 ? 10.698 8.180 -1.936 1.00 48.72 712 ASP A CA 1
ATOM 5352 C C . ASP A 1 712 ? 9.342 7.468 -1.842 1.00 48.72 712 ASP A C 1
ATOM 5354 O O . ASP A 1 712 ? 8.305 8.043 -2.162 1.00 48.72 712 ASP A O 1
ATOM 5358 N N . ARG A 1 713 ? 9.380 6.204 -1.407 1.00 61.09 713 ARG A N 1
ATOM 5359 C CA . ARG A 1 713 ? 8.229 5.286 -1.326 1.00 61.09 713 ARG A CA 1
ATOM 5360 C C . ARG A 1 713 ? 7.539 5.285 0.046 1.00 61.09 713 ARG A C 1
ATOM 5362 O O . ARG A 1 713 ? 6.755 4.392 0.372 1.00 61.09 713 ARG A O 1
ATOM 5369 N N . THR A 1 714 ? 7.872 6.242 0.915 1.00 51.16 714 THR A N 1
ATOM 5370 C CA . THR A 1 714 ? 7.292 6.328 2.268 1.00 51.16 714 THR A CA 1
ATOM 5371 C C . THR A 1 714 ? 5.812 6.715 2.259 1.00 51.16 714 THR A C 1
ATOM 5373 O O . THR A 1 714 ? 5.080 6.290 3.153 1.00 51.16 714 THR A O 1
ATOM 5376 N N . LEU A 1 715 ? 5.372 7.450 1.233 1.00 51.56 715 LEU A N 1
ATOM 5377 C CA . LEU A 1 715 ? 4.010 7.977 1.082 1.00 51.56 715 LEU A CA 1
ATOM 5378 C C . LEU A 1 715 ? 3.165 7.245 0.022 1.00 51.56 715 LEU A C 1
ATOM 5380 O O . LEU A 1 715 ? 2.040 7.668 -0.253 1.00 51.56 715 LEU A O 1
ATOM 5384 N N . ASP A 1 716 ? 3.676 6.151 -0.551 1.00 67.69 716 ASP A N 1
ATOM 5385 C CA . ASP A 1 716 ? 2.939 5.326 -1.516 1.00 67.69 716 ASP A CA 1
ATOM 5386 C C . ASP A 1 716 ? 1.584 4.889 -0.935 1.00 67.69 716 ASP A C 1
ATOM 5388 O O . ASP A 1 716 ? 1.492 4.461 0.220 1.00 67.69 716 ASP A O 1
ATOM 5392 N N . GLY A 1 717 ? 0.525 5.027 -1.734 1.00 64.88 717 GLY A N 1
ATOM 5393 C CA . GLY A 1 717 ? -0.851 4.712 -1.330 1.00 64.88 717 GLY A CA 1
ATOM 5394 C C . GLY A 1 717 ? -1.534 5.742 -0.413 1.00 64.88 717 GLY A C 1
ATOM 5395 O O . GLY A 1 717 ? -2.748 5.688 -0.217 1.00 64.88 717 GLY A O 1
ATOM 5396 N N . ALA A 1 718 ? -0.798 6.719 0.126 1.00 55.59 718 ALA A N 1
ATOM 5397 C CA . ALA A 1 718 ? -1.337 7.707 1.068 1.00 55.59 718 ALA A CA 1
ATOM 5398 C C . ALA A 1 718 ? -1.588 9.094 0.448 1.00 55.59 718 ALA A C 1
ATOM 5400 O O . ALA A 1 718 ? -2.218 9.944 1.077 1.00 55.59 718 ALA A O 1
ATOM 5401 N N . VAL A 1 719 ? -1.086 9.362 -0.763 1.00 58.06 719 VAL A N 1
ATOM 5402 C CA . VAL A 1 719 ? -1.138 10.701 -1.375 1.00 58.06 719 VAL A CA 1
ATOM 5403 C C . VAL A 1 719 ? -1.645 10.679 -2.819 1.00 58.06 719 VAL A C 1
ATOM 5405 O O . VAL A 1 719 ? -1.593 9.672 -3.524 1.00 58.06 719 VAL A O 1
ATOM 5408 N N . GLY A 1 720 ? -2.143 11.833 -3.273 1.00 65.00 720 GLY A N 1
ATOM 5409 C CA . GLY A 1 720 ? -2.609 12.041 -4.649 1.00 65.00 720 GLY A CA 1
ATOM 5410 C C . GLY A 1 720 ? -4.090 11.730 -4.894 1.00 65.00 720 GLY A C 1
ATOM 5411 O O . GLY A 1 720 ? -4.557 11.913 -6.017 1.00 65.00 720 GLY A O 1
ATOM 5412 N N . HIS A 1 721 ? -4.848 11.326 -3.871 1.00 72.19 721 HIS A N 1
ATOM 5413 C CA . HIS A 1 721 ? -6.277 10.992 -3.969 1.00 72.19 721 HIS A CA 1
ATOM 5414 C C . HIS A 1 721 ? -7.130 12.151 -4.522 1.00 72.19 721 HIS A C 1
ATOM 5416 O O . HIS A 1 721 ? -7.960 11.954 -5.407 1.00 72.19 721 HIS A O 1
ATOM 5422 N N . ALA A 1 722 ? -6.845 13.400 -4.159 1.00 63.91 722 ALA A N 1
ATOM 5423 C CA . ALA A 1 722 ? -7.532 14.586 -4.670 1.00 63.91 722 ALA A CA 1
ATOM 5424 C C . ALA A 1 722 ? -7.436 14.714 -6.197 1.00 63.91 722 ALA A C 1
ATOM 5426 O O . ALA A 1 722 ? -8.355 15.227 -6.842 1.00 63.91 722 ALA A O 1
ATOM 5427 N N . ASN A 1 723 ? -6.351 14.230 -6.807 1.00 72.38 723 ASN A N 1
ATOM 5428 C CA . ASN A 1 723 ? -6.229 14.224 -8.260 1.00 72.38 723 ASN A CA 1
ATOM 5429 C C . ASN A 1 723 ? -7.124 13.169 -8.911 1.00 72.38 723 ASN A C 1
ATOM 5431 O O . ASN A 1 723 ? -7.607 13.421 -10.011 1.00 72.38 723 ASN A O 1
ATOM 5435 N N . VAL A 1 724 ? -7.425 12.057 -8.233 1.00 80.06 724 VAL A N 1
ATOM 5436 C CA . VAL A 1 724 ? -8.414 11.066 -8.694 1.00 80.06 724 VAL A CA 1
ATOM 5437 C C . VAL A 1 724 ? -9.791 11.720 -8.787 1.00 80.06 724 VAL A C 1
ATOM 5439 O O . VAL A 1 724 ? -10.464 11.607 -9.811 1.00 80.06 724 VAL A O 1
ATOM 5442 N N . ALA A 1 725 ? -10.181 12.492 -7.770 1.00 73.62 725 ALA A N 1
ATOM 5443 C CA . ALA A 1 725 ? -11.448 13.221 -7.772 1.00 73.62 725 ALA A CA 1
ATOM 5444 C C . ALA A 1 725 ? -11.513 14.300 -8.863 1.00 73.62 725 ALA A C 1
ATOM 5446 O O . ALA A 1 725 ? -12.484 14.378 -9.614 1.00 73.62 725 ALA A O 1
ATOM 5447 N N . ARG A 1 726 ? -10.458 15.112 -9.000 1.00 76.75 726 ARG A N 1
ATOM 5448 C CA . ARG A 1 726 ? -10.379 16.138 -10.054 1.00 76.75 726 ARG A CA 1
ATOM 5449 C C . ARG A 1 726 ? -10.356 15.522 -11.451 1.00 76.75 726 ARG A C 1
ATOM 5451 O O . ARG A 1 726 ? -10.922 16.098 -12.377 1.00 76.75 726 ARG A O 1
ATOM 5458 N N . ALA A 1 727 ? -9.705 14.370 -11.612 1.00 83.81 727 ALA A N 1
ATOM 5459 C CA . ALA A 1 727 ? -9.695 13.630 -12.863 1.00 83.81 727 ALA A CA 1
ATOM 5460 C C . ALA A 1 727 ? -11.093 13.086 -13.160 1.00 83.81 727 ALA A C 1
ATOM 5462 O O . ALA A 1 727 ? -11.595 13.347 -14.246 1.00 83.81 727 ALA A O 1
ATOM 5463 N N . ARG A 1 728 ? -11.773 12.451 -12.191 1.00 87.19 728 ARG A N 1
ATOM 5464 C CA . ARG A 1 728 ? -13.184 12.037 -12.315 1.00 87.19 728 ARG A CA 1
ATOM 5465 C C . ARG A 1 728 ? -14.058 13.178 -12.834 1.00 87.19 728 ARG A C 1
ATOM 5467 O O . ARG A 1 728 ? -14.822 12.976 -13.770 1.00 87.19 728 ARG A O 1
ATOM 5474 N N . ASP A 1 729 ? -13.932 14.364 -12.245 1.00 84.25 729 ASP A N 1
ATOM 5475 C CA . ASP A 1 729 ? -14.752 15.525 -12.604 1.00 84.25 729 ASP A CA 1
ATOM 5476 C C . ASP A 1 729 ? -14.404 16.093 -13.995 1.00 84.25 729 ASP A C 1
ATOM 5478 O O . ASP A 1 729 ? -15.228 16.761 -14.620 1.00 84.25 729 ASP A O 1
ATOM 5482 N N . ALA A 1 730 ? -13.197 15.816 -14.500 1.00 86.31 730 ALA A N 1
ATOM 5483 C CA . ALA A 1 730 ? -12.772 16.151 -15.857 1.00 86.31 730 ALA A CA 1
ATOM 5484 C C . ALA A 1 730 ? -13.166 15.092 -16.905 1.00 86.31 730 ALA A C 1
ATOM 5486 O O . ALA A 1 730 ? -13.098 15.373 -18.103 1.00 86.31 730 ALA A O 1
ATOM 5487 N N . LEU A 1 731 ? -13.561 13.888 -16.482 1.00 90.50 731 LEU A N 1
ATOM 5488 C CA . LEU A 1 731 ? -13.915 12.785 -17.369 1.00 90.50 731 LEU A CA 1
ATOM 5489 C C . LEU A 1 731 ? -15.388 12.838 -17.806 1.00 90.50 731 LEU A C 1
ATOM 5491 O O . LEU A 1 731 ? -16.259 13.294 -17.059 1.00 90.50 731 LEU A O 1
ATOM 5495 N N . PRO A 1 732 ? -15.718 12.337 -19.012 1.00 91.81 732 PRO A N 1
ATOM 5496 C CA . PRO A 1 732 ? -17.108 12.201 -19.417 1.00 91.81 732 PRO A CA 1
ATOM 5497 C C . PRO A 1 732 ? -17.835 11.192 -18.522 1.00 91.81 732 PRO A C 1
ATOM 5499 O O . PRO A 1 732 ? -17.271 10.195 -18.064 1.00 91.81 732 PRO A O 1
ATOM 5502 N N . LYS A 1 733 ? -19.133 11.424 -18.307 1.00 88.50 733 LYS A N 1
ATOM 5503 C CA . LYS A 1 733 ? -19.970 10.539 -17.492 1.00 88.50 733 LYS A CA 1
ATOM 5504 C C . LYS A 1 733 ? -19.902 9.100 -18.017 1.00 88.50 733 LYS A C 1
ATOM 5506 O O . LYS A 1 733 ? -20.255 8.842 -19.163 1.00 88.50 733 LYS A O 1
ATOM 5511 N N . GLY A 1 734 ? -19.519 8.172 -17.143 1.00 86.62 734 GLY A N 1
ATOM 5512 C CA . GLY A 1 734 ? -19.419 6.743 -17.450 1.00 86.62 734 GLY A CA 1
ATOM 5513 C C . GLY A 1 734 ? -18.006 6.254 -17.776 1.00 86.62 734 GLY A C 1
ATOM 5514 O O . GLY A 1 734 ? -17.809 5.038 -17.776 1.00 86.62 734 GLY A O 1
ATOM 5515 N N . ALA A 1 735 ? -17.040 7.159 -17.982 1.00 94.44 735 ALA A N 1
ATOM 5516 C CA . ALA A 1 735 ? -15.630 6.791 -18.063 1.00 94.44 735 ALA A CA 1
ATOM 5517 C C . ALA A 1 735 ? -15.173 6.093 -16.776 1.00 94.44 735 ALA A C 1
ATOM 5519 O O . ALA A 1 735 ? -15.635 6.406 -15.675 1.00 94.44 735 ALA A O 1
ATOM 5520 N N . ARG A 1 736 ? -14.280 5.120 -16.935 1.00 96.19 736 ARG A N 1
ATOM 5521 C CA . ARG A 1 736 ? -13.766 4.289 -15.849 1.00 96.19 736 ARG A CA 1
ATOM 5522 C C . ARG A 1 736 ? -12.506 4.892 -15.233 1.00 96.19 736 ARG A C 1
ATOM 5524 O O . ARG A 1 736 ? -11.664 5.445 -15.936 1.00 96.19 736 ARG A O 1
ATOM 5531 N N . LEU A 1 737 ? -12.377 4.729 -13.924 1.00 97.62 737 LEU A N 1
ATOM 5532 C CA . LEU A 1 737 ? -11.166 5.005 -13.163 1.00 97.62 737 LEU A CA 1
ATOM 5533 C C . LEU A 1 737 ? -10.651 3.678 -12.620 1.00 97.62 737 LEU A C 1
ATOM 5535 O O . LEU A 1 737 ? -11.337 3.051 -11.816 1.00 97.62 737 LEU A O 1
ATOM 5539 N N . LEU A 1 738 ? -9.488 3.238 -13.093 1.00 98.12 738 LEU A N 1
ATOM 5540 C CA . LEU A 1 738 ? -8.930 1.932 -12.753 1.00 98.12 738 LEU A CA 1
ATOM 5541 C C . LEU A 1 738 ? -7.581 2.099 -12.037 1.00 98.12 738 LEU A C 1
ATOM 5543 O O . LEU A 1 738 ? -6.587 2.361 -12.709 1.00 98.12 738 LEU A O 1
ATOM 5547 N N . PRO A 1 739 ? -7.518 1.912 -10.710 1.00 97.81 739 PRO A N 1
ATOM 5548 C CA . PRO A 1 739 ? -6.260 1.646 -10.026 1.00 97.81 739 PRO A CA 1
ATOM 5549 C C . PRO A 1 739 ? -5.694 0.330 -10.571 1.00 97.81 739 PRO A C 1
ATOM 5551 O O . PRO A 1 739 ? -6.246 -0.745 -10.317 1.00 97.81 739 PRO A O 1
ATOM 5554 N N . SER A 1 740 ? -4.672 0.425 -11.416 1.00 98.19 740 SER A N 1
ATOM 5555 C CA . SER A 1 740 ? -4.147 -0.692 -12.211 1.00 98.19 740 SER A CA 1
ATOM 5556 C C . SER A 1 740 ? -2.905 -1.335 -11.600 1.00 98.19 740 SER A C 1
ATOM 5558 O O . SER A 1 740 ? -2.547 -2.437 -12.021 1.00 98.19 740 SER A O 1
ATOM 5560 N N . GLU A 1 741 ? -2.274 -0.680 -10.624 1.00 97.50 741 GLU A N 1
ATOM 5561 C CA . GLU A 1 741 ? -1.081 -1.174 -9.943 1.00 97.50 741 GLU A CA 1
ATOM 5562 C C . GLU A 1 741 ? -0.824 -0.453 -8.601 1.00 97.50 741 GLU A C 1
ATOM 5564 O O . GLU A 1 741 ? -0.866 0.779 -8.518 1.00 97.50 741 GLU A O 1
ATOM 5569 N N . GLY A 1 742 ? -0.440 -1.227 -7.578 1.00 93.19 742 GLY A N 1
ATOM 5570 C CA . GLY A 1 742 ? 0.202 -0.743 -6.353 1.00 93.19 742 GLY A CA 1
ATOM 5571 C C . GLY A 1 742 ? 1.041 -1.836 -5.674 1.00 93.19 742 GLY A C 1
ATOM 5572 O O . GLY A 1 742 ? 0.665 -3.003 -5.692 1.00 93.19 742 GLY A O 1
ATOM 5573 N N . CYS A 1 743 ? 2.192 -1.486 -5.084 1.00 90.88 743 CYS A N 1
ATOM 5574 C CA . CYS A 1 743 ? 3.110 -2.426 -4.417 1.00 90.88 743 CYS A CA 1
ATOM 5575 C C . CYS A 1 743 ? 3.816 -1.833 -3.191 1.00 90.88 743 CYS A C 1
ATOM 5577 O O . CYS A 1 743 ? 4.252 -0.682 -3.207 1.00 90.88 743 CYS A O 1
ATOM 5579 N N . ASN A 1 744 ? 4.016 -2.646 -2.145 1.00 85.44 744 ASN A N 1
ATOM 5580 C CA . ASN A 1 744 ? 4.873 -2.288 -1.008 1.00 85.44 744 ASN A CA 1
ATOM 5581 C C . ASN A 1 744 ? 6.345 -2.554 -1.347 1.00 85.44 744 ASN A C 1
ATOM 5583 O O . ASN A 1 744 ? 6.776 -3.703 -1.446 1.00 85.44 744 ASN A O 1
ATOM 5587 N N . CYS A 1 745 ? 7.125 -1.489 -1.519 1.00 79.50 745 CYS A N 1
ATOM 5588 C CA . CYS A 1 745 ? 8.445 -1.550 -2.140 1.00 79.50 745 CYS A CA 1
ATOM 5589 C C . CYS A 1 745 ? 9.404 -0.518 -1.492 1.00 79.50 745 CYS A C 1
ATOM 5591 O O . CYS A 1 745 ? 8.923 0.513 -1.021 1.00 79.50 745 CYS A O 1
ATOM 5593 N N . PRO A 1 746 ? 10.741 -0.727 -1.446 1.00 78.44 746 PRO A N 1
ATOM 5594 C CA . PRO A 1 746 ? 11.491 -1.908 -1.881 1.00 78.44 746 PRO A CA 1
ATOM 5595 C C . PRO A 1 746 ? 11.481 -3.056 -0.854 1.00 78.44 746 PRO A C 1
ATOM 5597 O O . PRO A 1 746 ? 11.441 -2.836 0.358 1.00 78.44 746 PRO A O 1
ATOM 5600 N N . GLY A 1 747 ? 11.609 -4.282 -1.366 1.00 81.12 747 GLY A N 1
ATOM 5601 C CA . GLY A 1 747 ? 11.874 -5.495 -0.593 1.00 81.12 747 GLY A CA 1
ATOM 5602 C C . GLY A 1 747 ? 10.733 -6.018 0.291 1.00 81.12 747 GLY A C 1
ATOM 5603 O O . GLY A 1 747 ? 9.724 -5.360 0.564 1.00 81.12 747 GLY A O 1
ATOM 5604 N N . ILE A 1 748 ? 10.945 -7.237 0.785 1.00 83.88 748 ILE A N 1
ATOM 5605 C CA . ILE A 1 748 ? 10.058 -7.897 1.745 1.00 83.88 748 ILE A CA 1
ATOM 5606 C C . ILE A 1 748 ? 10.289 -7.277 3.120 1.00 83.88 748 ILE A C 1
ATOM 5608 O O . ILE A 1 748 ? 11.412 -7.240 3.620 1.00 83.88 748 ILE A O 1
ATOM 5612 N N . GLY A 1 749 ? 9.219 -6.794 3.731 1.00 68.31 749 GLY A N 1
ATOM 5613 C CA . GLY A 1 749 ? 9.209 -6.301 5.099 1.00 68.31 749 GLY A CA 1
ATOM 5614 C C . GLY A 1 749 ? 8.527 -7.312 6.004 1.00 68.31 749 GLY A C 1
ATOM 5615 O O . GLY A 1 749 ? 7.764 -8.168 5.545 1.00 68.31 749 GLY A O 1
ATOM 5616 N N . ASP A 1 750 ? 8.789 -7.204 7.302 1.00 58.28 750 ASP A N 1
ATOM 5617 C CA . ASP A 1 750 ? 7.970 -7.902 8.282 1.00 58.28 750 ASP A CA 1
ATOM 5618 C C . ASP A 1 750 ? 6.532 -7.389 8.141 1.00 58.28 750 ASP A C 1
ATOM 5620 O O . ASP A 1 750 ? 6.305 -6.187 8.002 1.00 58.28 750 ASP A O 1
ATOM 5624 N N . SER A 1 751 ? 5.567 -8.309 8.085 1.00 53.69 751 SER A N 1
ATOM 5625 C CA . SER A 1 751 ? 4.145 -7.997 7.953 1.00 53.69 751 SER A CA 1
ATOM 5626 C C . SER A 1 751 ? 3.727 -7.077 9.102 1.00 53.69 751 SER A C 1
ATOM 5628 O O . SER A 1 751 ? 3.531 -7.552 10.224 1.00 53.69 751 SER A O 1
ATOM 5630 N N . ASP A 1 752 ? 3.659 -5.775 8.840 1.00 66.06 752 ASP A N 1
ATOM 5631 C CA . ASP A 1 752 ? 3.399 -4.760 9.852 1.00 66.06 752 ASP A CA 1
ATOM 5632 C C . ASP A 1 752 ? 2.108 -3.999 9.549 1.00 66.06 752 ASP A C 1
ATOM 5634 O O . ASP A 1 752 ? 1.642 -3.910 8.403 1.00 66.06 752 ASP A O 1
ATOM 5638 N N . LEU A 1 753 ? 1.555 -3.451 10.624 1.00 65.06 753 LEU A N 1
ATOM 5639 C CA . LEU A 1 753 ? 0.417 -2.548 10.682 1.00 65.06 753 LEU A CA 1
ATOM 5640 C C . LEU A 1 753 ? 0.413 -1.569 9.499 1.00 65.06 753 LEU A C 1
ATOM 5642 O O . LEU A 1 753 ? -0.543 -1.536 8.731 1.00 65.06 753 LEU A O 1
ATOM 5646 N N . LEU A 1 754 ? 1.537 -0.886 9.270 1.00 68.25 754 LEU A N 1
ATOM 5647 C CA . LEU A 1 754 ? 1.660 0.175 8.273 1.00 68.25 754 LEU A CA 1
ATOM 5648 C C . LEU A 1 754 ? 1.458 -0.302 6.824 1.00 68.25 754 LEU A C 1
ATOM 5650 O O . LEU A 1 754 ? 0.809 0.379 6.037 1.00 68.25 754 LEU A O 1
ATOM 5654 N N . ARG A 1 755 ? 1.991 -1.473 6.448 1.00 75.44 755 ARG A N 1
ATOM 5655 C CA . ARG A 1 755 ? 1.819 -2.032 5.088 1.00 75.44 755 ARG A CA 1
ATOM 5656 C C . ARG A 1 755 ? 0.369 -2.441 4.826 1.00 75.44 755 ARG A C 1
ATOM 5658 O O . ARG A 1 755 ? -0.099 -2.335 3.696 1.00 75.44 755 ARG A O 1
ATOM 5665 N N . SER A 1 756 ? -0.317 -2.892 5.875 1.00 79.88 756 SER A N 1
ATOM 5666 C CA . SER A 1 756 ? -1.718 -3.321 5.827 1.00 79.88 756 SER A CA 1
ATOM 5667 C C . SER A 1 756 ? -2.669 -2.129 5.804 1.00 79.88 756 SER A C 1
ATOM 5669 O O . SER A 1 756 ? -3.585 -2.095 4.987 1.00 79.88 756 SER A O 1
ATOM 5671 N N . GLU A 1 757 ? -2.402 -1.117 6.627 1.00 75.31 757 GLU A N 1
ATOM 5672 C CA . GLU A 1 757 ? -3.158 0.134 6.638 1.00 75.31 757 GLU A CA 1
ATOM 5673 C C . GLU A 1 757 ? -3.039 0.894 5.324 1.00 75.31 757 GLU A C 1
ATOM 5675 O O . GLU A 1 757 ? -4.059 1.344 4.821 1.00 75.31 757 GLU A O 1
ATOM 5680 N N . ARG A 1 758 ? -1.853 0.950 4.699 1.00 77.31 758 ARG A N 1
ATOM 5681 C CA . ARG A 1 758 ? -1.693 1.574 3.373 1.00 77.31 758 ARG A CA 1
ATOM 5682 C C . ARG A 1 758 ? -2.616 0.966 2.319 1.00 77.31 758 ARG A C 1
ATOM 5684 O O . ARG A 1 758 ? -3.290 1.704 1.613 1.00 77.31 758 ARG A O 1
ATOM 5691 N N . TYR A 1 759 ? -2.687 -0.366 2.240 1.00 86.81 759 TYR A N 1
ATOM 5692 C CA . TYR A 1 759 ? -3.612 -1.045 1.323 1.00 86.81 759 TYR A CA 1
ATOM 5693 C C . TYR A 1 759 ? -5.070 -0.740 1.675 1.00 86.81 759 TYR A C 1
ATOM 5695 O O . TYR A 1 759 ? -5.860 -0.424 0.791 1.00 86.81 759 TYR A O 1
ATOM 5703 N N . ALA A 1 760 ? -5.436 -0.809 2.960 1.00 85.06 760 ALA A N 1
ATOM 5704 C CA . ALA A 1 760 ? -6.800 -0.522 3.400 1.00 85.06 760 ALA A CA 1
ATOM 5705 C C . ALA A 1 760 ? -7.225 0.906 3.030 1.00 85.06 760 ALA A C 1
ATOM 5707 O O . ALA A 1 760 ? -8.312 1.110 2.493 1.00 85.06 760 ALA A O 1
ATOM 5708 N N . HIS A 1 761 ? -6.351 1.867 3.319 1.00 79.06 761 HIS A N 1
ATOM 5709 C CA . HIS A 1 761 ? -6.547 3.287 3.093 1.00 79.06 761 HIS A CA 1
ATOM 5710 C C . HIS A 1 761 ? -6.668 3.612 1.606 1.00 79.06 761 HIS A C 1
ATOM 5712 O O . HIS A 1 761 ? -7.620 4.277 1.201 1.00 79.06 761 HIS A O 1
ATOM 5718 N N . ASP A 1 762 ? -5.727 3.127 0.791 1.00 81.75 762 ASP A N 1
ATOM 5719 C CA . ASP A 1 762 ? -5.681 3.407 -0.643 1.00 81.75 762 ASP A CA 1
ATOM 5720 C C . ASP A 1 762 ? -6.904 2.831 -1.360 1.00 81.75 762 ASP A C 1
ATOM 5722 O O . ASP A 1 762 ? -7.618 3.568 -2.040 1.00 81.75 762 ASP A O 1
ATOM 5726 N N . ILE A 1 763 ? -7.215 1.547 -1.124 1.00 93.00 763 ILE A N 1
ATOM 5727 C CA . ILE A 1 763 ? -8.373 0.887 -1.739 1.00 93.00 763 ILE A CA 1
ATOM 5728 C C . ILE A 1 763 ? -9.664 1.602 -1.329 1.00 93.00 763 ILE A C 1
ATOM 5730 O O . ILE A 1 763 ? -10.507 1.894 -2.178 1.00 93.00 763 ILE A O 1
ATOM 5734 N N . LEU A 1 764 ? -9.841 1.911 -0.039 1.00 88.81 764 LEU A N 1
ATOM 5735 C CA . LEU A 1 764 ? -11.042 2.597 0.439 1.00 88.81 764 LEU A CA 1
ATOM 5736 C C . LEU A 1 764 ? -11.176 3.987 -0.193 1.00 88.81 764 LEU A C 1
ATOM 5738 O O . LEU A 1 764 ? -12.262 4.330 -0.664 1.00 88.81 764 LEU A O 1
ATOM 5742 N N . SER A 1 765 ? -10.085 4.752 -0.248 1.00 82.12 765 SER A N 1
ATOM 5743 C CA . SER A 1 765 ? -10.053 6.108 -0.806 1.00 82.12 765 SER A CA 1
ATOM 5744 C C . SER A 1 765 ? -10.347 6.118 -2.304 1.00 82.12 765 SER A C 1
ATOM 5746 O O . SER A 1 765 ? -11.233 6.846 -2.753 1.00 82.12 765 SER A O 1
ATOM 5748 N N . ASP A 1 766 ? -9.701 5.253 -3.084 1.00 88.12 766 ASP A N 1
ATOM 5749 C CA . ASP A 1 766 ? -9.941 5.143 -4.524 1.00 88.12 766 ASP A CA 1
ATOM 5750 C C . ASP A 1 766 ? -11.407 4.784 -4.821 1.00 88.12 766 ASP A C 1
ATOM 5752 O O . ASP A 1 766 ? -12.069 5.417 -5.655 1.00 88.12 766 ASP A O 1
ATOM 5756 N N . LEU A 1 767 ? -11.967 3.815 -4.088 1.00 92.81 767 LEU A N 1
ATOM 5757 C CA . LEU A 1 767 ? -13.380 3.438 -4.191 1.00 92.81 767 LEU A CA 1
ATOM 5758 C C . LEU A 1 767 ? -14.314 4.587 -3.773 1.00 92.81 767 LEU A C 1
ATOM 5760 O O . LEU A 1 767 ? -15.351 4.827 -4.407 1.00 92.81 767 LEU A O 1
ATOM 5764 N N . ALA A 1 768 ? -13.945 5.345 -2.739 1.00 86.44 768 ALA A N 1
ATOM 5765 C CA . ALA A 1 768 ? -14.657 6.546 -2.315 1.00 86.44 768 ALA A CA 1
ATOM 5766 C C . ALA A 1 768 ? -14.580 7.684 -3.354 1.00 86.44 768 ALA A C 1
ATOM 5768 O O . ALA A 1 768 ? -15.406 8.602 -3.331 1.00 86.44 768 ALA A O 1
ATOM 5769 N N . LEU A 1 769 ? -13.647 7.626 -4.302 1.00 84.56 769 LEU A N 1
ATOM 5770 C CA . LEU A 1 769 ? -13.449 8.674 -5.301 1.00 84.56 769 LEU A CA 1
ATOM 5771 C C . LEU A 1 769 ? -13.902 8.309 -6.709 1.00 84.56 769 LEU A C 1
ATOM 5773 O O . LEU A 1 769 ? -13.926 9.188 -7.571 1.00 84.56 769 LEU A O 1
ATOM 5777 N N . GLY A 1 770 ? -14.385 7.089 -6.925 1.00 89.50 770 GLY A N 1
ATOM 5778 C CA . GLY A 1 770 ? -14.984 6.685 -8.196 1.00 89.50 770 GLY A CA 1
ATOM 5779 C C . GLY A 1 770 ? -14.249 5.558 -8.910 1.00 89.50 770 GLY A C 1
ATOM 5780 O O . GLY A 1 770 ? -14.611 5.257 -10.048 1.00 89.50 770 GLY A O 1
ATOM 5781 N N . ALA A 1 771 ? -13.244 4.941 -8.282 1.00 96.00 771 ALA A N 1
ATOM 5782 C CA . ALA A 1 771 ? -12.579 3.775 -8.843 1.00 96.00 771 ALA A CA 1
ATOM 5783 C C . ALA A 1 771 ? -13.566 2.618 -9.050 1.00 96.00 771 ALA A C 1
ATOM 5785 O O . ALA A 1 771 ? -14.433 2.359 -8.207 1.00 96.00 771 ALA A O 1
ATOM 5786 N N . CYS A 1 772 ? -13.428 1.925 -10.181 1.00 96.81 772 CYS A N 1
ATOM 5787 C CA . CYS A 1 772 ? -14.245 0.767 -10.537 1.00 96.81 772 CYS A CA 1
ATOM 5788 C C . CYS A 1 772 ? -13.614 -0.566 -10.109 1.00 96.81 772 CYS A C 1
ATOM 5790 O O . CYS A 1 772 ? -14.108 -1.626 -10.464 1.00 96.81 772 CYS A O 1
ATOM 5792 N N . GLY A 1 773 ? -12.527 -0.559 -9.354 1.00 96.69 773 GLY A N 1
ATOM 5793 C CA . GLY A 1 773 ? -11.816 -1.768 -8.962 1.00 96.69 773 GLY A CA 1
ATOM 5794 C C . GLY A 1 773 ? -10.501 -1.413 -8.301 1.00 96.69 773 GLY A C 1
ATOM 5795 O O . GLY A 1 773 ? -10.269 -0.241 -8.015 1.00 96.69 773 GLY A O 1
ATOM 5796 N N . TRP A 1 774 ? -9.654 -2.410 -8.073 1.00 98.12 774 TRP A N 1
ATOM 5797 C CA . TRP A 1 774 ? -8.283 -2.193 -7.613 1.00 98.12 774 TRP A CA 1
ATOM 5798 C C . TRP A 1 774 ? -7.411 -3.403 -7.958 1.00 98.12 774 TRP A C 1
ATOM 5800 O O . TRP A 1 774 ? -7.856 -4.550 -7.822 1.00 98.12 774 TRP A O 1
ATOM 5810 N N . VAL A 1 775 ? -6.194 -3.157 -8.435 1.00 98.38 775 VAL A N 1
ATOM 5811 C CA . VAL A 1 775 ? -5.288 -4.199 -8.926 1.00 98.38 775 VAL A CA 1
ATOM 5812 C C . VAL A 1 775 ? -3.942 -4.088 -8.223 1.00 98.38 775 VAL A C 1
ATOM 5814 O O . VAL A 1 775 ? -3.226 -3.101 -8.366 1.00 98.38 775 VAL A O 1
ATOM 5817 N N . ASP A 1 776 ? -3.615 -5.139 -7.480 1.00 97.38 776 ASP A N 1
ATOM 5818 C CA . ASP A 1 776 ? -2.311 -5.349 -6.863 1.00 97.38 776 ASP A CA 1
ATOM 5819 C C . ASP A 1 776 ? -1.215 -5.548 -7.916 1.00 97.38 776 ASP A C 1
ATOM 5821 O O . ASP A 1 776 ? -1.488 -5.890 -9.073 1.00 97.38 776 ASP A O 1
ATOM 5825 N N . TRP A 1 777 ? 0.041 -5.410 -7.499 1.00 96.81 777 TRP A N 1
ATOM 5826 C CA . TRP A 1 777 ? 1.173 -5.787 -8.323 1.00 96.81 777 TRP A CA 1
ATOM 5827 C C . TRP A 1 777 ? 1.399 -7.297 -8.376 1.00 96.81 777 TRP A C 1
ATOM 5829 O O . TRP A 1 777 ? 0.535 -8.040 -8.830 1.00 96.81 777 TRP A O 1
ATOM 5839 N N . ASN A 1 778 ? 2.569 -7.795 -7.991 1.00 98.19 778 ASN A N 1
ATOM 5840 C CA . ASN A 1 778 ? 2.870 -9.217 -8.115 1.00 98.19 778 ASN A CA 1
ATOM 5841 C C . ASN A 1 778 ? 1.977 -10.064 -7.195 1.00 98.19 778 ASN A C 1
ATOM 5843 O O . ASN A 1 778 ? 2.029 -9.923 -5.978 1.00 98.19 778 ASN A O 1
ATOM 5847 N N . LEU A 1 779 ? 1.243 -11.023 -7.771 1.00 97.94 779 LEU A N 1
ATOM 5848 C CA . LEU A 1 779 ? 0.422 -11.977 -7.011 1.00 97.94 779 LEU A CA 1
ATOM 5849 C C . LEU A 1 779 ? 1.252 -12.829 -6.038 1.00 97.94 779 LEU A C 1
ATOM 5851 O O . LEU A 1 779 ? 0.786 -13.196 -4.958 1.00 97.94 779 LEU A O 1
ATOM 5855 N N . LEU A 1 780 ? 2.459 -13.215 -6.453 1.00 97.69 780 LEU A N 1
ATOM 5856 C CA . LEU A 1 780 ? 3.330 -14.122 -5.716 1.00 97.69 780 LEU A CA 1
ATOM 5857 C C . LEU A 1 780 ? 4.790 -13.814 -6.047 1.00 97.69 780 LEU A C 1
ATOM 5859 O O . LEU A 1 780 ? 5.144 -13.697 -7.213 1.00 97.69 780 LEU A O 1
ATOM 5863 N N . LEU A 1 781 ? 5.661 -13.752 -5.046 1.00 97.81 781 LEU A N 1
ATOM 5864 C CA . LEU A 1 781 ? 7.104 -13.604 -5.267 1.00 97.81 781 LEU A CA 1
ATOM 5865 C C . LEU A 1 781 ? 7.899 -14.680 -4.529 1.00 97.81 781 LEU A C 1
ATOM 5867 O O . LEU A 1 781 ? 7.390 -15.377 -3.649 1.00 97.81 781 LEU A O 1
ATOM 5871 N N . ASP A 1 782 ? 9.168 -14.854 -4.883 1.00 96.31 782 ASP A N 1
ATOM 5872 C CA . ASP A 1 782 ? 10.056 -15.726 -4.124 1.00 96.31 782 ASP A CA 1
ATOM 5873 C C . ASP A 1 782 ? 10.306 -15.171 -2.704 1.00 96.31 782 ASP A C 1
ATOM 5875 O O . ASP A 1 782 ? 9.924 -14.048 -2.357 1.00 96.31 782 ASP A O 1
ATOM 5879 N N . HIS A 1 783 ? 10.976 -15.959 -1.863 1.00 93.94 783 HIS A N 1
ATOM 5880 C CA . HIS A 1 783 ? 11.326 -15.586 -0.486 1.00 93.94 783 HIS A CA 1
ATOM 5881 C C . HIS A 1 783 ? 12.258 -14.355 -0.367 1.00 93.94 783 HIS A C 1
ATOM 5883 O O . HIS A 1 783 ? 12.636 -13.992 0.746 1.00 93.94 783 HIS A O 1
ATOM 5889 N N . ARG A 1 784 ? 12.665 -13.730 -1.485 1.00 93.81 784 ARG A N 1
ATOM 5890 C CA . ARG A 1 784 ? 13.499 -12.517 -1.560 1.00 93.81 784 ARG A CA 1
ATOM 5891 C C . ARG A 1 784 ? 12.822 -11.358 -2.304 1.00 93.81 784 ARG A C 1
ATOM 5893 O O . ARG A 1 784 ? 13.428 -10.294 -2.407 1.00 93.81 784 ARG A O 1
ATOM 5900 N N . GLY A 1 785 ? 11.597 -11.537 -2.796 1.00 93.81 785 GLY A N 1
ATOM 5901 C CA . GLY A 1 785 ? 10.826 -10.489 -3.466 1.00 93.81 785 GLY A CA 1
ATOM 5902 C C . GLY A 1 785 ? 11.093 -10.387 -4.968 1.00 93.81 785 GLY A C 1
ATOM 5903 O O . GLY A 1 785 ? 10.895 -9.324 -5.553 1.00 93.81 785 GLY A O 1
ATOM 5904 N N . GLY A 1 786 ? 11.589 -11.460 -5.588 1.00 94.44 786 GLY A N 1
ATOM 5905 C CA . GLY A 1 786 ? 11.816 -11.567 -7.029 1.00 94.44 786 GLY A CA 1
ATOM 5906 C C . GLY A 1 786 ? 11.167 -12.821 -7.638 1.00 94.44 786 GLY A C 1
ATOM 5907 O O . GLY A 1 786 ? 10.221 -13.360 -7.061 1.00 94.44 786 GLY A O 1
ATOM 5908 N N . PRO A 1 787 ? 11.674 -13.325 -8.780 1.00 94.81 787 PRO A N 1
ATOM 5909 C CA . PRO A 1 787 ? 12.808 -12.797 -9.544 1.00 94.81 787 PRO A CA 1
ATOM 5910 C C . PRO A 1 787 ? 12.500 -11.442 -10.200 1.00 94.81 787 PRO A C 1
ATOM 5912 O O . PRO A 1 787 ? 11.378 -11.183 -10.609 1.00 94.81 787 PRO A O 1
ATOM 5915 N N . ASN A 1 788 ? 13.518 -10.594 -10.317 1.00 94.69 788 ASN A N 1
ATOM 5916 C CA . ASN A 1 788 ? 13.472 -9.337 -11.063 1.00 94.69 788 ASN A CA 1
ATOM 5917 C C . ASN A 1 788 ? 14.827 -9.178 -11.760 1.00 94.69 788 ASN A C 1
ATOM 5919 O O . ASN A 1 788 ? 15.861 -9.252 -11.086 1.00 94.69 788 ASN A O 1
ATOM 5923 N N . HIS A 1 789 ? 14.846 -9.032 -13.089 1.00 88.81 789 HIS A N 1
ATOM 5924 C CA . HIS A 1 789 ? 16.096 -9.112 -13.858 1.00 88.81 789 HIS A CA 1
ATOM 5925 C C . HIS A 1 789 ? 17.046 -7.940 -13.635 1.00 88.81 789 HIS A C 1
ATOM 5927 O O . HIS A 1 789 ? 18.208 -8.090 -13.982 1.00 88.81 789 HIS A O 1
ATOM 5933 N N . LEU A 1 790 ? 16.602 -6.848 -12.997 1.00 84.12 790 LEU A N 1
ATOM 5934 C CA . LEU A 1 790 ? 17.427 -5.696 -12.603 1.00 84.12 790 LEU A CA 1
ATOM 5935 C C . LEU A 1 790 ? 17.486 -5.482 -11.078 1.00 84.12 790 LEU A C 1
ATOM 5937 O O . LEU A 1 790 ? 17.880 -4.418 -10.604 1.00 84.12 790 LEU A O 1
ATOM 5941 N N . GLY A 1 791 ? 17.068 -6.474 -10.284 1.00 83.12 791 GLY A N 1
ATOM 5942 C CA . GLY A 1 791 ? 17.153 -6.413 -8.822 1.00 83.12 791 GLY A CA 1
ATOM 5943 C C . GLY A 1 791 ? 16.176 -5.443 -8.139 1.00 83.12 791 GLY A C 1
ATOM 5944 O O . GLY A 1 791 ? 16.339 -5.179 -6.947 1.00 83.12 791 GLY A O 1
ATOM 5945 N N . ASN A 1 792 ? 15.146 -4.948 -8.839 1.00 86.25 792 ASN A N 1
ATOM 5946 C CA . ASN A 1 792 ? 14.073 -4.106 -8.286 1.00 86.25 792 ASN A CA 1
ATOM 5947 C C . ASN A 1 792 ? 13.062 -4.944 -7.468 1.00 86.25 792 ASN A C 1
ATOM 5949 O O . ASN A 1 792 ? 11.889 -5.068 -7.810 1.00 86.25 792 ASN A O 1
ATOM 5953 N N . VAL A 1 793 ? 13.536 -5.591 -6.400 1.00 90.75 793 VAL A N 1
ATOM 5954 C CA . VAL A 1 793 ? 12.725 -6.506 -5.579 1.00 90.75 793 VAL A CA 1
ATOM 5955 C C . VAL A 1 793 ? 11.657 -5.781 -4.759 1.00 90.75 793 VAL A C 1
ATOM 5957 O O . VAL A 1 793 ? 11.870 -4.680 -4.244 1.00 90.75 793 VAL A O 1
ATOM 5960 N N . CYS A 1 794 ? 10.513 -6.439 -4.598 1.00 91.44 794 CYS A N 1
ATOM 5961 C CA . CYS A 1 794 ? 9.294 -5.883 -4.012 1.00 91.44 794 CYS A CA 1
ATOM 5962 C C . CYS A 1 794 ? 8.637 -6.889 -3.051 1.00 91.44 794 CYS A C 1
ATOM 5964 O O . CYS A 1 794 ? 9.018 -8.059 -3.014 1.00 91.44 794 CYS A O 1
ATOM 5966 N N . ASP A 1 795 ? 7.665 -6.443 -2.258 1.00 92.25 795 ASP A N 1
ATOM 5967 C CA . ASP A 1 795 ? 6.785 -7.334 -1.490 1.00 92.25 795 ASP A CA 1
ATOM 5968 C C . ASP A 1 795 ? 5.564 -7.750 -2.331 1.00 92.25 795 ASP A C 1
ATOM 5970 O O . ASP A 1 795 ? 5.238 -7.097 -3.325 1.00 92.25 795 ASP A O 1
ATOM 5974 N N . ALA A 1 796 ? 4.902 -8.834 -1.930 1.00 94.94 796 ALA A N 1
ATOM 5975 C CA . ALA A 1 796 ? 3.665 -9.347 -2.519 1.00 94.94 796 ALA A CA 1
ATOM 5976 C C . ALA A 1 796 ? 2.769 -9.957 -1.425 1.00 94.94 796 ALA A C 1
ATOM 5978 O O . ALA A 1 796 ? 3.291 -10.456 -0.422 1.00 94.94 796 ALA A O 1
ATOM 5979 N N . PRO A 1 797 ? 1.431 -10.020 -1.591 1.00 94.44 797 PRO A N 1
ATOM 5980 C CA . PRO A 1 797 ? 0.561 -10.586 -0.557 1.00 94.44 797 PRO A CA 1
ATOM 5981 C C . PRO A 1 797 ? 0.863 -12.059 -0.255 1.00 94.44 797 PRO A C 1
ATOM 5983 O O . PRO A 1 797 ? 0.524 -12.553 0.823 1.00 94.44 797 PRO A O 1
ATOM 5986 N N . MET A 1 798 ? 1.531 -12.761 -1.173 1.00 95.69 798 MET A N 1
ATOM 5987 C CA . MET A 1 798 ? 2.062 -14.100 -0.953 1.00 95.69 798 MET A CA 1
ATOM 5988 C C . MET A 1 798 ? 3.522 -14.210 -1.388 1.00 95.69 798 MET A C 1
ATOM 5990 O O . MET A 1 798 ? 3.935 -13.653 -2.403 1.00 95.69 798 MET A O 1
ATOM 5994 N N . HIS A 1 799 ? 4.287 -15.014 -0.651 1.00 95.88 799 HIS A N 1
ATOM 5995 C CA . HIS A 1 799 ? 5.664 -15.371 -0.976 1.00 95.88 799 HIS A CA 1
ATOM 5996 C C . HIS A 1 799 ? 5.889 -16.876 -0.914 1.00 95.88 799 HIS A C 1
ATOM 5998 O O . HIS A 1 799 ? 5.271 -17.572 -0.112 1.00 95.88 799 HIS A O 1
ATOM 6004 N N . ALA A 1 800 ? 6.839 -17.394 -1.689 1.00 96.69 800 ALA A N 1
ATOM 6005 C CA . ALA A 1 800 ? 7.401 -18.710 -1.404 1.00 96.69 800 ALA A CA 1
ATOM 6006 C C . ALA A 1 800 ? 8.050 -18.721 -0.007 1.00 96.69 800 ALA A C 1
ATOM 6008 O O . ALA A 1 800 ? 8.703 -17.755 0.389 1.00 96.69 800 ALA A O 1
ATOM 6009 N N . THR A 1 801 ? 7.899 -19.815 0.742 1.00 93.69 801 THR A N 1
ATOM 6010 C CA . THR A 1 801 ? 8.432 -19.913 2.115 1.00 93.69 801 THR A CA 1
ATOM 6011 C C . THR A 1 801 ? 9.956 -19.915 2.180 1.00 93.69 801 THR A C 1
ATOM 6013 O O . THR A 1 801 ? 10.527 -19.480 3.177 1.00 93.69 801 THR A O 1
ATOM 6016 N N . ASP A 1 802 ? 10.618 -20.443 1.151 1.00 93.38 802 ASP A N 1
ATOM 6017 C CA . ASP A 1 802 ? 12.066 -20.629 1.100 1.00 93.38 802 ASP A CA 1
ATOM 6018 C C . ASP A 1 802 ? 12.586 -20.710 -0.349 1.00 93.38 802 ASP A C 1
ATOM 6020 O O . ASP A 1 802 ? 11.835 -20.624 -1.323 1.00 93.38 802 ASP A O 1
ATOM 6024 N N . GLU A 1 803 ? 13.899 -20.893 -0.499 1.00 93.75 803 GLU A N 1
ATOM 6025 C CA . GLU A 1 803 ? 14.585 -21.064 -1.789 1.00 93.75 803 GLU A CA 1
ATOM 6026 C C . GLU A 1 803 ? 14.210 -22.345 -2.549 1.00 93.75 803 GLU A C 1
ATOM 6028 O O . GLU A 1 803 ? 14.486 -22.458 -3.744 1.00 93.75 803 GLU A O 1
ATOM 6033 N N . LYS A 1 804 ? 13.598 -23.318 -1.865 1.00 94.00 804 LYS A N 1
ATOM 6034 C CA . LYS A 1 804 ? 13.144 -24.588 -2.443 1.00 94.00 804 LYS A CA 1
ATOM 6035 C C . LYS A 1 804 ? 11.675 -24.541 -2.847 1.00 94.00 804 LYS A C 1
ATOM 6037 O O . LYS A 1 804 ? 11.179 -25.537 -3.366 1.00 94.00 804 LYS A O 1
ATOM 6042 N N . PHE A 1 805 ? 11.012 -23.400 -2.650 1.00 95.12 805 PHE A N 1
ATOM 6043 C CA . PHE A 1 805 ? 9.596 -23.203 -2.938 1.00 95.12 805 PHE A CA 1
ATOM 6044 C C . PHE A 1 805 ? 8.709 -24.196 -2.171 1.00 95.12 805 PHE A C 1
ATOM 6046 O O . PHE A 1 805 ? 7.685 -24.629 -2.689 1.00 95.12 805 PHE A O 1
ATOM 6053 N N . SER A 1 806 ? 9.107 -24.578 -0.949 1.00 93.81 806 SER A N 1
ATOM 6054 C CA . SER A 1 806 ? 8.475 -25.677 -0.197 1.00 93.81 806 SER A CA 1
ATOM 6055 C C . SER A 1 806 ? 7.008 -25.428 0.181 1.00 93.81 806 SER A C 1
ATOM 6057 O O . SER A 1 806 ? 6.296 -26.378 0.492 1.00 93.81 806 SER A O 1
ATOM 6059 N N . GLY A 1 807 ? 6.559 -24.173 0.175 1.00 95.50 807 GLY A N 1
ATOM 6060 C CA . GLY A 1 807 ? 5.198 -23.764 0.504 1.00 95.50 807 GLY A CA 1
ATOM 6061 C C . GLY A 1 807 ? 4.969 -22.278 0.237 1.00 95.50 807 GLY A C 1
ATOM 6062 O O . GLY A 1 807 ? 5.823 -21.601 -0.347 1.00 95.50 807 GLY A O 1
ATOM 6063 N N . VAL A 1 808 ? 3.828 -21.766 0.701 1.00 95.12 808 VAL A N 1
ATOM 6064 C CA . VAL A 1 808 ? 3.445 -20.353 0.592 1.00 95.12 808 VAL A CA 1
ATOM 6065 C C . VAL A 1 808 ? 3.355 -19.689 1.972 1.00 95.12 808 VAL A C 1
ATOM 6067 O O . VAL A 1 808 ? 2.841 -20.258 2.932 1.00 95.12 808 VAL A O 1
ATOM 6070 N N . LYS A 1 809 ? 3.884 -18.471 2.078 1.00 92.38 809 LYS A N 1
ATOM 6071 C CA . LYS A 1 809 ? 3.722 -17.549 3.203 1.00 92.38 809 LYS A CA 1
ATOM 6072 C C . LYS A 1 809 ? 2.765 -16.444 2.767 1.00 92.38 809 LYS A C 1
ATOM 6074 O O . LYS A 1 809 ? 3.017 -15.786 1.764 1.00 92.38 809 LYS A O 1
ATOM 6079 N N . ILE A 1 810 ? 1.706 -16.223 3.537 1.00 91.44 810 ILE A N 1
ATOM 6080 C CA . ILE A 1 810 ? 0.707 -15.178 3.282 1.00 91.44 810 ILE A CA 1
ATOM 6081 C C . ILE A 1 810 ? 1.022 -13.969 4.174 1.00 91.44 810 ILE A C 1
ATOM 6083 O O . ILE A 1 810 ? 1.237 -14.130 5.378 1.00 91.44 810 ILE A O 1
ATOM 6087 N N . GLN A 1 811 ? 1.087 -12.777 3.585 1.00 87.31 811 GLN A N 1
ATOM 6088 C CA . GLN A 1 811 ? 1.305 -11.517 4.299 1.00 87.31 811 GLN A CA 1
ATOM 6089 C C . GLN A 1 811 ? -0.004 -10.989 4.904 1.00 87.31 811 GLN A C 1
ATOM 6091 O O . GLN A 1 811 ? -1.092 -11.287 4.423 1.00 87.31 811 GLN A O 1
ATOM 6096 N N . SER A 1 812 ? 0.085 -10.152 5.940 1.00 79.00 812 SER A N 1
ATOM 6097 C CA . SER A 1 812 ? -1.087 -9.636 6.673 1.00 79.00 812 SER A CA 1
ATOM 6098 C C . SER A 1 812 ? -2.056 -8.808 5.821 1.00 79.00 812 SER A C 1
ATOM 6100 O O . SER A 1 812 ? -3.254 -8.790 6.089 1.00 79.00 812 SER A O 1
ATOM 6102 N N . TYR A 1 813 ? -1.562 -8.126 4.787 1.00 85.19 813 TYR A N 1
ATOM 6103 C CA . TYR A 1 813 ? -2.389 -7.279 3.927 1.00 85.19 813 TYR A CA 1
ATOM 6104 C C . TYR A 1 813 ? -3.181 -8.062 2.869 1.00 85.19 813 TYR A C 1
ATOM 6106 O O . TYR A 1 813 ? -4.087 -7.500 2.262 1.00 85.19 813 TYR A O 1
ATOM 6114 N N . TYR A 1 814 ? -2.938 -9.369 2.713 1.00 93.25 814 TYR A N 1
ATOM 6115 C CA . TYR A 1 814 ? -3.817 -10.250 1.938 1.00 93.25 814 TYR A CA 1
ATOM 6116 C C . TYR A 1 814 ? -5.261 -10.218 2.477 1.00 93.25 814 TYR A C 1
ATOM 6118 O O . TYR A 1 814 ? -6.211 -10.043 1.712 1.00 93.25 814 TYR A O 1
ATOM 6126 N N . ASP A 1 815 ? -5.434 -10.313 3.801 1.00 89.81 815 ASP A N 1
ATOM 6127 C CA . ASP A 1 815 ? -6.763 -10.300 4.425 1.00 89.81 815 ASP A CA 1
ATOM 6128 C C . ASP A 1 815 ? -7.429 -8.920 4.309 1.00 89.81 815 ASP A C 1
ATOM 6130 O O . ASP A 1 815 ? -8.642 -8.831 4.117 1.00 89.81 815 ASP A O 1
ATOM 6134 N N . VAL A 1 816 ? -6.635 -7.840 4.335 1.00 91.19 816 VAL A N 1
ATOM 6135 C CA . VAL A 1 816 ? -7.111 -6.469 4.084 1.00 91.19 816 VAL A CA 1
ATOM 6136 C C . VAL A 1 816 ? -7.710 -6.342 2.686 1.00 91.19 816 VAL A C 1
ATOM 6138 O O . VAL A 1 816 ? -8.825 -5.843 2.554 1.00 91.19 816 VAL A O 1
ATOM 6141 N N . ILE A 1 817 ? -7.033 -6.843 1.649 1.00 95.75 817 ILE A N 1
ATOM 6142 C CA . ILE A 1 817 ? -7.592 -6.845 0.289 1.00 95.75 817 ILE A CA 1
ATOM 6143 C C . ILE A 1 817 ? -8.888 -7.674 0.248 1.00 95.75 817 ILE A C 1
ATOM 6145 O O . ILE A 1 817 ? -9.847 -7.318 -0.447 1.00 95.75 817 ILE A O 1
ATOM 6149 N N . GLY A 1 818 ? -8.959 -8.751 1.036 1.00 95.88 818 GLY A N 1
ATOM 6150 C CA . GLY A 1 818 ? -10.152 -9.579 1.221 1.00 95.88 818 GLY A CA 1
ATOM 6151 C C . GLY A 1 818 ? -11.388 -8.820 1.704 1.00 95.88 818 GLY A C 1
ATOM 6152 O O . GLY A 1 818 ? -12.489 -9.112 1.237 1.00 95.88 818 GLY A O 1
ATOM 6153 N N . HIS A 1 819 ? -11.233 -7.798 2.552 1.00 95.94 819 HIS A N 1
ATOM 6154 C CA . HIS A 1 819 ? -12.357 -6.971 3.017 1.00 95.94 819 HIS A CA 1
ATOM 6155 C C . HIS A 1 819 ? -13.097 -6.247 1.884 1.00 95.94 819 HIS A C 1
ATOM 6157 O O . HIS A 1 819 ? -14.289 -5.956 2.027 1.00 95.94 819 HIS A O 1
ATOM 6163 N N . PHE A 1 820 ? -12.413 -6.020 0.760 1.00 97.62 820 PHE A N 1
ATOM 6164 C CA . PHE A 1 820 ? -12.970 -5.440 -0.456 1.00 97.62 820 PHE A CA 1
ATOM 6165 C C . PHE A 1 820 ? -13.297 -6.534 -1.472 1.00 97.62 820 PHE A C 1
ATOM 6167 O O . PHE A 1 820 ? -14.465 -6.792 -1.743 1.00 97.62 820 PHE A O 1
ATOM 6174 N N . SER A 1 821 ? -12.287 -7.242 -1.977 1.00 97.00 821 SER A N 1
ATOM 6175 C CA . SER A 1 821 ? -12.416 -8.207 -3.080 1.00 97.00 821 SER A CA 1
ATOM 6176 C C . SER A 1 821 ? -13.439 -9.325 -2.829 1.00 97.00 821 SER A C 1
ATOM 6178 O O . SER A 1 821 ? -14.227 -9.655 -3.721 1.00 97.00 821 SER A O 1
ATOM 6180 N N . LYS A 1 822 ? -13.511 -9.850 -1.597 1.00 94.44 822 LYS A N 1
ATOM 6181 C CA . LYS A 1 822 ? -14.435 -10.939 -1.239 1.00 94.44 822 LYS A CA 1
ATOM 6182 C C . LYS A 1 822 ? -15.873 -10.464 -1.112 1.00 94.44 822 LYS A C 1
ATOM 6184 O O . LYS A 1 822 ? -16.800 -11.258 -1.246 1.00 94.44 822 LYS A O 1
ATOM 6189 N N . HIS A 1 823 ? -16.070 -9.189 -0.799 1.00 94.19 823 HIS A N 1
ATOM 6190 C CA . HIS A 1 823 ? -17.379 -8.656 -0.442 1.00 94.19 823 HIS A CA 1
ATOM 6191 C C . HIS A 1 823 ? -17.969 -7.752 -1.524 1.00 94.19 823 HIS A C 1
ATOM 6193 O O . HIS A 1 823 ? -19.191 -7.647 -1.592 1.00 94.19 823 HIS A O 1
ATOM 6199 N N . LEU A 1 824 ? -17.134 -7.163 -2.380 1.00 95.12 824 LEU A N 1
ATOM 6200 C CA . LEU A 1 824 ? -17.478 -6.226 -3.447 1.00 95.12 824 LEU A CA 1
ATOM 6201 C C . LEU A 1 824 ? -17.280 -6.903 -4.812 1.00 95.12 824 LEU A C 1
ATOM 6203 O O . LEU A 1 824 ? -16.313 -6.662 -5.529 1.00 95.12 824 LEU A O 1
ATOM 6207 N N . HIS A 1 825 ? -18.192 -7.808 -5.161 1.00 90.38 825 HIS A N 1
ATOM 6208 C CA . HIS A 1 825 ? -18.121 -8.552 -6.421 1.00 90.38 825 HIS A CA 1
ATOM 6209 C C . HIS A 1 825 ? -18.359 -7.652 -7.647 1.00 90.38 825 HIS A C 1
ATOM 6211 O O . HIS A 1 825 ? -19.010 -6.609 -7.507 1.00 90.38 825 HIS A O 1
ATOM 6217 N N . PRO A 1 826 ? -17.918 -8.069 -8.852 1.00 95.19 826 PRO A N 1
ATOM 6218 C CA . PRO A 1 826 ? -18.267 -7.384 -10.091 1.00 95.19 826 PRO A CA 1
ATOM 6219 C C . PRO A 1 826 ? -19.775 -7.108 -10.203 1.00 95.19 826 PRO A C 1
ATOM 6221 O O . PRO A 1 826 ? -20.598 -7.983 -9.930 1.00 95.19 826 PRO A O 1
ATOM 6224 N N . GLY A 1 827 ? -20.131 -5.882 -10.583 1.00 94.69 827 GLY A N 1
ATOM 6225 C CA . GLY A 1 827 ? -21.507 -5.382 -10.630 1.00 94.69 827 GLY A CA 1
ATOM 6226 C C . GLY A 1 827 ? -22.033 -4.805 -9.311 1.00 94.69 827 GLY A C 1
ATOM 6227 O O . GLY A 1 827 ? -23.184 -4.380 -9.266 1.00 94.69 827 GLY A O 1
ATOM 6228 N N . SER A 1 828 ? -21.239 -4.789 -8.234 1.00 96.81 828 SER A N 1
ATOM 6229 C CA . SER A 1 828 ? -21.606 -4.048 -7.020 1.00 96.81 828 SER A CA 1
ATOM 6230 C C . SER A 1 828 ? -21.593 -2.548 -7.307 1.00 96.81 828 SER A C 1
ATOM 6232 O O . SER A 1 828 ? -20.617 -2.032 -7.844 1.00 96.81 828 SER A O 1
ATOM 6234 N N . GLU A 1 829 ? -22.651 -1.844 -6.925 1.00 97.62 829 GLU A N 1
ATOM 6235 C CA . GLU A 1 829 ? -22.804 -0.406 -7.150 1.00 97.62 829 GLU A CA 1
ATOM 6236 C C . GLU A 1 829 ? -22.484 0.347 -5.865 1.00 97.62 829 GLU A C 1
ATOM 6238 O O . GLU A 1 829 ? -23.079 0.072 -4.818 1.00 97.62 829 GLU A O 1
ATOM 6243 N N . ARG A 1 830 ? -21.569 1.316 -5.921 1.00 96.50 830 ARG A N 1
ATOM 6244 C CA . ARG A 1 830 ? -21.313 2.188 -4.772 1.00 96.50 830 ARG A CA 1
ATOM 6245 C C . ARG A 1 830 ? -22.586 2.971 -4.451 1.00 96.50 830 ARG A C 1
ATOM 6247 O O . ARG A 1 830 ? -23.191 3.558 -5.348 1.00 96.50 830 ARG A O 1
ATOM 6254 N N . VAL A 1 831 ? -22.958 3.033 -3.177 1.00 92.62 831 VAL A N 1
ATOM 6255 C CA . VAL A 1 831 ? -24.094 3.827 -2.687 1.00 92.62 831 VAL A CA 1
ATOM 6256 C C . VAL A 1 831 ? -23.635 5.014 -1.846 1.00 92.62 831 VAL A C 1
ATOM 6258 O O . VAL A 1 831 ? -22.470 5.109 -1.457 1.00 92.62 831 VAL A O 1
ATOM 6261 N N . GLU A 1 832 ? -24.537 5.962 -1.607 1.00 88.94 832 GLU A N 1
ATOM 6262 C CA . GLU A 1 832 ? -24.248 7.113 -0.755 1.00 88.94 832 GLU A CA 1
ATOM 6263 C C . GLU A 1 832 ? -23.988 6.684 0.686 1.00 88.94 832 GLU A C 1
ATOM 6265 O O . GLU A 1 832 ? -24.717 5.870 1.255 1.00 88.94 832 GLU A O 1
ATOM 6270 N N . ILE A 1 833 ? -22.947 7.271 1.273 1.00 82.25 833 ILE A N 1
ATOM 6271 C CA . ILE A 1 833 ? -22.550 7.049 2.655 1.00 82.25 833 ILE A CA 1
ATOM 6272 C C . ILE A 1 833 ? -22.096 8.365 3.287 1.00 82.25 833 ILE A C 1
ATOM 6274 O O . ILE A 1 833 ? -21.432 9.178 2.645 1.00 82.25 833 ILE A O 1
ATOM 6278 N N . ALA A 1 834 ? -22.447 8.560 4.554 1.00 71.19 834 ALA A N 1
ATOM 6279 C CA . ALA A 1 834 ? -21.978 9.651 5.394 1.00 71.19 834 ALA A CA 1
ATOM 6280 C C . ALA A 1 834 ? -21.441 9.090 6.714 1.00 71.19 834 ALA A C 1
ATOM 6282 O O . ALA A 1 834 ? -22.054 8.202 7.305 1.00 71.19 834 ALA A O 1
ATOM 6283 N N . VAL A 1 835 ? -20.307 9.609 7.179 1.00 65.06 835 VAL A N 1
ATOM 6284 C CA . VAL A 1 835 ? -19.710 9.254 8.472 1.00 65.06 835 VAL A CA 1
ATOM 6285 C C . VAL A 1 835 ? -19.754 10.489 9.369 1.00 65.06 835 VAL A C 1
ATOM 6287 O O . VAL A 1 835 ? -19.077 11.479 9.111 1.00 65.06 835 VAL A O 1
ATOM 6290 N N . ASP A 1 836 ? -20.565 10.425 10.418 1.00 54.72 836 ASP A N 1
ATOM 6291 C CA . ASP A 1 836 ? -20.773 11.471 11.414 1.00 54.72 836 ASP A CA 1
ATOM 6292 C C . ASP A 1 836 ? -20.091 11.067 12.734 1.00 54.72 836 ASP A C 1
ATOM 6294 O O . ASP A 1 836 ? -20.366 10.014 13.302 1.00 54.72 836 ASP A O 1
ATOM 6298 N N . GLY A 1 837 ? -19.200 11.891 13.280 1.00 48.84 837 GLY A N 1
ATOM 6299 C CA . GLY A 1 837 ? -18.568 11.623 14.579 1.00 48.84 837 GLY A CA 1
ATOM 6300 C C . GLY A 1 837 ? -19.372 12.178 15.758 1.00 48.84 837 GLY A C 1
ATOM 6301 O O . GLY A 1 837 ? -20.026 13.212 15.633 1.00 48.84 837 GLY A O 1
ATOM 6302 N N . VAL A 1 838 ? -19.257 11.552 16.936 1.00 39.16 838 VAL A N 1
ATOM 6303 C CA . VAL A 1 838 ? -19.597 12.205 18.212 1.00 39.16 838 VAL A CA 1
ATOM 6304 C C . VAL A 1 838 ? -18.366 12.276 19.109 1.00 39.16 838 VAL A C 1
ATOM 6306 O O . VAL A 1 838 ? -17.580 11.333 19.192 1.00 39.16 838 VAL A O 1
ATOM 6309 N N . PHE A 1 839 ? -18.191 13.428 19.754 1.00 37.97 839 PHE A N 1
ATOM 6310 C CA . PHE A 1 839 ? -17.027 13.790 20.560 1.00 37.97 839 PHE A CA 1
ATOM 6311 C C . PHE A 1 839 ? -17.416 13.830 22.049 1.00 37.97 839 PHE A C 1
ATOM 6313 O O . PHE A 1 839 ? -18.528 14.254 22.378 1.00 37.97 839 PHE A O 1
ATOM 6320 N N . PHE A 1 840 ? -16.541 13.331 22.932 1.00 35.50 840 PHE A N 1
ATOM 6321 C CA . PHE A 1 840 ? -16.769 13.230 24.381 1.00 35.50 840 PHE A CA 1
ATOM 6322 C C . PHE A 1 840 ? -15.667 13.913 25.187 1.00 35.50 840 PHE A C 1
ATOM 6324 O O . PHE A 1 840 ? -14.487 13.660 24.934 1.00 35.50 840 PHE A O 1
ATOM 6331 N N . ASP A 1 841 ? -16.070 14.631 26.247 1.00 34.22 841 ASP A N 1
ATOM 6332 C CA . ASP A 1 841 ? -15.232 15.516 27.081 1.00 34.22 841 ASP A CA 1
ATOM 6333 C C . ASP A 1 841 ? -14.333 14.729 28.044 1.00 34.22 841 ASP A C 1
ATOM 6335 O O . ASP A 1 841 ? -14.313 14.938 29.259 1.00 34.22 841 ASP A O 1
ATOM 6339 N N . ASP A 1 842 ? -13.589 13.769 27.503 1.00 37.69 842 ASP A N 1
ATOM 6340 C CA . ASP A 1 842 ? -12.495 13.104 28.179 1.00 37.69 842 ASP A CA 1
ATOM 6341 C C . ASP A 1 842 ? -11.172 13.675 27.669 1.00 37.69 842 ASP A C 1
ATOM 6343 O O . ASP A 1 842 ? -10.611 13.237 26.667 1.00 37.69 842 ASP A O 1
ATOM 6347 N N . ARG A 1 843 ? -10.620 14.632 28.423 1.00 32.88 843 ARG A N 1
ATOM 6348 C CA . ARG A 1 843 ? -9.314 15.261 28.153 1.00 32.88 843 ARG A CA 1
ATOM 6349 C C . ARG A 1 843 ? -8.154 14.263 27.993 1.00 32.88 843 ARG A C 1
ATOM 6351 O O . ARG A 1 843 ? -7.098 14.655 27.489 1.00 32.88 843 ARG A O 1
ATOM 6358 N N . ALA A 1 844 ? -8.293 13.014 28.455 1.00 33.19 844 ALA A N 1
ATOM 6359 C CA . ALA A 1 844 ? -7.323 11.949 28.202 1.00 33.19 844 ALA A CA 1
ATOM 6360 C C . ALA A 1 844 ? -7.495 11.327 26.804 1.00 33.19 844 ALA A C 1
ATOM 6362 O O . ALA A 1 844 ? -6.491 11.107 26.128 1.00 33.19 844 ALA A O 1
ATOM 6363 N N . ALA A 1 845 ? -8.736 11.142 26.345 1.00 33.12 845 ALA A N 1
ATOM 6364 C CA . ALA A 1 845 ? -9.064 10.727 24.984 1.00 33.12 845 ALA A CA 1
ATOM 6365 C C . ALA A 1 845 ? -8.743 11.833 23.963 1.00 33.12 845 ALA A C 1
ATOM 6367 O O . ALA A 1 845 ?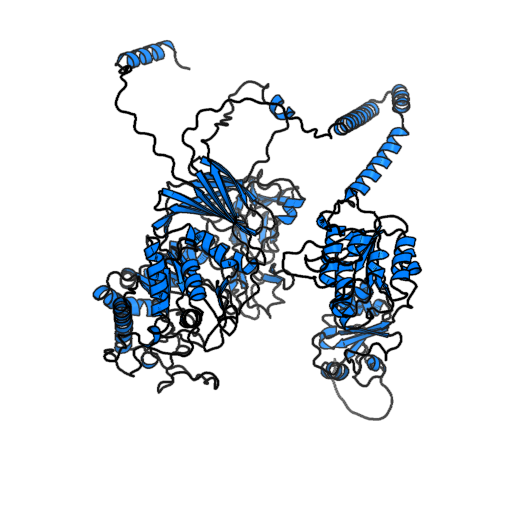 -8.165 11.550 22.921 1.00 33.12 845 ALA A O 1
ATOM 6368 N N . THR A 1 846 ? -8.974 13.111 24.285 1.00 32.53 846 THR A N 1
ATOM 6369 C CA . THR A 1 846 ? -8.705 14.242 23.375 1.00 32.53 846 THR A CA 1
ATOM 6370 C C . THR A 1 846 ? -7.216 14.453 23.072 1.00 32.53 846 THR A C 1
ATOM 6372 O O . THR A 1 846 ? -6.864 14.850 21.966 1.00 32.53 846 THR A O 1
ATOM 6375 N N . ARG A 1 847 ? -6.308 14.156 24.016 1.00 30.17 847 ARG A N 1
ATOM 6376 C CA . ARG A 1 847 ? -4.843 14.190 23.786 1.00 30.17 847 ARG A CA 1
ATOM 6377 C C . ARG A 1 847 ? -4.318 13.004 22.976 1.00 30.17 847 ARG A C 1
ATOM 6379 O O . ARG A 1 847 ? -3.211 13.074 22.446 1.00 30.17 847 ARG A O 1
ATOM 6386 N N . ALA A 1 848 ? -5.082 11.918 22.939 1.00 30.50 848 ALA A N 1
ATOM 6387 C CA . ALA A 1 848 ? -4.759 10.707 22.202 1.00 30.50 848 ALA A CA 1
ATOM 6388 C C . ALA A 1 848 ? -5.434 10.687 20.813 1.00 30.50 848 ALA A C 1
ATOM 6390 O O . ALA A 1 848 ? -4.903 10.087 19.888 1.00 30.50 848 ALA A O 1
ATOM 6391 N N . ALA A 1 849 ? -6.540 11.425 20.655 1.00 30.67 849 ALA A N 1
ATOM 6392 C CA . ALA A 1 849 ? -7.296 11.645 19.420 1.00 30.67 849 ALA A CA 1
ATOM 6393 C C . ALA A 1 849 ? -6.833 12.865 18.587 1.00 30.67 849 ALA A C 1
ATOM 6395 O O . ALA A 1 849 ? -7.465 13.212 17.598 1.00 30.67 849 ALA A O 1
ATOM 6396 N N . THR A 1 850 ? -5.748 13.541 18.982 1.00 28.25 850 THR A N 1
ATOM 6397 C CA . THR A 1 850 ? -5.182 14.738 18.314 1.00 28.25 850 THR A CA 1
ATOM 6398 C C . THR A 1 850 ? -3.941 14.433 17.468 1.00 28.25 850 THR A C 1
ATOM 6400 O O . THR A 1 850 ? -3.138 15.323 17.196 1.00 28.25 850 THR A O 1
ATOM 6403 N N . ARG A 1 851 ? -3.741 13.173 17.067 1.00 31.75 851 ARG A N 1
ATOM 6404 C CA . ARG A 1 851 ? -2.533 12.739 16.357 1.00 31.75 851 ARG A CA 1
ATOM 6405 C C . ARG A 1 851 ? -2.907 12.085 15.036 1.00 31.75 851 ARG A C 1
ATOM 6407 O O . ARG A 1 851 ? -3.459 10.993 15.015 1.00 31.75 851 ARG A O 1
ATOM 6414 N N . ALA A 1 852 ? -2.625 12.815 13.966 1.00 31.33 852 ALA A N 1
ATOM 6415 C CA . ALA A 1 852 ? -2.727 12.363 12.594 1.00 31.33 852 ALA A CA 1
ATOM 6416 C C . ALA A 1 852 ? -1.566 11.402 12.293 1.00 31.33 852 ALA A C 1
ATOM 6418 O O . ALA A 1 852 ? -0.407 11.812 12.358 1.00 31.33 852 ALA A O 1
ATOM 6419 N N . ALA A 1 853 ? -1.871 10.138 12.000 1.00 31.23 853 ALA A N 1
ATOM 6420 C CA . ALA A 1 853 ? -0.945 9.250 11.303 1.00 31.23 853 ALA A CA 1
ATOM 6421 C C . ALA A 1 853 ? -0.884 9.655 9.817 1.00 31.23 853 ALA A C 1
ATOM 6423 O O . ALA A 1 853 ? -1.782 10.341 9.324 1.00 31.23 853 ALA A O 1
ATOM 6424 N N . VAL A 1 854 ? 0.184 9.278 9.113 1.00 28.75 854 VAL A N 1
ATOM 6425 C CA . VAL A 1 854 ? 0.314 9.492 7.662 1.00 28.75 854 VAL A CA 1
ATOM 6426 C C . VAL A 1 854 ? -0.930 8.921 6.965 1.00 28.75 854 VAL A C 1
ATOM 6428 O O . VAL A 1 854 ? -1.207 7.737 7.110 1.00 28.75 854 VAL A O 1
ATOM 6431 N N . GLY A 1 855 ? -1.698 9.774 6.276 1.00 33.97 855 GLY A N 1
ATOM 6432 C CA . GLY A 1 855 ? -3.005 9.420 5.693 1.00 33.97 855 GLY A CA 1
ATOM 6433 C C . GLY A 1 855 ? -4.086 10.506 5.800 1.00 33.97 855 GLY A C 1
ATOM 6434 O O . GLY A 1 855 ? -5.145 10.389 5.198 1.00 33.97 855 GLY A O 1
ATOM 6435 N N . PHE A 1 856 ? -3.837 11.612 6.507 1.00 30.67 856 PHE A N 1
ATOM 6436 C CA . PHE A 1 856 ? -4.687 12.802 6.388 1.00 30.67 856 PHE A CA 1
ATOM 6437 C C . PHE A 1 856 ? -4.301 13.580 5.145 1.00 30.67 856 PHE A C 1
ATOM 6439 O O . PHE A 1 856 ? -3.158 14.023 5.040 1.00 30.67 856 PHE A O 1
ATOM 6446 N N . GLU A 1 857 ? -5.234 13.741 4.208 1.00 35.88 857 GLU A N 1
ATOM 6447 C CA . GLU A 1 857 ? -4.974 14.408 2.938 1.00 35.88 857 GLU A CA 1
ATOM 6448 C C . GLU A 1 857 ? -4.698 15.910 3.144 1.00 35.88 857 GLU A C 1
ATOM 6450 O O . GLU A 1 857 ? -5.556 16.774 2.991 1.00 35.88 857 GLU A O 1
ATOM 6455 N N . LEU A 1 858 ? -3.450 16.235 3.478 1.00 35.41 858 LEU A N 1
ATOM 6456 C CA . LEU A 1 858 ? -2.788 17.418 2.961 1.00 35.41 858 LEU A CA 1
ATOM 6457 C C . LEU A 1 858 ? -2.139 16.975 1.648 1.00 35.41 858 LEU A C 1
ATOM 6459 O O . LEU A 1 858 ? -1.164 16.228 1.657 1.00 35.41 858 LEU A O 1
ATOM 6463 N N . THR A 1 859 ? -2.669 17.398 0.503 1.00 36.94 859 THR A N 1
ATOM 6464 C CA . THR A 1 859 ? -1.986 17.165 -0.775 1.00 36.94 859 THR A CA 1
ATOM 6465 C C . THR A 1 859 ? -0.631 17.886 -0.729 1.00 36.94 859 THR A C 1
ATOM 6467 O O . THR A 1 859 ? -0.601 19.106 -0.613 1.00 36.94 859 THR A O 1
ATOM 6470 N N . LEU A 1 860 ? 0.489 17.160 -0.782 1.00 39.34 860 LEU A N 1
ATOM 6471 C CA . LEU A 1 860 ? 1.844 17.723 -0.844 1.00 39.34 860 LEU A CA 1
ATOM 6472 C C . LEU A 1 860 ? 2.356 17.669 -2.304 1.00 39.34 860 LEU A C 1
ATOM 6474 O O . LEU A 1 860 ? 2.154 16.688 -3.011 1.00 39.34 860 LEU A O 1
ATOM 6478 N N . HIS A 1 861 ? 3.008 18.730 -2.771 1.00 37.47 861 HIS A N 1
ATOM 6479 C CA . HIS A 1 861 ? 3.525 18.997 -4.119 1.00 37.47 861 HIS A CA 1
ATOM 6480 C C . HIS A 1 861 ? 4.990 19.407 -4.063 1.00 37.47 861 HIS A C 1
ATOM 6482 O O . HIS A 1 861 ? 5.465 19.836 -3.022 1.00 37.47 861 HIS A O 1
ATOM 6488 N N . LYS A 1 862 ? 5.695 19.421 -5.200 1.00 39.56 862 LYS A N 1
ATOM 6489 C CA . LYS A 1 862 ? 6.985 20.112 -5.239 1.00 39.56 862 LYS A CA 1
ATOM 6490 C C . LYS A 1 862 ? 6.833 21.615 -4.994 1.00 39.56 862 LYS A C 1
ATOM 6492 O O . LYS A 1 862 ? 5.996 22.264 -5.621 1.00 39.56 862 LYS A O 1
ATOM 6497 N N . CYS A 1 863 ? 7.641 22.172 -4.100 1.00 44.53 863 CYS A N 1
ATOM 6498 C CA . CYS A 1 863 ? 7.635 23.595 -3.783 1.00 44.53 863 CYS A CA 1
ATOM 6499 C C . CYS A 1 863 ? 7.861 24.447 -5.037 1.00 44.53 863 CYS A C 1
ATOM 6501 O O . CYS A 1 863 ? 8.852 24.274 -5.744 1.00 44.53 863 CYS A O 1
ATOM 6503 N N . GLN A 1 864 ? 6.973 25.406 -5.317 1.00 40.00 864 GLN A N 1
ATOM 6504 C CA . GLN A 1 864 ? 7.205 26.361 -6.403 1.00 40.00 864 GLN A CA 1
ATOM 6505 C C . GLN A 1 864 ? 8.261 27.390 -5.961 1.00 40.00 864 GLN A C 1
ATOM 6507 O O . GLN A 1 864 ? 7.974 28.315 -5.199 1.00 40.00 864 GLN A O 1
ATOM 6512 N N . GLY A 1 865 ? 9.503 27.229 -6.427 1.00 46.12 865 GLY A N 1
ATOM 6513 C CA . GLY A 1 865 ? 10.616 28.136 -6.133 1.00 46.12 865 GLY A CA 1
ATOM 6514 C C . GLY A 1 865 ? 11.953 27.663 -6.711 1.00 46.12 865 GLY A C 1
ATOM 6515 O O . GLY A 1 865 ? 12.097 26.513 -7.106 1.00 46.12 865 GLY A O 1
ATOM 6516 N N . SER A 1 866 ? 12.930 28.570 -6.796 1.00 44.50 866 SER A N 1
ATOM 6517 C CA . SER A 1 866 ? 14.321 28.224 -7.139 1.00 44.50 866 SER A CA 1
ATOM 6518 C C . SER A 1 866 ? 14.967 27.437 -5.982 1.00 44.50 866 SER A C 1
ATOM 6520 O O . SER A 1 866 ? 14.662 27.778 -4.834 1.00 44.50 866 SER A O 1
ATOM 6522 N N . PRO A 1 867 ? 15.894 26.488 -6.244 1.00 43.75 867 PRO A N 1
ATOM 6523 C CA . PRO A 1 867 ? 16.615 25.720 -5.216 1.00 43.75 867 PRO A CA 1
ATOM 6524 C C . PRO A 1 867 ? 17.223 26.581 -4.099 1.00 43.75 867 PRO A C 1
ATOM 6526 O O . PRO A 1 867 ? 17.320 26.157 -2.954 1.00 43.75 867 PRO A O 1
ATOM 6529 N N . ASP A 1 868 ? 17.580 27.828 -4.415 1.00 44.00 868 ASP A N 1
ATOM 6530 C CA . ASP A 1 868 ? 18.253 28.729 -3.478 1.00 44.00 868 ASP A CA 1
ATOM 6531 C C . ASP A 1 868 ? 17.290 29.538 -2.587 1.00 44.00 868 ASP A C 1
ATOM 6533 O O . ASP A 1 868 ? 17.731 30.197 -1.641 1.00 44.00 868 ASP A O 1
ATOM 6537 N N . ARG A 1 869 ? 15.982 29.551 -2.895 1.00 44.97 869 ARG A N 1
ATOM 6538 C CA . ARG A 1 869 ? 14.924 30.208 -2.101 1.00 44.97 869 ARG A CA 1
ATOM 6539 C C . ARG A 1 869 ? 13.556 29.549 -2.336 1.00 44.97 869 ARG A C 1
ATOM 6541 O O . ARG A 1 869 ? 12.700 30.160 -2.990 1.00 44.97 869 ARG A O 1
ATOM 6548 N N . PRO A 1 870 ? 13.300 28.358 -1.775 1.00 41.12 870 PRO A N 1
ATOM 6549 C CA . PRO A 1 870 ? 11.934 27.880 -1.625 1.00 41.12 870 PRO A CA 1
ATOM 6550 C C . PRO A 1 870 ? 11.141 28.853 -0.737 1.00 41.12 870 PRO A C 1
ATOM 6552 O O . PRO A 1 870 ? 11.657 29.442 0.219 1.00 41.12 870 PRO A O 1
ATOM 6555 N N . SER A 1 871 ? 9.875 29.072 -1.085 1.00 39.66 871 SER A N 1
ATOM 6556 C CA . SER A 1 871 ? 8.940 29.857 -0.280 1.00 39.66 871 SER A CA 1
ATOM 6557 C C . SER A 1 871 ? 8.826 29.218 1.118 1.00 39.66 871 SER A C 1
ATOM 6559 O O . SER A 1 871 ? 8.390 28.075 1.209 1.00 39.66 871 SER A O 1
ATOM 6561 N N . PRO A 1 872 ? 9.150 29.909 2.234 1.00 37.97 872 PRO A N 1
ATOM 6562 C CA . PRO A 1 872 ? 9.075 29.340 3.593 1.00 37.97 872 PRO A CA 1
ATOM 6563 C C . PRO A 1 872 ? 7.653 29.008 4.073 1.00 37.97 872 PRO A C 1
ATOM 6565 O O . PRO A 1 872 ? 7.454 28.751 5.255 1.00 37.97 872 PRO A O 1
ATOM 6568 N N . ARG A 1 873 ? 6.677 29.162 3.178 1.00 36.47 873 ARG A N 1
ATOM 6569 C CA . ARG A 1 873 ? 5.231 29.173 3.398 1.00 36.47 873 ARG A CA 1
ATOM 6570 C C . ARG A 1 873 ? 4.598 27.797 3.170 1.00 36.47 873 ARG A C 1
ATOM 6572 O O . ARG A 1 873 ? 3.398 27.678 2.973 1.00 36.47 873 ARG A O 1
ATOM 6579 N N . GLN A 1 874 ? 5.434 26.785 2.956 1.00 41.03 874 GLN A N 1
ATOM 6580 C CA . GLN A 1 874 ? 4.965 25.531 2.393 1.00 41.03 874 GLN A CA 1
ATOM 6581 C C . GLN A 1 874 ? 5.831 24.316 2.786 1.00 41.03 874 GLN A C 1
ATOM 6583 O O . GLN A 1 874 ? 5.411 23.217 2.490 1.00 41.03 874 GLN A O 1
ATOM 6588 N N . ALA A 1 875 ? 6.980 24.446 3.462 1.00 41.06 875 ALA A N 1
ATOM 6589 C CA . ALA A 1 875 ? 7.912 23.325 3.678 1.00 41.06 875 ALA A CA 1
ATOM 6590 C C . ALA A 1 875 ? 7.604 22.476 4.932 1.00 41.06 875 ALA A C 1
ATOM 6592 O O . ALA A 1 875 ? 7.397 23.021 6.019 1.00 41.06 875 ALA A O 1
ATOM 6593 N N . TRP A 1 876 ? 7.654 21.145 4.790 1.00 44.16 876 TRP A N 1
ATOM 6594 C CA . TRP A 1 876 ? 7.450 20.165 5.868 1.00 44.16 876 TRP A CA 1
ATOM 6595 C C . TRP A 1 876 ? 8.605 19.146 5.938 1.00 44.16 876 TRP A C 1
ATOM 6597 O O . TRP A 1 876 ? 9.299 18.934 4.948 1.00 44.16 876 TRP A O 1
ATOM 6607 N N . ALA A 1 877 ? 8.813 18.504 7.089 1.00 39.16 877 ALA A N 1
ATOM 6608 C CA . ALA A 1 877 ? 9.770 17.418 7.300 1.00 39.16 877 ALA A CA 1
ATOM 6609 C C . ALA A 1 877 ? 9.130 16.249 8.056 1.00 39.16 877 ALA A C 1
ATOM 6611 O O . ALA A 1 877 ? 8.266 16.458 8.906 1.00 39.16 877 ALA A O 1
ATOM 6612 N N . LEU A 1 878 ? 9.583 15.032 7.756 1.00 36.25 878 LEU A N 1
ATOM 6613 C CA . LEU A 1 878 ? 9.272 13.846 8.546 1.00 36.25 878 LEU A CA 1
ATOM 6614 C C . LEU A 1 878 ? 10.157 13.816 9.804 1.00 36.25 878 LEU A C 1
ATOM 6616 O O . LEU A 1 878 ? 11.366 14.030 9.715 1.00 36.25 878 LEU A O 1
ATOM 6620 N N . ASP A 1 879 ? 9.577 13.539 10.970 1.00 38.06 879 ASP A N 1
ATOM 6621 C CA . ASP A 1 879 ? 10.345 13.193 12.169 1.00 38.06 879 ASP A CA 1
ATOM 6622 C C . ASP A 1 879 ? 10.854 11.749 12.045 1.00 38.06 879 ASP A C 1
ATOM 6624 O O . ASP A 1 879 ? 10.100 10.799 12.265 1.00 38.06 879 ASP A O 1
ATOM 6628 N N . ASP A 1 880 ? 12.149 11.598 11.743 1.00 31.77 880 ASP A N 1
ATOM 6629 C CA . ASP A 1 880 ? 12.878 10.324 11.591 1.00 31.77 880 ASP A CA 1
ATOM 6630 C C . ASP A 1 880 ? 12.762 9.369 12.806 1.00 31.77 880 ASP A C 1
ATOM 6632 O O . ASP A 1 880 ? 13.214 8.223 12.753 1.00 31.77 880 ASP A O 1
ATOM 6636 N N . VAL A 1 881 ? 12.242 9.838 13.945 1.00 33.09 881 VAL A N 1
ATOM 6637 C CA . VAL A 1 881 ? 12.111 9.049 15.178 1.00 33.09 881 VAL A CA 1
ATOM 6638 C C . VAL A 1 881 ? 10.709 8.447 15.334 1.00 33.09 881 VAL A C 1
ATOM 6640 O O . VAL A 1 881 ? 10.556 7.469 16.072 1.00 33.09 881 VAL A O 1
ATOM 6643 N N . HIS A 1 882 ? 9.690 9.004 14.672 1.00 32.44 882 HIS A N 1
ATOM 6644 C CA . HIS A 1 882 ? 8.293 8.656 14.951 1.00 32.44 882 HIS A CA 1
ATOM 6645 C C . HIS A 1 882 ? 7.339 8.682 13.739 1.00 32.44 882 HIS A C 1
ATOM 6647 O O . HIS A 1 882 ? 6.145 8.472 13.947 1.00 32.44 882 HIS A O 1
ATOM 6653 N N . ASP A 1 883 ? 7.836 8.926 12.520 1.00 30.98 883 ASP A N 1
ATOM 6654 C CA . ASP A 1 883 ? 7.080 8.900 11.254 1.00 30.98 883 ASP A CA 1
ATOM 6655 C C . ASP A 1 883 ? 5.875 9.877 11.194 1.00 30.98 883 ASP A C 1
ATOM 6657 O O . ASP A 1 883 ? 4.785 9.524 10.743 1.00 30.98 883 ASP A O 1
ATOM 6661 N N . TYR A 1 884 ? 6.061 11.137 11.625 1.00 34.25 884 TYR A N 1
ATOM 6662 C CA . TYR A 1 884 ? 5.053 12.221 11.526 1.00 34.25 884 TYR A CA 1
ATOM 6663 C C . TYR A 1 884 ? 5.556 13.435 10.714 1.00 34.25 884 TYR A C 1
ATOM 6665 O O . TYR A 1 884 ? 6.760 13.649 10.639 1.00 34.25 884 TYR A O 1
ATOM 6673 N N . LEU A 1 885 ? 4.650 14.270 10.171 1.00 33.09 885 LEU A N 1
ATOM 6674 C CA . LEU A 1 885 ? 4.959 15.502 9.407 1.00 33.09 885 LEU A CA 1
ATOM 6675 C C . LEU A 1 885 ? 5.017 16.781 10.292 1.00 33.09 885 LEU A C 1
ATOM 6677 O O . LEU A 1 885 ? 4.064 17.079 11.012 1.00 33.09 885 LEU A O 1
ATOM 6681 N N . GLU A 1 886 ? 6.077 17.597 10.180 1.00 36.81 886 GLU A N 1
ATOM 6682 C CA . GLU A 1 886 ? 6.296 18.885 10.880 1.00 36.81 886 GLU A CA 1
ATOM 6683 C C . GLU A 1 886 ? 6.637 20.036 9.898 1.00 36.81 886 GLU A C 1
ATOM 6685 O O . GLU A 1 886 ? 7.464 19.863 9.016 1.00 36.81 886 GLU A O 1
ATOM 6690 N N . MET A 1 887 ? 6.066 21.244 10.048 1.00 38.72 887 MET A N 1
ATOM 6691 C CA . MET A 1 887 ? 6.434 22.439 9.247 1.00 38.72 887 MET A CA 1
ATOM 6692 C C . MET A 1 887 ? 7.825 22.976 9.617 1.00 38.72 887 MET A C 1
ATOM 6694 O O . MET A 1 887 ? 8.031 23.429 10.751 1.00 38.72 887 MET A O 1
ATOM 6698 N N . THR A 1 888 ? 8.746 23.041 8.655 1.00 41.69 888 THR A N 1
ATOM 6699 C CA . THR A 1 888 ? 10.122 23.510 8.882 1.00 41.69 888 THR A CA 1
ATOM 6700 C C . THR A 1 888 ? 10.348 24.933 8.377 1.00 41.69 888 THR A C 1
ATOM 6702 O O . THR A 1 888 ? 9.697 25.417 7.451 1.00 41.69 888 THR A O 1
ATOM 6705 N N . ASP A 1 889 ? 11.277 25.660 9.011 1.00 39.41 889 ASP A N 1
ATOM 6706 C CA . ASP A 1 889 ? 11.845 26.832 8.350 1.00 39.41 889 ASP A CA 1
ATOM 6707 C C . ASP A 1 889 ? 12.840 26.360 7.278 1.00 39.41 889 ASP A C 1
ATOM 6709 O O . ASP A 1 889 ? 13.506 25.343 7.446 1.00 39.41 889 ASP A O 1
ATOM 6713 N N . GLY A 1 890 ? 12.884 27.049 6.133 1.00 39.75 890 GLY A N 1
ATOM 6714 C CA . GLY A 1 890 ? 13.632 26.636 4.934 1.00 39.75 890 GLY A CA 1
ATOM 6715 C C . GLY A 1 890 ? 15.164 26.646 5.055 1.00 39.75 890 GLY A C 1
ATOM 6716 O O . GLY A 1 890 ? 15.837 27.075 4.125 1.00 39.75 890 GLY A O 1
ATOM 6717 N N . SER A 1 891 ? 15.714 26.236 6.199 1.00 39.38 891 SER A N 1
ATOM 6718 C CA . SER A 1 891 ? 17.141 26.079 6.476 1.00 39.38 891 SER A CA 1
ATOM 6719 C C . SER A 1 891 ? 17.614 24.609 6.488 1.00 39.38 891 SER A C 1
ATOM 6721 O O . SER A 1 891 ? 18.815 24.373 6.593 1.00 39.38 891 SER A O 1
ATOM 6723 N N . PHE A 1 892 ? 16.704 23.631 6.336 1.00 34.88 892 PHE A N 1
ATOM 6724 C CA . PHE A 1 892 ? 16.959 22.178 6.410 1.00 34.88 892 PHE A CA 1
ATOM 6725 C C . PHE A 1 892 ? 16.499 21.412 5.141 1.00 34.88 892 PHE A C 1
ATOM 6727 O O . PHE A 1 892 ? 15.781 20.421 5.227 1.00 34.88 892 PHE A O 1
ATOM 6734 N N . VAL A 1 893 ? 16.893 21.867 3.944 1.00 38.28 893 VAL A N 1
ATOM 6735 C CA . VAL A 1 893 ? 16.347 21.384 2.645 1.00 38.28 893 VAL A CA 1
ATOM 6736 C C . VAL A 1 893 ? 17.168 20.245 1.996 1.00 38.28 893 VAL A C 1
ATOM 6738 O O . VAL A 1 893 ? 16.867 19.791 0.900 1.00 38.28 893 VAL A O 1
ATOM 6741 N N . ASP A 1 894 ? 18.181 19.694 2.665 1.00 41.31 894 ASP A N 1
ATOM 6742 C CA . ASP A 1 894 ? 19.193 18.894 1.949 1.00 41.31 894 ASP A CA 1
ATOM 6743 C C . ASP A 1 894 ? 18.920 17.376 1.867 1.00 41.31 894 ASP A C 1
ATOM 6745 O O . ASP A 1 894 ? 19.728 16.651 1.284 1.00 41.31 894 ASP A O 1
ATOM 6749 N N . LYS A 1 895 ? 17.826 16.853 2.448 1.00 35.28 895 LYS A N 1
ATOM 6750 C CA . LYS A 1 895 ? 17.605 15.388 2.544 1.00 35.28 895 LYS A CA 1
ATOM 6751 C C . LYS A 1 895 ? 16.320 14.825 1.936 1.00 35.28 895 LYS A C 1
ATOM 6753 O O . LYS A 1 895 ? 16.347 13.675 1.515 1.00 35.28 895 LYS A O 1
ATOM 6758 N N . TRP A 1 896 ? 15.249 15.606 1.847 1.00 35.81 896 TRP A N 1
ATOM 6759 C CA . TRP A 1 896 ? 13.954 15.163 1.321 1.00 35.81 896 TRP A CA 1
ATOM 6760 C C . TRP A 1 896 ? 13.418 16.288 0.436 1.00 35.81 896 TRP A C 1
ATOM 6762 O O . TRP A 1 896 ? 12.961 17.307 0.943 1.00 35.81 896 TRP A O 1
ATOM 6772 N N . GLY A 1 897 ? 13.624 16.174 -0.878 1.00 43.78 897 GLY A N 1
ATOM 6773 C CA . GLY A 1 897 ? 13.469 17.291 -1.813 1.00 43.78 897 GLY A CA 1
ATOM 6774 C C . GLY A 1 897 ? 12.108 17.989 -1.731 1.00 43.78 897 GLY A C 1
ATOM 6775 O O . GLY A 1 897 ? 11.084 17.346 -1.884 1.00 43.78 897 GLY A O 1
ATOM 6776 N N . ASP A 1 898 ? 12.127 19.309 -1.544 1.00 48.12 898 ASP A N 1
ATOM 6777 C CA . ASP A 1 898 ? 11.093 20.291 -1.892 1.00 48.12 898 ASP A CA 1
ATOM 6778 C C . ASP A 1 898 ? 9.611 19.848 -1.809 1.00 48.12 898 ASP A C 1
ATOM 6780 O O . ASP A 1 898 ? 8.924 19.996 -2.808 1.00 48.12 898 ASP A O 1
ATOM 6784 N N . LEU A 1 899 ? 9.059 19.358 -0.688 1.00 37.75 899 LEU A N 1
ATOM 6785 C CA . LEU A 1 899 ? 7.610 19.046 -0.581 1.00 37.75 899 LEU A CA 1
ATOM 6786 C C . LEU A 1 899 ? 6.786 20.152 0.122 1.00 37.75 899 LEU A C 1
ATOM 6788 O O . LEU A 1 899 ? 7.181 20.675 1.163 1.00 37.75 899 LEU A O 1
ATOM 6792 N N . CYS A 1 900 ? 5.625 20.487 -0.458 1.00 45.06 900 CYS A N 1
ATOM 6793 C CA . CYS A 1 900 ? 4.821 21.685 -0.214 1.00 45.06 900 CYS A CA 1
ATOM 6794 C C . CYS A 1 900 ? 3.296 21.491 -0.345 1.00 45.06 900 CYS A C 1
ATOM 6796 O O . CYS A 1 900 ? 2.847 20.942 -1.333 1.00 45.06 900 CYS A O 1
ATOM 6798 N N . ALA A 1 901 ? 2.458 21.986 0.573 1.00 40.62 901 ALA A N 1
ATOM 6799 C CA . ALA A 1 901 ? 0.995 21.763 0.522 1.00 40.62 901 ALA A CA 1
ATOM 6800 C C . ALA A 1 901 ? 0.265 22.411 -0.692 1.00 40.62 901 ALA A C 1
ATOM 6802 O O . ALA A 1 901 ? 0.647 23.495 -1.139 1.00 40.62 901 ALA A O 1
ATOM 6803 N N . ALA A 1 902 ? -0.799 21.765 -1.195 1.00 37.75 902 ALA A N 1
ATOM 6804 C CA . ALA A 1 902 ? -1.657 22.188 -2.312 1.00 37.75 902 ALA A CA 1
ATOM 6805 C C . ALA A 1 902 ? -2.896 23.000 -1.906 1.00 37.75 902 ALA A C 1
ATOM 6807 O O . ALA A 1 902 ? -3.409 22.870 -0.801 1.00 37.75 902 ALA A O 1
ATOM 6808 N N . ASP A 1 903 ? -3.445 23.730 -2.881 1.00 38.62 903 ASP A N 1
ATOM 6809 C CA . ASP A 1 903 ? -4.514 24.733 -2.739 1.00 38.62 903 ASP A CA 1
ATOM 6810 C C . ASP A 1 903 ? -5.962 24.224 -2.978 1.00 38.62 903 ASP A C 1
ATOM 6812 O O . ASP A 1 903 ? -6.842 25.034 -3.262 1.00 38.62 903 ASP A O 1
ATOM 6816 N N . ALA A 1 904 ? -6.275 22.920 -2.915 1.00 37.25 904 ALA A N 1
ATOM 6817 C CA . ALA A 1 904 ? -7.677 22.497 -3.113 1.00 37.25 904 ALA A CA 1
ATOM 6818 C C . ALA A 1 904 ? -8.081 21.205 -2.389 1.00 37.25 904 ALA A C 1
ATOM 6820 O O . ALA A 1 904 ? -7.508 20.147 -2.655 1.00 37.25 904 ALA A O 1
ATOM 6821 N N . ASN A 1 905 ? -9.137 21.305 -1.569 1.00 41.03 905 ASN A N 1
ATOM 6822 C CA . ASN A 1 905 ? -9.759 20.196 -0.847 1.00 41.03 905 ASN A CA 1
ATOM 6823 C C . ASN A 1 905 ? -10.928 19.612 -1.653 1.00 41.03 905 ASN A C 1
ATOM 6825 O O . ASN A 1 905 ? -11.697 20.338 -2.283 1.00 41.03 905 ASN A O 1
ATOM 6829 N N . THR A 1 906 ? -11.097 18.291 -1.594 1.00 38.69 906 THR A N 1
ATOM 6830 C CA . THR A 1 906 ? -12.208 17.574 -2.236 1.00 38.69 906 THR A CA 1
ATOM 6831 C C . THR A 1 906 ? -13.242 17.163 -1.177 1.00 38.69 906 THR A C 1
ATOM 6833 O O . THR A 1 906 ? -12.855 16.653 -0.126 1.00 38.69 906 THR A O 1
ATOM 6836 N N . PRO A 1 907 ? -14.560 17.316 -1.407 1.00 35.31 907 PRO A N 1
ATOM 6837 C CA . PRO A 1 907 ? -15.575 16.777 -0.502 1.00 35.31 907 PRO A CA 1
ATOM 6838 C C . PRO A 1 907 ? -15.481 15.243 -0.403 1.00 35.31 907 PRO A C 1
ATOM 6840 O O . PRO A 1 907 ? -15.660 14.557 -1.406 1.00 35.31 907 PRO A O 1
ATOM 6843 N N . GLY A 1 908 ? -15.247 14.710 0.802 1.00 35.91 908 GLY A N 1
ATOM 6844 C CA . GLY A 1 908 ? -15.307 13.267 1.089 1.00 35.91 908 GLY A CA 1
ATOM 6845 C C . GLY A 1 908 ? -13.997 12.613 1.539 1.00 35.91 908 GLY A C 1
ATOM 6846 O O . GLY A 1 908 ? -14.041 11.459 1.948 1.00 35.91 908 GLY A O 1
ATOM 6847 N N . VAL A 1 909 ? -12.872 13.337 1.524 1.00 35.06 909 VAL A N 1
ATOM 6848 C CA . VAL A 1 909 ? -11.592 12.907 2.119 1.00 35.06 909 VAL A CA 1
ATOM 6849 C C . VAL A 1 909 ? -11.370 13.697 3.419 1.00 35.06 909 VAL A C 1
ATOM 6851 O O . VAL A 1 909 ? -11.790 14.850 3.509 1.00 35.06 909 VAL A O 1
ATOM 6854 N N . GLY A 1 910 ? -10.815 13.080 4.467 1.00 45.00 910 GLY A N 1
ATOM 6855 C CA . GLY A 1 910 ? -10.707 13.692 5.800 1.00 45.00 910 GLY A CA 1
ATOM 6856 C C . GLY A 1 910 ? -9.929 15.018 5.805 1.00 45.00 910 GLY A C 1
ATOM 6857 O O . GLY A 1 910 ? -8.751 15.046 5.464 1.00 45.00 910 GLY A O 1
ATOM 6858 N N . SER A 1 911 ? -10.574 16.110 6.236 1.00 46.22 911 SER A N 1
ATOM 6859 C CA . SER A 1 911 ? -10.004 17.469 6.269 1.00 46.22 911 SER A CA 1
ATOM 6860 C C . SER A 1 911 ? -10.588 18.330 7.403 1.00 46.22 911 SER A C 1
ATOM 6862 O O . SER A 1 911 ? -11.542 17.938 8.077 1.00 46.22 911 SER A O 1
ATOM 6864 N N . LEU A 1 912 ? -9.994 19.507 7.655 1.00 50.50 912 LEU A N 1
ATOM 6865 C CA . LEU A 1 912 ? -10.510 20.481 8.628 1.00 50.50 912 LEU A CA 1
ATOM 6866 C C . LEU A 1 912 ? -11.898 20.971 8.201 1.00 50.50 912 LEU A C 1
ATOM 6868 O O . LEU A 1 912 ? -12.041 21.497 7.100 1.00 50.50 912 LEU A O 1
ATOM 6872 N N . ALA A 1 913 ? -12.894 20.883 9.082 1.00 52.75 913 ALA A N 1
ATOM 6873 C CA . ALA A 1 913 ? -14.278 21.242 8.769 1.00 52.75 913 ALA A CA 1
ATOM 6874 C C . ALA A 1 913 ? -14.919 22.159 9.823 1.00 52.75 913 ALA A C 1
ATOM 6876 O O . ALA A 1 913 ? -14.537 22.159 10.996 1.00 52.75 913 ALA A O 1
ATOM 6877 N N . LEU A 1 914 ? -15.930 22.930 9.407 1.00 54.28 914 LEU A N 1
ATOM 6878 C CA . LEU A 1 914 ? -16.813 23.697 10.290 1.00 54.28 914 LEU A CA 1
ATOM 6879 C C . LEU A 1 914 ? -17.952 22.817 10.806 1.00 54.28 914 LEU A C 1
ATOM 6881 O O . LEU A 1 914 ? -18.751 22.314 10.025 1.00 54.28 914 LEU A O 1
ATOM 6885 N N . VAL A 1 915 ? -18.093 22.694 12.121 1.00 51.50 915 VAL A N 1
ATOM 6886 C CA . VAL A 1 915 ? -19.197 21.969 12.775 1.00 51.50 915 VAL A CA 1
ATOM 6887 C C . VAL A 1 915 ? -19.877 22.843 13.818 1.00 51.50 915 VAL A C 1
ATOM 6889 O O . VAL A 1 915 ? -19.301 23.823 14.293 1.00 51.50 915 VAL A O 1
ATOM 6892 N N . ASN A 1 916 ? -21.109 22.521 14.210 1.00 53.81 916 ASN A N 1
ATOM 6893 C CA . ASN A 1 916 ? -21.734 23.215 15.332 1.00 53.81 916 ASN A CA 1
ATOM 6894 C C . ASN A 1 916 ? -20.835 23.135 16.585 1.00 53.81 916 ASN A C 1
ATOM 6896 O O . ASN A 1 916 ? -20.246 22.102 16.905 1.00 53.81 916 ASN A O 1
ATOM 6900 N N . CYS A 1 917 ? -20.692 24.258 17.292 1.00 48.78 917 CYS A N 1
ATOM 6901 C CA . CYS A 1 917 ? -19.767 24.381 18.413 1.00 48.78 917 CYS A CA 1
ATOM 6902 C C . CYS A 1 917 ? -20.084 23.481 19.606 1.00 48.78 917 CYS A C 1
ATOM 6904 O O . CYS A 1 917 ? -19.226 23.299 20.462 1.00 48.78 917 CYS A O 1
ATOM 6906 N N . GLU A 1 918 ? -21.280 22.907 19.699 1.00 42.88 918 GLU A N 1
ATOM 6907 C CA . GLU A 1 918 ? -21.531 21.845 20.674 1.00 42.88 918 GLU A CA 1
ATOM 6908 C C . GLU A 1 918 ? -20.733 20.561 20.392 1.00 42.88 918 GLU A C 1
ATOM 6910 O O . GLU A 1 918 ? -20.378 19.876 21.344 1.00 42.88 918 GLU A O 1
ATOM 6915 N N . TYR A 1 919 ? -20.361 20.313 19.130 1.00 42.81 919 TYR A N 1
ATOM 6916 C CA . TYR A 1 919 ? -19.551 19.175 18.680 1.00 42.81 919 TYR A CA 1
ATOM 6917 C C . TYR A 1 919 ? -18.041 19.480 18.622 1.00 42.81 919 TYR A C 1
ATOM 6919 O O . TYR A 1 919 ? -17.230 18.565 18.565 1.00 42.81 919 TYR A O 1
ATOM 6927 N N . GLY A 1 920 ? -17.645 20.761 18.644 1.00 38.75 920 GLY A N 1
ATOM 6928 C CA . GLY A 1 920 ? -16.244 21.213 18.544 1.00 38.75 920 GLY A CA 1
ATOM 6929 C C . GLY A 1 920 ? -15.609 21.700 19.856 1.00 38.75 920 GLY A C 1
ATOM 6930 O O . GLY A 1 920 ? -14.518 22.264 19.840 1.00 38.75 920 GLY A O 1
ATOM 6931 N N . LYS A 1 921 ? -16.286 21.541 21.000 1.00 37.50 921 LYS A N 1
ATOM 6932 C CA . LYS A 1 921 ? -15.893 22.149 22.289 1.00 37.50 921 LYS A CA 1
ATOM 6933 C C . LYS A 1 921 ? -14.634 21.575 22.945 1.00 37.50 921 LYS A C 1
ATOM 6935 O O . LYS A 1 921 ? -14.136 22.193 23.884 1.00 37.50 921 LYS A O 1
ATOM 6940 N N . GLU A 1 922 ? -14.116 20.453 22.458 1.00 35.81 922 GLU A N 1
ATOM 6941 C CA . GLU A 1 922 ? -13.013 19.722 23.100 1.00 35.81 922 GLU A CA 1
ATOM 6942 C C . GLU A 1 922 ? -11.652 19.905 22.430 1.00 35.81 922 GLU A C 1
ATOM 6944 O O . GLU A 1 922 ? -10.620 19.679 23.060 1.00 35.81 922 GLU A O 1
ATOM 6949 N N . HIS A 1 923 ? -11.603 20.377 21.187 1.00 38.09 923 HIS A N 1
ATOM 6950 C CA . HIS A 1 923 ? -10.347 20.508 20.456 1.00 38.09 923 HIS A CA 1
ATOM 6951 C C . HIS A 1 923 ? -9.721 21.880 20.696 1.00 38.09 923 HIS A C 1
ATOM 6953 O O . HIS A 1 923 ? -9.884 22.815 19.918 1.00 38.09 923 HIS A O 1
ATOM 6959 N N . GLY A 1 924 ? -9.025 21.981 21.829 1.00 31.80 924 GLY A N 1
ATOM 6960 C CA . GLY A 1 924 ? -8.275 23.169 22.223 1.00 31.80 924 GLY A CA 1
ATOM 6961 C C . GLY A 1 924 ? -6.893 23.326 21.593 1.00 31.80 924 GLY A C 1
ATOM 6962 O O . GLY A 1 924 ? -6.299 24.379 21.750 1.00 31.80 924 GLY A O 1
ATOM 6963 N N . ASP A 1 925 ? -6.389 22.310 20.894 1.00 33.22 925 ASP A N 1
ATOM 6964 C CA . ASP A 1 925 ? -5.079 22.332 20.238 1.00 33.22 925 ASP A CA 1
ATOM 6965 C C . ASP A 1 925 ? -5.112 21.348 19.055 1.00 33.22 925 ASP A C 1
ATOM 6967 O O . ASP A 1 925 ? -4.693 20.196 19.169 1.00 33.22 925 ASP A O 1
ATOM 6971 N N . VAL A 1 926 ? -5.664 21.767 17.913 1.00 31.50 926 VAL A N 1
ATOM 6972 C CA . VAL A 1 926 ? -5.392 21.072 16.647 1.00 31.50 926 VAL A CA 1
ATOM 6973 C C . VAL A 1 926 ? -4.027 21.571 16.185 1.00 31.50 926 VAL A C 1
ATOM 6975 O O . VAL A 1 926 ? -3.877 22.759 15.898 1.00 31.50 926 VAL A O 1
ATOM 6978 N N . ALA A 1 927 ? -3.020 20.695 16.152 1.00 31.08 927 ALA A N 1
ATOM 6979 C CA . ALA A 1 927 ? -1.698 21.011 15.617 1.00 31.08 927 ALA A CA 1
ATOM 6980 C C . ALA A 1 927 ? -1.766 21.101 14.085 1.00 31.08 927 ALA A C 1
ATOM 6982 O O . ALA A 1 927 ? -1.289 20.237 13.359 1.00 31.08 927 ALA A O 1
ATOM 6983 N N . VAL A 1 928 ? -2.408 22.156 13.595 1.00 34.12 928 VAL A N 1
ATOM 6984 C CA . VAL A 1 928 ? -2.173 22.668 12.248 1.00 34.12 928 VAL A CA 1
ATOM 6985 C C . VAL A 1 928 ? -0.836 23.420 12.298 1.00 34.12 928 VAL A C 1
ATOM 6987 O O . VAL A 1 928 ? -0.404 23.816 13.381 1.00 34.12 928 VAL A O 1
ATOM 6990 N N . GLY A 1 929 ? -0.156 23.591 11.162 1.00 35.66 929 GLY A N 1
ATOM 6991 C CA . GLY A 1 929 ? 1.143 24.271 11.074 1.00 35.66 929 GLY A CA 1
ATOM 6992 C C . GLY A 1 929 ? 1.219 25.630 11.794 1.00 35.66 929 GLY A C 1
ATOM 6993 O O . GLY A 1 929 ? 0.274 26.139 12.385 1.00 35.66 929 GLY A O 1
ATOM 6994 N N . LYS A 1 930 ? 2.381 26.277 11.766 1.00 32.47 930 LYS A N 1
ATOM 6995 C CA . LYS A 1 930 ? 2.584 27.576 12.427 1.00 32.47 930 LYS A CA 1
ATOM 6996 C C . LYS A 1 930 ? 1.681 28.674 11.810 1.00 32.47 930 LYS A C 1
ATOM 6998 O O . LYS A 1 930 ? 2.094 29.399 10.909 1.00 32.47 930 LYS A O 1
ATOM 7003 N N . PHE A 1 931 ? 0.470 28.851 12.340 1.00 43.59 931 PHE A N 1
ATOM 7004 C CA . PHE A 1 931 ? -0.452 29.943 12.011 1.00 43.59 931 PHE A CA 1
ATOM 7005 C C . PHE A 1 931 ? -0.403 31.036 13.082 1.00 43.59 931 PHE A C 1
ATOM 7007 O O . PHE A 1 931 ? -0.250 30.764 14.273 1.00 43.59 931 PHE A O 1
ATOM 7014 N N . ARG A 1 932 ? -0.549 32.295 12.665 1.00 45.53 932 ARG A N 1
ATOM 7015 C CA . ARG A 1 932 ? -0.769 33.431 13.562 1.00 45.53 932 ARG A CA 1
ATOM 7016 C C . ARG A 1 932 ? -2.146 34.016 13.312 1.00 45.53 932 ARG A C 1
ATOM 7018 O O . ARG A 1 932 ? -2.576 34.184 12.173 1.00 45.53 932 ARG A O 1
ATOM 7025 N N . ARG A 1 933 ? -2.809 34.419 14.388 1.00 53.53 933 ARG A N 1
ATOM 7026 C CA . ARG A 1 933 ? -3.952 35.316 14.266 1.00 53.53 933 ARG A CA 1
ATOM 7027 C C . ARG A 1 933 ? -3.431 36.697 13.884 1.00 53.53 933 ARG A C 1
ATOM 7029 O O . ARG A 1 933 ? -2.602 37.259 14.601 1.00 53.53 933 ARG A O 1
ATOM 7036 N N . ASP A 1 934 ? -3.898 37.227 12.764 1.00 53.47 934 ASP A N 1
ATOM 7037 C CA . ASP A 1 934 ? -3.646 38.610 12.391 1.00 53.47 934 ASP A CA 1
ATOM 7038 C C . ASP A 1 934 ? -4.403 39.537 13.368 1.00 53.47 934 ASP A C 1
ATOM 7040 O O . ASP A 1 934 ? -5.613 39.367 13.563 1.00 53.47 934 ASP A O 1
ATOM 7044 N N . PRO A 1 935 ? -3.710 40.461 14.056 1.00 53.84 935 PRO A N 1
ATOM 7045 C CA . PRO A 1 935 ? -4.304 41.243 15.137 1.00 53.84 935 PRO A CA 1
ATOM 7046 C C . PRO A 1 935 ? -5.351 42.260 14.661 1.00 53.84 935 PRO A C 1
ATOM 7048 O O . PRO A 1 935 ? -6.214 42.620 15.461 1.00 53.84 935 PRO A O 1
ATOM 7051 N N . ASP A 1 936 ? -5.315 42.674 13.390 1.00 57.81 936 ASP A N 1
ATOM 7052 C CA . ASP A 1 936 ? -6.194 43.717 12.847 1.00 57.81 936 ASP A CA 1
ATOM 7053 C C . ASP A 1 936 ? -7.417 43.130 12.127 1.00 57.81 936 ASP A C 1
ATOM 7055 O O . ASP A 1 936 ? -8.523 43.666 12.211 1.00 57.81 936 ASP A O 1
ATOM 7059 N N . SER A 1 937 ? -7.239 42.011 11.422 1.00 59.34 937 SER A N 1
ATOM 7060 C CA . SER A 1 937 ? -8.305 41.360 10.647 1.00 59.34 937 SER A CA 1
ATOM 7061 C C . SER A 1 937 ? -8.966 40.181 11.361 1.00 59.34 937 SER A C 1
ATOM 7063 O O . SER A 1 937 ? -10.028 39.738 10.927 1.00 59.34 937 SER A O 1
ATOM 7065 N N . HIS A 1 938 ? -8.364 39.669 12.442 1.00 58.12 938 HIS A N 1
ATOM 7066 C CA . HIS A 1 938 ? -8.732 38.410 13.109 1.00 58.12 938 HIS A CA 1
ATOM 7067 C C . HIS A 1 938 ? -8.687 37.176 12.202 1.00 58.12 938 HIS A C 1
ATOM 7069 O O . HIS A 1 938 ? -9.172 36.108 12.589 1.00 58.12 938 HIS A O 1
ATOM 7075 N N . ALA A 1 939 ? -8.089 37.306 11.020 1.00 56.25 939 ALA A N 1
ATOM 7076 C CA . ALA A 1 939 ? -7.889 36.188 10.130 1.00 56.25 939 ALA A CA 1
ATOM 7077 C C . ALA A 1 939 ? -6.799 35.264 10.674 1.00 56.25 939 ALA A C 1
ATOM 7079 O O . ALA A 1 939 ? -5.835 35.713 11.305 1.00 56.25 939 ALA A O 1
ATOM 7080 N N . ILE A 1 940 ? -6.950 33.963 10.444 1.00 53.19 940 ILE A N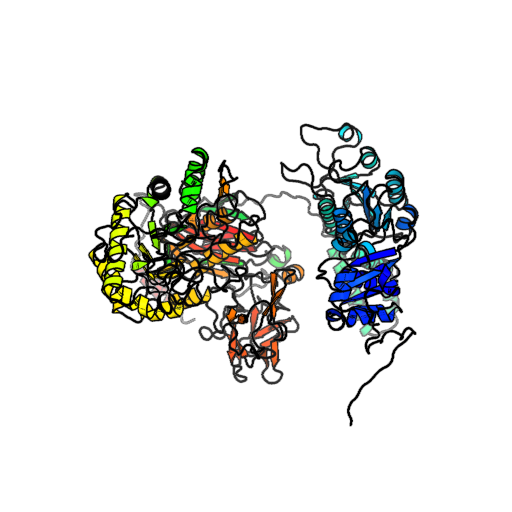 1
ATOM 7081 C CA . ILE A 1 940 ? -5.881 33.009 10.740 1.00 53.19 940 ILE A CA 1
ATOM 7082 C C . ILE A 1 940 ? -5.006 32.928 9.514 1.00 53.19 940 ILE A C 1
ATOM 7084 O O . ILE A 1 940 ? -5.371 32.290 8.532 1.00 53.19 940 ILE A O 1
ATOM 7088 N N . ALA A 1 941 ? -3.872 33.610 9.593 1.00 50.38 941 ALA A N 1
ATOM 7089 C CA . ALA A 1 941 ? -2.899 33.689 8.528 1.00 50.38 941 ALA A CA 1
ATOM 7090 C C . ALA A 1 941 ? -1.717 32.783 8.844 1.00 50.38 941 ALA A C 1
ATOM 7092 O O . ALA A 1 941 ? -1.258 32.678 9.984 1.00 50.38 941 ALA A O 1
ATOM 7093 N N . GLU A 1 942 ? -1.170 32.154 7.823 1.00 45.59 942 GLU A N 1
ATOM 7094 C CA . GLU A 1 942 ? 0.076 31.420 7.973 1.00 45.59 942 GLU A CA 1
ATOM 7095 C C . GLU A 1 942 ? 1.229 32.380 8.349 1.00 45.59 942 GLU A C 1
ATOM 7097 O O . GLU A 1 942 ? 1.318 33.503 7.834 1.00 45.59 942 GLU A O 1
ATOM 7102 N N . LEU A 1 943 ? 2.121 31.968 9.266 1.00 42.56 943 LEU A N 1
ATOM 7103 C CA . LEU A 1 943 ? 3.179 32.828 9.834 1.00 42.56 943 LEU A CA 1
ATOM 7104 C C . LEU A 1 943 ? 4.118 33.433 8.778 1.00 42.56 943 LEU A C 1
ATOM 7106 O O . LEU A 1 943 ? 4.648 34.531 8.972 1.00 42.56 943 LEU A O 1
ATOM 7110 N N . LYS A 1 944 ? 4.283 32.756 7.643 1.00 40.19 944 LYS A N 1
ATOM 7111 C CA . LYS A 1 944 ? 4.870 33.288 6.417 1.00 40.19 944 LYS A CA 1
ATOM 7112 C C . LYS A 1 944 ? 3.953 32.772 5.319 1.00 40.19 944 LYS A C 1
ATOM 7114 O O . LYS A 1 944 ? 4.010 31.592 5.071 1.00 40.19 944 LYS A O 1
ATOM 7119 N N . GLY A 1 945 ? 3.099 33.595 4.706 1.00 47.72 945 GLY A N 1
ATOM 7120 C CA . GLY A 1 945 ? 2.081 33.022 3.804 1.00 47.72 945 GLY A CA 1
ATOM 7121 C C . GLY A 1 945 ? 1.307 33.994 2.936 1.00 47.72 945 GLY A C 1
ATOM 7122 O O . GLY A 1 945 ? 1.206 33.822 1.726 1.00 47.72 945 GLY A O 1
ATOM 7123 N N . GLY A 1 946 ? 0.748 35.034 3.559 1.00 53.69 946 GLY A N 1
ATOM 7124 C CA . GLY A 1 946 ? -0.288 35.852 2.911 1.00 53.69 946 GLY A CA 1
ATOM 7125 C C . GLY A 1 946 ? -1.567 35.067 2.570 1.00 53.69 946 GLY A C 1
ATOM 7126 O O . GLY A 1 946 ? -2.459 35.625 1.935 1.00 53.69 946 GLY A O 1
ATOM 7127 N N . LEU A 1 947 ? -1.644 33.801 2.991 1.00 51.38 947 LEU A N 1
ATOM 7128 C CA . LEU A 1 947 ? -2.795 32.921 2.883 1.00 51.38 947 LEU A CA 1
ATOM 7129 C C . LEU A 1 947 ? -3.455 32.795 4.257 1.00 51.38 947 LEU A C 1
ATOM 7131 O O . LEU A 1 947 ? -2.771 32.772 5.288 1.00 51.38 947 LEU A O 1
ATOM 7135 N N . CYS A 1 948 ? -4.779 32.750 4.245 1.00 59.50 948 CYS A N 1
ATOM 7136 C CA . CYS A 1 948 ? -5.639 32.664 5.404 1.00 59.50 948 CYS A CA 1
ATOM 7137 C C . CYS A 1 948 ? -6.548 31.442 5.283 1.00 59.50 948 CYS A C 1
ATOM 7139 O O . CYS A 1 948 ? -6.984 31.089 4.187 1.00 59.50 948 CYS A O 1
ATOM 7141 N N . LEU A 1 949 ? -6.849 30.820 6.420 1.00 59.75 949 LEU A N 1
ATOM 7142 C CA . LEU A 1 949 ? -7.823 29.736 6.488 1.00 59.75 949 LEU A CA 1
ATOM 7143 C C . LEU A 1 949 ? -9.211 30.274 6.106 1.00 59.75 949 LEU A C 1
ATOM 7145 O O . LEU A 1 949 ? -9.603 31.329 6.598 1.00 59.75 949 LEU A O 1
ATOM 7149 N N . GLY A 1 950 ? -9.959 29.574 5.258 1.00 63.12 950 GLY A N 1
ATOM 7150 C CA . GLY A 1 950 ? -11.325 29.942 4.870 1.00 63.12 950 GLY A CA 1
ATOM 7151 C C . GLY A 1 950 ? -12.108 28.745 4.330 1.00 63.12 950 GLY A C 1
ATOM 7152 O O . GLY A 1 950 ? -11.500 27.756 3.941 1.00 63.12 950 GLY A O 1
ATOM 7153 N N . PRO A 1 951 ? -13.449 28.778 4.313 1.00 60.00 951 PRO A N 1
ATOM 7154 C CA . PRO A 1 951 ? -14.240 27.672 3.796 1.00 60.00 951 PRO A CA 1
ATOM 7155 C C . PRO A 1 951 ? -14.070 27.526 2.284 1.00 60.00 951 PRO A C 1
ATOM 7157 O O . PRO A 1 951 ? -13.981 28.524 1.563 1.00 60.00 951 PRO A O 1
ATOM 7160 N N . SER A 1 952 ? -14.080 26.280 1.816 1.00 56.56 952 SER A N 1
ATOM 7161 C CA . SER A 1 952 ? -14.068 25.935 0.397 1.00 56.56 952 SER A CA 1
ATOM 7162 C C . SER A 1 952 ? -15.190 26.659 -0.354 1.00 56.56 952 SER A C 1
ATOM 7164 O O . SER A 1 952 ? -16.295 26.860 0.173 1.00 56.56 952 SER A O 1
ATOM 7166 N N . ARG A 1 953 ? -14.900 27.082 -1.590 1.00 49.50 953 ARG A N 1
ATOM 7167 C CA . ARG A 1 953 ? -15.763 27.979 -2.386 1.00 49.50 953 ARG A CA 1
ATOM 7168 C C . ARG A 1 953 ? -17.156 27.408 -2.669 1.00 49.50 953 ARG A C 1
ATOM 7170 O O . ARG A 1 953 ? -18.080 28.187 -2.897 1.00 49.50 953 ARG A O 1
ATOM 7177 N N . ASP A 1 954 ? -17.320 26.091 -2.589 1.00 46.28 954 ASP A N 1
ATOM 7178 C CA . ASP A 1 954 ? -18.553 25.403 -2.975 1.00 46.28 954 ASP A CA 1
ATOM 7179 C C . ASP A 1 954 ? -19.608 25.334 -1.854 1.00 46.28 954 ASP A C 1
ATOM 7181 O O . ASP A 1 954 ? -20.793 25.141 -2.136 1.00 46.28 954 ASP A O 1
ATOM 7185 N N . ARG A 1 955 ? -19.222 25.514 -0.577 1.00 49.47 955 ARG A N 1
ATOM 7186 C CA . ARG A 1 955 ? -20.147 25.515 0.582 1.00 49.47 955 ARG A CA 1
ATOM 7187 C C . ARG A 1 955 ? -19.722 26.490 1.697 1.00 49.47 955 ARG A C 1
ATOM 7189 O O . ARG A 1 955 ? -19.443 26.058 2.817 1.00 49.47 955 ARG A O 1
ATOM 7196 N N . PRO A 1 956 ? -19.691 27.809 1.453 1.00 56.38 956 PRO A N 1
ATOM 7197 C CA . PRO A 1 956 ? -19.274 28.771 2.467 1.00 56.38 956 PRO A CA 1
ATOM 7198 C C . PRO A 1 956 ? -20.228 28.777 3.676 1.00 56.38 956 PRO A C 1
ATOM 7200 O O . PRO A 1 956 ? -21.408 29.097 3.549 1.00 56.38 956 PRO A O 1
ATOM 7203 N N . GLY A 1 957 ? -19.706 28.445 4.862 1.00 51.19 957 GLY A N 1
ATOM 7204 C CA . GLY A 1 957 ? -20.422 28.590 6.137 1.00 51.19 957 GLY A CA 1
ATOM 7205 C C . GLY A 1 957 ? -21.585 27.615 6.357 1.00 51.19 957 GLY A C 1
ATOM 7206 O O . GLY A 1 957 ? -22.588 27.983 6.970 1.00 51.19 957 GLY A O 1
ATOM 7207 N N . ALA A 1 958 ? -21.496 26.389 5.835 1.00 53.25 958 ALA A N 1
ATOM 7208 C CA . ALA A 1 958 ? -22.395 25.288 6.188 1.00 53.25 958 ALA A CA 1
ATOM 7209 C C . ALA A 1 958 ? -21.768 24.387 7.270 1.00 53.25 958 ALA A C 1
ATOM 7211 O O . ALA A 1 958 ? -20.554 24.359 7.446 1.00 53.25 958 ALA A O 1
ATOM 7212 N N . GLU A 1 959 ? -22.591 23.632 7.995 1.00 47.25 959 GLU A N 1
ATOM 7213 C CA . GLU A 1 959 ? -22.090 22.535 8.831 1.00 47.25 959 GLU A CA 1
ATOM 7214 C C . GLU A 1 959 ? -21.513 21.427 7.931 1.00 47.25 959 GLU A C 1
ATOM 7216 O O . GLU A 1 959 ? -22.113 21.084 6.912 1.00 47.25 959 GLU A O 1
ATOM 7221 N N . GLY A 1 960 ? -20.313 20.943 8.255 1.00 47.34 960 GLY A N 1
ATOM 7222 C CA . GLY A 1 960 ? -19.494 20.078 7.402 1.00 47.34 960 GLY A CA 1
ATOM 7223 C C . GLY A 1 960 ? -18.727 20.811 6.292 1.00 47.34 960 GLY A C 1
ATOM 7224 O O . GLY A 1 960 ? -18.143 20.157 5.430 1.00 47.34 960 GLY A O 1
ATOM 7225 N N . ALA A 1 961 ? -18.726 22.152 6.258 1.00 51.84 961 ALA A N 1
ATOM 7226 C CA . ALA A 1 961 ? -17.966 22.902 5.256 1.00 51.84 961 ALA A CA 1
ATOM 7227 C C . ALA A 1 961 ? -16.455 22.762 5.486 1.00 51.84 961 ALA A C 1
ATOM 7229 O O . ALA A 1 961 ? -15.962 23.085 6.567 1.00 51.84 961 ALA A O 1
ATOM 7230 N N . GLN A 1 962 ? -15.733 22.320 4.455 1.00 54.19 962 GLN A N 1
ATOM 7231 C CA . GLN A 1 962 ? -14.284 22.129 4.503 1.00 54.19 962 GLN A CA 1
ATOM 7232 C C . GLN A 1 962 ? -13.535 23.459 4.528 1.00 54.19 962 GLN A C 1
ATOM 7234 O O . GLN A 1 962 ? -13.985 24.429 3.920 1.00 54.19 962 GLN A O 1
ATOM 7239 N N . LEU A 1 963 ? -12.392 23.498 5.210 1.00 53.06 963 LEU A N 1
ATOM 7240 C CA . LEU A 1 963 ? -11.527 24.667 5.340 1.00 53.06 963 LEU A CA 1
ATOM 7241 C C . LEU A 1 963 ? -10.233 24.485 4.543 1.00 53.06 963 LEU A C 1
ATOM 7243 O O . LEU A 1 963 ? -9.527 23.496 4.708 1.00 53.06 963 LEU A O 1
ATOM 7247 N N . GLU A 1 964 ? -9.908 25.476 3.724 1.00 51.31 964 GLU A N 1
ATOM 7248 C CA . GLU A 1 964 ? -8.762 25.527 2.816 1.00 51.31 964 GLU A CA 1
ATOM 7249 C C . GLU A 1 964 ? -7.877 26.738 3.130 1.00 51.31 964 GLU A C 1
ATOM 7251 O O . GLU A 1 964 ? -8.317 27.713 3.752 1.00 51.31 964 GLU A O 1
ATOM 7256 N N . LEU A 1 965 ? -6.634 26.706 2.651 1.00 54.22 965 LEU A N 1
ATOM 7257 C CA . LEU A 1 965 ? -5.817 27.909 2.552 1.00 54.22 965 LEU A CA 1
ATOM 7258 C C . LEU A 1 965 ? -6.246 28.699 1.315 1.00 54.22 965 LEU A C 1
ATOM 7260 O O . LEU A 1 965 ? -6.373 28.164 0.222 1.00 54.22 965 LEU A O 1
ATOM 7264 N N . GLN A 1 966 ? -6.519 29.985 1.502 1.00 55.03 966 GLN A N 1
ATOM 7265 C CA . GLN A 1 966 ? -6.949 30.893 0.442 1.00 55.03 966 GLN A CA 1
ATOM 7266 C C . GLN A 1 966 ? -6.207 32.223 0.586 1.00 55.03 966 GLN A C 1
ATOM 7268 O O . GLN A 1 966 ? -5.750 32.544 1.683 1.00 55.03 966 GLN A O 1
ATOM 7273 N N . PRO A 1 967 ? -6.093 33.055 -0.464 1.00 65.44 967 PRO A N 1
ATOM 7274 C CA . PRO A 1 967 ? -5.559 34.405 -0.319 1.00 65.44 967 PRO A CA 1
ATOM 7275 C C . PRO A 1 967 ? -6.256 35.162 0.816 1.00 65.44 967 PRO A C 1
ATOM 7277 O O . PRO A 1 967 ? -7.489 35.170 0.889 1.00 65.44 967 PRO A O 1
ATOM 7280 N N . CYS A 1 968 ? -5.470 35.778 1.705 1.00 62.44 968 CYS A N 1
ATOM 7281 C CA . CYS A 1 968 ? -6.019 36.559 2.807 1.00 62.44 968 CYS A CA 1
ATOM 7282 C C . CYS A 1 968 ? -6.833 37.739 2.271 1.00 62.44 968 CYS A C 1
ATOM 7284 O O . CYS A 1 968 ? -6.287 38.663 1.667 1.00 62.44 968 CYS A O 1
ATOM 7286 N N . ASP A 1 969 ? -8.126 37.740 2.566 1.00 74.00 969 ASP A N 1
ATOM 7287 C CA . ASP A 1 969 ? -9.015 38.875 2.395 1.00 74.00 969 ASP A CA 1
ATOM 7288 C C . ASP A 1 969 ? -9.516 39.305 3.773 1.00 74.00 969 ASP A C 1
ATOM 7290 O O . ASP A 1 969 ? -10.426 38.715 4.356 1.00 74.00 969 ASP A O 1
ATOM 7294 N N . GLY A 1 970 ? -8.926 40.380 4.296 1.00 62.84 970 GLY A N 1
ATOM 7295 C CA . GLY A 1 970 ? -9.292 40.929 5.597 1.00 62.84 970 GLY A CA 1
ATOM 7296 C C . GLY A 1 970 ? -10.757 41.368 5.691 1.00 62.84 970 GLY A C 1
ATOM 7297 O O . GLY A 1 970 ? -11.255 41.513 6.806 1.00 62.84 970 GLY A O 1
ATOM 7298 N N . ALA A 1 971 ? -11.474 41.564 4.578 1.00 68.88 971 ALA A N 1
ATOM 7299 C CA . ALA A 1 971 ? -12.909 41.857 4.567 1.00 68.88 971 ALA A CA 1
ATOM 7300 C C . ALA A 1 971 ? -13.786 40.590 4.615 1.00 68.88 971 ALA A C 1
ATOM 7302 O O . ALA A 1 971 ? -14.960 40.677 4.994 1.00 68.88 971 ALA A O 1
ATOM 7303 N N . ASN A 1 972 ? -13.232 39.419 4.290 1.00 75.00 972 ASN A N 1
ATOM 7304 C CA . ASN A 1 972 ? -13.961 38.160 4.265 1.00 75.00 972 ASN A CA 1
ATOM 7305 C C . ASN A 1 972 ? -14.169 37.619 5.686 1.00 75.00 972 ASN A C 1
ATOM 7307 O O . ASN A 1 972 ? -13.260 37.091 6.326 1.00 75.00 972 ASN A O 1
ATOM 7311 N N . ARG A 1 973 ? -15.409 37.709 6.182 1.00 72.75 973 ARG A N 1
ATOM 7312 C CA . ARG A 1 973 ? -15.773 37.219 7.522 1.00 72.75 973 ARG A CA 1
ATOM 7313 C C . ARG A 1 973 ? -15.565 35.716 7.690 1.00 72.75 973 ARG A C 1
ATOM 7315 O O . ARG A 1 973 ? -15.366 35.277 8.815 1.00 72.75 973 ARG A O 1
ATOM 7322 N N . HIS A 1 974 ? -15.587 34.945 6.606 1.00 72.56 974 HIS A N 1
ATOM 7323 C CA . HIS A 1 974 ? -15.392 33.499 6.660 1.00 72.56 974 HIS A CA 1
ATOM 7324 C C . HIS A 1 974 ? -13.931 33.086 6.877 1.00 72.56 974 HIS A C 1
ATOM 7326 O O . HIS A 1 974 ? -13.678 31.928 7.188 1.00 72.56 974 HIS A O 1
ATOM 7332 N N . GLN A 1 975 ? -12.984 34.021 6.747 1.00 68.81 975 GLN A N 1
ATOM 7333 C CA . GLN A 1 975 ? -11.572 33.793 7.062 1.00 68.81 975 GLN A CA 1
ATOM 7334 C C . GLN A 1 975 ? -11.192 34.255 8.474 1.00 68.81 975 GLN A C 1
ATOM 7336 O O . GLN A 1 975 ? -10.036 34.141 8.884 1.00 68.81 975 GLN A O 1
ATOM 7341 N N . ARG A 1 976 ? -12.157 34.802 9.223 1.00 73.06 976 ARG A N 1
ATOM 7342 C CA . ARG A 1 976 ? -11.956 35.327 10.570 1.00 73.06 976 ARG A CA 1
ATOM 7343 C C . ARG A 1 976 ? -12.385 34.306 11.602 1.00 73.06 976 ARG A C 1
ATOM 7345 O O . ARG A 1 976 ? -13.469 33.729 11.498 1.00 73.06 976 ARG A O 1
ATOM 7352 N N . PHE A 1 977 ? -11.537 34.123 12.606 1.00 67.12 977 PHE A N 1
ATOM 7353 C CA . PHE A 1 977 ? -11.797 33.164 13.661 1.00 67.12 977 PHE A CA 1
ATOM 7354 C C . PHE A 1 977 ? -11.496 33.745 15.041 1.00 67.12 977 PHE A C 1
ATOM 7356 O O . PHE A 1 977 ? -10.498 34.446 15.270 1.00 67.12 977 PHE A O 1
ATOM 7363 N N . THR A 1 978 ? -12.349 33.391 15.992 1.00 62.97 978 THR A N 1
ATOM 7364 C CA . THR A 1 978 ? -12.213 33.720 17.400 1.00 62.97 978 THR A CA 1
ATOM 7365 C C . THR A 1 978 ? -11.806 32.487 18.184 1.00 62.97 978 THR A C 1
ATOM 7367 O O . THR A 1 978 ? -12.479 31.460 18.185 1.00 62.97 978 THR A O 1
ATOM 7370 N N . HIS A 1 979 ? -10.695 32.618 18.899 1.00 49.66 979 HIS A N 1
ATOM 7371 C CA . HIS A 1 979 ? -10.265 31.629 19.869 1.00 49.66 979 HIS A CA 1
ATOM 7372 C C . HIS A 1 979 ? -11.072 31.805 21.156 1.00 49.66 979 HIS A C 1
ATOM 7374 O O . HIS A 1 979 ? -11.018 32.862 21.796 1.00 49.66 979 HIS A O 1
ATOM 7380 N N . LEU A 1 980 ? -11.826 30.782 21.542 1.00 50.06 980 LEU A N 1
ATOM 7381 C CA . LEU A 1 980 ? -12.577 30.796 22.789 1.00 50.06 980 LEU A CA 1
ATOM 7382 C C . LEU A 1 980 ? -11.672 30.470 23.987 1.00 50.06 980 LEU A C 1
ATOM 7384 O O . LEU A 1 980 ? -10.642 29.814 23.836 1.00 50.06 980 LEU A O 1
ATOM 7388 N N . PRO A 1 981 ? -12.064 30.853 25.216 1.00 43.16 981 PRO A N 1
ATOM 7389 C CA . PRO A 1 981 ? -11.362 30.442 26.437 1.00 43.16 981 PRO A CA 1
ATOM 7390 C C . PRO A 1 981 ? -11.266 28.919 26.632 1.00 43.16 981 PRO A C 1
ATOM 7392 O O . PRO A 1 981 ? -10.466 28.461 27.441 1.00 43.16 981 PRO A O 1
ATOM 7395 N N . SER A 1 982 ? -12.082 28.139 25.913 1.00 42.31 982 SER A N 1
ATOM 7396 C CA . SER A 1 982 ? -12.038 26.673 25.888 1.00 42.31 982 SER A CA 1
ATOM 7397 C C . SER A 1 982 ? -10.918 26.095 25.015 1.00 42.31 982 SER A C 1
ATOM 7399 O O . SER A 1 982 ? -10.704 24.890 25.066 1.00 42.31 982 SER A O 1
ATOM 7401 N N . GLY A 1 983 ? -10.225 26.917 24.219 1.00 42.44 983 GLY A N 1
ATOM 7402 C CA . GLY A 1 983 ? -9.260 26.468 23.207 1.00 42.44 983 GLY A CA 1
ATOM 7403 C C . GLY A 1 983 ? -9.868 26.274 21.812 1.00 42.44 983 GLY A C 1
ATOM 7404 O O . GLY A 1 983 ? -9.147 26.196 20.827 1.00 42.44 983 GLY A O 1
ATOM 7405 N N . ALA A 1 984 ? -11.198 26.221 21.711 1.00 46.38 984 ALA A N 1
ATOM 7406 C CA . ALA A 1 984 ? -11.873 26.011 20.438 1.00 46.38 984 ALA A CA 1
ATOM 7407 C C . ALA A 1 984 ? -11.715 27.225 19.514 1.00 46.38 984 ALA A C 1
ATOM 7409 O O . ALA A 1 984 ? -11.811 28.382 19.947 1.00 46.38 984 ALA A O 1
ATOM 7410 N N . LEU A 1 985 ? -11.539 26.946 18.227 1.00 49.97 985 LEU A N 1
ATOM 7411 C CA . LEU A 1 985 ? -11.474 27.950 17.182 1.00 49.97 985 LEU A CA 1
ATOM 7412 C C . LEU A 1 985 ? -12.844 28.097 16.513 1.00 49.97 985 LEU A C 1
ATOM 7414 O O . LEU A 1 985 ? -13.386 27.119 16.009 1.00 49.97 985 LEU A O 1
ATOM 7418 N N . VAL A 1 986 ? -13.411 29.303 16.514 1.00 61.16 986 VAL A N 1
ATOM 7419 C CA . VAL A 1 986 ? -14.784 29.567 16.054 1.00 61.16 986 VAL A CA 1
ATOM 7420 C C . VAL A 1 986 ? -14.773 30.506 14.866 1.00 61.16 986 VAL A C 1
ATOM 7422 O O . VAL A 1 986 ? -14.137 31.549 14.943 1.00 61.16 986 VAL A O 1
ATOM 7425 N N . SER A 1 987 ? -15.482 30.175 13.792 1.00 70.94 987 SER A N 1
ATOM 7426 C CA . SER A 1 987 ? -15.672 31.079 12.660 1.00 70.94 987 SER A CA 1
ATOM 7427 C C . SER A 1 987 ? -16.528 32.281 13.067 1.00 70.94 987 SER A C 1
ATOM 7429 O O . SER A 1 987 ? -17.637 32.133 13.584 1.00 70.94 987 SER A O 1
ATOM 7431 N N . ASP A 1 988 ? -16.039 33.489 12.790 1.00 76.12 988 ASP A N 1
ATOM 7432 C CA . ASP A 1 988 ? -16.755 34.735 13.090 1.00 76.12 988 ASP A CA 1
ATOM 7433 C C . ASP A 1 988 ? -17.938 34.976 12.134 1.00 76.12 988 ASP A C 1
ATOM 7435 O O . ASP A 1 988 ? -18.781 35.841 12.390 1.00 76.12 988 ASP A O 1
ATOM 7439 N N . ALA A 1 989 ? -17.998 34.254 11.010 1.00 76.50 989 ALA A N 1
ATOM 7440 C CA . ALA A 1 989 ? -19.072 34.392 10.032 1.00 76.50 989 ALA A CA 1
ATOM 7441 C C . ALA A 1 989 ? -20.374 33.723 10.481 1.00 76.50 989 ALA A C 1
ATOM 7443 O O . ALA A 1 989 ? -21.450 34.269 10.237 1.00 76.50 989 ALA A O 1
ATOM 7444 N N . ASP A 1 990 ? -20.281 32.550 11.109 1.00 71.75 990 ASP A N 1
ATOM 7445 C CA . ASP A 1 990 ? -21.439 31.695 11.380 1.00 71.75 990 ASP A CA 1
ATOM 7446 C C . ASP A 1 990 ? -21.469 31.086 12.793 1.00 71.75 990 ASP A C 1
ATOM 7448 O O . ASP A 1 990 ? -22.437 30.416 13.151 1.00 71.75 990 ASP A O 1
ATOM 7452 N N . GLY A 1 991 ? -20.454 31.352 13.623 1.00 69.12 991 GLY A N 1
ATOM 7453 C CA . GLY A 1 991 ? -20.391 30.885 15.007 1.00 69.12 991 GLY A CA 1
ATOM 7454 C C . GLY A 1 991 ? -20.121 29.386 15.156 1.00 69.12 991 GLY A C 1
ATOM 7455 O O . GLY A 1 991 ? -20.333 28.848 16.245 1.00 69.12 991 GLY A O 1
ATOM 7456 N N . ARG A 1 992 ? -19.678 28.706 14.090 1.00 64.38 992 ARG A N 1
ATOM 7457 C CA . ARG A 1 992 ? -19.323 27.280 14.098 1.00 64.38 992 ARG A CA 1
ATOM 7458 C C . ARG A 1 992 ? -17.866 27.053 14.476 1.00 64.38 992 ARG A C 1
ATOM 7460 O O . ARG A 1 992 ? -17.016 27.910 14.256 1.00 64.38 992 ARG A O 1
ATOM 7467 N N . CYS A 1 993 ? -17.577 25.895 15.051 1.00 57.28 993 CYS A N 1
ATOM 7468 C CA . CYS A 1 993 ? -16.249 25.529 15.522 1.00 57.28 993 CYS A CA 1
ATOM 7469 C C . CYS A 1 993 ? -15.484 24.765 14.438 1.00 57.28 993 CYS A C 1
ATOM 7471 O O . CYS A 1 993 ? -16.071 23.985 13.691 1.00 57.28 993 CYS A O 1
ATOM 7473 N N . VAL A 1 994 ? -14.172 24.968 14.376 1.00 52.41 994 VAL A N 1
ATOM 7474 C CA . VAL A 1 994 ? -13.269 24.180 13.534 1.00 52.41 994 VAL A CA 1
ATOM 7475 C C . VAL A 1 994 ? -12.983 22.853 14.224 1.00 52.41 994 VAL A C 1
ATOM 7477 O O . VAL A 1 994 ? -12.612 22.830 15.397 1.00 52.41 994 VAL A O 1
ATOM 7480 N N . THR A 1 995 ? -13.140 21.752 13.498 1.00 49.81 995 THR A N 1
ATOM 7481 C CA . THR A 1 995 ? -12.779 20.412 13.960 1.00 49.81 995 THR A CA 1
ATOM 7482 C C . THR A 1 995 ? -11.932 19.694 12.916 1.00 49.81 995 THR A C 1
ATOM 7484 O O . THR A 1 995 ? -12.018 19.980 11.724 1.00 49.81 995 THR A O 1
ATOM 7487 N N . ALA A 1 996 ? -11.143 18.731 13.377 1.00 45.62 996 ALA A N 1
ATOM 7488 C CA . ALA A 1 996 ? -10.547 17.688 12.548 1.00 45.62 996 ALA A CA 1
ATOM 7489 C C . ALA A 1 996 ? -11.277 16.352 12.795 1.00 45.62 996 ALA A C 1
ATOM 7491 O O . ALA A 1 996 ? -10.631 15.325 12.883 1.00 45.62 996 ALA A O 1
ATOM 7492 N N . GLY A 1 997 ? -12.588 16.390 13.065 1.00 38.06 997 GLY A N 1
ATOM 7493 C CA . GLY A 1 997 ? -13.371 15.324 13.703 1.00 38.06 997 GLY A CA 1
ATOM 7494 C C . GLY A 1 997 ? -13.227 13.905 13.118 1.00 38.06 997 GLY A C 1
ATOM 7495 O O . GLY A 1 997 ? -12.997 13.797 11.925 1.00 38.06 997 GLY A O 1
ATOM 7496 N N . TRP A 1 998 ? -13.353 12.856 13.970 1.00 42.53 998 TRP A N 1
ATOM 7497 C CA . TRP A 1 998 ? -13.009 11.419 13.759 1.00 42.53 998 TRP A CA 1
ATOM 7498 C C . TRP A 1 998 ? -12.426 11.109 12.383 1.00 42.53 998 TRP A C 1
ATOM 7500 O O . TRP A 1 998 ? -13.071 10.483 11.546 1.00 42.53 998 TRP A O 1
ATOM 7510 N N . PRO A 1 999 ? -11.186 11.538 12.149 1.00 41.38 999 PRO A N 1
ATOM 7511 C CA . PRO A 1 999 ? -10.670 11.557 10.799 1.00 41.38 999 PRO A CA 1
ATOM 7512 C C . PRO A 1 999 ? -10.115 10.148 10.440 1.00 41.38 999 PRO A C 1
ATOM 7514 O O . PRO A 1 999 ? -9.760 9.863 9.310 1.00 41.38 999 PRO A O 1
ATOM 7517 N N . PHE A 1 1000 ? -10.157 9.197 11.377 1.00 47.59 1000 PHE A N 1
ATOM 7518 C CA . PHE A 1 1000 ? -9.622 7.845 11.233 1.00 47.59 1000 PHE A CA 1
ATOM 7519 C C . PHE A 1 1000 ? -10.667 6.740 11.029 1.00 47.59 1000 PHE A C 1
ATOM 7521 O O . PHE A 1 1000 ? -10.265 5.609 10.767 1.00 47.59 1000 PHE A O 1
ATOM 7528 N N . VAL A 1 1001 ? -11.973 7.017 11.198 1.00 61.72 1001 VAL A N 1
ATOM 7529 C CA . VAL A 1 1001 ? -13.010 6.060 10.777 1.00 61.72 1001 VAL A CA 1
ATOM 7530 C C . VAL A 1 1001 ? -13.450 6.421 9.378 1.00 61.72 1001 VAL A C 1
ATOM 7532 O O . VAL A 1 1001 ? -14.178 7.390 9.181 1.00 61.72 1001 VAL A O 1
ATOM 7535 N N . GLN A 1 1002 ? -13.016 5.625 8.416 1.00 74.12 1002 GLN A N 1
ATOM 7536 C CA . GLN A 1 1002 ? -13.392 5.778 7.021 1.00 74.12 1002 GLN A CA 1
ATOM 7537 C C . GLN A 1 1002 ? -14.349 4.662 6.635 1.00 74.12 1002 GLN A C 1
ATOM 7539 O O . GLN A 1 1002 ? -14.247 3.554 7.160 1.00 74.12 1002 GLN A O 1
ATOM 7544 N N . ALA A 1 1003 ? -15.287 4.927 5.729 1.00 85.81 1003 ALA A N 1
ATOM 7545 C CA . ALA A 1 1003 ? -16.193 3.889 5.266 1.00 85.81 1003 ALA A CA 1
ATOM 7546 C C . ALA A 1 1003 ? -16.652 4.101 3.824 1.00 85.81 1003 ALA A C 1
ATOM 7548 O O . ALA A 1 1003 ? -16.878 5.226 3.382 1.00 85.81 1003 ALA A O 1
ATOM 7549 N N . VAL A 1 1004 ? -16.866 2.989 3.126 1.00 91.81 1004 VAL A N 1
ATOM 7550 C CA . VAL A 1 1004 ? -17.530 2.927 1.820 1.00 91.81 1004 VAL A CA 1
ATOM 7551 C C . VAL A 1 1004 ? -18.646 1.891 1.864 1.00 91.81 1004 VAL A C 1
ATOM 7553 O O . VAL A 1 1004 ? -18.538 0.880 2.559 1.00 91.81 1004 VAL A O 1
ATOM 7556 N N . ALA A 1 1005 ? -19.724 2.131 1.120 1.00 95.62 1005 ALA A N 1
ATOM 7557 C CA . ALA A 1 1005 ? -20.856 1.216 1.038 1.00 95.62 1005 ALA A CA 1
ATOM 7558 C C . ALA A 1 1005 ? -21.214 0.881 -0.409 1.00 95.62 1005 ALA A C 1
ATOM 7560 O O . ALA A 1 1005 ? -21.149 1.733 -1.297 1.00 95.62 1005 ALA A O 1
ATOM 7561 N N . PHE A 1 1006 ? -21.628 -0.365 -0.627 1.00 97.62 1006 PHE A N 1
ATOM 7562 C CA . PHE A 1 1006 ? -21.983 -0.900 -1.934 1.00 97.62 1006 PHE A CA 1
ATOM 7563 C C . PHE A 1 1006 ? -23.242 -1.758 -1.854 1.00 97.62 1006 PHE A C 1
ATOM 7565 O O . PHE A 1 1006 ? -23.342 -2.654 -1.013 1.00 97.62 1006 PHE A O 1
ATOM 7572 N N . ALA A 1 1007 ? -24.180 -1.520 -2.766 1.00 96.50 1007 ALA A N 1
ATOM 7573 C CA . ALA A 1 1007 ? -25.275 -2.436 -3.042 1.00 96.50 1007 ALA A CA 1
ATOM 7574 C C . ALA A 1 1007 ? -24.768 -3.551 -3.964 1.00 96.50 1007 ALA A C 1
ATOM 7576 O O . ALA A 1 1007 ? -24.245 -3.290 -5.047 1.00 96.50 1007 ALA A O 1
ATOM 7577 N N . ARG A 1 1008 ? -24.900 -4.801 -3.528 1.00 94.56 1008 ARG A N 1
ATOM 7578 C CA . ARG A 1 1008 ? -24.380 -5.964 -4.251 1.00 94.56 1008 ARG A CA 1
ATOM 7579 C C . ARG A 1 1008 ? -25.426 -6.530 -5.213 1.00 94.56 1008 ARG A C 1
ATOM 7581 O O . ARG A 1 1008 ? -26.622 -6.394 -4.948 1.00 94.56 1008 ARG A O 1
ATOM 7588 N N . PRO A 1 1009 ? -25.018 -7.261 -6.268 1.00 90.19 1009 PRO A N 1
ATOM 7589 C CA . PRO A 1 1009 ? -25.954 -7.916 -7.192 1.00 90.19 1009 PRO A CA 1
ATOM 7590 C C . PRO A 1 1009 ? -26.935 -8.885 -6.510 1.00 90.19 1009 PRO A C 1
ATOM 7592 O O . PRO A 1 1009 ? -28.036 -9.122 -7.000 1.00 90.19 1009 PRO A O 1
ATOM 7595 N N . THR A 1 1010 ? -26.549 -9.429 -5.356 1.00 88.19 1010 THR A N 1
ATOM 7596 C CA . THR A 1 1010 ? -27.358 -10.300 -4.493 1.00 88.19 1010 THR A CA 1
ATOM 7597 C C . THR A 1 1010 ? -28.469 -9.565 -3.731 1.00 88.19 1010 THR A C 1
ATOM 7599 O O . THR A 1 1010 ? -29.327 -10.213 -3.135 1.00 88.19 1010 THR A O 1
ATOM 7602 N N . GLY A 1 1011 ? -28.487 -8.228 -3.752 1.00 87.00 1011 GLY A N 1
ATOM 7603 C CA . GLY A 1 1011 ? -29.492 -7.379 -3.103 1.00 87.00 1011 GLY A CA 1
ATOM 7604 C C . GLY A 1 1011 ? -29.174 -6.984 -1.656 1.00 87.00 1011 GLY A C 1
ATOM 7605 O O . GLY A 1 1011 ? -29.942 -6.241 -1.048 1.00 87.00 1011 GLY A O 1
ATOM 7606 N N . ASP A 1 1012 ? -28.067 -7.460 -1.092 1.00 92.19 1012 ASP A N 1
ATOM 7607 C CA . ASP A 1 1012 ? -27.536 -6.998 0.189 1.00 92.19 1012 ASP A CA 1
ATOM 7608 C C . ASP A 1 1012 ? -26.578 -5.815 0.039 1.00 92.19 1012 ASP A C 1
ATOM 7610 O O . ASP A 1 1012 ? -26.100 -5.495 -1.049 1.00 92.19 1012 ASP A O 1
ATOM 7614 N N . VAL A 1 1013 ? -26.310 -5.154 1.163 1.00 94.50 1013 VAL A N 1
ATOM 7615 C CA . VAL A 1 1013 ? -25.413 -4.000 1.245 1.00 94.50 1013 VAL A CA 1
ATOM 7616 C C . VAL A 1 1013 ? -24.153 -4.405 1.996 1.00 94.50 1013 VAL A C 1
ATOM 7618 O O . VAL A 1 1013 ? -24.237 -4.920 3.111 1.00 94.50 1013 VAL A O 1
ATOM 7621 N N . ALA A 1 1014 ? -22.991 -4.165 1.398 1.00 96.62 1014 ALA A N 1
ATOM 7622 C CA . ALA A 1 1014 ? -21.704 -4.284 2.069 1.00 96.62 1014 ALA A CA 1
ATOM 7623 C C . ALA A 1 1014 ? -21.210 -2.895 2.481 1.00 96.62 1014 ALA A C 1
ATOM 7625 O O . ALA A 1 1014 ? -21.136 -1.999 1.645 1.00 96.62 1014 ALA A O 1
ATOM 7626 N N . VAL A 1 1015 ? -20.856 -2.726 3.753 1.00 95.88 1015 VAL A N 1
ATOM 7627 C CA . VAL A 1 1015 ? -20.202 -1.523 4.279 1.00 95.88 1015 VAL A CA 1
ATOM 7628 C C . VAL A 1 1015 ? -18.821 -1.923 4.768 1.00 95.88 1015 VAL A C 1
ATOM 7630 O O . VAL A 1 1015 ? -18.712 -2.721 5.696 1.00 95.88 1015 VAL A O 1
ATOM 7633 N N . VAL A 1 1016 ? -17.775 -1.400 4.140 1.00 95.62 1016 VAL A N 1
ATOM 7634 C CA . VAL A 1 1016 ? -16.390 -1.595 4.579 1.00 95.62 1016 VAL A CA 1
ATOM 7635 C C . VAL A 1 1016 ? -15.999 -0.370 5.384 1.00 95.62 1016 VAL A C 1
ATOM 7637 O O . VAL A 1 1016 ? -16.100 0.742 4.873 1.00 95.62 1016 VAL A O 1
ATOM 7640 N N . ALA A 1 1017 ? -15.595 -0.568 6.634 1.00 90.12 1017 ALA A N 1
ATOM 7641 C CA . ALA A 1 1017 ? -15.213 0.491 7.551 1.00 90.12 1017 ALA A CA 1
ATOM 7642 C C . ALA A 1 1017 ? -13.811 0.227 8.115 1.00 90.12 1017 ALA A C 1
ATOM 7644 O O . ALA A 1 1017 ? -13.502 -0.878 8.556 1.00 90.12 1017 ALA A O 1
ATOM 7645 N N . LEU A 1 1018 ? -12.973 1.252 8.105 1.00 81.00 1018 LEU A N 1
ATOM 7646 C CA . LEU A 1 1018 ? -11.578 1.243 8.523 1.00 81.00 1018 LEU A CA 1
ATOM 7647 C C . LEU A 1 1018 ? -11.430 2.152 9.741 1.00 81.00 1018 LEU A C 1
ATOM 7649 O O . LEU A 1 1018 ? -11.980 3.242 9.727 1.00 81.00 1018 LEU A O 1
ATOM 7653 N N . ASN A 1 1019 ? -10.706 1.718 10.770 1.00 73.75 1019 ASN A N 1
ATOM 7654 C CA . ASN A 1 1019 ? -10.301 2.524 11.918 1.00 73.75 1019 ASN A CA 1
ATOM 7655 C C . ASN A 1 1019 ? -8.770 2.553 12.001 1.00 73.75 1019 ASN A C 1
ATOM 7657 O O . ASN A 1 1019 ? -8.175 1.577 12.450 1.00 73.75 1019 ASN A O 1
ATOM 7661 N N . GLU A 1 1020 ? -8.161 3.674 11.622 1.00 64.62 1020 GLU A N 1
ATOM 7662 C CA . GLU A 1 1020 ? -6.703 3.902 11.664 1.00 64.62 1020 GLU A CA 1
ATOM 7663 C C . GLU A 1 1020 ? -6.218 4.496 12.999 1.00 64.62 1020 GLU A C 1
ATOM 7665 O O . GLU A 1 1020 ? -5.036 4.795 13.170 1.00 64.62 1020 GLU A O 1
ATOM 7670 N N . ALA A 1 1021 ? -7.105 4.709 13.976 1.00 55.56 1021 ALA A N 1
ATOM 7671 C CA . ALA A 1 1021 ? -6.682 5.211 15.275 1.00 55.56 1021 ALA A CA 1
ATOM 7672 C C . ALA A 1 1021 ? -6.236 4.104 16.214 1.00 55.56 1021 ALA A C 1
ATOM 7674 O O . ALA A 1 1021 ? -6.712 2.971 16.202 1.00 55.56 1021 ALA A O 1
ATOM 7675 N N . SER A 1 1022 ? -5.446 4.526 17.195 1.00 53.16 1022 SER A N 1
ATOM 7676 C CA . SER A 1 1022 ? -5.044 3.701 18.329 1.00 53.16 1022 SER A CA 1
ATOM 7677 C C . SER A 1 1022 ? -6.142 3.508 19.389 1.00 53.16 1022 SER A C 1
ATOM 7679 O O . SER A 1 1022 ? -5.865 2.958 20.454 1.00 53.16 1022 SER A O 1
ATOM 7681 N N . HIS A 1 1023 ? -7.387 3.933 19.126 1.00 54.69 1023 HIS A N 1
ATOM 7682 C CA . HIS A 1 1023 ? -8.543 3.729 20.011 1.00 54.69 1023 HIS A CA 1
ATOM 7683 C C . HIS A 1 1023 ? -9.712 3.115 19.242 1.00 54.69 1023 HIS A C 1
ATOM 7685 O O . HIS A 1 1023 ? -9.838 3.304 18.036 1.00 54.69 1023 HIS A O 1
ATOM 7691 N N . ALA A 1 1024 ? -10.577 2.388 19.949 1.00 64.50 1024 ALA A N 1
ATOM 7692 C CA . ALA A 1 1024 ? -11.785 1.837 19.350 1.00 64.50 1024 ALA A CA 1
ATOM 7693 C C . ALA A 1 1024 ? -12.801 2.939 19.005 1.00 64.50 1024 ALA A C 1
ATOM 7695 O O . ALA A 1 1024 ? -12.915 3.924 19.734 1.00 64.50 1024 ALA A O 1
ATOM 7696 N N . ALA A 1 1025 ? -13.550 2.733 17.925 1.00 66.81 1025 ALA A N 1
ATOM 7697 C CA . ALA A 1 1025 ? -14.624 3.587 17.449 1.00 66.81 1025 ALA A CA 1
ATOM 7698 C C . ALA A 1 1025 ? -15.988 2.972 17.728 1.00 66.81 1025 ALA A C 1
ATOM 7700 O O . ALA A 1 1025 ? -16.292 1.925 17.169 1.00 66.81 1025 ALA A O 1
ATOM 7701 N N . ASP A 1 1026 ? -16.838 3.640 18.505 1.00 72.75 1026 ASP A N 1
ATOM 7702 C CA . ASP A 1 1026 ? -18.231 3.227 18.679 1.00 72.75 1026 ASP A CA 1
ATOM 7703 C C . ASP A 1 1026 ? -19.162 4.113 17.844 1.00 72.75 1026 ASP A C 1
ATOM 7705 O O . ASP A 1 1026 ? -19.184 5.337 18.011 1.00 72.75 1026 ASP A O 1
ATOM 7709 N N . PHE A 1 1027 ? -19.973 3.498 16.980 1.00 73.75 1027 PHE A N 1
ATOM 7710 C CA . PHE A 1 1027 ? -20.934 4.218 16.143 1.00 73.75 1027 PHE A CA 1
ATOM 7711 C C . PHE A 1 1027 ? -22.231 3.442 15.886 1.00 73.75 1027 PHE A C 1
ATOM 7713 O O . PHE A 1 1027 ? -22.311 2.225 16.044 1.00 73.75 1027 PHE A O 1
ATOM 7720 N N . ASP A 1 1028 ? -23.265 4.169 15.483 1.00 81.94 1028 ASP A N 1
ATOM 7721 C CA . ASP A 1 1028 ? -24.520 3.646 14.963 1.00 81.94 1028 ASP A CA 1
ATOM 7722 C C . ASP A 1 1028 ? -24.404 3.486 13.438 1.00 81.94 1028 ASP A C 1
ATOM 7724 O O . ASP A 1 1028 ? -24.254 4.468 12.719 1.00 81.94 1028 ASP A O 1
ATOM 7728 N N . LEU A 1 1029 ? -24.472 2.263 12.921 1.00 86.19 1029 LEU A N 1
ATOM 7729 C CA . LEU A 1 1029 ? -24.581 1.991 11.488 1.00 86.19 1029 LEU A CA 1
ATOM 7730 C C . LEU A 1 1029 ? -26.061 2.052 11.086 1.00 86.19 1029 LEU A C 1
ATOM 7732 O O . LEU A 1 1029 ? -26.836 1.187 11.491 1.00 86.19 1029 LEU A O 1
ATOM 7736 N N . ASP A 1 1030 ? -26.440 3.074 10.325 1.00 87.44 1030 ASP A N 1
ATOM 7737 C CA . ASP A 1 1030 ? -27.783 3.334 9.800 1.00 87.44 1030 ASP A CA 1
ATOM 7738 C C . ASP A 1 1030 ? -27.823 3.001 8.301 1.00 87.44 1030 ASP A C 1
ATOM 7740 O O . ASP A 1 1030 ? -27.105 3.610 7.514 1.00 87.44 1030 ASP A O 1
ATOM 7744 N N . ILE A 1 1031 ? -28.646 2.033 7.894 1.00 87.81 1031 ILE A N 1
ATOM 7745 C CA . ILE A 1 1031 ? -28.834 1.660 6.484 1.00 87.81 1031 ILE A CA 1
ATOM 7746 C C . ILE A 1 1031 ? -30.311 1.806 6.132 1.00 87.81 1031 ILE A C 1
ATOM 7748 O O . ILE A 1 1031 ? -31.144 1.009 6.568 1.00 87.81 1031 ILE A O 1
ATOM 7752 N N . ASP A 1 1032 ? -30.646 2.813 5.324 1.00 84.88 1032 ASP A N 1
ATOM 7753 C CA . ASP A 1 1032 ? -32.025 3.170 4.956 1.00 84.88 1032 ASP A CA 1
ATOM 7754 C C . ASP A 1 1032 ? -32.987 3.300 6.164 1.00 84.88 1032 ASP A C 1
ATOM 7756 O O . ASP A 1 1032 ? -34.175 2.951 6.081 1.00 84.88 1032 ASP A O 1
ATOM 7760 N N . GLY A 1 1033 ? -32.485 3.771 7.310 1.00 78.50 1033 GLY A N 1
ATOM 7761 C CA . GLY A 1 1033 ? -33.241 3.947 8.550 1.00 78.50 1033 GLY A CA 1
ATOM 7762 C C . GLY A 1 1033 ? -33.226 2.752 9.512 1.00 78.50 1033 GLY A C 1
ATOM 7763 O O . GLY A 1 1033 ? -33.816 2.866 10.593 1.00 78.50 1033 GLY A O 1
ATOM 7764 N N . ASP A 1 1034 ? -32.595 1.628 9.149 1.00 78.88 1034 ASP A N 1
ATOM 7765 C CA . ASP A 1 1034 ? -32.363 0.482 10.039 1.00 78.88 1034 ASP A CA 1
ATOM 7766 C C . ASP A 1 1034 ? -31.016 0.659 10.758 1.00 78.88 1034 ASP A C 1
ATOM 7768 O O . ASP A 1 1034 ? -29.972 0.697 10.111 1.00 78.88 1034 ASP A O 1
ATOM 7772 N N . VAL A 1 1035 ? -31.028 0.757 12.093 1.00 80.81 1035 VAL A N 1
ATOM 7773 C CA . VAL A 1 1035 ? -29.850 1.159 12.886 1.00 80.81 1035 VAL A CA 1
ATOM 7774 C C . VAL A 1 1035 ? -29.308 0.007 13.736 1.00 80.81 1035 VAL A C 1
ATOM 7776 O O . VAL A 1 1035 ? -30.067 -0.650 14.452 1.00 80.81 1035 VAL A O 1
ATOM 7779 N N . VAL A 1 1036 ? -27.985 -0.191 13.742 1.00 82.31 1036 VAL A N 1
ATOM 7780 C CA . VAL A 1 1036 ? -27.278 -1.089 14.673 1.00 82.31 1036 VAL A CA 1
ATOM 7781 C C . VAL A 1 1036 ? -26.067 -0.450 15.302 1.00 82.31 1036 VAL A C 1
ATOM 7783 O O . VAL A 1 1036 ? -25.319 0.281 14.671 1.00 82.31 1036 VAL A O 1
ATOM 7786 N N . ARG A 1 1037 ? -25.827 -0.811 16.558 1.00 82.25 1037 ARG A N 1
ATOM 7787 C CA . ARG A 1 1037 ? -24.601 -0.446 17.258 1.00 82.25 1037 ARG A CA 1
ATOM 7788 C C . ARG A 1 1037 ? -23.429 -1.274 16.740 1.00 82.25 1037 ARG A C 1
ATOM 7790 O O . ARG A 1 1037 ? -23.416 -2.503 16.877 1.00 82.25 1037 ARG A O 1
ATOM 7797 N N . ALA A 1 1038 ? -22.444 -0.572 16.212 1.00 82.75 1038 ALA A N 1
ATOM 7798 C CA . ALA A 1 1038 ? -21.184 -1.074 15.708 1.00 82.75 1038 ALA A CA 1
ATOM 7799 C C . ALA A 1 1038 ? -20.025 -0.568 16.580 1.00 82.75 1038 ALA A C 1
ATOM 7801 O O . ALA A 1 1038 ? -20.149 0.422 17.305 1.00 82.75 1038 ALA A O 1
ATOM 7802 N N . SER A 1 1039 ? -18.918 -1.305 16.546 1.00 79.62 1039 SER A N 1
ATOM 7803 C CA . SER A 1 1039 ? -17.681 -0.936 17.229 1.00 79.62 1039 SER A CA 1
ATOM 7804 C C . SER A 1 1039 ? -16.492 -1.455 16.424 1.00 79.62 1039 SER A C 1
ATOM 7806 O O . SER A 1 1039 ? -16.442 -2.652 16.129 1.00 79.62 1039 SER A O 1
ATOM 7808 N N . LEU A 1 1040 ? -15.561 -0.573 16.064 1.00 76.56 1040 LEU A N 1
ATOM 7809 C CA . LEU A 1 1040 ? -14.317 -0.911 15.369 1.00 76.56 1040 LEU A CA 1
ATOM 7810 C C . LEU A 1 1040 ? -13.165 -0.824 16.355 1.00 76.56 1040 LEU A C 1
ATOM 7812 O O . LEU A 1 1040 ? -12.942 0.226 16.949 1.00 76.56 1040 LEU A O 1
ATOM 7816 N N . GLY A 1 1041 ? -12.395 -1.897 16.507 1.00 70.12 1041 GLY A N 1
ATOM 7817 C CA . GLY A 1 1041 ? -11.176 -1.861 17.311 1.00 70.12 1041 GLY A CA 1
ATOM 7818 C C . GLY A 1 1041 ? -10.134 -0.878 16.752 1.00 70.12 1041 GLY A C 1
ATOM 7819 O O . GLY A 1 1041 ? -10.249 -0.444 15.606 1.00 70.12 1041 GLY A O 1
ATOM 7820 N N . PRO A 1 1042 ? -9.101 -0.533 17.533 1.00 64.56 1042 PRO A N 1
ATOM 7821 C CA . PRO A 1 1042 ? -7.996 0.286 17.044 1.00 64.56 1042 PRO A CA 1
ATOM 7822 C C . PRO A 1 1042 ? -7.226 -0.427 15.930 1.00 64.56 1042 PRO A C 1
ATOM 7824 O O . PRO A 1 1042 ? -6.946 -1.621 16.075 1.00 64.56 1042 PRO A O 1
ATOM 7827 N N . HIS A 1 1043 ? -6.850 0.293 14.873 1.00 68.31 1043 HIS A N 1
ATOM 7828 C CA . HIS A 1 1043 ? -6.120 -0.261 13.728 1.00 68.31 1043 HIS A CA 1
ATOM 7829 C C . HIS A 1 1043 ? -6.803 -1.517 13.156 1.00 68.31 1043 HIS A C 1
ATOM 7831 O O . HIS A 1 1043 ? -6.205 -2.591 13.008 1.00 68.31 1043 HIS A O 1
ATOM 7837 N N . THR A 1 1044 ? -8.111 -1.418 12.907 1.00 78.88 1044 THR A N 1
ATOM 7838 C CA . THR A 1 1044 ? -8.915 -2.531 12.383 1.00 78.88 1044 THR A CA 1
ATOM 7839 C C . THR A 1 1044 ? -9.691 -2.136 11.145 1.00 78.88 1044 THR A C 1
ATOM 7841 O O . THR A 1 1044 ? -10.109 -0.991 10.992 1.00 78.88 1044 THR A O 1
ATOM 7844 N N . ILE A 1 1045 ? -9.919 -3.117 10.280 1.00 88.88 1045 ILE A N 1
ATOM 7845 C CA . ILE A 1 1045 ? -10.868 -3.023 9.180 1.00 88.88 1045 ILE A CA 1
ATOM 7846 C C . ILE A 1 1045 ? -11.991 -4.029 9.426 1.00 88.88 1045 ILE A C 1
ATOM 7848 O O . ILE A 1 1045 ? -11.767 -5.163 9.867 1.00 88.88 1045 ILE A O 1
ATOM 7852 N N . GLN A 1 1046 ? -13.224 -3.595 9.191 1.00 92.81 1046 GLN A N 1
ATOM 7853 C CA . GLN A 1 1046 ? -14.414 -4.414 9.346 1.00 92.81 1046 GLN A CA 1
ATOM 7854 C C . GLN A 1 1046 ? -15.336 -4.279 8.140 1.00 92.81 1046 GLN A C 1
ATOM 7856 O O . GLN A 1 1046 ? -15.587 -3.179 7.659 1.00 92.81 1046 GLN A O 1
ATOM 7861 N N . THR A 1 1047 ? -15.893 -5.403 7.692 1.00 94.88 1047 THR A N 1
ATOM 7862 C CA . THR A 1 1047 ? -16.919 -5.428 6.645 1.00 94.88 1047 THR A CA 1
ATOM 7863 C C . THR A 1 1047 ? -18.243 -5.900 7.227 1.00 94.88 1047 THR A C 1
ATOM 7865 O O . THR A 1 1047 ? -18.338 -6.983 7.805 1.00 94.88 1047 THR A O 1
ATOM 7868 N N . TYR A 1 1048 ? -19.276 -5.086 7.054 1.00 93.50 1048 TYR A N 1
ATOM 7869 C CA . TYR A 1 1048 ? -20.650 -5.354 7.451 1.00 93.50 1048 TYR A CA 1
ATOM 7870 C C . TYR A 1 1048 ? -21.444 -5.754 6.214 1.00 93.50 1048 TYR A C 1
ATOM 7872 O O . TYR A 1 1048 ? -21.636 -4.938 5.319 1.00 93.50 1048 TYR A O 1
ATOM 7880 N N . VAL A 1 1049 ? -21.920 -6.994 6.156 1.00 92.75 1049 VAL A N 1
ATOM 7881 C CA . VAL A 1 1049 ? -22.801 -7.474 5.084 1.00 92.75 1049 VAL A CA 1
ATOM 7882 C C . VAL A 1 1049 ? -24.218 -7.561 5.623 1.00 92.75 1049 VAL A C 1
ATOM 7884 O O . VAL A 1 1049 ? -24.488 -8.322 6.556 1.00 92.75 1049 VAL A O 1
ATOM 7887 N N . VAL A 1 1050 ? -25.116 -6.769 5.045 1.00 89.44 1050 VAL A N 1
ATOM 7888 C CA . VAL A 1 1050 ? -26.473 -6.566 5.548 1.00 89.44 1050 VAL A CA 1
ATOM 7889 C C . VAL A 1 1050 ? -27.496 -7.083 4.553 1.00 89.44 1050 VAL A C 1
ATOM 7891 O O . VAL A 1 1050 ? -27.627 -6.544 3.456 1.00 89.44 1050 VAL A O 1
ATOM 7894 N N . SER A 1 1051 ? -28.241 -8.116 4.951 1.00 86.06 1051 SER A N 1
ATOM 7895 C CA . SER A 1 1051 ? -29.212 -8.781 4.084 1.00 86.06 1051 SER A CA 1
ATOM 7896 C C . SER A 1 1051 ? -30.301 -7.815 3.593 1.00 86.06 1051 SER A C 1
ATOM 7898 O O . SER A 1 1051 ? -30.690 -6.900 4.332 1.00 86.06 1051 SER A O 1
ATOM 7900 N N . PRO A 1 1052 ? -30.885 -8.044 2.402 1.00 78.69 1052 PRO A N 1
ATOM 7901 C CA . PRO A 1 1052 ? -32.081 -7.322 1.986 1.00 78.69 1052 PRO A CA 1
ATOM 7902 C C . PRO A 1 1052 ? -33.212 -7.498 3.005 1.00 78.69 1052 PRO A C 1
ATOM 7904 O O . PRO A 1 1052 ? -33.252 -8.474 3.766 1.00 78.69 1052 PRO A O 1
ATOM 7907 N N . ARG A 1 1053 ? -34.162 -6.551 3.017 1.00 70.50 1053 ARG A N 1
ATOM 7908 C CA . ARG A 1 1053 ? -35.404 -6.752 3.776 1.00 70.50 1053 ARG A CA 1
ATOM 7909 C C . ARG A 1 1053 ? -36.128 -7.972 3.198 1.00 70.50 1053 ARG A C 1
ATOM 7911 O O . ARG A 1 1053 ? -36.225 -8.069 1.972 1.00 70.50 1053 ARG A O 1
ATOM 7918 N N . PRO A 1 1054 ? -36.669 -8.870 4.038 1.00 61.41 1054 PRO A N 1
ATOM 7919 C CA . PRO A 1 1054 ? -37.562 -9.912 3.556 1.00 61.41 1054 PRO A CA 1
ATOM 7920 C C . PRO A 1 1054 ? -38.696 -9.259 2.765 1.00 61.41 1054 PRO A C 1
ATOM 7922 O O . PRO A 1 1054 ? -39.292 -8.285 3.236 1.00 61.41 1054 PRO A O 1
ATOM 7925 N N . ALA A 1 1055 ? -38.987 -9.766 1.565 1.00 51.22 1055 ALA A N 1
ATOM 7926 C CA . ALA A 1 1055 ? -40.158 -9.323 0.821 1.00 51.22 1055 ALA A CA 1
ATOM 7927 C C . ALA A 1 1055 ? -41.389 -9.467 1.727 1.00 51.22 1055 ALA A C 1
ATOM 7929 O O . ALA A 1 1055 ? -41.570 -10.513 2.358 1.00 51.22 1055 ALA A O 1
ATOM 7930 N N . ALA A 1 1056 ? -42.214 -8.420 1.823 1.00 48.84 1056 ALA A N 1
ATOM 7931 C CA . ALA A 1 1056 ? -43.491 -8.527 2.513 1.00 48.84 1056 ALA A CA 1
ATOM 7932 C C . ALA A 1 1056 ? -44.243 -9.717 1.904 1.00 48.84 1056 ALA A C 1
ATOM 7934 O O . ALA A 1 1056 ? -44.408 -9.773 0.683 1.00 48.84 1056 ALA A O 1
ATOM 7935 N N . ALA A 1 1057 ? -44.625 -10.691 2.733 1.00 37.75 1057 ALA A N 1
ATOM 7936 C CA . ALA A 1 1057 ? -45.375 -11.846 2.264 1.00 37.75 1057 ALA A CA 1
ATOM 7937 C C . ALA A 1 1057 ? -46.588 -11.340 1.473 1.00 37.75 1057 ALA A C 1
ATOM 7939 O O . ALA A 1 1057 ? -47.350 -10.509 1.976 1.00 37.75 1057 ALA A O 1
ATOM 7940 N N . ALA A 1 1058 ? -46.734 -11.798 0.226 1.00 36.16 1058 ALA A N 1
ATOM 7941 C CA . ALA A 1 1058 ? -47.937 -11.527 -0.544 1.00 36.16 1058 ALA A CA 1
ATOM 7942 C C . ALA A 1 1058 ? -49.141 -11.952 0.313 1.00 36.16 1058 ALA A C 1
ATOM 7944 O O . ALA A 1 1058 ? -49.088 -13.036 0.909 1.00 36.16 1058 ALA A O 1
ATOM 7945 N N . PRO A 1 1059 ? -50.191 -11.120 0.435 1.00 35.12 1059 PRO A N 1
ATOM 7946 C CA . PRO A 1 1059 ? -51.355 -11.496 1.217 1.00 35.12 1059 PRO A CA 1
ATOM 7947 C C . PRO A 1 1059 ? -51.881 -12.827 0.680 1.00 35.12 1059 PRO A C 1
ATOM 7949 O O . PRO A 1 1059 ? -52.059 -12.993 -0.530 1.00 35.12 1059 PRO A O 1
ATOM 7952 N N . ALA A 1 1060 ? -52.056 -13.794 1.583 1.00 33.56 1060 ALA A N 1
ATOM 7953 C CA . ALA A 1 1060 ? -52.615 -15.089 1.239 1.00 33.56 1060 ALA A CA 1
ATOM 7954 C C . ALA A 1 1060 ? -53.978 -14.884 0.548 1.00 33.56 1060 ALA A C 1
ATOM 7956 O O . ALA A 1 1060 ? -54.750 -14.016 0.967 1.00 33.56 1060 ALA A O 1
ATOM 7957 N N . PRO A 1 1061 ? -54.290 -15.638 -0.518 1.00 38.44 1061 PRO A N 1
ATOM 7958 C CA . PRO A 1 1061 ? -55.577 -15.517 -1.173 1.00 38.44 1061 PRO A CA 1
ATOM 7959 C C . PRO A 1 1061 ? -56.655 -16.120 -0.267 1.00 38.44 1061 PRO A C 1
ATOM 7961 O O . PRO A 1 1061 ? -56.717 -17.334 -0.103 1.00 38.44 1061 PRO A O 1
ATOM 7964 N N . GLY A 1 1062 ? -57.508 -15.251 0.277 1.00 37.84 1062 GLY A N 1
ATOM 7965 C CA . GLY A 1 1062 ? -58.763 -15.611 0.933 1.00 37.84 1062 GLY A CA 1
ATOM 7966 C C . GLY A 1 1062 ? -58.678 -15.723 2.453 1.00 37.84 1062 GLY A C 1
ATOM 7967 O O . GLY A 1 1062 ? -58.360 -16.779 2.980 1.00 37.84 1062 GLY A O 1
ATOM 7968 N N . ASP A 1 1063 ? -59.052 -14.649 3.142 1.00 31.69 1063 ASP A N 1
ATOM 7969 C CA . ASP A 1 1063 ? -60.258 -14.706 3.965 1.00 31.69 1063 ASP A CA 1
ATOM 7970 C C . ASP A 1 1063 ? -60.945 -13.338 3.919 1.00 31.69 1063 ASP A C 1
ATOM 7972 O O . ASP A 1 1063 ? -60.326 -12.275 3.993 1.00 31.69 1063 ASP A O 1
ATOM 7976 N N . ASP A 1 1064 ? -62.234 -13.418 3.634 1.00 46.09 1064 ASP A N 1
ATOM 7977 C CA . ASP A 1 1064 ? -63.161 -12.343 3.345 1.00 46.09 1064 ASP A CA 1
ATOM 7978 C C . ASP A 1 1064 ? -63.587 -11.713 4.677 1.00 46.09 1064 ASP A C 1
ATOM 7980 O O . ASP A 1 1064 ? -64.380 -12.299 5.404 1.00 46.09 1064 ASP A O 1
ATOM 7984 N N . ASP A 1 1065 ? -63.055 -10.537 5.017 1.00 36.97 1065 ASP A N 1
ATOM 7985 C CA . ASP A 1 1065 ? -63.611 -9.710 6.089 1.00 36.97 1065 ASP A CA 1
ATOM 7986 C C . ASP A 1 1065 ? -63.663 -8.240 5.651 1.00 36.97 1065 ASP A C 1
ATOM 7988 O O . ASP A 1 1065 ? -62.734 -7.447 5.806 1.00 36.97 1065 ASP A O 1
ATOM 7992 N N . GLY A 1 1066 ? -64.813 -7.887 5.071 1.00 35.62 1066 GLY A N 1
ATOM 7993 C CA . GLY A 1 1066 ? -65.447 -6.588 5.278 1.00 35.62 1066 GLY A CA 1
ATOM 7994 C C . GLY A 1 1066 ? -64.701 -5.364 4.753 1.00 35.62 1066 GLY A C 1
ATOM 7995 O O . GLY A 1 1066 ? -64.396 -4.446 5.513 1.00 35.62 1066 GLY A O 1
ATOM 7996 N N . ALA A 1 1067 ? -64.514 -5.274 3.436 1.00 30.83 1067 ALA A N 1
ATOM 7997 C CA . ALA A 1 1067 ? -64.226 -4.000 2.788 1.00 30.83 1067 ALA A CA 1
ATOM 7998 C C . ALA A 1 1067 ? -65.392 -3.011 3.009 1.00 30.83 1067 ALA A C 1
ATOM 8000 O O . ALA A 1 1067 ? -66.375 -2.999 2.263 1.00 30.83 1067 ALA A O 1
ATOM 8001 N N . VAL A 1 1068 ? -65.273 -2.140 4.013 1.00 34.50 1068 VAL A N 1
ATOM 8002 C CA . VAL A 1 1068 ? -66.059 -0.904 4.080 1.00 34.50 1068 VAL A CA 1
ATOM 8003 C C . VAL A 1 1068 ? -65.557 -0.006 2.953 1.00 34.50 1068 VAL A C 1
ATOM 8005 O O . VAL A 1 1068 ? -64.522 0.652 3.061 1.00 34.50 1068 VAL A O 1
ATOM 8008 N N . LYS A 1 1069 ? -66.279 -0.014 1.830 1.00 35.75 1069 LYS A N 1
ATOM 8009 C CA . LYS A 1 1069 ? -66.136 1.006 0.791 1.00 35.75 1069 LYS A CA 1
ATOM 8010 C C . LYS A 1 1069 ? -66.406 2.365 1.433 1.00 35.75 1069 LYS A C 1
ATOM 8012 O O . LYS A 1 1069 ? -67.496 2.581 1.954 1.00 35.75 1069 LYS A O 1
ATOM 8017 N N . LEU A 1 1070 ? -65.426 3.266 1.374 1.00 39.31 1070 LEU A N 1
ATOM 8018 C CA . LEU A 1 1070 ? -65.644 4.692 1.601 1.00 39.31 1070 LEU A CA 1
ATOM 8019 C C . LEU A 1 1070 ? -66.690 5.173 0.586 1.00 39.31 1070 LEU A C 1
ATOM 8021 O O . LEU A 1 1070 ? -66.375 5.337 -0.591 1.00 39.31 1070 LEU A O 1
ATOM 8025 N N . THR A 1 1071 ? -67.938 5.324 1.025 1.00 47.22 1071 THR A N 1
ATOM 8026 C CA . THR A 1 1071 ? -68.974 6.029 0.271 1.00 47.22 1071 THR A CA 1
ATOM 8027 C C . THR A 1 1071 ? -68.832 7.531 0.492 1.00 47.22 1071 THR A C 1
ATOM 8029 O O . THR A 1 1071 ? -68.223 7.986 1.465 1.00 47.22 1071 THR A O 1
ATOM 8032 N N . ASP A 1 1072 ? -69.406 8.293 -0.436 1.00 43.97 1072 ASP A N 1
ATOM 8033 C CA . ASP A 1 1072 ? -69.393 9.759 -0.511 1.00 43.97 1072 ASP A CA 1
ATOM 8034 C C . ASP A 1 1072 ? -69.906 10.478 0.763 1.00 43.97 1072 ASP A C 1
ATOM 8036 O O . ASP A 1 1072 ? -69.736 11.688 0.907 1.00 43.97 1072 ASP A O 1
ATOM 8040 N N . ASP A 1 1073 ? -70.439 9.737 1.738 1.00 49.19 1073 ASP A N 1
ATOM 8041 C CA . ASP A 1 1073 ? -70.964 10.231 3.014 1.00 49.19 1073 ASP A CA 1
ATOM 8042 C C . ASP A 1 1073 ? -69.878 10.810 3.946 1.00 49.19 1073 ASP A C 1
ATOM 8044 O O . ASP A 1 1073 ? -70.121 11.780 4.664 1.00 49.19 1073 ASP A O 1
ATOM 8048 N N . ILE A 1 1074 ? -68.635 10.306 3.889 1.00 50.53 1074 ILE A N 1
ATOM 8049 C CA . ILE A 1 1074 ? -67.532 10.833 4.724 1.00 50.53 1074 ILE A CA 1
ATOM 8050 C C . ILE A 1 1074 ? -67.113 12.242 4.266 1.00 50.53 1074 ILE A C 1
ATOM 8052 O O . ILE A 1 1074 ? -66.683 13.068 5.076 1.00 50.53 1074 ILE A O 1
ATOM 8056 N N . ALA A 1 1075 ? -67.268 12.557 2.976 1.00 48.09 1075 ALA A N 1
ATOM 8057 C CA . ALA A 1 1075 ? -66.992 13.895 2.461 1.00 48.09 1075 ALA A CA 1
ATOM 8058 C C . ALA A 1 1075 ? -68.024 14.919 2.966 1.00 48.09 1075 ALA A C 1
ATOM 8060 O O . ALA A 1 1075 ? -67.647 16.051 3.294 1.00 48.09 1075 ALA A O 1
ATOM 8061 N N . ASP A 1 1076 ? -69.289 14.515 3.099 1.00 52.44 1076 ASP A N 1
ATOM 8062 C CA . ASP A 1 1076 ? -70.355 15.353 3.653 1.00 52.44 1076 ASP A CA 1
ATOM 8063 C C . ASP A 1 1076 ? -70.247 15.505 5.179 1.00 52.44 1076 ASP A C 1
ATOM 8065 O O . ASP A 1 1076 ? -70.438 16.614 5.692 1.00 52.44 1076 ASP A O 1
ATOM 8069 N N . ASP A 1 1077 ? -69.797 14.474 5.898 1.00 53.69 1077 ASP A N 1
ATOM 8070 C CA . ASP A 1 1077 ? -69.496 14.559 7.333 1.00 53.69 1077 ASP A CA 1
ATOM 8071 C C . ASP A 1 1077 ? -68.319 15.505 7.625 1.00 53.69 1077 ASP A C 1
ATOM 8073 O O . ASP A 1 1077 ? -68.389 16.339 8.535 1.00 53.69 1077 ASP A O 1
ATOM 8077 N N . ILE A 1 1078 ? -67.262 15.476 6.803 1.00 54.03 1078 ILE A N 1
ATOM 8078 C CA . ILE A 1 1078 ? -66.127 16.413 6.900 1.00 54.03 1078 ILE A CA 1
ATOM 8079 C C . ILE A 1 1078 ? -66.571 17.855 6.598 1.00 54.03 1078 ILE A C 1
ATOM 8081 O O . ILE A 1 1078 ? -66.075 18.811 7.209 1.00 54.03 1078 ILE A O 1
ATOM 8085 N N . LYS A 1 1079 ? -67.529 18.040 5.684 1.00 59.25 1079 LYS A N 1
ATOM 8086 C CA . LYS A 1 1079 ? -68.081 19.355 5.323 1.00 59.25 1079 LYS A CA 1
ATOM 8087 C C . LYS A 1 1079 ? -68.982 19.917 6.429 1.00 59.25 1079 LYS A C 1
ATOM 8089 O O . LYS A 1 1079 ? -68.887 21.107 6.740 1.00 59.25 1079 LYS A O 1
ATOM 8094 N N . GLN A 1 1080 ? -69.774 19.068 7.089 1.00 58.88 1080 GLN A N 1
ATOM 8095 C CA . GLN A 1 1080 ? -70.566 19.442 8.267 1.00 58.88 1080 GLN A CA 1
ATOM 8096 C C . GLN A 1 1080 ? -69.692 19.736 9.498 1.00 58.88 1080 GLN A C 1
ATOM 8098 O O . GLN A 1 1080 ? -69.993 20.664 10.255 1.00 58.88 1080 GLN A O 1
ATOM 8103 N N . LEU A 1 1081 ? -68.581 19.014 9.680 1.00 53.31 1081 LEU A N 1
ATOM 8104 C CA . LEU A 1 1081 ? -67.592 19.279 10.733 1.00 53.31 1081 LEU A CA 1
ATOM 8105 C C . LEU A 1 1081 ? -66.871 20.620 10.529 1.00 53.31 1081 LEU A C 1
ATOM 8107 O O . LEU A 1 1081 ? -66.721 21.381 11.485 1.00 53.31 1081 LEU A O 1
ATOM 8111 N N . LYS A 1 1082 ? -66.507 20.970 9.287 1.00 54.41 1082 LYS A N 1
ATOM 8112 C CA . LYS A 1 1082 ? -65.922 22.285 8.955 1.00 54.41 1082 LYS A CA 1
ATOM 8113 C C . LYS A 1 1082 ? -66.894 23.450 9.167 1.00 54.41 1082 LYS A C 1
ATOM 8115 O O . LYS A 1 1082 ? -66.464 24.518 9.588 1.00 54.41 1082 LYS A O 1
ATOM 8120 N N . ALA A 1 1083 ? -68.193 23.249 8.937 1.00 57.78 1083 ALA A N 1
ATOM 8121 C CA . ALA A 1 1083 ? -69.214 24.267 9.202 1.00 57.78 1083 ALA A CA 1
ATOM 8122 C C . ALA A 1 1083 ? -69.478 24.486 10.707 1.00 57.78 1083 ALA A C 1
ATOM 8124 O O . ALA A 1 1083 ? -69.879 25.579 11.103 1.00 57.78 1083 ALA A O 1
ATOM 8125 N N . LYS A 1 1084 ? -69.235 23.472 11.552 1.00 52.97 1084 LYS A N 1
ATOM 8126 C CA . LYS A 1 1084 ? -69.438 23.542 13.011 1.00 52.97 1084 LYS A CA 1
ATOM 8127 C C . LYS A 1 1084 ? -68.245 24.091 13.798 1.00 52.97 1084 LYS A C 1
ATOM 8129 O O . LYS A 1 1084 ? -68.437 24.471 14.949 1.00 52.97 1084 LYS A O 1
ATOM 8134 N N . LEU A 1 1085 ? -67.043 24.132 13.220 1.00 53.88 1085 LEU A N 1
ATOM 8135 C CA . LEU A 1 1085 ? -65.827 24.464 13.974 1.00 53.88 1085 LEU A CA 1
ATOM 8136 C C . LEU A 1 1085 ? -65.390 25.936 13.921 1.00 53.88 1085 LEU A C 1
ATOM 8138 O O . LEU A 1 1085 ? -64.593 26.325 14.767 1.00 53.88 1085 LEU A O 1
ATOM 8142 N N . GLY A 1 1086 ? -65.941 26.776 13.034 1.00 57.75 1086 GLY A N 1
ATOM 8143 C CA . GLY A 1 1086 ? -65.546 28.193 12.934 1.00 57.75 1086 GLY A CA 1
ATOM 8144 C C . GLY A 1 1086 ? -64.036 28.398 12.676 1.00 57.75 1086 GLY A C 1
ATOM 8145 O O . GLY A 1 1086 ? -63.286 27.428 12.576 1.00 57.75 1086 GLY A O 1
ATOM 8146 N N . PRO A 1 1087 ? -63.556 29.643 12.503 1.00 44.91 1087 PRO A N 1
ATOM 8147 C CA . PRO A 1 1087 ? -62.139 29.887 12.270 1.00 44.91 1087 PRO A CA 1
ATOM 8148 C C . PRO A 1 1087 ? -61.384 29.910 13.606 1.00 44.91 1087 PRO A C 1
ATOM 8150 O O . PRO A 1 1087 ? -61.552 30.842 14.395 1.00 44.91 1087 PRO A O 1
ATOM 8153 N N . VAL A 1 1088 ? -60.541 28.903 13.836 1.00 39.88 1088 VAL A N 1
ATOM 8154 C CA . VAL A 1 1088 ? -59.419 28.961 14.787 1.00 39.88 1088 VAL A CA 1
ATOM 8155 C C . VAL A 1 1088 ? -58.142 28.637 14.038 1.00 39.88 1088 VAL A C 1
ATOM 8157 O O . VAL A 1 1088 ? -58.136 27.602 13.332 1.00 39.88 1088 VAL A O 1
#

Secondary structure (DSSP, 8-state):
--------------PPP-B-TTSPEE--TT-TTTGGGSS--TTTTTTSTTEEEEESHHHHHHHHHH--S-EEEEEEEHHHHTTTHHHHHHHHTTT--EEEE-HHHHHHHHTS--TT-EEEEEEPPP---HHHHHHTS-SSS-EEEEEESS---HHHHHHHHHHHHHHT-SEEEE-TTSPPTTSHHHHHHTTTGGGTS-EEE-S-HHHHHHHHHHTTPEEEEE-PPPPTT---TTHHHH-PPEETTTS-TTTS-SEEEEEE-BTTTBS-HHHHHH-SEEEE----TT-S---HHHHHHHHHHHHHSSS-TTHHHHHHHHHHHHHHHHHS-THHHHHHHHTS--HHHHHHHHHHHHHHHHHHHHTT------------PPPPP---PPEEEEEEEE--SS-PPPEEEEEE------------S--TTSHHHHTTS---PPP-EEEEEEEEEEEEEP-EEEEEE-HHHHHHHHHS-HHHHHHHHHHHHSTTS----EEEEEES--TTSSS---S--STT-TT-TT--TT-TTTTTTHHHHHHHHHHHHHHTT---EEEEEES---GGGBPPPS-PPPPTTS---PBTTTB-SBB--SS--B-SSHHHHHHHHHHHHHHHHHHHHTT---SEEES-SSTT---SSB-----HHHHHHHIIIIIHHHHHHH-TT-EEEEEEEETTSHHHHHHHHHTSHHHHTT--EEEEES-TTSS--TTTTTS-HHHHHHHHHHSPTT-EEEEEE----SS-----HHHHHHHHHHHHHHHHHT-SEEEEEES-B-TTS---TT------SEEESSTT--SEEE-THHHHHHHHHTTS-TTPEEEEEEEE------HHHHHHSS-PPTTS---EEE-SSBTTB--TTSBEEE-TTT--EEEPPTT--SSS--EEE-S---TTS---EEE-TTTSTT-S----SSEEE-TTT-BEEETTTSEEEEE-TTSTT-TTEEEEEEE--TT-GGGBEEE-TTS-EEETTT-PEEE--STTEEEEEEE-TTS-EEEEEEE-SSS-EEEEEEETTEEEEEEE-TTEEEEEEEPPPPPPPPPPS----------THHHHHHHHHHHHH---